Protein AF-A0AA97NQP3-F1 (afdb_monomer)

Mean predicted aligned error: 16.87 Å

Nearest PDB structures (foldseek):
  6sq8-assembly2_B  TM=7.605E-01  e=2.072E-21  Marinactinospora thermotolerans
  6h1b-assembly2_B  TM=7.374E-01  e=1.057E-20  Marinactinospora thermotolerans
  6sq8-assembly5_E  TM=6.359E-01  e=2.695E-21  Marinactinospora thermotolerans
  3a9u-assembly1_A  TM=6.077E-01  e=1.261E-18  Populus tomentosa
  8aep-assembly1_B  TM=9.398E-01  e=2.841E-10  Neurospora crassa

Radius of gyration: 34.76 Å; Cα contacts (8 Å, |Δi|>4): 1333; chains: 1; bounding box: 70×68×106 Å

Sequence (799 aa):
MSTPHSGEVYGRRLVPHVIDSIANRDPRRECFSIPRSSNPKDGWRAVSYGQYASAIDRLAHHVVKTSGAPHPKAFPTLAYVGENNAVYLIFVIAAVKAGYKALFVSPQNSEETQLHLFQLTDCHVIYHDAMFQRSVQAWLGKRHGMTANLLAPLDFWLADEGAVAHFPYVRTAEEAEREPFVVLHTSGSTGPPQPIVVQHGLIMLGDKLHRLPVWNGSEPAVRGLARSRRNLTPMPFFHAGGLYTFFGFHVYWEKPVAFAITDGPLTADFILQQLAHAPADVDSISLPPLVLEELSTTDRGCEALGRMKFVFFGGGNLNEAAGKRLLDRGVVLQNSFGSTEYGMLPFYWQTNPQEYQWLPIHSEVLGAEWRPVAGEDDVFELVIVRKDDPSSIQGVFYTFPTLDEWSSGDLFKKHPTLPDHWKYHGRCDDLIVLSNGERLNPTAVENALSGHPKVRSAIVVGTMRSQPAVLIEPASHPSGTEEKEALLDEIWPIVLKANSELASHARISRQLILITKSDKPFHRLANDAVHRVPSIKLYEPEVDELYREAEAGWKDAQCSLDLGSEERLLQSVCRLFQTLTYSTIIEPDTDFFSAGIDSDQVVNACRLLRSELRDKSKRINLQSITPKIIHAKPSARRLTAELWGQHIGSVNPVTTDAEASRAMSGLVAKYTQDLPEAPLIKKPAARTSQQTVVLTGSTGRLGAYLLDMLVADPAVAKILCLNRSRDGRARQQRLDASRGLRTDLTGVDFLHADLARPDLGLGVEGYAQILADADRVVHAQWPADSNLALAAFEPHVRA

Solvent-accessible surface area (backbone atoms only — not comparable to full-atom values): 44222 Å² total; per-residue (Å²): 131,84,70,74,59,94,85,69,64,80,51,54,63,46,70,70,56,54,47,49,51,42,21,71,76,43,33,76,44,68,46,36,26,42,56,70,49,94,48,43,86,71,22,65,43,81,38,24,26,34,43,51,47,47,21,19,25,54,46,18,54,46,47,35,72,78,74,45,77,61,61,88,92,59,46,55,35,36,34,41,43,66,78,82,51,67,54,54,67,34,47,33,53,11,26,41,52,47,42,26,20,25,30,34,52,67,90,82,54,52,70,67,59,48,54,50,47,33,59,79,55,66,43,44,39,35,38,28,33,78,88,46,46,68,63,51,53,56,50,41,75,74,40,82,85,45,46,78,44,82,48,78,60,62,66,67,50,53,49,92,74,73,91,68,72,84,64,75,72,88,71,50,44,86,71,38,32,81,36,62,36,36,30,38,60,48,90,31,76,90,48,81,58,46,77,43,66,38,23,36,45,43,47,28,38,38,34,37,57,76,72,58,64,74,52,96,93,27,48,40,26,68,62,60,59,64,69,46,66,16,37,36,36,68,57,48,52,64,38,57,75,24,35,45,44,42,58,20,38,30,58,65,69,70,39,34,34,34,46,46,79,70,94,60,77,80,42,45,67,52,52,51,48,36,66,75,36,47,64,91,59,54,29,26,38,48,42,50,30,70,43,52,43,55,19,39,77,36,70,70,36,34,54,58,49,34,70,24,75,30,40,37,33,34,92,57,78,66,51,67,70,35,52,48,50,29,46,78,53,62,30,38,60,42,69,50,57,63,48,81,61,42,38,68,60,80,40,34,42,65,84,51,70,91,46,37,69,38,46,35,38,59,38,80,70,55,28,50,45,73,45,73,42,91,95,45,87,64,29,21,34,46,26,39,44,67,69,101,46,96,84,57,66,56,23,42,49,57,58,44,65,88,54,64,59,46,76,67,51,39,28,26,32,59,46,96,78,51,82,59,24,36,26,80,59,48,48,60,87,62,45,32,41,27,58,85,70,52,76,38,75,43,51,66,52,23,48,61,48,33,66,36,91,60,29,61,38,42,48,63,48,33,65,67,26,82,46,36,30,36,42,34,36,47,61,65,70,60,94,48,69,69,53,44,50,54,51,48,64,67,49,42,64,56,51,53,57,46,34,71,80,39,57,82,68,58,34,65,50,79,72,35,57,43,77,59,52,84,94,58,66,74,43,60,39,99,84,70,46,74,30,57,59,65,30,49,60,72,42,42,69,58,52,54,45,41,52,50,45,49,67,46,51,62,70,66,57,86,59,72,71,36,84,92,40,69,69,47,30,29,54,29,45,23,50,46,57,24,68,70,53,79,80,48,87,51,50,54,80,41,47,43,60,84,63,69,51,49,72,70,53,40,51,48,49,31,52,50,53,42,57,53,39,61,87,74,38,92,58,44,63,58,84,64,56,37,56,68,47,47,70,75,24,45,21,31,46,54,42,32,53,53,53,44,31,29,58,76,64,73,54,78,87,71,51,70,64,61,53,51,51,50,54,52,52,49,52,47,52,68,71,49,71,85,54,75,95,57,82,94,58,91,69,74,82,61,63,86,50,70,22,26,37,35,31,31,26,40,84,38,85,67,17,43,56,52,49,47,53,48,74,67,34,86,38,46,58,34,35,42,33,44,28,81,48,90,55,43,59,66,53,38,40,57,52,22,56,77,67,77,45,75,60,80,59,82,55,54,46,68,43,51,32,38,55,78,39,98,47,30,61,45,47,73,68,53,36,52,47,50,73,72,58,54,51,42,78,47,82,47,68,71,86,93,56,92,84,62,56,74,76,77,45,43,70,62,72,69,70

InterPro domains:
  IPR000873 AMP-dependent synthetase/ligase domain [PF00501] (23-346)
  IPR013120 Fatty acyl-CoA reductase-like, NAD-binding domain [PF07993] (695-780)
  IPR036291 NAD(P)-binding domain superfamily [SSF51735] (691-786)
  IPR042099 ANL, N-terminal domain [G3DSA:3.40.50.12780] (6-389)

Secondary structure (DSSP, 8-state):
--PPPTT--TT---HHHHHHHHHHH-TTSEEEEEESSSSGGG-EEEEEHHHHHHHHHHHHHHHHHHH-PPPTT---EEEEE--SSTHHHHHHHHHHHTT-EEEE--TTS-HHHHHHHHHHTT--EEEE-STTHHHHHHHHHHSTT-EEEEPPPHHHHT---SPPPP------HHHHTTSEEEEEE---TTSS--EEEEEHHHHHHHHHGGGPPPBTTB-BHHHHHTT-SEEEE---TTSHHHHHHIIIIIITTT--EEEPP-SS---HHHHHHHHHHS-TTEEEEEE-HHHHHHHTTSHHHHHHHHTSSEEEEESSPPPHHHHHHHHHTT--EEEE-EETTTEE--BBP---GGGTTEEEB-HHHHTEEEEEPTT-TTEEEEEEEPPS-TT---THHHHSTT-SEEEEEEEEEEPSSSTTEEEEEEEGGG-EE-TTS-EE--HHHHHHHHTSTTEEEEEEE-TTSSS-EEEEEESS--SSHHHHHHHHHHHHHHHHHHHHHS-GGGPPPGGGEEEPPTTSPPPB-TTS-B-HHHHHHHHHHHHHHHHHHHHHHTTTS------S-HHHHHHHHHHHHHHHHSS----TT-BTTTTT--HHHHHHHHHHHHHHHHHH-SSS-TTT-SHHHHHHS-BHHHHHHHHHHHHHT------HHHHHHHHHHHHHHHHHTTS-SS-SS-PPPPPSSSEEEEEE-TTSHHHHHHHHHHHH-TTEEEEEEEESSTTHHHHHHHHHHHTT-----TTEEEEE--TTSTTTTSHHHHHHHHHHH-SEEEE------TTS-GGGGHHHHH-

Structure (mmCIF, N/CA/C/O backbone):
data_AF-A0AA97NQP3-F1
#
_entry.id   AF-A0AA97NQP3-F1
#
loop_
_atom_site.group_PDB
_atom_site.id
_atom_site.type_symbol
_atom_site.label_atom_id
_atom_site.label_alt_id
_atom_site.label_comp_id
_atom_site.label_asym_id
_atom_site.label_entity_id
_atom_site.label_seq_id
_atom_site.pdbx_PDB_ins_code
_atom_site.Cartn_x
_atom_site.Cartn_y
_atom_site.Cartn_z
_atom_site.occupancy
_atom_site.B_iso_or_equiv
_atom_site.auth_seq_id
_atom_site.auth_comp_id
_atom_site.auth_asym_id
_atom_site.auth_atom_id
_atom_site.pdbx_PDB_model_num
ATOM 1 N N . MET A 1 1 ? -3.651 -19.272 -23.159 1.00 40.44 1 MET A N 1
ATOM 2 C CA . MET A 1 1 ? -2.489 -19.600 -22.309 1.00 40.44 1 MET A CA 1
ATOM 3 C C . MET A 1 1 ? -1.313 -19.792 -23.235 1.00 40.44 1 MET A C 1
ATOM 5 O O . MET A 1 1 ? -1.433 -20.599 -24.147 1.00 40.44 1 MET A O 1
ATOM 9 N N . SER A 1 2 ? -0.230 -19.044 -23.058 1.00 30.53 2 SER A N 1
ATOM 10 C CA . SER A 1 2 ? 1.029 -19.380 -23.716 1.00 30.53 2 SER A CA 1
ATOM 11 C C . SER A 1 2 ? 1.614 -20.547 -22.929 1.00 30.53 2 SER A C 1
ATOM 13 O O . SER A 1 2 ? 1.975 -20.381 -21.768 1.00 30.53 2 SER A O 1
ATOM 15 N N . THR A 1 3 ? 1.621 -21.746 -23.502 1.00 30.80 3 THR A N 1
ATOM 16 C CA . THR A 1 3 ? 2.478 -22.825 -23.000 1.00 30.80 3 THR A CA 1
ATOM 17 C C . THR A 1 3 ? 3.915 -22.300 -22.942 1.00 30.80 3 THR A C 1
ATOM 19 O O . THR A 1 3 ? 4.321 -21.629 -23.903 1.00 30.80 3 THR A O 1
ATOM 22 N N . PRO A 1 4 ? 4.681 -22.565 -21.863 1.00 37.16 4 PRO A N 1
ATOM 23 C CA . PRO A 1 4 ? 6.095 -22.216 -21.835 1.00 37.16 4 PRO A CA 1
ATOM 24 C C . PRO A 1 4 ? 6.739 -22.736 -23.116 1.00 37.16 4 PRO A C 1
ATOM 26 O O . PRO A 1 4 ? 6.528 -23.886 -23.510 1.00 37.16 4 PRO A O 1
ATOM 29 N N . HIS A 1 5 ? 7.445 -21.853 -23.817 1.00 49.78 5 HIS A N 1
ATOM 30 C CA . HIS A 1 5 ? 8.214 -22.267 -24.978 1.00 49.78 5 HIS A CA 1
ATOM 31 C C . HIS A 1 5 ? 9.251 -23.284 -24.494 1.00 49.78 5 HIS A C 1
ATOM 33 O O . HIS A 1 5 ? 9.802 -23.138 -23.401 1.00 49.78 5 HIS A O 1
ATOM 39 N N . SER A 1 6 ? 9.449 -24.356 -25.260 1.00 36.06 6 SER A N 1
ATOM 40 C CA . SER A 1 6 ? 10.323 -25.473 -24.894 1.00 36.06 6 SER A CA 1
ATOM 41 C C . SER A 1 6 ? 11.686 -24.964 -24.397 1.00 36.06 6 SER A C 1
ATOM 43 O O . SER A 1 6 ? 12.477 -24.477 -25.201 1.00 36.06 6 SER A O 1
ATOM 45 N N . GLY A 1 7 ? 11.940 -25.056 -23.085 1.00 52.22 7 GLY A N 1
ATOM 46 C CA . GLY A 1 7 ? 13.214 -24.687 -22.453 1.00 52.22 7 GLY A CA 1
ATOM 47 C C . GLY A 1 7 ? 13.189 -23.521 -21.450 1.00 52.22 7 GLY A C 1
ATOM 48 O O . GLY A 1 7 ? 14.158 -23.378 -20.710 1.00 52.22 7 GLY A O 1
ATOM 49 N N . GLU A 1 8 ? 12.124 -22.712 -21.358 1.00 62.59 8 GLU A N 1
ATOM 50 C CA . GLU A 1 8 ? 12.069 -21.618 -20.366 1.00 62.59 8 GLU A CA 1
ATOM 51 C C . GLU A 1 8 ? 11.730 -22.129 -18.953 1.00 62.59 8 GLU A C 1
ATOM 53 O O . GLU A 1 8 ? 10.662 -22.696 -18.713 1.00 62.59 8 GLU A O 1
ATOM 58 N N . VAL A 1 9 ? 12.635 -21.901 -17.994 1.00 80.06 9 VAL A N 1
ATOM 59 C CA . VAL A 1 9 ? 12.445 -22.252 -16.577 1.00 80.06 9 VAL A CA 1
ATOM 60 C C . VAL A 1 9 ? 11.942 -21.027 -15.809 1.00 80.06 9 VAL A C 1
ATOM 62 O O . VAL A 1 9 ? 12.709 -20.105 -15.530 1.00 80.06 9 VAL A O 1
ATOM 65 N N . TYR A 1 10 ? 10.655 -21.020 -15.449 1.00 89.31 10 TYR A N 1
ATOM 66 C CA . TYR A 1 10 ? 10.062 -19.962 -14.622 1.00 89.31 10 TYR A CA 1
ATOM 67 C C . TYR A 1 10 ? 10.723 -19.857 -13.236 1.00 89.31 10 TYR A C 1
ATOM 69 O O . TYR A 1 10 ? 11.129 -20.851 -12.627 1.00 89.31 10 TYR A O 1
ATOM 77 N N . GLY A 1 11 ? 10.770 -18.636 -12.711 1.00 86.81 11 GLY A N 1
ATOM 78 C CA . GLY A 1 11 ? 11.385 -18.265 -11.437 1.00 86.81 11 GLY A CA 1
ATOM 79 C C . GLY A 1 11 ? 12.874 -17.927 -11.528 1.00 86.81 11 GLY A C 1
ATOM 80 O O . GLY A 1 11 ? 13.497 -17.707 -10.492 1.00 86.81 11 GLY A O 1
ATOM 81 N N . ARG A 1 12 ? 13.444 -17.913 -12.739 1.00 90.25 12 ARG A N 1
ATOM 82 C CA . ARG A 1 12 ? 14.866 -17.633 -13.011 1.00 90.25 12 ARG A CA 1
ATOM 83 C C . ARG A 1 12 ? 15.063 -16.686 -14.200 1.00 90.25 12 ARG A C 1
ATOM 85 O O . ARG A 1 12 ? 16.171 -16.577 -14.712 1.00 90.25 12 ARG A O 1
ATOM 92 N N . ARG A 1 13 ? 14.013 -16.019 -14.688 1.00 93.88 13 ARG A N 1
ATOM 93 C CA . ARG A 1 13 ? 14.132 -15.073 -15.805 1.00 93.88 13 ARG A CA 1
ATOM 94 C C . ARG A 1 13 ? 14.400 -13.670 -15.266 1.00 93.88 13 ARG A C 1
ATOM 96 O O . ARG A 1 13 ? 13.713 -13.227 -14.354 1.00 93.88 13 ARG A O 1
ATOM 103 N N . LEU A 1 14 ? 15.375 -12.964 -15.837 1.00 96.56 14 LEU A N 1
ATOM 104 C CA . LEU A 1 14 ? 15.622 -11.552 -15.538 1.00 96.56 14 LEU A CA 1
ATOM 105 C C . LEU A 1 14 ? 14.819 -10.664 -16.488 1.00 96.56 14 LEU A C 1
ATOM 107 O O . LEU A 1 14 ? 14.752 -10.935 -17.685 1.00 96.56 14 LEU A O 1
ATOM 111 N N . VAL A 1 15 ? 14.264 -9.567 -15.973 1.00 97.69 15 VAL A N 1
ATOM 112 C CA . VAL A 1 15 ? 13.466 -8.613 -16.763 1.00 97.69 15 VAL A CA 1
ATOM 113 C C . VAL A 1 15 ? 14.160 -8.166 -18.065 1.00 97.69 15 VAL A C 1
ATOM 115 O O . VAL A 1 15 ? 13.513 -8.269 -19.109 1.00 97.69 15 VAL A O 1
ATOM 118 N N . PRO A 1 16 ? 15.445 -7.732 -18.073 1.00 97.81 16 PRO A N 1
ATOM 119 C CA . PRO A 1 16 ? 16.114 -7.347 -19.319 1.00 97.81 16 PRO A CA 1
ATOM 120 C C . PRO A 1 16 ? 16.144 -8.479 -20.355 1.00 97.81 16 PRO A C 1
ATOM 122 O O . PRO A 1 16 ? 15.893 -8.238 -21.531 1.00 97.81 16 PRO A O 1
ATOM 125 N N . HIS A 1 17 ? 16.365 -9.727 -19.920 1.00 97.00 17 HIS A N 1
ATOM 126 C CA . HIS A 1 17 ? 16.375 -10.892 -20.812 1.00 97.00 17 HIS A CA 1
ATOM 127 C C . HIS A 1 17 ? 15.001 -11.209 -21.385 1.00 97.00 17 HIS A C 1
ATOM 129 O O . HIS A 1 17 ? 14.910 -11.577 -22.551 1.00 97.00 17 HIS A O 1
ATOM 135 N N . VAL A 1 18 ? 13.934 -11.074 -20.592 1.00 97.06 18 VAL A N 1
ATOM 136 C CA . VAL A 1 18 ? 12.563 -11.285 -21.080 1.00 97.06 18 VAL A CA 1
ATOM 137 C C . VAL A 1 18 ? 12.230 -10.258 -22.162 1.00 97.06 18 VAL A C 1
ATOM 139 O O . VAL A 1 18 ? 11.733 -10.633 -23.222 1.00 97.06 18 VAL A O 1
ATOM 142 N N . ILE A 1 19 ? 12.558 -8.982 -21.931 1.00 97.94 19 ILE A N 1
ATOM 143 C CA . ILE A 1 19 ? 12.336 -7.903 -22.904 1.00 97.94 19 ILE A CA 1
ATOM 144 C C . ILE A 1 19 ? 13.124 -8.169 -24.192 1.00 97.94 19 ILE A C 1
ATOM 146 O O . ILE A 1 19 ? 12.523 -8.202 -25.266 1.00 97.94 19 ILE A O 1
ATOM 150 N N . ASP A 1 20 ? 14.434 -8.413 -24.088 1.00 96.81 20 ASP A N 1
ATOM 151 C CA . ASP A 1 20 ? 15.304 -8.638 -25.248 1.00 96.81 20 ASP A CA 1
ATOM 152 C C . ASP A 1 20 ? 14.908 -9.917 -26.013 1.00 96.81 20 ASP A C 1
ATOM 154 O O . ASP A 1 20 ? 14.879 -9.929 -27.243 1.00 96.81 20 ASP A O 1
ATOM 158 N N . SER A 1 21 ? 14.544 -10.996 -25.311 1.00 95.50 21 SER A N 1
ATOM 159 C CA . SER A 1 21 ? 14.116 -12.257 -25.933 1.00 95.50 21 SER A CA 1
ATOM 160 C C . SER A 1 21 ? 12.817 -12.094 -26.724 1.00 95.50 21 SER A C 1
ATOM 162 O O . SER A 1 21 ? 12.736 -12.534 -27.874 1.00 95.50 21 SER A O 1
ATOM 164 N N . ILE A 1 22 ? 11.814 -11.407 -26.162 1.00 96.19 22 ILE A N 1
ATOM 165 C CA . ILE A 1 22 ? 10.557 -11.133 -26.873 1.00 96.19 22 ILE A CA 1
ATOM 166 C C . ILE A 1 22 ? 10.809 -10.189 -28.050 1.00 96.19 22 ILE A C 1
ATOM 168 O O . ILE A 1 22 ? 10.313 -10.462 -29.139 1.00 96.19 22 ILE A O 1
ATOM 172 N N . ALA A 1 23 ? 11.608 -9.133 -27.874 1.00 95.81 23 ALA A N 1
ATOM 173 C CA . ALA A 1 23 ? 11.951 -8.206 -28.951 1.00 95.81 23 ALA A CA 1
ATOM 174 C C . ALA A 1 23 ? 12.684 -8.899 -30.113 1.00 95.81 23 ALA A C 1
ATOM 176 O O . ALA A 1 23 ? 12.417 -8.592 -31.270 1.00 95.81 23 ALA A O 1
ATOM 177 N N . ASN A 1 24 ? 13.554 -9.870 -29.828 1.00 94.75 24 ASN A N 1
ATOM 178 C CA . ASN A 1 24 ? 14.255 -10.642 -30.856 1.00 94.75 24 ASN A CA 1
ATOM 179 C C . ASN A 1 24 ? 13.348 -11.664 -31.557 1.00 94.75 24 ASN A C 1
ATOM 181 O O . ASN A 1 24 ? 13.470 -11.880 -32.762 1.00 94.75 24 ASN A O 1
ATOM 185 N N . ARG A 1 25 ? 12.445 -12.311 -30.812 1.00 95.69 25 ARG A N 1
ATOM 186 C CA . ARG A 1 25 ? 11.552 -13.362 -31.327 1.00 95.69 25 ARG A CA 1
ATOM 187 C C . ARG A 1 25 ? 10.351 -12.800 -32.086 1.00 95.69 25 ARG A C 1
ATOM 189 O O . ARG A 1 25 ? 9.973 -13.342 -33.119 1.00 95.69 25 ARG A O 1
ATOM 196 N N . ASP A 1 26 ? 9.732 -11.758 -31.545 1.00 96.44 26 ASP A N 1
ATOM 197 C CA . ASP A 1 26 ? 8.524 -11.118 -32.064 1.00 96.44 26 ASP A CA 1
ATOM 198 C C . ASP A 1 26 ? 8.581 -9.593 -31.824 1.00 96.44 26 ASP A C 1
ATOM 200 O O . ASP A 1 26 ? 7.885 -9.057 -30.954 1.00 96.44 26 ASP A O 1
ATOM 204 N N . PRO A 1 27 ? 9.418 -8.861 -32.589 1.00 94.88 27 PRO A N 1
ATOM 205 C CA . PRO A 1 27 ? 9.656 -7.430 -32.381 1.00 94.88 27 PRO A CA 1
ATOM 206 C C . PRO A 1 27 ? 8.403 -6.571 -32.527 1.00 94.88 27 PRO A C 1
ATOM 208 O O . PRO A 1 27 ? 8.368 -5.466 -31.996 1.00 94.88 27 PRO A O 1
ATOM 211 N N . ARG A 1 28 ? 7.384 -7.046 -33.254 1.00 96.25 28 ARG A N 1
ATOM 212 C CA . ARG A 1 28 ? 6.134 -6.309 -33.496 1.00 96.25 28 ARG A CA 1
ATOM 213 C C . ARG A 1 28 ? 5.076 -6.568 -32.433 1.00 96.25 28 ARG A C 1
ATOM 215 O O . ARG A 1 28 ? 4.067 -5.862 -32.425 1.00 96.25 28 ARG A O 1
ATOM 222 N N . ARG A 1 29 ? 5.287 -7.542 -31.544 1.00 96.50 29 ARG A N 1
ATOM 223 C CA . ARG A 1 29 ? 4.375 -7.805 -30.436 1.00 96.50 29 ARG A CA 1
ATOM 224 C C . ARG A 1 29 ? 4.205 -6.558 -29.593 1.00 96.50 29 ARG A C 1
ATOM 226 O O . ARG A 1 29 ? 5.185 -5.927 -29.204 1.00 96.50 29 ARG A O 1
ATOM 233 N N . GLU A 1 30 ? 2.962 -6.228 -29.282 1.00 96.62 30 GLU A N 1
ATOM 234 C CA . GLU A 1 30 ? 2.671 -5.108 -28.403 1.00 96.62 30 GLU A CA 1
ATOM 235 C C . GLU A 1 30 ? 3.134 -5.393 -26.966 1.00 96.62 30 GLU A C 1
ATOM 237 O O . GLU A 1 30 ? 2.853 -6.459 -26.416 1.00 96.62 30 GLU A O 1
ATOM 242 N N . CYS A 1 31 ? 3.831 -4.424 -26.369 1.00 96.81 31 CYS A N 1
ATOM 243 C CA . CYS A 1 31 ? 4.239 -4.442 -24.967 1.00 96.81 31 CYS A CA 1
ATOM 244 C C . CYS A 1 31 ? 3.268 -3.616 -24.112 1.00 96.81 31 CYS A C 1
ATOM 246 O O . CYS A 1 31 ? 2.729 -4.102 -23.120 1.00 96.81 31 CYS A O 1
ATOM 248 N N . PHE A 1 32 ? 2.992 -2.381 -24.528 1.00 97.88 32 PHE A N 1
ATOM 249 C CA . PHE A 1 32 ? 2.053 -1.478 -23.866 1.00 97.88 32 PHE A CA 1
ATOM 250 C C . PHE A 1 32 ? 1.501 -0.446 -24.852 1.00 97.88 32 PHE A C 1
ATOM 252 O O . PHE A 1 32 ? 2.034 -0.261 -25.942 1.00 97.88 32 PHE A O 1
ATOM 259 N N . SER A 1 33 ? 0.439 0.248 -24.458 1.00 97.69 33 SER A N 1
ATOM 260 C CA . SER A 1 33 ? -0.165 1.354 -25.197 1.00 97.69 33 SER A CA 1
ATOM 261 C C . SER A 1 33 ? -0.063 2.646 -24.395 1.00 97.69 33 SER A C 1
ATOM 263 O O . SER A 1 33 ? -0.438 2.680 -23.223 1.00 97.69 33 SER A O 1
ATOM 265 N N . ILE A 1 34 ? 0.388 3.717 -25.042 1.00 96.38 34 ILE A N 1
ATOM 266 C CA . ILE A 1 34 ? 0.497 5.061 -24.459 1.00 96.38 34 ILE A CA 1
ATOM 267 C C . ILE A 1 34 ? -0.575 5.986 -25.049 1.00 96.38 34 ILE A C 1
ATOM 269 O O . ILE A 1 34 ? -0.950 5.796 -26.211 1.00 96.38 34 ILE A O 1
ATOM 273 N N . PRO A 1 35 ? -1.089 6.969 -24.295 1.00 95.19 35 PRO A N 1
ATOM 274 C CA . PRO A 1 35 ? -2.005 7.956 -24.853 1.00 95.19 35 PRO A CA 1
ATOM 275 C C . PRO A 1 35 ? -1.304 8.795 -25.931 1.00 95.19 35 PRO A C 1
ATOM 277 O O . PRO A 1 35 ? -0.096 9.025 -25.868 1.00 95.19 35 PRO A O 1
ATOM 280 N N . ARG A 1 36 ? -2.050 9.235 -26.950 1.00 94.50 36 ARG A N 1
ATOM 281 C CA . ARG A 1 36 ? -1.510 10.100 -28.018 1.00 94.50 36 ARG A CA 1
ATOM 282 C C . ARG A 1 36 ? -1.369 11.559 -27.595 1.00 94.50 36 ARG A C 1
ATOM 284 O O . ARG A 1 36 ? -0.589 12.284 -28.202 1.00 94.50 36 ARG A O 1
ATOM 291 N N . SER A 1 37 ? -2.141 11.977 -26.599 1.00 93.00 37 SER A N 1
ATOM 292 C CA . SER A 1 37 ? -2.128 13.312 -26.010 1.00 93.00 37 SER A CA 1
ATOM 293 C C . SER A 1 37 ? -2.799 13.274 -24.630 1.00 93.00 37 SER A C 1
ATOM 295 O O . SER A 1 37 ? -3.317 12.239 -24.207 1.00 93.00 37 SER A O 1
ATOM 297 N N . SER A 1 38 ? -2.862 14.427 -23.969 1.00 90.62 38 SER A N 1
ATOM 298 C CA . SER A 1 38 ? -3.650 14.680 -22.755 1.00 90.62 38 SER A CA 1
ATOM 299 C C . SER A 1 38 ? -5.168 14.538 -22.940 1.00 90.62 38 SER A C 1
ATOM 301 O O . SER A 1 38 ? -5.927 14.571 -21.974 1.00 90.62 38 SER A O 1
ATOM 303 N N . ASN A 1 39 ? -5.653 14.432 -24.182 1.00 93.19 39 ASN A N 1
ATOM 304 C CA . ASN A 1 39 ? -7.070 14.318 -24.499 1.00 93.19 39 ASN A CA 1
ATOM 305 C C . ASN A 1 39 ? -7.432 12.851 -24.789 1.00 93.19 39 ASN A C 1
ATOM 307 O O . ASN A 1 39 ? -7.031 12.324 -25.831 1.00 93.19 39 ASN A O 1
ATOM 311 N N . PRO A 1 40 ? -8.269 12.202 -23.952 1.00 93.44 40 PRO A N 1
ATOM 312 C CA . PRO A 1 40 ? -8.680 10.815 -24.162 1.00 93.44 40 PRO A CA 1
ATOM 313 C C . PRO A 1 40 ? -9.239 10.526 -25.561 1.00 93.44 40 PRO A C 1
ATOM 315 O O . PRO A 1 40 ? -9.050 9.430 -26.079 1.00 93.44 40 PRO A O 1
ATOM 318 N N . LYS A 1 41 ? -9.893 11.507 -26.200 1.00 95.56 41 LYS A N 1
ATOM 319 C CA . LYS A 1 41 ? -10.501 11.360 -27.535 1.00 95.56 41 LYS A CA 1
ATOM 320 C C . LYS A 1 41 ? -9.495 11.078 -28.643 1.00 95.56 41 LYS A C 1
ATOM 322 O O . LYS A 1 41 ? -9.874 10.494 -29.656 1.00 95.56 41 LYS A O 1
ATOM 327 N N . ASP A 1 42 ? -8.242 11.479 -28.454 1.00 96.25 42 ASP A N 1
ATOM 328 C CA . ASP A 1 42 ? -7.188 11.244 -29.438 1.00 96.25 42 ASP A CA 1
ATOM 329 C C . ASP A 1 42 ? -6.746 9.771 -29.423 1.00 96.25 42 ASP A C 1
ATOM 331 O O . ASP A 1 42 ? -6.159 9.282 -30.386 1.00 96.25 42 ASP A O 1
ATOM 335 N N . GLY A 1 43 ? -7.099 9.028 -28.371 1.00 95.81 43 GLY A N 1
ATOM 336 C CA . GLY A 1 43 ? -6.894 7.594 -28.260 1.00 95.81 43 GLY A CA 1
ATOM 337 C C . GLY A 1 43 ? -5.467 7.203 -27.870 1.00 95.81 43 GLY A C 1
ATOM 338 O O . GLY A 1 43 ? -4.646 8.020 -27.450 1.00 95.81 43 GLY A O 1
ATOM 339 N N . TRP A 1 44 ? -5.168 5.912 -28.025 1.00 97.19 44 TRP A N 1
ATOM 340 C CA . TRP A 1 44 ? -3.896 5.306 -27.632 1.00 97.19 44 TRP A CA 1
ATOM 341 C C . TRP A 1 44 ? -3.092 4.836 -28.847 1.00 97.19 44 TRP A C 1
ATOM 343 O O . TRP A 1 44 ? -3.622 4.567 -29.932 1.00 97.19 44 TRP A O 1
ATOM 353 N N . ARG A 1 45 ? -1.778 4.740 -28.662 1.00 95.94 45 ARG A N 1
ATOM 354 C CA . ARG A 1 45 ? -0.822 4.187 -29.617 1.00 95.94 45 ARG A CA 1
ATOM 355 C C . ARG A 1 45 ? -0.097 3.006 -28.982 1.00 95.94 45 ARG A C 1
ATOM 357 O O . ARG A 1 45 ? 0.516 3.152 -27.928 1.00 95.94 45 ARG A O 1
ATOM 364 N N . ALA A 1 46 ? -0.133 1.868 -29.668 1.00 97.06 46 ALA A N 1
ATOM 365 C CA . ALA A 1 46 ? 0.633 0.687 -29.297 1.00 97.06 46 ALA A CA 1
ATOM 366 C C . ALA A 1 46 ? 2.142 0.934 -29.441 1.00 97.06 46 ALA A C 1
ATOM 368 O O . ALA A 1 46 ? 2.599 1.537 -30.417 1.00 97.06 46 ALA A O 1
ATOM 369 N N . VAL A 1 47 ? 2.900 0.422 -28.477 1.00 97.69 47 VAL A N 1
ATOM 370 C CA . VAL A 1 47 ? 4.360 0.363 -28.460 1.00 97.69 47 VAL A CA 1
ATOM 371 C C . VAL A 1 47 ? 4.761 -1.105 -28.435 1.00 97.69 47 VAL A C 1
ATOM 373 O O . VAL A 1 47 ? 4.360 -1.874 -27.558 1.00 97.69 47 VAL A O 1
ATOM 376 N N . SER A 1 48 ? 5.540 -1.505 -29.432 1.00 97.00 48 SER A N 1
ATOM 377 C CA . SER A 1 48 ? 6.010 -2.880 -29.572 1.00 97.00 48 SER A CA 1
ATOM 378 C C . SER A 1 48 ? 7.224 -3.185 -28.689 1.00 97.00 48 SER A C 1
ATOM 380 O O . SER A 1 48 ? 7.952 -2.276 -28.285 1.00 97.00 48 SER A O 1
ATOM 382 N N . TYR A 1 49 ? 7.485 -4.466 -28.419 1.00 97.44 49 TYR A N 1
ATOM 383 C CA . TYR A 1 49 ? 8.703 -4.898 -27.724 1.00 97.44 49 TYR A CA 1
ATOM 384 C C . TYR A 1 49 ? 9.977 -4.474 -28.470 1.00 97.44 49 TYR A C 1
ATOM 386 O O . TYR A 1 49 ? 10.945 -4.089 -27.822 1.00 97.44 49 TYR A O 1
ATOM 394 N N . GLY A 1 50 ? 9.975 -4.463 -29.808 1.00 96.06 50 GLY A N 1
ATOM 395 C CA . GLY A 1 50 ? 11.103 -3.977 -30.609 1.00 96.06 50 GLY A CA 1
ATOM 396 C C . GLY A 1 50 ? 11.379 -2.484 -30.405 1.00 96.06 50 GLY A C 1
ATOM 397 O O . GLY A 1 50 ? 12.530 -2.090 -30.204 1.00 96.06 50 GLY A O 1
ATOM 398 N N . GLN A 1 51 ? 10.329 -1.655 -30.376 1.00 96.69 51 GLN A N 1
ATOM 399 C CA . GLN A 1 51 ? 10.457 -0.226 -30.057 1.00 96.69 51 GLN A CA 1
ATOM 400 C C . GLN A 1 51 ? 10.928 -0.010 -28.619 1.00 96.69 51 GLN A C 1
ATOM 402 O O . GLN A 1 51 ? 11.811 0.812 -28.381 1.00 96.69 51 GLN A O 1
ATOM 407 N N . TYR A 1 52 ? 10.373 -0.761 -27.665 1.00 97.56 52 TYR A N 1
ATOM 408 C CA . TYR A 1 52 ? 10.744 -0.649 -26.258 1.00 97.56 52 TYR A CA 1
ATOM 409 C C . TYR A 1 52 ? 12.209 -1.047 -26.014 1.00 97.56 52 TYR A C 1
ATOM 411 O O . TYR A 1 52 ? 12.948 -0.282 -25.394 1.00 97.56 52 TYR A O 1
ATOM 419 N N . ALA A 1 53 ? 12.663 -2.178 -26.562 1.00 97.25 53 ALA A N 1
ATOM 420 C CA . ALA A 1 53 ? 14.054 -2.624 -26.458 1.00 97.25 53 ALA A CA 1
ATOM 421 C C . ALA A 1 53 ? 15.028 -1.643 -27.134 1.00 97.25 53 ALA A C 1
ATOM 423 O O . ALA A 1 53 ? 16.050 -1.286 -26.552 1.00 97.25 53 ALA A O 1
ATOM 424 N N . SER A 1 54 ? 14.676 -1.122 -28.314 1.00 97.00 54 SER A N 1
ATOM 425 C CA . SER A 1 54 ? 15.491 -0.110 -29.001 1.00 97.00 54 SER A CA 1
ATOM 426 C C . SER A 1 54 ? 15.601 1.184 -28.190 1.00 97.00 54 SER A C 1
ATOM 428 O O . SER A 1 54 ? 16.678 1.773 -28.106 1.00 97.00 54 SER A O 1
ATOM 430 N N . ALA A 1 55 ? 14.510 1.619 -27.552 1.00 97.88 55 ALA A N 1
ATOM 431 C CA . ALA A 1 55 ? 14.504 2.789 -26.678 1.00 97.88 55 ALA A CA 1
ATOM 432 C C . ALA A 1 55 ? 15.394 2.589 -25.440 1.00 97.88 55 ALA A C 1
ATOM 434 O O . ALA A 1 55 ? 16.145 3.495 -25.074 1.00 97.88 55 ALA A O 1
ATOM 435 N N . ILE A 1 56 ? 15.348 1.397 -24.833 1.00 98.44 56 ILE A N 1
ATOM 436 C CA . ILE A 1 56 ? 16.225 1.004 -23.721 1.00 98.44 56 ILE A CA 1
ATOM 437 C C . ILE A 1 56 ? 17.688 1.079 -24.153 1.00 98.44 56 ILE A C 1
ATOM 439 O O . ILE A 1 56 ? 18.489 1.702 -23.461 1.00 98.44 56 ILE A O 1
ATOM 443 N N . ASP A 1 57 ? 18.034 0.493 -25.298 1.00 98.00 57 ASP A N 1
ATOM 444 C CA . ASP A 1 57 ? 19.416 0.455 -25.775 1.00 98.00 57 ASP A CA 1
ATOM 445 C C . ASP A 1 57 ? 19.929 1.867 -26.112 1.00 98.00 57 ASP A C 1
ATOM 447 O O . ASP A 1 57 ? 21.037 2.230 -25.712 1.00 98.00 57 ASP A O 1
ATOM 451 N N . ARG A 1 58 ? 19.108 2.725 -26.744 1.00 97.44 58 ARG A N 1
ATOM 452 C CA . ARG A 1 58 ? 19.446 4.147 -26.968 1.00 97.44 58 ARG A CA 1
ATOM 453 C C . ARG A 1 58 ? 19.737 4.871 -25.663 1.00 97.44 58 ARG A C 1
ATOM 455 O O . ARG A 1 58 ? 20.729 5.596 -25.574 1.00 97.44 58 ARG A O 1
ATOM 462 N N . LEU A 1 59 ? 18.871 4.697 -24.667 1.00 97.94 59 LEU A N 1
ATOM 463 C CA . LEU A 1 59 ? 19.026 5.371 -23.386 1.00 97.94 59 LEU A CA 1
ATOM 464 C C . LEU A 1 59 ? 20.211 4.809 -22.593 1.00 97.94 59 LEU A C 1
ATOM 466 O O . LEU A 1 59 ? 20.913 5.583 -21.954 1.00 97.94 59 LEU A O 1
ATOM 470 N N . ALA A 1 60 ? 20.505 3.510 -22.685 1.00 98.38 60 ALA A N 1
ATOM 471 C CA . ALA A 1 60 ? 21.677 2.905 -22.051 1.00 98.38 60 ALA A CA 1
ATOM 472 C C . ALA A 1 60 ? 22.982 3.483 -22.624 1.00 98.38 60 ALA A C 1
ATOM 474 O O . ALA A 1 60 ? 23.855 3.915 -21.870 1.00 98.38 60 ALA A O 1
ATOM 475 N N . HIS A 1 61 ? 23.086 3.592 -23.956 1.00 97.75 61 HIS A N 1
ATOM 476 C CA . HIS A 1 61 ? 24.213 4.273 -24.610 1.00 97.75 61 HIS A CA 1
ATOM 477 C C . HIS A 1 61 ? 24.306 5.746 -24.210 1.00 97.75 61 HIS A C 1
ATOM 479 O O . HIS A 1 61 ? 25.404 6.253 -23.979 1.00 97.75 61 HIS A O 1
ATOM 485 N N . HIS A 1 62 ? 23.168 6.438 -24.108 1.00 97.56 62 HIS A N 1
ATOM 486 C CA . HIS A 1 62 ? 23.131 7.825 -23.653 1.00 97.56 62 HIS A CA 1
ATOM 487 C C . HIS A 1 62 ? 23.654 7.961 -22.220 1.00 97.56 62 HIS A C 1
ATOM 489 O O . HIS A 1 62 ? 24.555 8.762 -22.002 1.00 97.56 62 HIS A O 1
ATOM 495 N N . VAL A 1 63 ? 23.171 7.135 -21.286 1.00 98.25 63 VAL A N 1
ATOM 496 C CA . VAL A 1 63 ? 23.609 7.116 -19.882 1.00 98.25 63 VAL A CA 1
ATOM 497 C C . VAL A 1 63 ? 25.115 6.887 -19.775 1.00 98.25 63 VAL A C 1
ATOM 499 O O . VAL A 1 63 ? 25.790 7.633 -19.070 1.00 98.25 63 VAL A O 1
ATOM 502 N N . VAL A 1 64 ? 25.675 5.922 -20.511 1.00 97.81 64 VAL A N 1
ATOM 503 C CA . VAL A 1 64 ? 27.131 5.689 -20.508 1.00 97.81 64 VAL A CA 1
ATOM 504 C C . VAL A 1 64 ? 27.892 6.889 -21.079 1.00 97.81 64 VAL A C 1
ATOM 506 O O . VAL A 1 64 ? 28.952 7.255 -20.571 1.00 97.81 64 VAL A O 1
ATOM 509 N N . LYS A 1 65 ? 27.355 7.545 -22.112 1.00 97.31 65 LYS A N 1
ATOM 510 C CA . LYS A 1 65 ? 27.969 8.733 -22.718 1.00 97.31 65 LYS A CA 1
ATOM 511 C C . LYS A 1 65 ? 27.987 9.939 -21.771 1.00 97.31 65 LYS A C 1
ATOM 513 O O . LYS A 1 65 ? 28.960 10.689 -21.787 1.00 97.31 65 LYS A O 1
ATOM 518 N N . THR A 1 66 ? 26.930 10.159 -20.994 1.00 97.06 66 THR A N 1
ATOM 519 C CA . THR A 1 66 ? 26.772 11.343 -20.127 1.00 97.06 66 THR A CA 1
ATOM 520 C C . THR A 1 66 ? 27.252 11.122 -18.696 1.00 97.06 66 THR A C 1
ATOM 522 O O . THR A 1 66 ? 27.661 12.078 -18.044 1.00 97.06 66 THR A O 1
ATOM 525 N N . SER A 1 67 ? 27.214 9.889 -18.187 1.00 96.56 67 SER A N 1
ATOM 526 C CA . SER A 1 67 ? 27.584 9.547 -16.804 1.00 96.56 67 SER A CA 1
ATOM 527 C C . SER A 1 67 ? 28.821 8.653 -16.687 1.00 96.56 67 SER A C 1
ATOM 529 O O . SER A 1 67 ? 29.316 8.461 -15.576 1.00 96.56 67 SER A O 1
ATOM 531 N N . GLY A 1 68 ? 29.357 8.160 -17.806 1.00 96.12 68 GLY A N 1
ATOM 532 C CA . GLY A 1 68 ? 30.498 7.246 -17.847 1.00 96.12 68 GLY A CA 1
ATOM 533 C C . GLY A 1 68 ? 30.096 5.775 -17.719 1.00 96.12 68 GLY A C 1
ATOM 534 O O . GLY A 1 68 ? 28.929 5.430 -17.570 1.00 96.12 68 GLY A O 1
ATOM 535 N N . ALA A 1 69 ? 31.084 4.884 -17.799 1.00 95.44 69 ALA A N 1
ATOM 536 C CA . ALA A 1 69 ? 30.898 3.476 -17.461 1.00 95.44 69 ALA A CA 1
ATOM 537 C C . ALA A 1 69 ? 31.315 3.261 -15.994 1.00 95.44 69 ALA A C 1
ATOM 539 O O . ALA A 1 69 ? 32.449 3.600 -15.638 1.00 95.44 69 ALA A O 1
ATOM 540 N N . PRO A 1 70 ? 30.443 2.714 -15.134 1.00 95.81 70 PRO A N 1
ATOM 541 C CA . PRO A 1 70 ? 30.763 2.503 -13.733 1.00 95.81 70 PRO A CA 1
ATOM 542 C C . PRO A 1 70 ? 31.714 1.314 -13.565 1.00 95.81 70 PRO A C 1
ATOM 544 O O . PRO A 1 70 ? 31.796 0.421 -14.413 1.00 95.81 70 PRO A O 1
ATOM 547 N N . HIS A 1 71 ? 32.419 1.269 -12.433 1.00 93.94 71 HIS A N 1
ATOM 548 C CA . HIS A 1 71 ? 33.192 0.083 -12.076 1.00 93.94 71 HIS A CA 1
ATOM 549 C C . HIS A 1 71 ? 32.268 -1.140 -11.914 1.00 93.94 71 HIS A C 1
ATOM 551 O O . HIS A 1 71 ? 31.148 -1.003 -11.408 1.00 93.94 71 HIS A O 1
ATOM 557 N N . PRO A 1 72 ? 32.718 -2.351 -12.301 1.00 90.56 72 PRO A N 1
ATOM 558 C CA . PRO A 1 72 ? 31.929 -3.564 -12.125 1.00 90.56 72 PRO A CA 1
ATOM 559 C C . PRO A 1 72 ? 31.438 -3.723 -10.682 1.00 90.56 72 PRO A C 1
ATOM 561 O O . PRO A 1 72 ? 32.220 -3.600 -9.742 1.00 90.56 72 PRO A O 1
ATOM 564 N N . LYS A 1 73 ? 30.144 -4.022 -10.524 1.00 90.81 73 LYS A N 1
ATOM 565 C CA . LYS A 1 73 ? 29.449 -4.199 -9.235 1.00 90.81 73 LYS A CA 1
ATOM 566 C C . LYS A 1 73 ? 29.353 -2.952 -8.335 1.00 90.81 73 LYS A C 1
ATOM 568 O O . LYS A 1 73 ? 28.949 -3.084 -7.184 1.00 90.81 73 LYS A O 1
ATOM 573 N N . ALA A 1 74 ? 29.681 -1.755 -8.829 1.00 95.31 74 ALA A N 1
ATOM 574 C CA . ALA A 1 74 ? 29.574 -0.526 -8.036 1.00 95.31 74 ALA A CA 1
ATOM 575 C C . ALA A 1 74 ? 28.136 0.023 -7.934 1.00 95.31 74 ALA A C 1
ATOM 577 O O . ALA A 1 74 ? 27.781 0.606 -6.915 1.00 95.31 74 ALA A O 1
ATOM 578 N N . PHE A 1 75 ? 27.316 -0.149 -8.977 1.00 97.25 75 PHE A N 1
ATOM 579 C CA . PHE A 1 75 ? 25.922 0.325 -9.056 1.00 97.25 75 PHE A CA 1
ATOM 580 C C . PHE A 1 75 ? 25.686 1.756 -8.524 1.00 97.25 75 PHE A C 1
ATOM 582 O O . PHE A 1 75 ? 24.846 1.945 -7.633 1.00 97.25 75 PHE A O 1
ATOM 589 N N . PRO A 1 76 ? 26.410 2.776 -9.030 1.00 97.81 76 PRO A N 1
ATOM 590 C CA . PRO A 1 76 ? 26.169 4.159 -8.630 1.00 97.81 76 PRO A CA 1
ATOM 591 C C . PRO A 1 76 ? 24.732 4.597 -8.942 1.00 97.81 76 PRO A C 1
ATOM 593 O O . PRO A 1 76 ? 24.077 4.072 -9.848 1.00 97.81 76 PRO A O 1
ATOM 596 N N . THR A 1 77 ? 24.233 5.551 -8.158 1.00 98.25 77 THR A N 1
ATOM 597 C CA . THR A 1 77 ? 22.835 5.994 -8.210 1.00 98.25 77 THR A CA 1
ATOM 598 C C . THR A 1 77 ? 22.628 7.073 -9.272 1.00 98.25 77 THR A C 1
ATOM 600 O O . THR A 1 77 ? 23.306 8.101 -9.251 1.00 98.25 77 THR A O 1
ATOM 603 N N . LEU A 1 78 ? 21.641 6.874 -10.150 1.00 98.56 78 LEU A N 1
ATOM 604 C CA . LEU A 1 78 ? 21.122 7.899 -11.060 1.00 98.56 78 LEU A CA 1
ATOM 605 C C . LEU A 1 78 ? 19.683 8.231 -10.682 1.00 98.56 78 LEU A C 1
ATOM 607 O O . LEU A 1 78 ? 18.806 7.377 -10.799 1.00 98.56 78 LEU A O 1
ATOM 611 N N . ALA A 1 79 ? 19.416 9.461 -10.252 1.00 98.12 79 ALA A N 1
ATOM 612 C CA . ALA A 1 79 ? 18.045 9.890 -10.009 1.00 98.12 79 ALA A CA 1
ATOM 613 C C . ALA A 1 79 ? 17.314 10.168 -11.328 1.00 98.12 79 ALA A C 1
ATOM 615 O O . ALA A 1 79 ? 17.918 10.676 -12.271 1.00 98.12 79 ALA A O 1
ATOM 616 N N . TYR A 1 80 ? 16.011 9.896 -11.373 1.00 97.94 80 TYR A N 1
ATOM 617 C CA . TYR A 1 80 ? 15.130 10.353 -12.445 1.00 97.94 80 TYR A CA 1
ATOM 618 C C . TYR A 1 80 ? 13.829 10.945 -11.888 1.00 97.94 80 TYR A C 1
ATOM 620 O O . TYR A 1 80 ? 13.190 10.352 -11.013 1.00 97.94 80 TYR A O 1
ATOM 628 N N . VAL A 1 81 ? 13.447 12.115 -12.409 1.00 94.50 81 VAL A N 1
ATOM 629 C CA . VAL A 1 81 ? 12.155 12.772 -12.161 1.00 94.50 81 VAL A CA 1
ATOM 630 C C . VAL A 1 81 ? 11.542 13.227 -13.483 1.00 94.50 81 VAL A C 1
ATOM 632 O O . VAL A 1 81 ? 12.179 13.928 -14.268 1.00 94.50 81 VAL A O 1
ATOM 635 N N . GLY A 1 82 ? 10.309 12.822 -13.749 1.00 92.00 82 GLY A N 1
ATOM 636 C CA . GLY A 1 82 ? 9.640 13.148 -14.996 1.00 92.00 82 GLY A CA 1
ATOM 637 C C . GLY A 1 82 ? 8.136 12.961 -14.925 1.00 92.00 82 GLY A C 1
ATOM 638 O O . GLY A 1 82 ? 7.587 12.501 -13.923 1.00 92.00 82 GLY A O 1
ATOM 639 N N . GLU A 1 83 ? 7.467 13.339 -16.005 1.00 88.44 83 GLU A N 1
ATOM 640 C CA . GLU A 1 83 ? 6.077 13.010 -16.261 1.00 88.44 83 GLU A CA 1
ATOM 641 C C . GLU A 1 83 ? 5.870 11.498 -16.121 1.00 88.44 83 GLU A C 1
ATOM 643 O O . GLU A 1 83 ? 6.716 10.685 -16.510 1.00 88.44 83 GLU A O 1
ATOM 648 N N . ASN A 1 84 ? 4.727 11.106 -15.561 1.00 86.44 84 ASN A N 1
ATOM 649 C CA . ASN A 1 84 ? 4.391 9.708 -15.359 1.00 86.44 84 ASN A CA 1
ATOM 650 C C . ASN A 1 84 ? 4.084 8.988 -16.688 1.00 86.44 84 ASN A C 1
ATOM 652 O O . ASN A 1 84 ? 2.931 8.797 -17.064 1.00 86.44 84 ASN A O 1
ATOM 656 N N . ASN A 1 85 ? 5.129 8.578 -17.403 1.00 92.00 85 ASN A N 1
ATOM 657 C CA .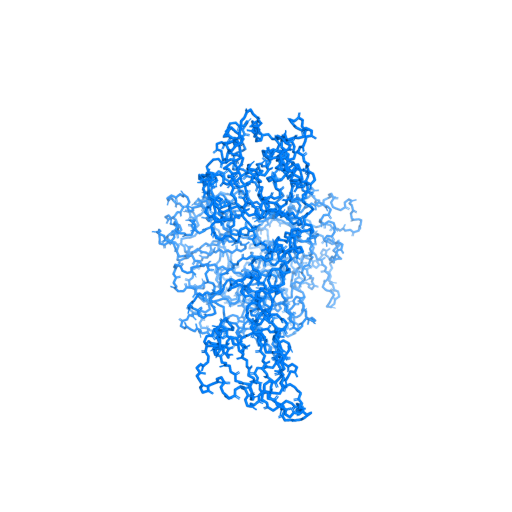 ASN A 1 85 ? 5.037 7.889 -18.685 1.00 92.00 85 ASN A CA 1
ATOM 658 C C . ASN A 1 85 ? 6.096 6.769 -18.803 1.00 92.00 85 ASN A C 1
ATOM 660 O O . ASN A 1 85 ? 6.815 6.445 -17.853 1.00 92.00 85 ASN A O 1
ATOM 664 N N . ALA A 1 86 ? 6.196 6.155 -19.987 1.00 96.00 86 ALA A N 1
ATOM 665 C CA . ALA A 1 86 ? 7.071 5.007 -20.220 1.00 96.00 86 ALA A CA 1
ATOM 666 C C . ALA A 1 86 ? 8.577 5.304 -20.063 1.00 96.00 86 ALA A C 1
ATOM 668 O O . ALA A 1 86 ? 9.359 4.356 -19.992 1.00 96.00 86 ALA A O 1
ATOM 669 N N . VAL A 1 87 ? 9.013 6.571 -19.981 1.00 96.94 87 VAL A N 1
ATOM 670 C CA . VAL A 1 87 ? 10.432 6.906 -19.766 1.00 96.94 87 VAL A CA 1
ATOM 671 C C . VAL A 1 87 ? 10.938 6.310 -18.456 1.00 96.94 87 VAL A C 1
ATOM 673 O O . VAL A 1 87 ? 12.041 5.780 -18.454 1.00 96.94 87 VAL A O 1
ATOM 676 N N . TYR A 1 88 ? 10.129 6.258 -17.391 1.00 97.44 88 TYR A N 1
ATOM 677 C CA . TYR A 1 88 ? 10.489 5.541 -16.157 1.00 97.44 88 TYR A CA 1
ATOM 678 C C . TYR A 1 88 ? 10.855 4.071 -16.428 1.00 97.44 88 TYR A C 1
ATOM 680 O O . TYR A 1 88 ? 11.876 3.566 -15.960 1.00 97.44 88 TYR A O 1
ATOM 688 N N . LEU A 1 89 ? 10.049 3.389 -17.241 1.00 98.12 89 LEU A N 1
ATOM 689 C CA . LEU A 1 89 ? 10.217 1.972 -17.565 1.00 98.12 89 LEU A CA 1
ATOM 690 C C . LEU A 1 89 ? 11.406 1.725 -18.502 1.00 98.12 89 LEU A C 1
ATOM 692 O O . LEU A 1 89 ? 12.041 0.674 -18.432 1.00 98.12 89 LEU A O 1
ATOM 696 N N . ILE A 1 90 ? 11.722 2.678 -19.380 1.00 98.56 90 ILE A N 1
ATOM 697 C CA . ILE A 1 90 ? 12.920 2.640 -20.230 1.00 98.56 90 ILE A CA 1
ATOM 698 C C . ILE A 1 90 ? 14.165 2.910 -19.371 1.00 98.56 90 ILE A C 1
ATOM 700 O O . ILE A 1 90 ? 15.151 2.182 -19.464 1.00 98.56 90 ILE A O 1
ATOM 704 N N . PHE A 1 91 ? 14.105 3.918 -18.496 1.00 98.69 91 PHE A N 1
ATOM 705 C CA . PHE A 1 91 ? 15.222 4.401 -17.685 1.00 98.69 91 PHE A CA 1
ATOM 706 C C . PHE A 1 91 ? 15.743 3.351 -16.712 1.00 98.69 91 PHE A C 1
ATOM 708 O O . PHE A 1 91 ? 16.953 3.154 -16.639 1.00 98.69 91 PHE A O 1
ATOM 715 N N . VAL A 1 92 ? 14.864 2.642 -15.995 1.00 98.38 92 VAL A N 1
ATOM 716 C CA . VAL A 1 92 ? 15.313 1.611 -15.043 1.00 98.38 92 VAL A CA 1
ATOM 717 C C . VAL A 1 92 ? 16.080 0.490 -15.743 1.00 98.38 92 VAL A C 1
ATOM 719 O O . VAL A 1 92 ? 17.156 0.115 -15.285 1.00 98.38 92 VAL A O 1
ATOM 722 N N . ILE A 1 93 ? 15.597 0.004 -16.892 1.00 98.69 93 ILE A N 1
ATOM 723 C CA . ILE A 1 93 ? 16.284 -1.066 -17.624 1.00 98.69 93 ILE A CA 1
ATOM 724 C C . ILE A 1 93 ? 17.567 -0.542 -18.266 1.00 98.69 93 ILE A C 1
ATOM 726 O O . ILE A 1 93 ? 18.590 -1.215 -18.193 1.00 98.69 93 ILE A O 1
ATOM 730 N N . ALA A 1 94 ? 17.557 0.669 -18.826 1.00 98.75 94 ALA A N 1
ATOM 731 C CA . ALA A 1 94 ? 18.757 1.299 -19.369 1.00 98.75 94 ALA A CA 1
ATOM 732 C C . ALA A 1 94 ? 19.852 1.480 -18.302 1.00 98.75 94 ALA A C 1
ATOM 734 O O . ALA A 1 94 ? 21.011 1.150 -18.553 1.00 98.75 94 ALA A O 1
ATOM 735 N N . ALA A 1 95 ? 19.486 1.936 -17.099 1.00 98.56 95 ALA A N 1
ATOM 736 C CA . ALA A 1 95 ? 20.398 2.068 -15.966 1.00 98.56 95 ALA A CA 1
ATOM 737 C C . ALA A 1 95 ? 20.961 0.706 -15.534 1.00 98.56 95 ALA A C 1
ATOM 739 O O . ALA A 1 95 ? 22.178 0.568 -15.421 1.00 98.56 95 ALA A O 1
ATOM 740 N N . VAL A 1 96 ? 20.101 -0.311 -15.386 1.00 98.25 96 VAL A N 1
ATOM 741 C CA . VAL A 1 96 ? 20.503 -1.692 -15.064 1.00 98.25 96 VAL A CA 1
ATOM 742 C C . VAL A 1 96 ? 21.486 -2.235 -16.102 1.00 98.25 96 VAL A C 1
ATOM 744 O O . VAL A 1 96 ? 22.549 -2.742 -15.738 1.00 98.25 96 VAL A O 1
ATOM 747 N N . LYS A 1 97 ? 21.181 -2.088 -17.400 1.00 98.19 97 LYS A N 1
ATOM 748 C CA . LYS A 1 97 ? 22.072 -2.507 -18.490 1.00 98.19 97 LYS A CA 1
ATOM 749 C C . LYS A 1 97 ? 23.422 -1.784 -18.418 1.00 98.19 97 LYS A C 1
ATOM 751 O O . LYS A 1 97 ? 24.459 -2.427 -18.545 1.00 98.19 97 LYS A O 1
ATOM 756 N N . ALA A 1 98 ? 23.416 -0.481 -18.140 1.00 98.00 98 ALA A N 1
ATOM 757 C CA . ALA A 1 98 ? 24.614 0.348 -18.016 1.00 98.00 98 ALA A CA 1
ATOM 758 C C . ALA A 1 98 ? 25.404 0.151 -16.700 1.00 98.00 98 ALA A C 1
ATOM 760 O O . ALA A 1 98 ? 26.458 0.763 -16.535 1.00 98.00 98 ALA A O 1
ATOM 761 N N . GLY A 1 99 ? 24.937 -0.689 -15.767 1.00 97.44 99 GLY A N 1
ATOM 762 C CA . GLY A 1 99 ? 25.615 -0.957 -14.492 1.00 97.44 99 GLY A CA 1
ATOM 763 C C . GLY A 1 99 ? 25.354 0.079 -13.391 1.00 97.44 99 GLY A C 1
ATOM 764 O O . GLY A 1 99 ? 26.135 0.170 -12.443 1.00 97.44 99 GLY A O 1
ATOM 765 N N . TYR A 1 100 ? 24.274 0.850 -13.508 1.00 98.44 100 TYR A N 1
ATOM 766 C CA . TYR A 1 100 ? 23.778 1.812 -12.521 1.00 98.44 100 TYR A CA 1
ATOM 767 C C . TYR A 1 100 ? 22.529 1.278 -11.811 1.00 98.44 100 TYR A C 1
ATOM 769 O O . TYR A 1 100 ? 21.883 0.342 -12.280 1.00 98.44 100 TYR A O 1
ATOM 777 N N . LYS A 1 101 ? 22.136 1.931 -10.713 1.00 97.31 101 LYS A N 1
ATOM 778 C CA . LYS A 1 101 ? 20.793 1.789 -10.131 1.00 97.31 101 LYS A CA 1
ATOM 779 C C . LYS A 1 101 ? 20.015 3.092 -10.288 1.00 97.31 101 LYS A C 1
ATOM 781 O O . LYS A 1 101 ? 20.529 4.169 -9.982 1.00 97.31 101 LYS A O 1
ATOM 786 N N . ALA A 1 102 ? 18.780 3.002 -10.770 1.00 98.25 102 ALA A N 1
ATOM 787 C CA . ALA A 1 102 ? 17.905 4.163 -10.891 1.00 98.25 102 ALA A CA 1
ATOM 788 C C . ALA A 1 102 ? 17.272 4.497 -9.533 1.00 98.25 102 ALA A C 1
ATOM 790 O O . ALA A 1 102 ? 16.782 3.596 -8.863 1.00 98.25 102 ALA A O 1
ATOM 791 N N . LEU A 1 103 ? 17.246 5.768 -9.140 1.00 97.75 103 LEU A N 1
ATOM 792 C CA . LEU A 1 103 ? 16.460 6.280 -8.017 1.00 97.75 103 LEU A CA 1
ATOM 793 C C . LEU A 1 103 ? 15.260 7.049 -8.567 1.00 97.75 103 LEU A C 1
ATOM 795 O O . LEU A 1 103 ? 15.430 8.084 -9.213 1.00 97.75 103 LEU A O 1
ATOM 799 N N . PHE A 1 104 ? 14.048 6.582 -8.285 1.00 94.62 104 PHE A N 1
ATOM 800 C CA . PHE A 1 104 ? 12.839 7.317 -8.648 1.00 94.62 104 PHE A CA 1
ATOM 801 C C . PHE A 1 104 ? 12.357 8.158 -7.488 1.00 94.62 104 PHE A C 1
ATOM 803 O O . PHE A 1 104 ? 12.070 7.665 -6.399 1.00 94.62 104 PHE A O 1
ATOM 810 N N . VAL A 1 105 ? 12.294 9.460 -7.737 1.00 86.50 105 VAL A N 1
ATOM 811 C CA . VAL A 1 105 ? 11.947 10.452 -6.729 1.00 86.50 105 VAL A CA 1
ATOM 812 C C . VAL A 1 105 ? 10.539 10.955 -6.990 1.00 86.50 105 VAL A C 1
ATOM 814 O O . VAL A 1 105 ? 10.130 11.104 -8.141 1.00 86.50 105 VAL A O 1
ATOM 817 N N . SER A 1 106 ? 9.777 11.176 -5.919 1.00 81.75 106 SER A N 1
ATOM 818 C CA . SER A 1 106 ? 8.425 11.700 -6.072 1.00 81.75 106 SER A CA 1
ATOM 819 C C . SER A 1 106 ? 8.521 13.191 -6.389 1.00 81.75 106 SER A C 1
ATOM 821 O O . SER A 1 106 ? 9.147 13.921 -5.617 1.00 81.75 106 SER A O 1
ATOM 823 N N . PRO A 1 107 ? 7.874 13.677 -7.461 1.00 73.44 107 PRO A N 1
ATOM 824 C CA . PRO A 1 107 ? 7.838 15.107 -7.762 1.00 73.44 107 PRO A CA 1
ATOM 825 C C . PRO A 1 107 ? 7.095 15.922 -6.692 1.00 73.44 107 PRO A C 1
ATOM 827 O O . PRO A 1 107 ? 7.193 17.145 -6.676 1.00 73.44 107 PRO A O 1
ATOM 830 N N . GLN A 1 108 ? 6.358 15.252 -5.802 1.00 70.75 108 GLN A N 1
ATOM 831 C CA . GLN A 1 108 ? 5.589 15.867 -4.721 1.00 70.75 108 GLN A CA 1
ATOM 832 C C . GLN A 1 108 ? 6.396 16.035 -3.425 1.00 70.75 108 GLN A C 1
ATOM 834 O O . GLN A 1 108 ? 5.898 16.606 -2.458 1.00 70.75 108 GLN A O 1
ATOM 839 N N . ASN A 1 109 ? 7.630 15.522 -3.375 1.00 73.62 109 ASN A N 1
ATOM 840 C CA . ASN A 1 109 ? 8.481 15.668 -2.201 1.00 73.62 109 ASN A CA 1
ATOM 841 C C . ASN A 1 109 ? 8.824 17.141 -1.947 1.00 73.62 109 ASN A C 1
ATOM 843 O O . ASN A 1 109 ? 9.074 17.911 -2.878 1.00 73.62 109 ASN A O 1
ATOM 847 N N . SER A 1 110 ? 8.924 17.512 -0.667 1.00 75.94 110 SER A N 1
ATOM 848 C CA . SER A 1 110 ? 9.537 18.787 -0.298 1.00 75.94 110 SE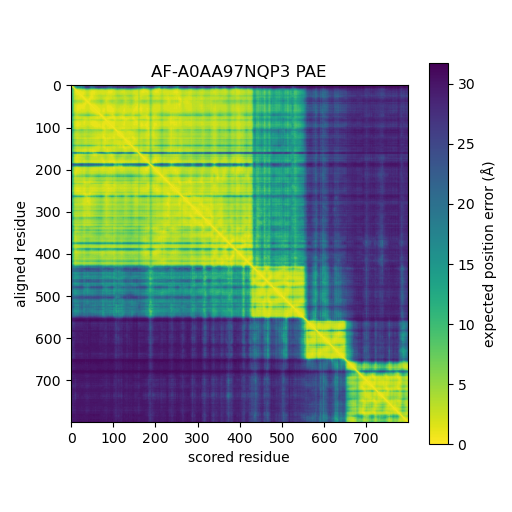R A CA 1
ATOM 849 C C . SER A 1 110 ? 11.003 18.821 -0.744 1.00 75.94 110 SER A C 1
ATOM 851 O O . SER A 1 110 ? 11.660 17.784 -0.860 1.00 75.94 110 SER A O 1
ATOM 853 N N . GLU A 1 111 ? 11.548 20.016 -0.958 1.00 82.44 111 GLU A N 1
ATOM 854 C CA . GLU A 1 111 ? 12.958 20.171 -1.319 1.00 82.44 111 GLU A CA 1
ATOM 855 C C . GLU A 1 111 ? 13.905 19.563 -0.271 1.00 82.44 111 GLU A C 1
ATOM 857 O O . GLU A 1 111 ? 14.873 18.898 -0.632 1.00 82.44 111 GLU A O 1
ATOM 862 N N . GLU A 1 112 ? 13.613 19.737 1.019 1.00 80.06 112 GLU A N 1
ATOM 863 C CA . GLU A 1 112 ? 14.412 19.165 2.108 1.00 80.06 112 GLU A CA 1
ATOM 864 C C . GLU A 1 112 ? 14.406 17.634 2.060 1.00 80.06 112 GLU A C 1
ATOM 866 O O . GLU A 1 112 ? 15.464 17.001 2.064 1.00 80.06 112 GLU A O 1
ATOM 871 N N . THR A 1 113 ? 13.217 17.041 1.926 1.00 79.06 113 THR A N 1
ATOM 872 C CA . THR A 1 113 ? 13.044 15.595 1.748 1.00 79.06 113 THR A CA 1
ATOM 873 C C . THR A 1 113 ? 13.840 15.091 0.548 1.00 79.06 113 THR A C 1
ATOM 875 O O . THR A 1 113 ? 14.497 14.053 0.618 1.00 79.06 113 THR A O 1
ATOM 878 N N . GLN A 1 114 ? 13.811 15.837 -0.553 1.00 86.56 114 GLN A N 1
ATOM 879 C CA . GLN A 1 114 ? 14.470 15.453 -1.787 1.00 86.56 114 GLN A CA 1
ATOM 880 C C . GLN A 1 114 ? 15.999 15.466 -1.658 1.00 86.56 114 GLN A C 1
ATOM 882 O O . GLN A 1 114 ? 16.671 14.514 -2.060 1.00 86.56 114 GLN A O 1
ATOM 887 N N . LEU A 1 115 ? 16.550 16.515 -1.046 1.00 90.44 115 LEU A N 1
ATOM 888 C CA . LEU A 1 115 ? 17.981 16.633 -0.764 1.00 90.44 115 LEU A CA 1
ATOM 889 C C . LEU A 1 115 ? 18.462 15.548 0.204 1.00 90.44 115 LEU A C 1
ATOM 891 O O . LEU A 1 115 ? 19.538 14.977 -0.003 1.00 90.44 115 LEU A O 1
ATOM 895 N N . HIS A 1 116 ? 17.653 15.227 1.216 1.00 86.62 116 HIS A N 1
ATOM 896 C CA . HIS A 1 116 ? 17.931 14.142 2.150 1.00 86.62 116 HIS A CA 1
ATOM 897 C C . HIS A 1 116 ? 17.971 12.778 1.444 1.00 86.62 116 HIS A C 1
ATOM 899 O O . HIS A 1 116 ? 18.921 12.019 1.633 1.00 86.62 116 HIS A O 1
ATOM 905 N N . LEU A 1 117 ? 17.017 12.493 0.550 1.00 88.69 117 LEU A N 1
ATOM 906 C CA . LEU A 1 117 ? 17.015 11.267 -0.257 1.00 88.69 117 LEU A CA 1
ATOM 907 C C . LEU A 1 117 ? 18.260 11.157 -1.146 1.00 88.69 117 LEU A C 1
ATOM 909 O O . LEU A 1 117 ? 18.872 10.089 -1.210 1.00 88.69 117 LEU A O 1
ATOM 913 N N . PHE A 1 118 ? 18.687 12.248 -1.793 1.00 95.06 118 PHE A N 1
ATOM 914 C CA . PHE A 1 118 ? 19.934 12.243 -2.567 1.00 95.06 118 PHE A CA 1
ATOM 915 C C . PHE A 1 118 ? 21.157 11.953 -1.695 1.00 95.06 118 PHE A C 1
ATOM 917 O O . PHE A 1 118 ? 22.088 11.292 -2.148 1.00 95.06 118 PHE A O 1
ATOM 924 N N . GLN A 1 119 ? 21.166 12.425 -0.447 1.00 93.38 119 GLN A N 1
ATOM 925 C CA . GLN A 1 119 ? 22.239 12.140 0.500 1.00 93.38 119 GLN A CA 1
ATOM 926 C C . GLN A 1 119 ? 22.258 10.670 0.921 1.00 93.38 119 GLN A C 1
ATOM 928 O O . GLN A 1 119 ? 23.304 10.040 0.814 1.00 93.38 119 GLN A O 1
ATOM 933 N N . LEU A 1 120 ? 21.120 10.116 1.347 1.00 92.88 120 LEU A N 1
ATOM 934 C CA . LEU A 1 120 ? 21.023 8.722 1.800 1.00 92.88 120 LEU A CA 1
ATOM 935 C C . LEU A 1 120 ? 21.379 7.703 0.709 1.00 92.88 120 LEU A C 1
ATOM 937 O O . LEU A 1 120 ? 21.784 6.585 1.011 1.00 92.88 120 LEU A O 1
ATOM 941 N N . THR A 1 121 ? 21.218 8.080 -0.557 1.00 94.31 121 THR A N 1
ATOM 942 C CA . THR A 1 121 ? 21.458 7.205 -1.714 1.00 94.31 121 THR A CA 1
ATOM 943 C C . THR A 1 121 ? 22.774 7.480 -2.436 1.00 94.31 121 THR A C 1
ATOM 945 O O . THR A 1 121 ? 23.013 6.877 -3.484 1.00 94.31 121 THR A O 1
ATOM 948 N N . ASP A 1 122 ? 23.609 8.376 -1.902 1.00 95.19 122 ASP A N 1
ATOM 949 C CA . ASP A 1 122 ? 24.864 8.816 -2.524 1.00 95.19 122 ASP A CA 1
ATOM 950 C C . ASP A 1 122 ? 24.679 9.241 -3.997 1.00 95.19 122 ASP A C 1
ATOM 952 O O . ASP A 1 122 ? 25.411 8.861 -4.911 1.00 95.19 122 ASP A O 1
ATOM 956 N N . CYS A 1 123 ? 23.598 9.981 -4.259 1.00 96.62 123 CYS A N 1
ATOM 957 C CA . CYS A 1 123 ? 23.212 10.381 -5.604 1.00 96.62 123 CYS A CA 1
ATOM 958 C C . CYS A 1 123 ? 23.892 11.699 -6.004 1.00 96.62 123 CYS A C 1
ATOM 960 O O . CYS A 1 123 ? 23.749 12.728 -5.327 1.00 96.62 123 CYS A O 1
ATOM 962 N N . HIS A 1 124 ? 24.590 11.668 -7.144 1.00 95.81 124 HIS A N 1
ATOM 963 C CA . HIS A 1 124 ? 25.341 12.800 -7.708 1.00 95.81 124 HIS A CA 1
ATOM 964 C C . HIS A 1 124 ? 24.913 13.191 -9.128 1.00 95.81 124 HIS A C 1
ATOM 966 O O . HIS A 1 124 ? 25.370 14.206 -9.652 1.00 95.81 124 HIS A O 1
ATOM 972 N N . VAL A 1 125 ? 24.022 12.424 -9.756 1.00 98.06 125 VAL A N 1
ATOM 973 C CA . VAL A 1 125 ? 23.523 12.706 -11.106 1.00 98.06 125 VAL A CA 1
ATOM 974 C C . VAL A 1 125 ? 22.009 12.554 -11.116 1.00 98.06 125 VAL A C 1
ATOM 976 O O . VAL A 1 125 ? 21.486 11.535 -10.665 1.00 98.06 125 VAL A O 1
ATOM 979 N N . ILE A 1 126 ? 21.305 13.554 -11.644 1.00 98.12 126 ILE A N 1
ATOM 980 C CA . ILE A 1 126 ? 19.863 13.493 -11.891 1.00 98.12 126 ILE A CA 1
ATOM 981 C C . ILE A 1 126 ? 19.555 13.657 -13.370 1.00 98.12 126 ILE A C 1
ATOM 983 O O . ILE A 1 126 ? 20.074 14.539 -14.046 1.00 98.12 126 ILE A O 1
ATOM 987 N N . TYR A 1 127 ? 18.672 12.811 -13.864 1.00 98.44 127 TYR A N 1
ATOM 988 C CA . TYR A 1 127 ? 18.009 12.977 -15.138 1.00 98.44 127 TYR A CA 1
ATOM 989 C C . TYR A 1 127 ? 16.624 13.552 -14.891 1.00 98.44 127 TYR A C 1
ATOM 991 O O . TYR A 1 127 ? 15.958 13.201 -13.915 1.00 98.44 127 TYR A O 1
ATOM 999 N N . HIS A 1 128 ? 16.177 14.441 -15.762 1.00 97.50 128 HIS A N 1
ATOM 1000 C CA . HIS A 1 128 ? 14.840 14.997 -15.639 1.00 97.50 128 HIS A CA 1
ATOM 1001 C C . HIS A 1 128 ? 14.260 15.366 -16.996 1.00 97.50 128 HIS A C 1
ATOM 1003 O O . HIS A 1 128 ? 14.990 15.537 -17.971 1.00 97.50 128 HIS A O 1
ATOM 1009 N N . ASP A 1 129 ? 12.943 15.497 -17.062 1.00 93.62 129 ASP A N 1
ATOM 1010 C CA . ASP A 1 129 ? 12.285 16.107 -18.214 1.00 93.62 129 ASP A CA 1
ATOM 1011 C C . ASP A 1 129 ? 12.318 17.648 -18.149 1.00 93.62 129 ASP A C 1
ATOM 1013 O O . ASP A 1 129 ? 12.786 18.257 -17.183 1.00 93.62 129 ASP A O 1
ATOM 1017 N N . ALA A 1 130 ? 11.786 18.311 -19.173 1.00 94.12 130 ALA A N 1
ATOM 1018 C CA . ALA A 1 130 ? 11.769 19.770 -19.215 1.00 94.12 130 ALA A CA 1
ATOM 1019 C C . ALA A 1 130 ? 10.870 20.417 -18.140 1.00 94.12 130 ALA A C 1
ATOM 1021 O O . ALA A 1 130 ? 11.179 21.523 -17.690 1.00 94.12 130 ALA A O 1
ATOM 1022 N N . MET A 1 131 ? 9.784 19.762 -17.705 1.00 90.19 131 MET A N 1
ATOM 1023 C CA . MET A 1 131 ? 8.843 20.351 -16.740 1.00 90.19 131 MET A CA 1
ATOM 1024 C C . MET A 1 131 ? 9.436 20.441 -15.328 1.00 90.19 131 MET A C 1
ATOM 1026 O O . MET A 1 131 ? 9.131 21.388 -14.603 1.00 90.19 131 MET A O 1
ATOM 1030 N N . PHE A 1 132 ? 10.355 19.544 -14.957 1.00 91.38 132 PHE A N 1
ATOM 1031 C CA . PHE A 1 132 ? 11.027 19.579 -13.652 1.00 91.38 132 PHE A CA 1
ATOM 1032 C C . PHE A 1 132 ? 12.314 20.416 -13.613 1.00 91.38 132 PHE A C 1
ATOM 1034 O O . PHE A 1 132 ? 12.928 20.526 -12.549 1.00 91.38 132 PHE A O 1
ATOM 1041 N N . GLN A 1 133 ? 12.701 21.078 -14.713 1.00 94.19 133 GLN A N 1
ATOM 1042 C CA . GLN A 1 133 ? 13.927 21.890 -14.795 1.00 94.19 133 GLN A CA 1
ATOM 1043 C C . GLN A 1 133 ? 14.063 22.874 -13.622 1.00 94.19 133 GLN A C 1
ATOM 1045 O O . GLN A 1 133 ? 15.129 22.972 -13.018 1.00 94.19 133 GLN A O 1
ATOM 1050 N N . ARG A 1 134 ? 12.994 23.609 -13.281 1.00 92.31 134 ARG A N 1
ATOM 1051 C CA . ARG A 1 134 ? 13.034 24.615 -12.205 1.00 92.31 134 ARG A CA 1
ATOM 1052 C C . ARG A 1 134 ? 13.318 23.977 -10.843 1.00 92.31 134 ARG A C 1
ATOM 1054 O O . ARG A 1 134 ? 14.179 24.477 -10.123 1.00 92.31 134 ARG A O 1
ATOM 1061 N N . SER A 1 135 ? 12.622 22.891 -10.510 1.00 89.56 135 SER A N 1
ATOM 1062 C CA . SER A 1 135 ? 12.811 22.169 -9.246 1.00 89.56 135 SER A CA 1
ATOM 1063 C C . SER A 1 135 ? 14.223 21.596 -9.146 1.00 89.56 135 SER A C 1
ATOM 1065 O O . SER A 1 135 ? 14.890 21.773 -8.131 1.00 89.56 135 SER A O 1
ATOM 1067 N N . VAL A 1 136 ? 14.727 21.004 -10.232 1.00 95.25 136 VAL A N 1
ATOM 1068 C CA . VAL A 1 136 ? 16.085 20.451 -10.278 1.00 95.25 136 VAL A CA 1
ATOM 1069 C C . VAL A 1 136 ? 17.142 21.532 -10.069 1.00 95.25 136 VAL A C 1
ATOM 1071 O O . VAL A 1 136 ? 18.049 21.336 -9.266 1.00 95.25 136 VAL A O 1
ATOM 1074 N N . GLN A 1 137 ? 17.024 22.693 -10.722 1.00 94.69 137 GLN A N 1
ATOM 1075 C CA . GLN A 1 137 ? 17.981 23.791 -10.524 1.00 94.69 137 GLN A CA 1
ATOM 1076 C C . GLN A 1 137 ? 18.011 24.293 -9.074 1.00 94.69 137 GLN A C 1
ATOM 1078 O O . GLN A 1 137 ? 19.088 24.603 -8.563 1.00 94.69 137 GLN A O 1
ATOM 1083 N N . ALA A 1 138 ? 16.863 24.322 -8.389 1.00 92.06 138 ALA A N 1
ATOM 1084 C CA . ALA A 1 138 ? 16.811 24.660 -6.968 1.00 92.06 138 ALA A CA 1
ATOM 1085 C C . ALA A 1 138 ? 17.608 23.651 -6.116 1.00 92.06 138 ALA A C 1
ATOM 1087 O O . ALA A 1 138 ? 18.447 24.049 -5.305 1.00 92.06 138 ALA A O 1
ATOM 1088 N N . TRP A 1 139 ? 17.449 22.349 -6.383 1.00 94.38 139 TRP A N 1
ATOM 1089 C CA . TRP A 1 139 ? 18.184 21.291 -5.683 1.00 94.38 139 TRP A CA 1
ATOM 1090 C C . TRP A 1 139 ? 19.693 21.355 -5.937 1.00 94.38 139 TRP A C 1
ATOM 1092 O O . TRP A 1 139 ? 20.479 21.253 -4.994 1.00 94.38 139 TRP A O 1
ATOM 1102 N N . LEU A 1 140 ? 20.109 21.578 -7.188 1.00 94.62 140 LEU A N 1
ATOM 1103 C CA . LEU A 1 140 ? 21.524 21.736 -7.550 1.00 94.62 140 LEU A CA 1
ATOM 1104 C C . LEU A 1 140 ? 22.171 22.934 -6.845 1.00 94.62 140 LEU A C 1
ATOM 1106 O O . LEU A 1 140 ? 23.326 22.853 -6.430 1.00 94.62 140 LEU A O 1
ATOM 1110 N N . GLY A 1 141 ? 21.423 24.028 -6.665 1.00 94.06 141 GLY A N 1
ATOM 1111 C CA . GLY A 1 141 ? 21.888 25.206 -5.932 1.00 94.06 141 GLY A CA 1
ATOM 1112 C C . GLY A 1 141 ? 22.217 24.923 -4.462 1.00 94.06 141 GLY A C 1
ATOM 1113 O O . GLY A 1 141 ? 23.060 25.611 -3.889 1.00 94.06 141 GLY A O 1
ATOM 1114 N N . LYS A 1 142 ? 21.592 23.899 -3.863 1.00 93.69 142 LYS A N 1
ATOM 1115 C CA . LYS A 1 142 ? 21.791 23.496 -2.459 1.00 93.69 142 LYS A CA 1
ATOM 1116 C C . LYS A 1 142 ? 22.709 22.285 -2.281 1.00 93.69 142 LYS A C 1
ATOM 1118 O O . LYS A 1 142 ? 23.282 22.115 -1.207 1.00 93.69 142 LYS A O 1
ATOM 1123 N N . ARG A 1 143 ? 22.869 21.443 -3.307 1.00 92.12 143 ARG A N 1
ATOM 1124 C CA . ARG A 1 143 ? 23.727 20.247 -3.287 1.00 92.12 143 ARG A CA 1
ATOM 1125 C C . ARG A 1 143 ? 24.882 20.391 -4.272 1.00 92.12 143 ARG A C 1
ATOM 1127 O O . ARG A 1 143 ? 24.824 19.920 -5.407 1.00 92.12 143 ARG A O 1
ATOM 1134 N N . HIS A 1 144 ? 25.954 21.028 -3.808 1.00 88.38 144 HIS A N 1
ATOM 1135 C CA . HIS A 1 144 ? 27.166 21.217 -4.601 1.00 88.38 144 HIS A CA 1
ATOM 1136 C C . HIS A 1 144 ? 27.748 19.878 -5.088 1.00 88.38 144 HIS A C 1
ATOM 1138 O O . HIS A 1 144 ? 27.809 18.904 -4.340 1.00 88.38 144 HIS A O 1
ATOM 1144 N N . GLY A 1 145 ? 28.179 19.838 -6.352 1.00 88.69 145 GLY A N 1
ATOM 1145 C CA . GLY A 1 145 ? 28.771 18.651 -6.982 1.00 88.69 145 GLY A CA 1
ATOM 1146 C C . GLY A 1 145 ? 27.768 17.677 -7.609 1.00 88.69 145 GLY A C 1
ATOM 1147 O O . GLY A 1 145 ? 28.187 16.746 -8.290 1.00 88.69 145 GLY A O 1
ATOM 1148 N N . MET A 1 146 ? 26.460 17.887 -7.431 1.00 95.38 146 MET A N 1
ATOM 1149 C CA . MET A 1 146 ? 25.445 17.161 -8.193 1.00 95.38 146 MET A CA 1
ATOM 1150 C C . MET A 1 146 ? 25.315 17.751 -9.605 1.00 95.38 146 MET A C 1
ATOM 1152 O O . MET A 1 146 ? 25.432 18.961 -9.794 1.00 95.38 146 MET A O 1
ATOM 1156 N N . THR A 1 147 ? 25.074 16.905 -10.604 1.00 96.81 147 THR A N 1
ATOM 1157 C CA . THR A 1 147 ? 24.886 17.310 -12.007 1.00 96.81 147 THR A CA 1
ATOM 1158 C C . THR A 1 147 ? 23.512 16.892 -12.512 1.00 96.81 147 THR A C 1
ATOM 1160 O O . THR A 1 147 ? 22.929 15.931 -12.008 1.00 96.81 147 THR A O 1
ATOM 1163 N N . ALA A 1 148 ? 22.985 17.615 -13.502 1.00 97.31 148 ALA A N 1
ATOM 1164 C CA . ALA A 1 148 ? 21.699 17.309 -14.117 1.00 97.31 148 ALA A CA 1
ATOM 1165 C C . ALA A 1 148 ? 21.819 17.101 -15.628 1.00 97.31 148 ALA A C 1
ATOM 1167 O O . ALA A 1 148 ? 22.572 17.806 -16.299 1.00 97.31 148 ALA A O 1
ATOM 1168 N N . ASN A 1 149 ? 21.035 16.161 -16.150 1.00 97.88 149 ASN A N 1
ATOM 1169 C CA . ASN A 1 149 ? 20.900 15.866 -17.569 1.00 97.88 149 ASN A CA 1
ATOM 1170 C C . ASN A 1 149 ? 19.426 15.972 -17.975 1.00 97.88 149 ASN A C 1
ATOM 1172 O O . ASN A 1 149 ? 18.572 15.256 -17.449 1.00 97.88 149 ASN A O 1
ATOM 1176 N N . LEU A 1 150 ? 19.134 16.841 -18.941 1.00 97.19 150 LEU A N 1
ATOM 1177 C CA . LEU A 1 150 ? 17.805 16.934 -19.533 1.00 97.19 150 LEU A CA 1
ATOM 1178 C C . LEU A 1 150 ? 17.589 15.749 -20.485 1.00 97.19 150 LEU A C 1
ATOM 1180 O O . LEU A 1 150 ? 18.328 15.596 -21.459 1.00 97.19 150 LEU A O 1
ATOM 1184 N N . LEU A 1 151 ? 16.571 14.930 -20.223 1.00 96.56 151 LEU A N 1
ATOM 1185 C CA . LEU A 1 151 ? 16.151 13.865 -21.128 1.00 96.56 151 LEU A CA 1
ATOM 1186 C C . LEU A 1 151 ? 15.188 14.388 -22.187 1.00 96.56 151 LEU A C 1
ATOM 1188 O O . LEU A 1 151 ? 14.317 15.218 -21.925 1.00 96.56 151 LEU A O 1
ATOM 1192 N N . ALA A 1 152 ? 15.330 13.840 -23.391 1.00 95.31 152 ALA A N 1
ATOM 1193 C CA . ALA A 1 152 ? 14.369 14.056 -24.457 1.00 95.31 152 ALA A CA 1
ATOM 1194 C C . ALA A 1 152 ? 12.997 13.435 -24.100 1.00 95.31 152 ALA A C 1
ATOM 1196 O O . ALA A 1 152 ? 12.955 12.461 -23.339 1.00 95.31 152 ALA A O 1
ATOM 1197 N N . PRO A 1 153 ? 11.887 13.958 -24.657 1.00 93.75 153 PRO A N 1
ATOM 1198 C CA . PRO A 1 153 ? 10.546 13.406 -24.455 1.00 93.75 153 PRO A CA 1
ATOM 1199 C C . PRO A 1 153 ? 10.421 11.942 -24.892 1.00 93.75 153 PRO A C 1
ATOM 1201 O O . PRO A 1 153 ? 11.215 11.450 -25.694 1.00 93.75 153 PRO A O 1
ATOM 1204 N N . LEU A 1 154 ? 9.378 11.255 -24.419 1.00 94.56 154 LEU A N 1
ATOM 1205 C CA . LEU A 1 154 ? 9.150 9.835 -24.705 1.00 94.56 154 LEU A CA 1
ATOM 1206 C C . LEU A 1 154 ? 9.180 9.499 -26.208 1.00 94.56 154 LEU A C 1
ATOM 1208 O O . LEU A 1 154 ? 9.796 8.510 -26.606 1.00 94.56 154 LEU A O 1
ATOM 1212 N N . ASP A 1 155 ? 8.562 10.335 -27.046 1.00 93.88 155 ASP A N 1
ATOM 1213 C CA . ASP A 1 155 ? 8.495 10.105 -28.493 1.00 93.88 155 ASP A CA 1
ATOM 1214 C C . ASP A 1 155 ? 9.871 10.068 -29.168 1.00 93.88 155 ASP A C 1
ATOM 1216 O O . ASP A 1 155 ? 10.049 9.313 -30.120 1.00 93.88 155 ASP A O 1
ATOM 1220 N N . PHE A 1 156 ? 10.861 10.803 -28.649 1.00 94.56 156 PHE A N 1
ATOM 1221 C CA . PHE A 1 156 ? 12.236 10.738 -29.150 1.00 94.56 156 PHE A CA 1
ATOM 1222 C C . PHE A 1 156 ? 12.836 9.345 -28.933 1.00 94.56 156 PHE A C 1
ATOM 1224 O O . PHE A 1 156 ? 13.423 8.759 -29.840 1.00 94.56 156 PHE A O 1
ATOM 1231 N N . TRP A 1 157 ? 12.659 8.780 -27.737 1.00 94.88 157 TRP A N 1
ATOM 1232 C CA . TRP A 1 157 ? 13.213 7.467 -27.407 1.00 94.88 157 TRP A CA 1
ATOM 1233 C C . TRP A 1 157 ? 12.513 6.339 -28.167 1.00 94.88 157 TRP A C 1
ATOM 1235 O O . TRP A 1 157 ? 13.174 5.378 -28.562 1.00 94.88 157 TRP A O 1
ATOM 1245 N N . LEU A 1 158 ? 11.208 6.482 -28.423 1.00 94.88 158 LEU A N 1
ATOM 1246 C CA . LEU A 1 158 ? 10.386 5.523 -29.170 1.00 94.88 158 LEU A CA 1
ATOM 1247 C C . LEU A 1 158 ? 10.427 5.700 -30.699 1.00 94.88 158 LEU A C 1
ATOM 1249 O O . LEU A 1 158 ? 9.784 4.917 -31.404 1.00 94.88 158 LEU A O 1
ATOM 1253 N N . ALA A 1 159 ? 11.124 6.714 -31.222 1.00 89.25 159 ALA A N 1
ATOM 1254 C CA . ALA A 1 159 ? 11.169 7.003 -32.654 1.00 89.25 159 ALA A CA 1
ATOM 1255 C C . ALA A 1 159 ? 11.743 5.821 -33.453 1.00 89.25 159 ALA A C 1
ATOM 1257 O O . ALA A 1 159 ? 12.715 5.195 -33.041 1.00 89.25 159 ALA A O 1
ATOM 1258 N N . ASP A 1 160 ? 11.192 5.510 -34.622 1.00 73.94 160 ASP A N 1
ATOM 1259 C CA . ASP A 1 160 ? 11.702 4.421 -35.472 1.00 73.94 160 ASP A CA 1
ATOM 1260 C C . ASP A 1 160 ? 12.819 4.923 -36.409 1.00 73.94 160 ASP A C 1
ATOM 1262 O O . ASP A 1 160 ? 12.769 4.785 -37.629 1.00 73.94 160 ASP A O 1
ATOM 1266 N N . GLU A 1 161 ? 13.807 5.618 -35.837 1.00 68.00 161 GLU A N 1
ATOM 1267 C CA . GLU A 1 161 ? 14.931 6.193 -36.577 1.00 68.00 161 GLU A CA 1
ATOM 1268 C C . GLU A 1 161 ? 16.171 5.299 -36.445 1.00 68.00 161 GLU A C 1
ATOM 1270 O O . GLU A 1 161 ? 16.923 5.376 -35.470 1.00 68.00 161 GLU A O 1
ATOM 1275 N N . GLY A 1 162 ? 16.362 4.431 -37.444 1.00 64.75 162 GLY A N 1
ATOM 1276 C CA . GLY A 1 162 ? 17.577 3.640 -37.655 1.00 64.75 162 GLY A CA 1
ATOM 1277 C C . GLY A 1 162 ? 17.806 2.485 -36.672 1.00 64.75 162 GLY A C 1
ATOM 1278 O O . GLY A 1 162 ? 17.288 2.449 -35.557 1.00 64.75 162 GLY A O 1
ATOM 1279 N N . ALA A 1 163 ? 18.628 1.520 -37.096 1.00 74.56 163 ALA A N 1
ATOM 1280 C CA . ALA A 1 163 ? 19.063 0.428 -36.234 1.00 74.56 163 ALA A CA 1
ATOM 1281 C C . ALA A 1 163 ? 19.942 0.968 -35.092 1.00 74.56 163 ALA A C 1
ATOM 1283 O O . ALA A 1 163 ? 20.943 1.645 -35.330 1.00 74.56 163 ALA A O 1
ATOM 1284 N N . VAL A 1 164 ? 19.573 0.650 -33.852 1.00 88.44 164 VAL A N 1
ATOM 1285 C CA . VAL A 1 164 ? 20.347 0.980 -32.649 1.00 88.44 164 VAL A CA 1
ATOM 1286 C C . VAL A 1 164 ? 21.273 -0.188 -32.341 1.00 88.44 164 VAL A C 1
ATOM 1288 O O . VAL A 1 164 ? 20.860 -1.345 -32.409 1.00 88.44 164 VAL A O 1
ATOM 1291 N N . ALA A 1 165 ? 22.530 0.098 -32.002 1.00 93.31 165 ALA A N 1
ATOM 1292 C CA . ALA A 1 165 ? 23.447 -0.940 -31.553 1.00 93.31 165 ALA A CA 1
ATOM 1293 C C . ALA A 1 165 ? 22.942 -1.545 -30.236 1.00 93.31 165 ALA A C 1
ATOM 1295 O O . ALA A 1 165 ? 22.752 -0.816 -29.262 1.00 93.31 165 ALA A O 1
ATOM 1296 N N . HIS A 1 166 ? 22.756 -2.864 -30.206 1.00 95.38 166 HIS A N 1
ATOM 1297 C CA . HIS A 1 166 ? 22.268 -3.552 -29.016 1.00 95.38 166 HIS A CA 1
ATOM 1298 C C . HIS A 1 166 ? 23.175 -3.295 -27.804 1.00 95.38 166 HIS A C 1
ATOM 1300 O O . HIS A 1 166 ? 24.402 -3.386 -27.918 1.00 95.38 166 HIS A O 1
ATOM 1306 N N . PHE A 1 167 ? 22.581 -2.991 -26.647 1.00 96.94 167 PHE A N 1
ATOM 1307 C CA . PHE A 1 167 ? 23.303 -2.883 -25.381 1.00 96.94 167 PHE A CA 1
ATOM 1308 C C . PHE A 1 167 ? 23.133 -4.199 -24.600 1.00 96.94 167 PHE A C 1
ATOM 1310 O O . PHE A 1 167 ? 22.039 -4.479 -24.100 1.00 96.94 167 PHE A O 1
ATOM 1317 N N . PRO A 1 168 ? 24.176 -5.040 -24.491 1.00 93.69 168 PRO A N 1
ATOM 1318 C CA . PRO A 1 168 ? 24.029 -6.377 -23.931 1.00 93.69 168 PRO A CA 1
ATOM 1319 C C . PRO A 1 168 ? 23.907 -6.360 -22.402 1.00 93.69 168 PRO A C 1
ATOM 1321 O O . PRO A 1 168 ? 24.646 -5.656 -21.715 1.00 93.69 168 PRO A O 1
ATOM 1324 N N . TYR A 1 169 ? 23.037 -7.217 -21.861 1.00 95.75 169 TYR A N 1
ATOM 1325 C CA . TYR A 1 169 ? 22.981 -7.535 -20.432 1.00 95.75 169 TYR A CA 1
ATOM 1326 C C . TYR A 1 169 ? 23.264 -9.021 -20.208 1.00 95.75 169 TYR A C 1
ATOM 1328 O O . TYR A 1 169 ? 22.418 -9.882 -20.436 1.00 95.75 169 TYR A O 1
ATOM 1336 N N . VAL A 1 170 ? 24.487 -9.329 -19.781 1.00 93.38 170 VAL A N 1
ATOM 1337 C CA . VAL A 1 170 ? 25.035 -10.699 -19.790 1.00 93.38 170 VAL A CA 1
ATOM 1338 C C . VAL A 1 170 ? 24.982 -11.411 -18.435 1.00 93.38 170 VAL A C 1
ATOM 1340 O O . VAL A 1 170 ? 25.544 -12.492 -18.299 1.00 93.38 170 VAL A O 1
ATOM 1343 N N . ARG A 1 171 ? 24.342 -10.815 -17.422 1.00 94.31 171 ARG A N 1
ATOM 1344 C CA . ARG A 1 171 ? 24.225 -11.414 -16.084 1.00 94.31 171 ARG A CA 1
ATOM 1345 C C . ARG A 1 171 ? 23.271 -12.597 -16.091 1.00 94.31 171 ARG A C 1
ATOM 1347 O O . ARG A 1 171 ? 22.198 -12.506 -16.672 1.00 94.31 171 ARG A O 1
ATOM 1354 N N . THR A 1 172 ? 23.627 -13.669 -15.400 1.00 94.50 172 THR A N 1
ATOM 1355 C CA . THR A 1 172 ? 22.708 -14.763 -15.059 1.00 94.50 172 THR A CA 1
ATOM 1356 C C . THR A 1 172 ? 21.793 -14.370 -13.900 1.00 94.50 172 THR A C 1
ATOM 1358 O O . THR A 1 172 ? 22.074 -13.419 -13.167 1.00 94.50 172 THR A O 1
ATOM 1361 N N . ALA A 1 173 ? 20.696 -15.108 -13.717 1.00 92.25 173 ALA A N 1
ATOM 1362 C CA . ALA A 1 173 ? 19.776 -14.878 -12.608 1.00 92.25 173 ALA A CA 1
ATOM 1363 C C . ALA A 1 173 ? 20.485 -14.963 -11.255 1.00 92.25 173 ALA A C 1
ATOM 1365 O O . ALA A 1 173 ? 20.299 -14.088 -10.422 1.00 92.25 173 ALA A O 1
ATOM 1366 N N . GLU A 1 174 ? 21.354 -15.955 -11.072 1.00 92.00 174 GLU A N 1
ATOM 1367 C CA . GLU A 1 174 ? 22.094 -16.173 -9.826 1.00 92.00 174 GLU A CA 1
ATOM 1368 C C . GLU A 1 174 ? 23.081 -15.039 -9.527 1.00 92.00 174 GLU A C 1
ATOM 1370 O O . GLU A 1 174 ? 23.286 -14.686 -8.368 1.00 92.00 174 GLU A O 1
ATOM 1375 N N . GLU A 1 175 ? 23.682 -14.448 -10.561 1.00 94.12 175 GLU A N 1
ATOM 1376 C CA . GLU A 1 175 ? 24.575 -13.298 -10.401 1.00 94.12 175 GLU A CA 1
ATOM 1377 C C . GLU A 1 175 ? 23.805 -12.021 -10.058 1.00 94.12 175 GLU A C 1
ATOM 1379 O O . GLU A 1 175 ? 24.245 -11.264 -9.195 1.00 94.12 175 GLU A O 1
ATOM 1384 N N . ALA A 1 176 ? 22.674 -11.783 -10.730 1.00 95.38 176 ALA A N 1
ATOM 1385 C CA . ALA A 1 176 ? 21.929 -10.532 -10.634 1.00 95.38 176 ALA A CA 1
ATOM 1386 C C . ALA A 1 176 ? 20.908 -10.496 -9.496 1.00 95.38 176 ALA A C 1
ATOM 1388 O O . ALA A 1 176 ? 20.518 -9.409 -9.090 1.00 95.38 176 ALA A O 1
ATOM 1389 N N . GLU A 1 177 ? 20.453 -11.637 -8.970 1.00 93.56 177 GLU A N 1
ATOM 1390 C CA . GLU A 1 177 ? 19.329 -11.715 -8.023 1.00 93.56 177 GLU A CA 1
ATOM 1391 C C . GLU A 1 177 ? 19.482 -10.760 -6.824 1.00 93.56 177 GLU A C 1
ATOM 1393 O O . GLU A 1 177 ? 18.506 -10.151 -6.382 1.00 93.56 177 GLU A O 1
ATOM 1398 N N . ARG A 1 178 ? 20.713 -10.595 -6.323 1.00 94.38 178 ARG A N 1
ATOM 1399 C CA . ARG A 1 178 ? 21.060 -9.700 -5.205 1.00 94.38 178 ARG A CA 1
ATOM 1400 C C . ARG A 1 178 ? 21.607 -8.338 -5.645 1.00 94.38 178 ARG A C 1
ATOM 1402 O O . ARG A 1 178 ? 21.903 -7.498 -4.796 1.00 94.38 178 ARG A O 1
ATOM 1409 N N . GLU A 1 179 ? 21.757 -8.106 -6.945 1.00 96.56 179 GLU A N 1
ATOM 1410 C CA . GLU A 1 179 ? 22.140 -6.806 -7.495 1.00 96.56 179 GLU A CA 1
ATOM 1411 C C . GLU A 1 179 ? 20.941 -5.828 -7.430 1.00 96.56 179 GLU A C 1
ATOM 1413 O O . GLU A 1 179 ? 19.778 -6.254 -7.462 1.00 96.56 179 GLU A O 1
ATOM 1418 N N . PRO A 1 180 ? 21.184 -4.509 -7.308 1.00 97.00 180 PRO A N 1
ATOM 1419 C CA . PRO A 1 180 ? 20.124 -3.503 -7.322 1.00 97.00 180 PRO A CA 1
ATOM 1420 C C . PRO A 1 180 ? 19.401 -3.436 -8.673 1.00 97.00 180 PRO A C 1
ATOM 1422 O O . PRO A 1 180 ? 20.039 -3.347 -9.716 1.00 97.00 180 PRO A O 1
ATOM 1425 N N . PHE A 1 181 ? 18.072 -3.385 -8.640 1.00 97.06 181 PHE A N 1
ATOM 1426 C CA . PHE A 1 181 ? 17.223 -3.112 -9.799 1.00 97.06 181 PHE A CA 1
ATOM 1427 C C . PHE A 1 181 ? 16.809 -1.634 -9.841 1.00 97.06 181 PHE A C 1
ATOM 1429 O O . PHE A 1 181 ? 17.007 -0.940 -10.835 1.00 97.06 181 PHE A O 1
ATOM 1436 N N . VAL A 1 182 ? 16.263 -1.127 -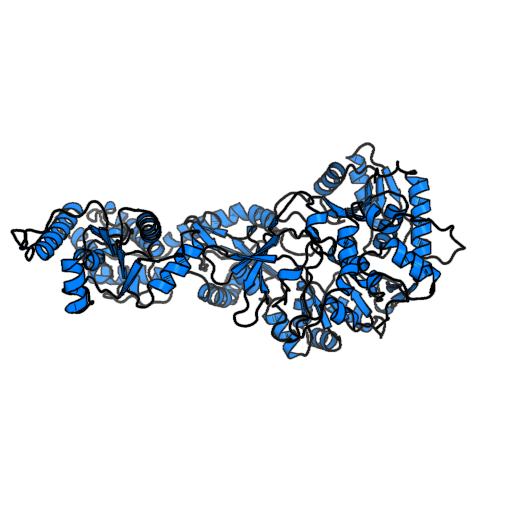8.734 1.00 97.75 182 VAL A N 1
ATOM 1437 C CA . VAL A 1 182 ? 15.798 0.259 -8.592 1.00 97.75 182 VAL A CA 1
ATOM 1438 C C . VAL A 1 182 ? 15.878 0.679 -7.127 1.00 97.75 182 VAL A C 1
ATOM 1440 O O . VAL A 1 182 ? 15.875 -0.157 -6.228 1.00 97.75 182 VAL A O 1
ATOM 1443 N N . VAL A 1 183 ? 15.929 1.975 -6.869 1.00 97.19 183 VAL A N 1
ATOM 1444 C CA . VAL A 1 183 ? 15.742 2.562 -5.548 1.00 97.19 183 VAL A CA 1
ATOM 1445 C C . VAL A 1 183 ? 14.417 3.312 -5.559 1.00 97.19 183 VAL A C 1
ATOM 1447 O O . VAL A 1 183 ? 14.220 4.241 -6.345 1.00 97.19 183 VAL A O 1
ATOM 1450 N N . LEU A 1 184 ? 13.508 2.882 -4.693 1.00 91.69 184 LEU A N 1
ATOM 1451 C CA . LEU A 1 184 ? 12.255 3.572 -4.393 1.00 91.69 184 LEU A CA 1
ATOM 1452 C C . LEU A 1 184 ? 12.363 4.195 -3.003 1.00 91.69 184 LEU A C 1
ATOM 1454 O O . LEU A 1 184 ? 13.339 3.963 -2.297 1.00 91.69 184 LEU A O 1
ATOM 1458 N N . HIS A 1 185 ? 11.386 4.989 -2.587 1.00 84.62 185 HIS A N 1
ATOM 1459 C CA . HIS A 1 185 ? 11.329 5.502 -1.218 1.00 84.62 185 HIS A CA 1
ATOM 1460 C C . HIS A 1 185 ? 9.924 5.347 -0.655 1.00 84.62 185 HIS A C 1
ATOM 1462 O O . HIS A 1 185 ? 8.937 5.369 -1.394 1.00 84.62 185 HIS A O 1
ATOM 1468 N N . THR A 1 186 ? 9.844 5.134 0.655 1.00 71.19 186 THR A N 1
ATOM 1469 C CA . THR A 1 186 ? 8.567 5.110 1.365 1.00 71.19 186 THR A CA 1
ATOM 1470 C C . THR A 1 186 ? 8.136 6.531 1.676 1.00 71.19 186 THR A C 1
ATOM 1472 O O . THR A 1 186 ? 8.948 7.401 1.980 1.00 71.19 186 THR A O 1
ATOM 1475 N N . SER A 1 187 ? 6.830 6.775 1.631 1.00 59.56 187 SER A N 1
ATOM 1476 C CA . SER A 1 187 ? 6.244 8.099 1.840 1.00 59.56 187 SER A CA 1
ATOM 1477 C C . SER A 1 187 ? 6.332 8.600 3.293 1.00 59.56 187 SER A C 1
ATOM 1479 O O . SER A 1 187 ? 5.827 9.676 3.597 1.00 59.56 187 SER A O 1
ATOM 1481 N N . GLY A 1 188 ? 6.986 7.845 4.187 1.00 49.38 188 GLY A N 1
ATOM 1482 C CA . GLY A 1 188 ? 7.341 8.297 5.528 1.00 49.38 188 GLY A CA 1
ATOM 1483 C C . GLY A 1 188 ? 6.177 8.375 6.519 1.00 49.38 188 GLY A C 1
ATOM 1484 O O . GLY A 1 188 ? 6.099 9.328 7.288 1.00 49.38 188 GLY A O 1
ATOM 1485 N N . SER A 1 189 ? 5.251 7.408 6.535 1.00 45.84 189 SER A N 1
ATOM 1486 C CA . SER A 1 189 ? 4.124 7.394 7.494 1.00 45.84 189 SER A CA 1
ATOM 1487 C C . SER A 1 189 ? 4.570 7.476 8.965 1.00 45.84 189 SER A C 1
ATOM 1489 O O . SER A 1 189 ? 3.881 8.103 9.767 1.00 45.84 189 SER A O 1
ATOM 1491 N N . THR A 1 190 ? 5.748 6.932 9.291 1.00 45.53 190 THR A N 1
ATOM 1492 C CA . THR A 1 190 ? 6.333 6.856 10.644 1.00 45.53 190 THR A CA 1
ATOM 1493 C C . THR A 1 190 ? 7.623 7.678 10.826 1.00 45.53 190 THR A C 1
ATOM 1495 O O . THR A 1 190 ? 8.246 7.618 11.885 1.00 45.53 190 THR A O 1
ATOM 1498 N N . GLY A 1 191 ? 8.046 8.465 9.826 1.00 51.16 191 GLY A N 1
ATOM 1499 C CA . GLY A 1 191 ? 9.314 9.208 9.864 1.00 51.16 191 GLY A CA 1
ATOM 1500 C C . GLY A 1 191 ? 9.731 9.809 8.512 1.00 51.16 191 GLY A C 1
ATOM 1501 O O . GLY A 1 191 ? 8.958 9.767 7.559 1.00 51.16 191 GLY A O 1
ATOM 1502 N N . PRO A 1 192 ? 10.939 10.389 8.386 1.00 54.94 192 PRO A N 1
ATOM 1503 C CA . PRO A 1 192 ? 11.426 10.912 7.109 1.00 54.94 192 PRO A CA 1
ATOM 1504 C C . PRO A 1 192 ? 11.526 9.792 6.051 1.00 54.94 192 PRO A C 1
ATOM 1506 O O . PRO A 1 192 ? 11.952 8.688 6.404 1.00 54.94 192 PRO A O 1
ATOM 1509 N N . PRO A 1 193 ? 11.173 10.053 4.773 1.00 66.25 193 PRO A N 1
ATOM 1510 C CA . PRO A 1 193 ? 11.221 9.067 3.691 1.00 66.25 193 PRO A CA 1
ATOM 1511 C C . PRO A 1 193 ? 12.525 8.278 3.636 1.00 66.25 193 PRO A C 1
ATOM 1513 O O . PRO A 1 193 ? 13.609 8.861 3.575 1.00 66.25 193 PRO A O 1
ATOM 1516 N N . GLN A 1 194 ? 12.410 6.950 3.647 1.00 79.69 194 GLN A N 1
ATOM 1517 C CA . GLN A 1 194 ? 13.555 6.044 3.616 1.00 79.69 194 GLN A CA 1
ATOM 1518 C C . GLN A 1 194 ? 13.702 5.425 2.222 1.00 79.69 194 GLN A C 1
ATOM 1520 O O . GLN A 1 194 ? 12.710 4.931 1.674 1.00 79.69 194 GLN A O 1
ATOM 1525 N N . PRO A 1 195 ? 14.910 5.429 1.629 1.00 89.81 195 PRO A N 1
ATOM 1526 C CA . PRO A 1 195 ? 15.151 4.742 0.374 1.00 89.81 195 PRO A CA 1
ATOM 1527 C C . PRO A 1 195 ? 15.190 3.222 0.585 1.00 89.81 195 PRO A C 1
ATOM 1529 O O . PRO A 1 195 ? 15.864 2.717 1.479 1.00 89.81 195 PRO A O 1
ATOM 1532 N N . ILE A 1 196 ? 14.514 2.491 -0.295 1.00 91.00 196 ILE A N 1
ATOM 1533 C CA . ILE A 1 196 ? 14.530 1.033 -0.381 1.00 91.00 196 ILE A CA 1
ATOM 1534 C C . ILE A 1 196 ? 15.252 0.652 -1.667 1.00 91.00 196 ILE A C 1
ATOM 1536 O O . ILE A 1 196 ? 14.777 0.932 -2.770 1.00 91.00 196 ILE A O 1
ATOM 1540 N N . VAL A 1 197 ? 16.409 0.003 -1.522 1.00 95.19 197 VAL A N 1
ATOM 1541 C CA . VAL A 1 197 ? 17.130 -0.595 -2.648 1.00 95.19 197 VAL A CA 1
ATOM 1542 C C . VAL A 1 197 ? 16.455 -1.916 -2.995 1.00 95.19 197 VAL A C 1
ATOM 1544 O O . VAL A 1 197 ? 16.655 -2.933 -2.336 1.00 95.19 197 VAL A O 1
ATOM 1547 N N . VAL A 1 198 ? 15.651 -1.892 -4.048 1.00 95.88 198 VAL A N 1
ATOM 1548 C CA . VAL A 1 198 ? 14.954 -3.059 -4.575 1.00 95.88 198 VAL A CA 1
ATOM 1549 C C . VAL A 1 198 ? 15.936 -3.890 -5.387 1.00 95.88 198 VAL A C 1
ATOM 1551 O O . VAL A 1 198 ? 16.527 -3.391 -6.345 1.00 95.88 198 VAL A O 1
ATOM 1554 N N . GLN A 1 199 ? 16.105 -5.158 -5.022 1.00 95.94 199 GLN A N 1
ATOM 1555 C CA . GLN A 1 199 ? 16.961 -6.102 -5.745 1.00 95.94 199 GLN A CA 1
ATOM 1556 C C . GLN A 1 199 ? 16.192 -6.805 -6.874 1.00 95.94 199 GLN A C 1
ATOM 1558 O O . GLN A 1 199 ? 14.963 -6.909 -6.828 1.00 95.94 199 GLN A O 1
ATOM 1563 N N . HIS A 1 200 ? 16.905 -7.343 -7.867 1.00 96.19 200 HIS A N 1
ATOM 1564 C CA . HIS A 1 200 ? 16.288 -8.111 -8.958 1.00 96.19 200 HIS A CA 1
ATOM 1565 C C . HIS A 1 200 ? 15.421 -9.272 -8.449 1.00 96.19 200 HIS A C 1
ATOM 1567 O O . HIS A 1 200 ? 14.334 -9.494 -8.983 1.00 96.19 200 HIS A O 1
ATOM 1573 N N . GLY A 1 201 ? 15.859 -9.972 -7.398 1.00 94.31 201 GLY A N 1
ATOM 1574 C CA . GLY A 1 201 ? 15.145 -11.105 -6.810 1.00 94.31 201 GLY A CA 1
ATOM 1575 C C . GLY A 1 201 ? 13.730 -10.768 -6.336 1.00 94.31 201 GLY A C 1
ATOM 1576 O O . GLY A 1 201 ? 12.821 -11.579 -6.514 1.00 94.31 201 GLY A O 1
ATOM 1577 N N . LEU A 1 202 ? 13.507 -9.543 -5.839 1.00 94.38 202 LEU A N 1
ATOM 1578 C CA . LEU A 1 202 ? 12.170 -9.080 -5.457 1.00 94.38 202 LEU A CA 1
ATOM 1579 C C . LEU A 1 202 ? 11.244 -8.971 -6.678 1.00 94.38 202 LEU A C 1
ATOM 1581 O O . LEU A 1 202 ? 10.091 -9.390 -6.630 1.00 94.38 202 LEU A O 1
ATOM 1585 N N . ILE A 1 203 ? 11.751 -8.457 -7.799 1.00 95.50 203 ILE A N 1
ATOM 1586 C CA . ILE A 1 203 ? 10.975 -8.347 -9.042 1.00 95.50 203 ILE A CA 1
ATOM 1587 C C . ILE A 1 203 ? 10.750 -9.729 -9.669 1.00 95.50 203 ILE A C 1
ATOM 1589 O O . ILE A 1 203 ? 9.656 -10.020 -10.153 1.00 95.50 203 ILE A O 1
ATOM 1593 N N . MET A 1 204 ? 11.751 -10.614 -9.613 1.00 94.00 204 MET A N 1
ATOM 1594 C CA . MET A 1 204 ? 11.671 -12.003 -10.088 1.00 94.00 204 MET A CA 1
ATOM 1595 C C . MET A 1 204 ? 10.593 -12.833 -9.385 1.00 94.00 204 MET A C 1
ATOM 1597 O O . MET A 1 204 ? 10.195 -13.871 -9.913 1.00 94.00 204 MET A O 1
ATOM 1601 N N . LEU A 1 205 ? 10.060 -12.389 -8.244 1.00 92.44 205 LEU A N 1
ATOM 1602 C CA . LEU A 1 205 ? 8.891 -13.029 -7.645 1.00 92.44 205 LEU A CA 1
ATOM 1603 C C . LEU A 1 205 ? 7.727 -13.128 -8.623 1.00 92.44 205 LEU A C 1
ATOM 1605 O O . LEU A 1 205 ? 7.100 -14.179 -8.690 1.00 92.44 205 LEU A O 1
ATOM 1609 N N . GLY A 1 206 ? 7.494 -12.091 -9.432 1.00 92.94 206 GLY A N 1
ATOM 1610 C CA . GLY A 1 206 ? 6.465 -12.093 -10.471 1.00 92.94 206 GLY A CA 1
ATOM 1611 C C . GLY A 1 206 ? 6.607 -13.244 -11.474 1.00 92.94 206 GLY A C 1
ATOM 1612 O O . GLY A 1 206 ? 5.614 -13.828 -11.917 1.00 92.94 206 GLY A O 1
ATOM 1613 N N . ASP A 1 207 ? 7.852 -13.639 -11.754 1.00 93.62 207 ASP A N 1
ATOM 1614 C CA . ASP A 1 207 ? 8.179 -14.827 -12.538 1.00 93.62 207 ASP A CA 1
ATOM 1615 C C . ASP A 1 207 ? 7.899 -16.114 -11.751 1.00 93.62 207 ASP A C 1
ATOM 1617 O O . ASP A 1 207 ? 7.235 -17.020 -12.263 1.00 93.62 207 ASP A O 1
ATOM 1621 N N . LYS A 1 208 ? 8.335 -16.179 -10.480 1.00 91.56 208 LYS A N 1
ATOM 1622 C CA . LYS A 1 208 ? 8.089 -17.320 -9.577 1.00 91.56 208 LYS A CA 1
ATOM 1623 C C . LYS A 1 208 ? 6.590 -17.604 -9.403 1.00 91.56 208 LYS A C 1
ATOM 1625 O O . LYS A 1 208 ? 6.219 -18.772 -9.285 1.00 91.56 208 LYS A O 1
ATOM 1630 N N . LEU A 1 209 ? 5.717 -16.592 -9.480 1.00 91.56 209 LEU A N 1
ATOM 1631 C CA . LEU A 1 209 ? 4.264 -16.778 -9.365 1.00 91.56 209 LEU A CA 1
ATOM 1632 C C . LEU A 1 209 ? 3.672 -17.709 -10.446 1.00 91.56 209 LEU A C 1
ATOM 1634 O O . LEU A 1 209 ? 2.627 -18.316 -10.208 1.00 91.56 209 LEU A O 1
ATOM 1638 N N . HIS A 1 210 ? 4.335 -17.907 -11.597 1.00 91.56 210 HIS A N 1
ATOM 1639 C CA . HIS A 1 210 ? 3.914 -18.909 -12.593 1.00 91.56 210 HIS A CA 1
ATOM 1640 C C . HIS A 1 210 ? 3.855 -20.325 -12.005 1.00 91.56 210 HIS A C 1
ATOM 1642 O O . HIS A 1 210 ? 3.027 -21.143 -12.422 1.00 91.56 210 HIS A O 1
ATOM 1648 N N . ARG A 1 211 ? 4.718 -20.605 -11.021 1.00 89.38 211 ARG A N 1
ATOM 1649 C CA . ARG A 1 211 ? 4.903 -21.920 -10.400 1.00 89.38 211 ARG A CA 1
ATOM 1650 C C . ARG A 1 211 ? 3.961 -22.189 -9.234 1.00 89.38 211 ARG A C 1
ATOM 1652 O O . ARG A 1 211 ? 3.941 -23.318 -8.753 1.00 89.38 211 ARG A O 1
ATOM 1659 N N . LEU A 1 212 ? 3.189 -21.197 -8.784 1.00 89.38 212 LEU A N 1
ATOM 1660 C CA . LEU A 1 212 ? 2.283 -21.402 -7.657 1.00 89.38 212 LEU A CA 1
ATOM 1661 C C . LEU A 1 212 ? 1.209 -22.447 -8.006 1.00 89.38 212 LEU A C 1
ATOM 1663 O O . LEU A 1 212 ? 0.613 -22.378 -9.086 1.00 89.38 212 LEU A O 1
ATOM 1667 N N . PRO A 1 213 ? 0.953 -23.440 -7.143 1.00 88.31 213 PRO A N 1
ATOM 1668 C CA . PRO A 1 213 ? -0.059 -24.451 -7.414 1.00 88.31 213 PRO A CA 1
ATOM 1669 C C . PRO A 1 213 ? -1.469 -23.852 -7.337 1.00 88.31 213 PRO A C 1
ATOM 1671 O O . PRO A 1 213 ? -1.663 -22.729 -6.889 1.00 88.31 213 PRO A O 1
ATOM 1674 N N . VAL A 1 214 ? -2.470 -24.602 -7.799 1.00 91.19 214 VAL A N 1
ATOM 1675 C CA . VAL A 1 214 ? -3.856 -24.372 -7.358 1.00 91.19 214 VAL A CA 1
ATOM 1676 C C . VAL A 1 214 ? -3.941 -24.814 -5.901 1.00 91.19 214 VAL A C 1
ATOM 1678 O O . VAL A 1 214 ? -3.378 -25.849 -5.545 1.00 91.19 214 VAL A O 1
ATOM 1681 N N . TRP A 1 215 ? -4.643 -24.056 -5.069 1.00 89.75 215 TRP A N 1
ATOM 1682 C CA . TRP A 1 215 ? -4.777 -24.343 -3.646 1.00 89.75 215 TRP A CA 1
ATOM 1683 C C . TRP A 1 215 ? -6.221 -24.105 -3.202 1.00 89.75 215 TRP A C 1
ATOM 1685 O O . TRP A 1 215 ? -6.839 -23.115 -3.588 1.00 89.75 215 TRP A O 1
ATOM 1695 N N . ASN A 1 216 ? -6.787 -25.056 -2.451 1.00 85.88 216 ASN A N 1
ATOM 1696 C CA . ASN A 1 216 ? -8.189 -25.045 -2.011 1.00 85.88 216 ASN A CA 1
ATOM 1697 C C . ASN A 1 216 ? -9.197 -24.728 -3.135 1.00 85.88 216 ASN A C 1
ATOM 1699 O O . ASN A 1 216 ? -10.128 -23.946 -2.964 1.00 85.88 216 ASN A O 1
ATOM 1703 N N . GLY A 1 217 ? -8.988 -25.314 -4.319 1.00 84.69 217 GLY A N 1
ATOM 1704 C CA . GLY A 1 217 ? -9.854 -25.112 -5.488 1.00 84.69 217 GLY A CA 1
ATOM 1705 C C . GLY A 1 217 ? -9.731 -23.739 -6.161 1.00 84.69 217 GLY A C 1
ATOM 1706 O O . GLY A 1 217 ? -10.397 -23.506 -7.166 1.00 84.69 217 GLY A O 1
ATOM 1707 N N . SER A 1 218 ? -8.861 -22.859 -5.660 1.00 88.44 218 SER A N 1
ATOM 1708 C CA . SER A 1 218 ? -8.622 -21.521 -6.200 1.00 88.44 218 SER A CA 1
ATOM 1709 C C . SER A 1 218 ? -7.250 -21.434 -6.862 1.00 88.44 218 SER A C 1
ATOM 1711 O O . SER A 1 218 ? -6.260 -22.001 -6.397 1.00 88.44 218 SER A O 1
ATOM 1713 N N . GLU A 1 219 ? -7.174 -20.729 -7.985 1.00 93.12 219 GLU A N 1
ATOM 1714 C CA . GLU A 1 219 ? -5.897 -20.438 -8.634 1.00 93.12 219 GLU A CA 1
ATOM 1715 C C . GLU A 1 219 ? -5.218 -19.214 -7.997 1.00 93.12 219 GLU A C 1
ATOM 1717 O O . GLU A 1 219 ? -5.905 -18.360 -7.432 1.00 93.12 219 GLU A O 1
ATOM 1722 N N . PRO A 1 220 ? -3.884 -19.084 -8.106 1.00 93.31 220 PRO A N 1
ATOM 1723 C CA . PRO A 1 220 ? -3.185 -17.856 -7.741 1.00 93.31 220 PRO A CA 1
ATOM 1724 C C . PRO A 1 220 ? -3.808 -16.659 -8.459 1.00 93.31 220 PRO A C 1
ATOM 1726 O O . PRO A 1 220 ? -4.055 -16.732 -9.667 1.00 93.31 220 PRO A O 1
ATOM 1729 N N . ALA A 1 221 ? -4.030 -15.550 -7.753 1.00 92.62 221 ALA A N 1
ATOM 1730 C CA . ALA A 1 221 ? -4.784 -14.425 -8.300 1.00 92.62 221 ALA A CA 1
ATOM 1731 C C . ALA A 1 221 ? -4.168 -13.875 -9.590 1.00 92.62 221 ALA A C 1
ATOM 1733 O O . ALA A 1 221 ? -4.890 -13.528 -10.519 1.00 92.62 221 ALA A O 1
ATOM 1734 N N . VAL A 1 222 ? -2.838 -13.907 -9.702 1.00 91.88 222 VAL A N 1
ATOM 1735 C CA . VAL A 1 222 ? -2.109 -13.514 -10.915 1.00 91.88 222 VAL A CA 1
ATOM 1736 C C . VAL A 1 222 ? -2.560 -14.271 -12.175 1.00 91.88 222 VAL A C 1
ATOM 1738 O O . VAL A 1 222 ? -2.598 -13.685 -13.256 1.00 91.88 222 VAL A O 1
ATOM 1741 N N . ARG A 1 223 ? -2.974 -15.546 -12.063 1.00 92.62 223 ARG A N 1
ATOM 1742 C CA . ARG A 1 223 ? -3.525 -16.313 -13.195 1.00 92.62 223 ARG A CA 1
ATOM 1743 C C . ARG A 1 223 ? -4.896 -15.787 -13.600 1.00 92.62 223 ARG A C 1
ATOM 1745 O O . ARG A 1 223 ? -5.168 -15.685 -14.796 1.00 92.62 223 ARG A O 1
ATOM 1752 N N . GLY A 1 224 ? -5.708 -15.393 -12.623 1.00 90.75 224 GLY A N 1
ATOM 1753 C CA . GLY A 1 224 ? -6.997 -14.753 -12.852 1.00 90.75 224 GLY A CA 1
ATOM 1754 C C . GLY A 1 224 ? -6.833 -13.380 -13.501 1.00 90.75 224 GLY A C 1
ATOM 1755 O O . GLY A 1 224 ? -7.469 -13.106 -14.519 1.00 90.75 224 GLY A O 1
ATOM 1756 N N . LEU A 1 225 ? -5.889 -12.567 -13.012 1.00 91.94 225 LEU A N 1
ATOM 1757 C CA . LEU A 1 225 ? -5.522 -11.284 -13.623 1.00 91.94 225 LEU A CA 1
ATOM 1758 C C . LEU A 1 225 ? -5.046 -11.475 -15.069 1.00 91.94 225 LEU A C 1
ATOM 1760 O O . LEU A 1 225 ? -5.452 -10.735 -15.964 1.00 91.94 225 LEU A O 1
ATOM 1764 N N . ALA A 1 226 ? -4.267 -12.525 -15.342 1.00 93.44 226 ALA A N 1
ATOM 1765 C CA . ALA A 1 226 ? -3.810 -12.878 -16.684 1.00 93.44 226 ALA A CA 1
ATOM 1766 C C . ALA A 1 226 ? -4.942 -13.309 -17.646 1.00 93.44 226 ALA A C 1
ATOM 1768 O O . ALA A 1 226 ? -4.685 -13.498 -18.838 1.00 93.44 226 ALA A O 1
ATOM 1769 N N . ARG A 1 227 ? -6.197 -13.451 -17.198 1.00 89.69 227 ARG A N 1
ATOM 1770 C CA . ARG A 1 227 ? -7.368 -13.638 -18.084 1.00 89.69 227 ARG A CA 1
ATOM 1771 C C . ARG A 1 227 ? -7.840 -12.327 -18.719 1.00 89.69 227 ARG A C 1
ATOM 1773 O O . ARG A 1 227 ? -8.620 -12.360 -19.680 1.00 89.69 227 ARG A O 1
ATOM 1780 N N . SER A 1 228 ? -7.377 -11.194 -18.195 1.00 94.69 228 SER A N 1
ATOM 1781 C CA . SER A 1 228 ? -7.497 -9.892 -18.842 1.00 94.69 228 SER A CA 1
ATOM 1782 C C . SER A 1 228 ? -6.815 -9.922 -20.211 1.00 94.69 228 SER A C 1
ATOM 1784 O O . SER A 1 228 ? -5.751 -10.535 -20.390 1.00 94.69 228 SER A O 1
ATOM 1786 N N . ARG A 1 229 ? -7.463 -9.298 -21.195 1.00 95.94 229 ARG A N 1
ATOM 1787 C CA . ARG A 1 229 ? -6.851 -9.024 -22.498 1.00 95.94 229 ARG A CA 1
ATOM 1788 C C . ARG A 1 229 ? -5.923 -7.827 -22.375 1.00 95.94 229 ARG A C 1
ATOM 1790 O O . ARG A 1 229 ? -4.796 -7.904 -22.855 1.00 95.94 229 ARG A O 1
ATOM 1797 N N . ARG A 1 230 ? -6.387 -6.777 -21.694 1.00 97.06 230 ARG A N 1
ATOM 1798 C CA . ARG A 1 230 ? -5.631 -5.557 -21.436 1.00 97.06 230 ARG A CA 1
ATOM 1799 C C . ARG A 1 230 ? -6.158 -4.854 -20.190 1.00 97.06 230 ARG A C 1
ATOM 1801 O O . ARG A 1 230 ? -7.365 -4.678 -20.006 1.00 97.06 230 ARG A O 1
ATOM 1808 N N . ASN A 1 231 ? -5.226 -4.426 -19.350 1.00 96.75 231 ASN A N 1
ATOM 1809 C CA . ASN A 1 231 ? -5.504 -3.573 -18.200 1.00 96.75 231 ASN A CA 1
ATOM 1810 C C . ASN A 1 231 ? -5.297 -2.102 -18.574 1.00 96.75 231 ASN A C 1
ATOM 1812 O O . ASN A 1 231 ? -4.333 -1.791 -19.272 1.00 96.75 231 ASN A O 1
ATOM 1816 N N . LEU A 1 232 ? -6.174 -1.211 -18.112 1.00 96.31 232 LEU A N 1
ATOM 1817 C CA . LEU A 1 232 ? -5.906 0.228 -18.060 1.00 96.31 232 LEU A CA 1
ATOM 1818 C C . LEU A 1 232 ? -5.367 0.573 -16.663 1.00 96.31 232 LEU A C 1
ATOM 1820 O O . LEU A 1 232 ? -6.006 0.234 -15.666 1.00 96.31 232 LEU A O 1
ATOM 1824 N N . THR A 1 233 ? -4.213 1.240 -16.581 1.00 90.06 233 THR A N 1
ATOM 1825 C CA . THR A 1 233 ? -3.581 1.581 -15.295 1.00 90.06 233 THR A CA 1
ATOM 1826 C C . THR A 1 233 ? -3.228 3.071 -15.189 1.00 90.06 233 THR A C 1
ATOM 1828 O O . THR A 1 233 ? -2.487 3.582 -16.030 1.00 90.06 233 THR A O 1
ATOM 1831 N N . PRO A 1 234 ? -3.720 3.781 -14.157 1.00 83.38 234 PRO A N 1
ATOM 1832 C CA . PRO A 1 234 ? -3.284 5.124 -13.783 1.00 83.38 234 PRO A CA 1
ATOM 1833 C C . PRO A 1 234 ? -2.165 5.123 -12.732 1.00 83.38 234 PRO A C 1
ATOM 1835 O O . PRO A 1 234 ? -1.819 6.176 -12.203 1.00 83.38 234 PRO A O 1
ATOM 1838 N N . MET A 1 235 ? -1.616 3.955 -12.382 1.00 81.88 235 MET A N 1
ATOM 1839 C CA . MET A 1 235 ? -0.643 3.839 -11.295 1.00 81.88 235 MET A CA 1
ATOM 1840 C C . MET A 1 235 ? 0.699 4.487 -11.672 1.00 81.88 235 MET A C 1
ATOM 1842 O O . MET A 1 235 ? 1.246 4.155 -12.727 1.00 81.88 235 MET A O 1
ATOM 1846 N N . PRO A 1 236 ? 1.279 5.350 -10.816 1.00 84.38 236 PRO A N 1
ATOM 1847 C CA . PRO A 1 236 ? 2.545 5.994 -11.133 1.00 84.38 236 PRO A CA 1
ATOM 1848 C C . PRO A 1 236 ? 3.736 5.028 -11.198 1.00 84.38 236 PRO A C 1
ATOM 1850 O O . PRO A 1 236 ? 3.902 4.175 -10.322 1.00 84.38 236 PRO A O 1
ATOM 1853 N N . PHE A 1 237 ? 4.615 5.195 -12.188 1.00 91.44 237 PHE A N 1
ATOM 1854 C CA . PHE A 1 237 ? 5.807 4.359 -12.394 1.00 91.44 237 PHE A CA 1
ATOM 1855 C C . PHE A 1 237 ? 6.999 4.747 -11.514 1.00 91.44 237 PHE A C 1
ATOM 1857 O O . PHE A 1 237 ? 7.924 3.953 -11.362 1.00 91.44 237 PHE A O 1
ATOM 1864 N N . PHE A 1 238 ? 6.966 5.919 -10.875 1.00 87.00 238 PHE A N 1
ATOM 1865 C CA . PHE A 1 238 ? 7.899 6.254 -9.793 1.00 87.00 238 PHE A CA 1
ATOM 1866 C C . PHE A 1 238 ? 7.533 5.582 -8.457 1.00 87.00 238 PHE A C 1
ATOM 1868 O O . PHE A 1 238 ? 8.276 5.708 -7.487 1.00 87.00 238 PHE A O 1
ATOM 1875 N N . HIS A 1 239 ? 6.389 4.891 -8.387 1.00 84.19 239 HIS A N 1
ATOM 1876 C CA . HIS A 1 239 ? 5.896 4.199 -7.200 1.00 84.19 239 HIS A CA 1
ATOM 1877 C C . HIS A 1 239 ? 5.914 2.675 -7.400 1.00 84.19 239 HIS A C 1
ATOM 1879 O O . HIS A 1 239 ? 5.721 2.177 -8.512 1.00 84.19 239 HIS A O 1
ATOM 1885 N N . ALA A 1 240 ? 6.083 1.925 -6.304 1.00 86.94 240 ALA A N 1
ATOM 1886 C CA . ALA A 1 240 ? 6.122 0.461 -6.310 1.00 86.94 240 ALA A CA 1
ATOM 1887 C C . ALA A 1 240 ? 4.901 -0.154 -7.013 1.00 86.94 240 ALA A C 1
ATOM 1889 O O . ALA A 1 240 ? 5.050 -1.054 -7.828 1.00 86.94 240 ALA A O 1
ATOM 1890 N N . GLY A 1 241 ? 3.701 0.381 -6.769 1.00 83.06 241 GLY A N 1
ATOM 1891 C CA . GLY A 1 241 ? 2.460 -0.107 -7.381 1.00 83.06 241 GLY A CA 1
ATOM 1892 C C . GLY A 1 241 ? 2.497 -0.155 -8.914 1.00 83.06 241 GLY A C 1
ATOM 1893 O O . GLY A 1 241 ? 2.213 -1.202 -9.493 1.00 83.06 241 GLY A O 1
ATOM 1894 N N . GLY A 1 242 ? 2.885 0.934 -9.588 1.00 88.56 242 GLY A N 1
ATOM 1895 C CA . GLY A 1 242 ? 2.984 0.951 -11.052 1.00 88.56 242 GLY A CA 1
ATOM 1896 C C . GLY A 1 242 ? 4.184 0.151 -11.558 1.00 88.56 242 GLY A C 1
ATOM 1897 O O . GLY A 1 242 ? 4.056 -0.654 -12.483 1.00 88.56 242 GLY A O 1
ATOM 1898 N N . LEU A 1 243 ? 5.341 0.321 -10.913 1.00 93.44 243 LEU A N 1
ATOM 1899 C CA . LEU A 1 243 ? 6.597 -0.290 -11.342 1.00 93.44 243 LEU A CA 1
ATOM 1900 C C . LEU A 1 243 ? 6.601 -1.819 -11.183 1.00 93.44 243 LEU A C 1
ATOM 1902 O O . LEU A 1 243 ? 6.937 -2.543 -12.122 1.00 93.44 243 LEU A O 1
ATOM 1906 N N . TYR A 1 244 ? 6.204 -2.323 -10.012 1.00 92.69 244 TYR A N 1
ATOM 1907 C CA . TYR A 1 244 ? 6.151 -3.756 -9.723 1.00 92.69 244 TYR A CA 1
ATOM 1908 C C . TYR A 1 244 ? 5.052 -4.439 -10.530 1.00 92.69 244 TYR A C 1
ATOM 1910 O O . TYR A 1 244 ? 5.257 -5.558 -10.985 1.00 92.69 244 TYR A O 1
ATOM 1918 N N . THR A 1 245 ? 3.918 -3.779 -10.779 1.00 91.88 245 THR A N 1
ATOM 1919 C CA . THR A 1 245 ? 2.879 -4.343 -11.656 1.00 91.88 245 THR A CA 1
ATOM 1920 C C . THR A 1 245 ? 3.374 -4.432 -13.100 1.00 91.88 245 THR A C 1
ATOM 1922 O O . THR A 1 245 ? 3.175 -5.451 -13.760 1.00 91.88 245 THR A O 1
ATOM 1925 N N . PHE A 1 246 ? 4.087 -3.422 -13.607 1.00 96.38 246 PHE A N 1
ATOM 1926 C CA . PHE A 1 246 ? 4.642 -3.492 -14.959 1.00 96.38 246 PHE A CA 1
ATOM 1927 C C . PHE A 1 246 ? 5.673 -4.621 -15.102 1.00 96.38 246 PHE A C 1
ATOM 1929 O O . PHE A 1 246 ? 5.500 -5.522 -15.923 1.00 96.38 246 PHE A O 1
ATOM 1936 N N . PHE A 1 247 ? 6.718 -4.627 -14.276 1.00 97.00 247 PHE A N 1
ATOM 1937 C CA . PHE A 1 247 ? 7.797 -5.608 -14.420 1.00 97.00 247 PHE A CA 1
ATOM 1938 C C . PHE A 1 247 ? 7.457 -6.984 -13.844 1.00 97.00 247 PHE A C 1
ATOM 1940 O O . PHE A 1 247 ? 7.761 -7.998 -14.466 1.00 97.00 247 PHE A O 1
ATOM 1947 N N . GLY A 1 248 ? 6.801 -7.031 -12.687 1.00 93.88 248 GLY A N 1
ATOM 1948 C CA . GLY A 1 248 ? 6.411 -8.261 -11.998 1.00 93.88 248 GLY A CA 1
ATOM 1949 C C . GLY A 1 248 ? 5.206 -8.969 -12.624 1.00 93.88 248 GLY A C 1
ATOM 1950 O O . GLY A 1 248 ? 5.091 -10.186 -12.501 1.00 93.88 248 GLY A O 1
ATOM 1951 N N . PHE A 1 249 ? 4.329 -8.256 -13.336 1.00 94.06 249 PHE A N 1
ATOM 1952 C CA . PHE A 1 249 ? 3.178 -8.867 -14.006 1.00 94.06 249 PHE A CA 1
ATOM 1953 C C . PHE A 1 249 ? 3.224 -8.702 -15.526 1.00 94.06 249 PHE A C 1
ATOM 1955 O O . PHE A 1 249 ? 3.394 -9.700 -16.227 1.00 94.06 249 PHE A O 1
ATOM 1962 N N . HIS A 1 250 ? 3.121 -7.480 -16.056 1.00 95.88 250 HIS A N 1
ATOM 1963 C CA . HIS A 1 250 ? 2.947 -7.264 -17.500 1.00 95.88 250 HIS A CA 1
ATOM 1964 C C . HIS A 1 250 ? 4.089 -7.830 -18.352 1.00 95.88 250 HIS A C 1
ATOM 1966 O O . HIS A 1 250 ? 3.824 -8.467 -19.373 1.00 95.88 250 HIS A O 1
ATOM 1972 N N . VAL A 1 251 ? 5.343 -7.687 -17.911 1.00 96.62 251 VAL A N 1
ATOM 1973 C CA . VAL A 1 251 ? 6.502 -8.252 -18.619 1.00 96.62 251 VAL A CA 1
ATOM 1974 C C . VAL A 1 251 ? 6.555 -9.778 -18.495 1.00 96.62 251 VAL A C 1
ATOM 1976 O O . VAL A 1 251 ? 6.579 -10.458 -19.518 1.00 96.62 251 VAL A O 1
ATOM 1979 N N . TYR A 1 252 ? 6.534 -10.341 -17.280 1.00 95.62 252 TYR A N 1
ATOM 1980 C CA . TYR A 1 252 ? 6.693 -11.794 -17.094 1.00 95.62 252 TYR A CA 1
ATOM 1981 C C . TYR A 1 252 ? 5.539 -12.632 -17.646 1.00 95.62 252 TYR A C 1
ATOM 1983 O O . TYR A 1 252 ? 5.773 -13.760 -18.087 1.00 95.62 252 TYR A O 1
ATOM 1991 N N . TRP A 1 253 ? 4.316 -12.098 -17.610 1.00 93.69 253 TRP A N 1
ATOM 1992 C CA . TRP A 1 253 ? 3.104 -12.758 -18.108 1.00 93.69 253 TRP A CA 1
ATOM 1993 C C . TRP A 1 253 ? 2.755 -12.344 -19.542 1.00 93.69 253 TRP A C 1
ATOM 1995 O O . TRP A 1 253 ? 1.750 -12.803 -20.092 1.00 93.69 253 TRP A O 1
ATOM 2005 N N . GLU A 1 254 ? 3.589 -11.486 -20.141 1.00 93.88 254 GLU A N 1
ATOM 2006 C CA . GLU A 1 2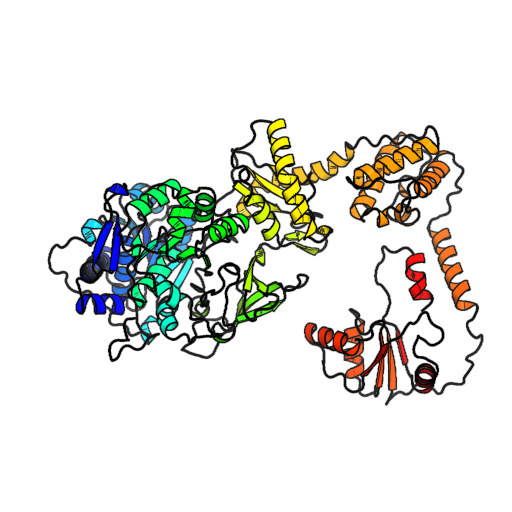54 ? 3.471 -10.970 -21.504 1.00 93.88 254 GLU A CA 1
ATOM 2007 C C . GLU A 1 254 ? 2.072 -10.390 -21.799 1.00 93.88 254 GLU A C 1
ATOM 2009 O O . GLU A 1 254 ? 1.446 -10.697 -22.826 1.00 93.88 254 GLU A O 1
ATOM 2014 N N . LYS A 1 255 ? 1.556 -9.591 -20.853 1.00 94.81 255 LYS A N 1
ATOM 2015 C CA . LYS A 1 255 ? 0.220 -8.985 -20.893 1.00 94.81 255 LYS A CA 1
ATOM 2016 C C . LYS A 1 255 ? 0.294 -7.509 -21.253 1.00 94.81 255 LYS A C 1
ATOM 2018 O O . LYS A 1 255 ? 0.862 -6.753 -20.465 1.00 94.81 255 LYS A O 1
ATOM 2023 N N . PRO A 1 256 ? -0.333 -7.073 -22.361 1.00 94.81 256 PRO A N 1
ATOM 2024 C CA . PRO A 1 256 ? -0.331 -5.668 -22.714 1.00 94.81 256 PRO A CA 1
ATOM 2025 C C . PRO A 1 256 ? -1.122 -4.850 -21.692 1.00 94.81 256 PRO A C 1
ATOM 2027 O O . PRO A 1 256 ? -2.092 -5.310 -21.081 1.00 94.81 256 PRO A O 1
ATOM 2030 N N . VAL A 1 257 ? -0.698 -3.606 -21.533 1.00 97.19 257 VAL A N 1
ATOM 2031 C CA . VAL A 1 257 ? -1.294 -2.627 -20.625 1.00 97.19 257 VAL A CA 1
ATOM 2032 C C . VAL A 1 257 ? -1.471 -1.305 -21.358 1.00 97.19 257 VAL A C 1
ATOM 2034 O O . VAL A 1 257 ? -0.618 -0.912 -22.150 1.00 97.19 257 VAL A O 1
ATOM 2037 N N . ALA A 1 258 ? -2.596 -0.633 -21.139 1.00 97.62 258 ALA A N 1
ATOM 2038 C CA . ALA A 1 258 ? -2.800 0.750 -21.542 1.00 97.62 258 ALA A CA 1
ATOM 2039 C C . ALA A 1 258 ? -2.470 1.662 -20.357 1.00 97.62 258 ALA A C 1
ATOM 2041 O O . ALA A 1 258 ? -2.973 1.459 -19.251 1.00 97.62 258 ALA A O 1
ATOM 2042 N N . PHE A 1 259 ? -1.628 2.664 -20.579 1.00 95.94 259 PHE A N 1
ATOM 2043 C CA . PHE A 1 259 ? -1.343 3.678 -19.568 1.00 95.94 259 PHE A CA 1
ATOM 2044 C C . PHE A 1 259 ? -2.447 4.724 -19.587 1.00 95.94 259 PHE A C 1
ATOM 2046 O O . PHE A 1 259 ? -2.822 5.206 -20.656 1.00 95.94 259 PHE A O 1
ATOM 2053 N N . ALA A 1 260 ? -2.986 5.056 -18.420 1.00 91.38 260 ALA A N 1
ATOM 2054 C CA . ALA A 1 260 ? -3.933 6.149 -18.310 1.00 91.38 260 ALA A CA 1
ATOM 2055 C C . ALA A 1 260 ? -3.225 7.490 -18.549 1.00 91.38 260 ALA A C 1
ATOM 2057 O O . ALA A 1 260 ? -2.020 7.632 -18.346 1.00 91.38 260 ALA A O 1
ATOM 2058 N N . ILE A 1 261 ? -4.003 8.480 -18.956 1.00 90.69 261 ILE A N 1
ATOM 2059 C CA . ILE A 1 261 ? -3.618 9.883 -18.958 1.00 90.69 261 ILE A CA 1
ATOM 2060 C C . ILE A 1 261 ? -3.646 10.363 -17.502 1.00 90.69 261 ILE A C 1
ATOM 2062 O O . ILE A 1 261 ? -4.659 10.192 -16.817 1.00 90.69 261 ILE A O 1
ATOM 2066 N N . THR A 1 262 ? -2.530 10.917 -17.024 1.00 80.50 262 THR A N 1
ATOM 2067 C CA . THR A 1 262 ? -2.332 11.299 -15.610 1.00 80.50 262 THR A CA 1
ATOM 2068 C C . THR A 1 262 ? -1.835 12.735 -15.423 1.00 80.50 262 THR A C 1
ATOM 2070 O O . THR A 1 262 ? -1.359 13.083 -14.348 1.00 80.50 262 THR A O 1
ATOM 2073 N N . ASP A 1 263 ? -1.897 13.565 -16.461 1.00 75.56 263 ASP A N 1
ATOM 2074 C CA . ASP A 1 263 ? -1.567 14.996 -16.393 1.00 75.56 263 ASP A CA 1
ATOM 2075 C C . ASP A 1 263 ? -2.741 15.865 -15.894 1.00 75.56 263 ASP A C 1
ATOM 2077 O O . ASP A 1 263 ? -2.551 17.031 -15.547 1.00 75.56 263 ASP A O 1
ATOM 2081 N N . GLY A 1 264 ? -3.941 15.282 -15.799 1.00 66.06 264 GLY A N 1
ATOM 2082 C CA . GLY A 1 264 ? -5.124 15.845 -15.148 1.00 66.06 264 GLY A CA 1
ATOM 2083 C C . GLY A 1 264 ? -5.498 15.139 -13.833 1.00 66.06 264 GLY A C 1
ATOM 2084 O O . GLY A 1 264 ? -4.945 14.087 -13.503 1.00 66.06 264 GLY A O 1
ATOM 2085 N N . PRO A 1 265 ? -6.458 15.692 -13.067 1.00 64.62 265 PRO A N 1
ATOM 2086 C CA . PRO A 1 265 ? -6.950 15.061 -11.846 1.00 64.62 265 PRO A CA 1
ATOM 2087 C C . PRO A 1 265 ? -7.648 13.729 -12.161 1.00 64.62 265 PRO A C 1
ATOM 2089 O O . PRO A 1 265 ? -8.465 13.642 -13.079 1.00 64.62 265 PRO A O 1
ATOM 2092 N N . LEU A 1 266 ? -7.349 12.692 -11.375 1.00 73.56 266 LEU A N 1
ATOM 2093 C CA . LEU A 1 266 ? -7.936 11.352 -11.502 1.00 73.56 266 LEU A CA 1
ATOM 2094 C C . LEU A 1 266 ? -9.367 11.303 -10.935 1.00 73.56 266 LEU A C 1
ATOM 2096 O O . LEU A 1 266 ? -9.634 10.572 -9.989 1.00 73.56 266 LEU A O 1
ATOM 2100 N N . THR A 1 267 ? -10.285 12.092 -11.490 1.00 78.50 267 THR A N 1
ATOM 2101 C CA . THR A 1 267 ? -11.704 12.085 -11.095 1.00 78.50 267 THR A CA 1
ATOM 2102 C C . THR A 1 267 ? -12.473 10.949 -11.765 1.00 78.50 267 THR A C 1
ATOM 2104 O O . THR A 1 267 ? -12.062 10.434 -12.815 1.00 78.50 267 THR A O 1
ATOM 2107 N N . ALA A 1 268 ? -13.638 10.598 -11.218 1.00 82.94 268 ALA A N 1
ATOM 2108 C CA . ALA A 1 268 ? -14.536 9.610 -11.817 1.00 82.94 268 ALA A CA 1
ATOM 2109 C C . ALA A 1 268 ? -14.876 9.941 -13.282 1.00 82.94 268 ALA A C 1
ATOM 2111 O O . ALA A 1 268 ? -14.769 9.081 -14.160 1.00 82.94 268 ALA A O 1
ATOM 2112 N N . ASP A 1 269 ? -15.223 11.198 -13.572 1.00 87.38 269 ASP A N 1
ATOM 2113 C CA . ASP A 1 269 ? -15.553 11.644 -14.930 1.00 87.38 269 ASP A CA 1
ATOM 2114 C C . ASP A 1 269 ? -14.376 11.504 -15.898 1.00 87.38 269 ASP A C 1
ATOM 2116 O O . ASP A 1 269 ? -14.566 11.108 -17.053 1.00 87.38 269 ASP A O 1
ATOM 2120 N N . PHE A 1 270 ? -13.154 11.801 -15.447 1.00 88.50 270 PHE A N 1
ATOM 2121 C CA . PHE A 1 270 ? -11.978 11.678 -16.298 1.00 88.50 270 PHE A CA 1
ATOM 2122 C C . PHE A 1 270 ? -11.658 10.211 -16.601 1.00 88.50 270 PHE A C 1
ATOM 2124 O O . PHE A 1 270 ? -11.397 9.866 -17.754 1.00 88.50 270 PHE A O 1
ATOM 2131 N N . ILE A 1 271 ? -11.783 9.319 -15.614 1.00 91.81 271 ILE A N 1
ATOM 2132 C CA . ILE A 1 271 ? -11.657 7.870 -15.830 1.00 91.81 271 ILE A CA 1
ATOM 2133 C C . ILE A 1 271 ? -12.720 7.355 -16.805 1.00 91.81 271 ILE A C 1
ATOM 2135 O O . ILE A 1 271 ? -12.400 6.575 -17.702 1.00 91.81 271 ILE A O 1
ATOM 2139 N N . LEU A 1 272 ? -13.970 7.813 -16.692 1.00 93.38 272 LEU A N 1
ATOM 2140 C CA . LEU A 1 272 ? -15.039 7.437 -17.620 1.00 93.38 272 LEU A CA 1
ATOM 2141 C C . LEU A 1 272 ? -14.756 7.891 -19.056 1.00 93.38 272 LEU A C 1
ATOM 2143 O O . LEU A 1 272 ? -15.003 7.132 -19.994 1.00 93.38 272 LEU A O 1
ATOM 2147 N N . GLN A 1 273 ? -14.218 9.099 -19.243 1.00 93.56 273 GLN A N 1
ATOM 2148 C CA . GLN A 1 273 ? -13.785 9.573 -20.562 1.00 93.56 273 GLN A CA 1
ATOM 2149 C C . GLN A 1 273 ? -12.651 8.712 -21.119 1.00 93.56 273 GLN A C 1
ATOM 2151 O O . GLN A 1 273 ? -12.675 8.356 -22.296 1.00 93.56 273 GLN A O 1
ATOM 2156 N N . GLN A 1 274 ? -11.687 8.332 -20.282 1.00 94.38 274 GLN A N 1
ATOM 2157 C CA . GLN A 1 274 ? -10.605 7.444 -20.695 1.00 94.38 274 GLN A CA 1
ATOM 2158 C C . GLN A 1 274 ? -11.116 6.062 -21.095 1.00 94.38 274 GLN A C 1
ATOM 2160 O O . GLN A 1 274 ? -10.801 5.602 -22.186 1.00 94.38 274 GLN A O 1
ATOM 2165 N N . LEU A 1 275 ? -11.972 5.433 -20.288 1.00 95.12 275 LEU A N 1
ATOM 2166 C CA . LEU A 1 275 ? -12.579 4.138 -20.613 1.00 95.12 275 LEU A CA 1
ATOM 2167 C C . LEU A 1 275 ? -13.401 4.173 -21.909 1.00 95.12 275 LEU A C 1
ATOM 2169 O O . LEU A 1 275 ? -13.412 3.192 -22.647 1.00 95.12 275 LEU A O 1
ATOM 2173 N N . ALA A 1 276 ? -14.063 5.293 -22.212 1.00 94.75 276 ALA A N 1
ATOM 2174 C CA . ALA A 1 276 ? -14.850 5.448 -23.435 1.00 94.75 276 ALA A CA 1
ATOM 2175 C C . ALA A 1 276 ? -14.001 5.492 -24.719 1.00 94.75 276 ALA A C 1
ATOM 2177 O O . ALA A 1 276 ? -14.512 5.173 -25.793 1.00 94.75 276 ALA A O 1
ATOM 2178 N N . HIS A 1 277 ? -12.729 5.888 -24.618 1.00 95.81 277 HIS A N 1
ATOM 2179 C CA . HIS A 1 277 ? -11.821 6.048 -25.759 1.00 95.81 277 HIS A CA 1
ATOM 2180 C C . HIS A 1 277 ? -10.607 5.105 -25.731 1.00 95.81 277 HIS A C 1
ATOM 2182 O O . HIS A 1 277 ? -9.813 5.094 -26.676 1.00 95.81 277 HIS A O 1
ATOM 2188 N N . ALA A 1 278 ? -10.462 4.312 -24.668 1.00 95.19 278 ALA A N 1
ATOM 2189 C CA . ALA A 1 278 ? -9.418 3.311 -24.520 1.00 95.19 278 ALA A CA 1
ATOM 2190 C C . ALA A 1 278 ? -9.495 2.236 -25.626 1.00 95.19 278 ALA A C 1
ATOM 2192 O O . ALA A 1 278 ? -10.543 2.060 -26.259 1.00 95.19 278 ALA A O 1
ATOM 2193 N N . PRO A 1 279 ? -8.405 1.481 -25.871 1.00 95.62 279 PRO A N 1
ATOM 2194 C CA . PRO A 1 279 ? -8.438 0.341 -26.782 1.00 95.62 279 PRO A CA 1
ATOM 2195 C C . PRO A 1 279 ? -9.602 -0.617 -26.478 1.00 95.62 279 PRO A C 1
ATOM 2197 O O . PRO A 1 279 ? -9.867 -0.940 -25.323 1.00 95.62 279 PRO A O 1
ATOM 2200 N N . ALA A 1 280 ? -10.288 -1.105 -27.516 1.00 93.94 280 ALA A N 1
ATOM 2201 C CA . ALA A 1 280 ? -11.507 -1.916 -27.375 1.00 93.94 280 ALA A CA 1
ATOM 2202 C C . ALA A 1 280 ? -11.297 -3.281 -26.681 1.00 93.94 280 ALA A C 1
ATOM 2204 O O . ALA A 1 280 ? -12.256 -3.965 -26.316 1.00 93.94 280 ALA A O 1
ATOM 2205 N N . ASP A 1 281 ? -10.046 -3.715 -26.536 1.00 95.88 281 ASP A N 1
ATOM 2206 C CA . ASP A 1 281 ? -9.647 -4.913 -25.806 1.00 95.88 281 ASP A CA 1
ATOM 2207 C C . ASP A 1 281 ? -9.344 -4.651 -24.318 1.00 95.88 281 ASP A C 1
ATOM 2209 O O . ASP A 1 281 ? -9.098 -5.620 -23.600 1.00 95.88 281 ASP A O 1
ATOM 2213 N N . VAL A 1 282 ? -9.420 -3.401 -23.830 1.00 97.69 282 VAL A N 1
ATOM 2214 C CA . VAL A 1 282 ? -9.426 -3.092 -22.389 1.00 97.69 282 VAL A CA 1
ATOM 2215 C C . VAL A 1 282 ? -10.653 -3.730 -21.751 1.00 97.69 282 VAL A C 1
ATOM 2217 O O . VAL A 1 282 ? -11.792 -3.387 -22.055 1.00 97.69 282 VAL A O 1
ATOM 2220 N N . ASP A 1 283 ? -10.409 -4.689 -20.863 1.00 97.44 283 ASP A N 1
ATOM 2221 C CA . ASP A 1 283 ? -11.449 -5.422 -20.141 1.00 97.44 283 ASP A CA 1
ATOM 2222 C C . ASP A 1 283 ? -11.161 -5.539 -18.640 1.00 97.44 283 ASP A C 1
ATOM 2224 O O . ASP A 1 283 ? -11.809 -6.310 -17.936 1.00 97.44 283 ASP A O 1
ATOM 2228 N N . SER A 1 284 ? -10.208 -4.757 -18.138 1.00 97.12 284 SER A N 1
ATOM 2229 C CA . SER A 1 284 ? -9.939 -4.586 -16.712 1.00 97.12 284 SER A CA 1
ATOM 2230 C C . SER A 1 284 ? -9.313 -3.217 -16.458 1.00 97.12 284 SER A C 1
ATOM 2232 O O . SER A 1 284 ? -8.648 -2.663 -17.337 1.00 97.12 284 SER A O 1
ATOM 2234 N N . ILE A 1 285 ? -9.473 -2.698 -15.246 1.00 95.62 285 ILE A N 1
ATOM 2235 C CA . ILE A 1 285 ? -8.855 -1.441 -14.815 1.00 95.62 285 ILE A CA 1
ATOM 2236 C C . ILE A 1 285 ? -8.309 -1.595 -13.398 1.00 95.62 285 ILE A C 1
ATOM 2238 O O . ILE A 1 285 ? -8.906 -2.290 -12.573 1.00 95.62 285 ILE A O 1
ATOM 2242 N N . SER A 1 286 ? -7.168 -0.965 -13.138 1.00 90.56 286 SER A N 1
ATOM 2243 C CA . SER A 1 286 ? -6.579 -0.862 -11.803 1.00 90.56 286 SER A CA 1
ATOM 2244 C C . SER A 1 286 ? -6.858 0.528 -11.241 1.00 90.56 286 SER A C 1
ATOM 2246 O O . SER A 1 286 ? -6.498 1.510 -11.879 1.00 90.56 286 SER A O 1
ATOM 2248 N N . LEU A 1 287 ? -7.491 0.645 -10.074 1.00 84.56 287 LEU A N 1
ATOM 2249 C CA . LEU A 1 287 ? -7.853 1.937 -9.481 1.00 84.56 287 LEU A CA 1
ATOM 2250 C C . LEU A 1 287 ? -7.475 2.006 -7.997 1.00 84.56 287 LEU A C 1
ATOM 2252 O O . LEU A 1 287 ? -7.602 1.005 -7.290 1.00 84.56 287 LEU A O 1
ATOM 2256 N N . PRO A 1 288 ? -7.037 3.174 -7.496 1.00 76.19 288 PRO A N 1
ATOM 2257 C CA . PRO A 1 288 ? -6.964 3.399 -6.058 1.00 76.19 288 PRO A CA 1
ATOM 2258 C C . PRO A 1 288 ? -8.385 3.446 -5.454 1.00 76.19 288 PRO A C 1
ATOM 2260 O O . PRO A 1 288 ? -9.325 3.848 -6.151 1.00 76.19 288 PRO A O 1
ATOM 2263 N N . PRO A 1 289 ? -8.557 3.089 -4.166 1.00 78.00 289 PRO A N 1
ATOM 2264 C CA . PRO A 1 289 ? -9.871 3.044 -3.526 1.00 78.00 289 PRO A CA 1
ATOM 2265 C C . PRO A 1 289 ? -10.665 4.344 -3.640 1.00 78.00 289 PRO A C 1
ATOM 2267 O O . PRO A 1 289 ? -11.826 4.289 -4.012 1.00 78.00 289 PRO A O 1
ATOM 2270 N N . LEU A 1 290 ? -10.038 5.506 -3.437 1.00 70.81 290 LEU A N 1
ATOM 2271 C CA . LEU A 1 290 ? -10.720 6.806 -3.479 1.00 70.81 290 LEU A CA 1
ATOM 2272 C C . LEU A 1 290 ? -11.465 7.053 -4.806 1.00 70.81 290 LEU A C 1
ATOM 2274 O O . LEU A 1 290 ? -12.630 7.440 -4.819 1.00 70.81 290 LEU A O 1
ATOM 2278 N N . VAL A 1 291 ? -10.806 6.774 -5.933 1.00 77.94 291 VAL A N 1
ATOM 2279 C CA . VAL A 1 291 ? -11.396 6.953 -7.272 1.00 77.94 291 VAL A CA 1
ATOM 2280 C C . VAL A 1 291 ? -12.491 5.916 -7.522 1.00 77.94 291 VAL A C 1
ATOM 2282 O O . VAL A 1 291 ? -13.519 6.206 -8.133 1.00 77.94 291 VAL A O 1
ATOM 2285 N N . LEU A 1 292 ? -12.291 4.695 -7.024 1.00 83.69 292 LEU A N 1
ATOM 2286 C CA . LEU A 1 292 ? -13.287 3.632 -7.096 1.00 83.69 292 LEU A CA 1
ATOM 2287 C C . LEU A 1 292 ? -14.536 3.956 -6.253 1.00 83.69 292 LEU A C 1
ATOM 2289 O O . LEU A 1 292 ? -15.657 3.676 -6.681 1.00 83.69 292 LEU A O 1
ATOM 2293 N N . GLU A 1 293 ? -14.359 4.584 -5.091 1.00 83.06 293 GLU A N 1
ATOM 2294 C CA . GLU A 1 293 ? -15.437 5.073 -4.231 1.00 83.06 293 GLU A CA 1
ATOM 2295 C C . GLU A 1 293 ? -16.232 6.174 -4.921 1.00 83.06 293 GLU A C 1
ATOM 2297 O O . GLU A 1 293 ? -17.457 6.071 -4.976 1.00 83.06 293 GLU A O 1
ATOM 2302 N N . GLU A 1 294 ? -15.564 7.157 -5.525 1.00 79.00 294 GLU A N 1
ATOM 2303 C CA . GLU A 1 294 ? -16.217 8.208 -6.311 1.00 79.00 294 GLU A CA 1
ATOM 2304 C C . GLU A 1 294 ? -17.049 7.601 -7.456 1.00 79.00 294 GLU A C 1
ATOM 2306 O O . GLU A 1 294 ? -18.249 7.868 -7.569 1.00 79.00 294 GLU A O 1
ATOM 2311 N N . LEU A 1 295 ? -16.467 6.688 -8.243 1.00 87.69 295 LEU A N 1
ATOM 2312 C CA . LEU A 1 295 ? -17.167 5.987 -9.329 1.00 87.69 295 LEU A CA 1
ATOM 2313 C C . LEU A 1 295 ? -18.392 5.207 -8.830 1.00 87.69 295 LEU A C 1
ATOM 2315 O O . LEU A 1 295 ? -19.420 5.202 -9.509 1.00 87.69 295 LEU A O 1
ATOM 2319 N N . SER A 1 296 ? -18.318 4.605 -7.637 1.00 88.00 296 SER A N 1
ATOM 2320 C CA . SER A 1 296 ? -19.422 3.845 -7.028 1.00 88.00 296 SER A CA 1
ATOM 2321 C C . SER A 1 296 ? -20.660 4.686 -6.699 1.00 88.00 296 SER A C 1
ATOM 2323 O O . SER A 1 296 ? -21.720 4.127 -6.411 1.00 88.00 296 SER A O 1
ATOM 2325 N N . THR A 1 297 ? -20.533 6.016 -6.674 1.00 84.12 297 THR A N 1
ATOM 2326 C CA . THR A 1 297 ? -21.645 6.933 -6.376 1.00 84.12 297 THR A CA 1
ATOM 2327 C C . THR A 1 297 ? -22.458 7.312 -7.612 1.00 84.12 297 THR A C 1
ATOM 2329 O O . THR A 1 297 ? -23.526 7.905 -7.477 1.00 84.12 297 THR A O 1
ATOM 2332 N N . THR A 1 298 ? -21.994 6.951 -8.813 1.00 87.31 298 THR A N 1
ATOM 2333 C CA . THR A 1 298 ? -22.628 7.337 -10.079 1.00 87.31 298 THR A CA 1
ATOM 2334 C C . THR A 1 298 ? -23.093 6.116 -10.870 1.00 87.31 298 THR A C 1
ATOM 2336 O O . THR A 1 298 ? -22.390 5.109 -10.962 1.00 87.31 298 THR A O 1
ATOM 2339 N N . ASP A 1 299 ? -24.260 6.212 -11.515 1.00 90.88 299 ASP A N 1
ATOM 2340 C CA . ASP A 1 299 ? -24.767 5.128 -12.368 1.00 90.88 299 ASP A CA 1
ATOM 2341 C C . ASP A 1 299 ? -23.834 4.833 -13.543 1.00 90.88 299 ASP A C 1
ATOM 2343 O O . ASP A 1 299 ? -23.537 3.674 -13.827 1.00 90.88 299 ASP A O 1
ATOM 2347 N N . ARG A 1 300 ? -23.306 5.888 -14.176 1.00 94.06 300 ARG A N 1
ATOM 2348 C CA . ARG A 1 300 ? -22.349 5.773 -15.285 1.00 94.06 300 ARG A CA 1
ATOM 2349 C C . ARG A 1 300 ? -21.053 5.084 -14.848 1.00 94.06 300 ARG A C 1
ATOM 2351 O O . ARG A 1 300 ? -20.527 4.274 -15.607 1.00 94.06 300 ARG A O 1
ATOM 2358 N N . GLY A 1 301 ? -20.566 5.384 -13.641 1.00 94.44 301 GLY A N 1
ATOM 2359 C CA . GLY A 1 301 ? -19.417 4.727 -13.016 1.00 94.44 301 GLY A CA 1
ATOM 2360 C C . GLY A 1 301 ? -19.643 3.229 -12.860 1.00 94.44 301 GLY A C 1
ATOM 2361 O O . GLY A 1 301 ? -18.914 2.425 -13.440 1.00 94.44 301 GLY A O 1
ATOM 2362 N N . CYS A 1 302 ? -20.704 2.853 -12.148 1.00 94.88 302 CYS A N 1
ATOM 2363 C CA . CYS A 1 302 ? -21.076 1.455 -11.934 1.00 94.88 302 CYS A CA 1
ATOM 2364 C C . CYS A 1 302 ? -21.296 0.688 -13.249 1.00 94.88 302 CYS A C 1
ATOM 2366 O O . CYS A 1 302 ? -20.822 -0.436 -13.387 1.00 94.88 302 CYS A O 1
ATOM 2368 N N . GLU A 1 303 ? -21.968 1.285 -14.236 1.00 95.50 303 GLU A N 1
ATOM 2369 C CA . GLU A 1 303 ? -22.186 0.664 -15.549 1.00 95.50 303 GLU A CA 1
ATOM 2370 C C . GLU A 1 303 ? -20.891 0.446 -16.332 1.00 95.50 303 GLU A C 1
ATOM 2372 O O . GLU A 1 303 ? -20.722 -0.603 -16.954 1.00 95.50 303 GLU A O 1
ATOM 2377 N N . ALA A 1 304 ? -19.978 1.420 -16.326 1.00 95.88 304 ALA A N 1
ATOM 2378 C CA . ALA A 1 304 ? -18.697 1.290 -17.010 1.00 95.88 304 ALA A CA 1
ATOM 2379 C C . ALA A 1 304 ? -17.837 0.192 -16.371 1.00 95.88 304 ALA A C 1
ATOM 2381 O O . ALA A 1 304 ? -17.283 -0.647 -17.081 1.00 95.88 304 ALA A O 1
ATOM 2382 N N . LEU A 1 305 ? -17.778 0.157 -15.036 1.00 96.69 305 LEU A N 1
ATOM 2383 C CA . LEU A 1 305 ? -17.039 -0.862 -14.291 1.00 96.69 305 LEU A CA 1
ATOM 2384 C C . LEU A 1 305 ? -17.681 -2.252 -14.411 1.00 96.69 305 LEU A C 1
ATOM 2386 O O . LEU A 1 305 ? -16.960 -3.240 -14.508 1.00 96.69 305 LEU A O 1
ATOM 2390 N N . GLY A 1 306 ? -19.012 -2.342 -14.490 1.00 95.81 306 GLY A N 1
ATOM 2391 C CA . GLY A 1 306 ? -19.738 -3.607 -14.664 1.00 95.81 306 GLY A CA 1
ATOM 2392 C C . GLY A 1 306 ? -19.517 -4.273 -16.027 1.00 95.81 306 GLY A C 1
ATOM 2393 O O . GLY A 1 306 ? -19.778 -5.461 -16.184 1.00 95.81 306 GLY A O 1
ATOM 2394 N N . ARG A 1 307 ? -19.005 -3.532 -17.022 1.00 94.12 307 ARG A N 1
ATOM 2395 C CA . ARG A 1 307 ? -18.589 -4.083 -18.328 1.00 94.12 307 ARG A CA 1
ATOM 2396 C C . ARG A 1 307 ? -17.182 -4.682 -18.306 1.00 94.12 307 ARG A C 1
ATOM 2398 O O . ARG A 1 307 ? -16.809 -5.375 -19.252 1.00 94.12 307 ARG A O 1
ATOM 2405 N N . MET A 1 308 ? -16.394 -4.397 -17.271 1.00 96.19 308 MET A N 1
ATOM 2406 C CA . MET A 1 308 ? -15.056 -4.958 -17.106 1.00 96.19 308 MET A CA 1
ATOM 2407 C C . MET A 1 308 ? -15.155 -6.393 -16.579 1.00 96.19 308 MET A C 1
ATOM 2409 O O . MET A 1 308 ? -16.055 -6.727 -15.814 1.00 96.19 308 MET A O 1
ATOM 2413 N N . LYS A 1 309 ? -14.195 -7.253 -16.936 1.00 95.88 309 LYS A N 1
ATOM 2414 C CA . LYS A 1 309 ? -14.072 -8.598 -16.349 1.00 95.88 309 LYS A CA 1
ATOM 2415 C C . LYS A 1 309 ? -13.791 -8.540 -14.855 1.00 95.88 309 LYS A C 1
ATOM 2417 O O . LYS A 1 309 ? -14.226 -9.423 -14.125 1.00 95.88 309 LYS A O 1
ATOM 2422 N N . PHE A 1 310 ? -13.004 -7.552 -14.437 1.00 95.88 310 PHE A N 1
ATOM 2423 C CA . PHE A 1 310 ? -12.745 -7.236 -13.042 1.00 95.88 310 PHE A CA 1
ATOM 2424 C C . PHE A 1 310 ? -12.174 -5.823 -12.900 1.00 95.88 310 PHE A C 1
ATOM 2426 O O . PHE A 1 310 ? -11.567 -5.275 -13.827 1.00 95.88 310 PHE A O 1
ATOM 2433 N N . VAL A 1 311 ? -12.337 -5.267 -11.705 1.00 95.62 311 VAL A N 1
ATOM 2434 C CA . VAL A 1 311 ? -11.688 -4.046 -11.236 1.00 95.62 311 VAL A CA 1
ATOM 2435 C C . VAL A 1 311 ? -10.699 -4.437 -10.150 1.00 95.62 311 VAL A C 1
ATOM 2437 O O . VAL A 1 311 ? -11.066 -5.046 -9.143 1.00 95.62 311 VAL A O 1
ATOM 2440 N N . PHE A 1 312 ? -9.436 -4.109 -10.382 1.00 91.06 312 PHE A N 1
ATOM 2441 C CA . PHE A 1 312 ? -8.350 -4.356 -9.449 1.00 91.06 312 PHE A CA 1
ATOM 2442 C C . PHE A 1 312 ? -8.129 -3.114 -8.588 1.00 91.06 312 PHE A C 1
ATOM 2444 O O . PHE A 1 312 ? -8.067 -2.003 -9.115 1.00 91.06 312 PHE A O 1
ATOM 2451 N N . PHE A 1 313 ? -7.995 -3.280 -7.277 1.00 87.31 313 PHE A N 1
ATOM 2452 C CA . PHE A 1 313 ? -7.668 -2.176 -6.377 1.00 87.31 313 PHE A CA 1
ATOM 2453 C C . PHE A 1 313 ? -6.661 -2.615 -5.313 1.00 87.31 313 PHE A C 1
ATOM 2455 O O . PHE A 1 313 ? -6.488 -3.804 -5.046 1.00 87.31 313 PHE A O 1
ATOM 2462 N N . GLY A 1 314 ? -5.956 -1.650 -4.732 1.00 78.94 314 GLY A N 1
ATOM 2463 C CA . GLY A 1 314 ? -4.946 -1.885 -3.704 1.00 78.94 314 GLY A CA 1
ATOM 2464 C C . GLY A 1 314 ? -4.291 -0.586 -3.250 1.00 78.94 314 GLY A C 1
ATOM 2465 O O . GLY A 1 314 ? -4.627 0.495 -3.736 1.00 78.94 314 GLY A O 1
ATOM 2466 N N . GLY A 1 315 ? -3.356 -0.690 -2.306 1.00 67.38 315 GLY A N 1
ATOM 2467 C CA . GLY A 1 315 ? -2.680 0.466 -1.700 1.00 67.38 315 GLY A CA 1
ATOM 2468 C C . GLY A 1 315 ? -3.515 1.219 -0.654 1.00 67.38 315 GLY A C 1
ATOM 2469 O O . GLY A 1 315 ? -3.044 2.209 -0.103 1.00 67.38 315 GLY A O 1
ATOM 2470 N N . GLY A 1 316 ? -4.732 0.748 -0.375 1.00 70.69 316 GLY A N 1
ATOM 2471 C CA . GLY A 1 316 ? -5.634 1.243 0.660 1.00 70.69 316 GLY A CA 1
ATOM 2472 C C . GLY A 1 316 ? -6.898 0.382 0.734 1.00 70.69 316 GLY A C 1
ATOM 2473 O O . GLY A 1 316 ? -7.133 -0.461 -0.136 1.00 70.69 316 GLY A O 1
ATOM 2474 N N . ASN A 1 317 ? -7.722 0.607 1.755 1.00 72.88 317 ASN A N 1
ATOM 2475 C CA . ASN A 1 317 ? -9.002 -0.085 1.902 1.00 72.88 317 ASN A CA 1
ATOM 2476 C C . ASN A 1 317 ? -10.095 0.566 1.057 1.00 72.88 317 ASN A C 1
ATOM 2478 O O . ASN A 1 317 ? -10.151 1.785 0.956 1.00 72.88 317 ASN A O 1
ATOM 2482 N N . LEU A 1 318 ? -10.990 -0.260 0.513 1.00 77.06 318 LEU A N 1
ATOM 2483 C CA . LEU A 1 318 ? -12.232 0.190 -0.111 1.00 77.06 318 LEU A CA 1
ATOM 2484 C C . LEU A 1 318 ? -13.355 0.216 0.928 1.00 77.06 318 LEU A C 1
ATOM 2486 O O . LEU A 1 318 ? -13.613 -0.810 1.569 1.00 77.06 318 LEU A O 1
ATOM 2490 N N . ASN A 1 319 ? -14.054 1.345 1.048 1.00 75.94 319 ASN A N 1
ATOM 2491 C CA . ASN A 1 319 ? -15.228 1.486 1.902 1.00 75.94 319 ASN A CA 1
ATOM 2492 C C . ASN A 1 319 ? -16.288 0.403 1.606 1.00 75.94 319 ASN A C 1
ATOM 2494 O O . ASN A 1 319 ? -16.621 0.130 0.449 1.00 75.94 319 ASN A O 1
ATOM 2498 N N . GLU A 1 320 ? -16.852 -0.206 2.654 1.00 78.31 320 GLU A N 1
ATOM 2499 C CA . GLU A 1 320 ? -17.814 -1.313 2.517 1.00 78.31 320 GLU A CA 1
ATOM 2500 C C . GLU A 1 320 ? -19.093 -0.906 1.775 1.00 78.31 320 GLU A C 1
ATOM 2502 O O . GLU A 1 320 ? -19.608 -1.675 0.963 1.00 78.31 320 GLU A O 1
ATOM 2507 N N . ALA A 1 321 ? -19.593 0.316 1.987 1.00 75.81 321 ALA A N 1
ATOM 2508 C CA . ALA A 1 321 ? -20.777 0.802 1.286 1.00 75.81 321 ALA A CA 1
ATOM 2509 C C . ALA A 1 321 ? -20.498 1.006 -0.210 1.00 75.81 321 ALA A C 1
ATOM 2511 O O . ALA A 1 321 ? -21.349 0.687 -1.041 1.00 75.81 321 ALA A O 1
ATOM 2512 N N . ALA A 1 322 ? -19.306 1.495 -0.564 1.00 80.31 322 ALA A N 1
ATOM 2513 C CA . ALA A 1 322 ? -18.880 1.616 -1.957 1.00 80.31 322 ALA A CA 1
ATOM 2514 C C . ALA A 1 322 ? -18.729 0.248 -2.629 1.00 80.31 322 ALA A C 1
ATOM 2516 O O . ALA A 1 322 ? -19.290 0.026 -3.702 1.00 80.31 322 ALA A O 1
ATOM 2517 N N . GLY A 1 323 ? -18.046 -0.693 -1.972 1.00 87.75 323 GLY A N 1
ATOM 2518 C CA . GLY A 1 323 ? -17.910 -2.059 -2.472 1.00 87.75 323 GLY A CA 1
ATOM 2519 C C . GLY A 1 323 ? -19.262 -2.742 -2.660 1.00 87.75 323 GLY A C 1
ATOM 2520 O O . GLY A 1 323 ? -19.514 -3.305 -3.723 1.00 87.75 323 GLY A O 1
ATOM 2521 N N . LYS A 1 324 ? -20.185 -2.601 -1.700 1.00 87.62 324 LYS A N 1
ATOM 2522 C CA . LYS A 1 324 ? -21.546 -3.134 -1.825 1.00 87.62 324 LYS A CA 1
ATOM 2523 C C . LYS A 1 324 ? -22.292 -2.564 -3.033 1.00 87.62 324 LYS A C 1
ATOM 2525 O O . LYS A 1 324 ? -22.863 -3.338 -3.796 1.00 87.62 324 LYS A O 1
ATOM 2530 N N . ARG A 1 325 ? -22.263 -1.242 -3.245 1.00 90.00 325 ARG A N 1
ATOM 2531 C CA . ARG A 1 325 ? -22.903 -0.613 -4.418 1.00 90.00 325 ARG A CA 1
ATOM 2532 C C . ARG A 1 325 ? -22.366 -1.175 -5.735 1.00 90.00 325 ARG A C 1
ATOM 2534 O O . ARG A 1 325 ? -23.142 -1.413 -6.656 1.00 90.00 325 ARG A O 1
ATOM 2541 N N . LEU A 1 326 ? -21.057 -1.406 -5.817 1.00 95.12 326 LEU A N 1
ATOM 2542 C CA . LEU A 1 326 ? -20.407 -1.976 -6.999 1.00 95.12 326 LEU A CA 1
ATOM 2543 C C . LEU A 1 326 ? -20.806 -3.446 -7.209 1.00 95.12 326 LEU A C 1
ATOM 2545 O O . LEU A 1 326 ? -21.177 -3.826 -8.321 1.00 95.12 326 LEU A O 1
ATOM 2549 N N . LEU A 1 327 ? -20.803 -4.257 -6.148 1.00 95.50 327 LEU A N 1
ATOM 2550 C CA . LEU A 1 327 ? -21.224 -5.661 -6.199 1.00 95.50 327 LEU A CA 1
ATOM 2551 C C . LEU A 1 327 ? -22.690 -5.816 -6.614 1.00 95.50 327 LEU A C 1
ATOM 2553 O O . LEU A 1 327 ? -22.996 -6.648 -7.466 1.00 95.50 327 LEU A O 1
ATOM 2557 N N . ASP A 1 328 ? -23.585 -4.985 -6.074 1.00 93.50 328 ASP A N 1
ATOM 2558 C CA . ASP A 1 328 ? -25.014 -4.982 -6.422 1.00 93.50 328 ASP A CA 1
ATOM 2559 C C . ASP A 1 328 ? -25.243 -4.659 -7.915 1.00 93.50 328 ASP A C 1
ATOM 2561 O O . ASP A 1 328 ? -26.277 -5.006 -8.485 1.00 93.50 328 ASP A O 1
ATOM 2565 N N . ARG A 1 329 ? -24.261 -4.026 -8.572 1.00 94.56 329 ARG A N 1
ATOM 2566 C CA . ARG A 1 329 ? -24.253 -3.704 -10.009 1.00 94.56 329 ARG A CA 1
ATOM 2567 C C . ARG A 1 329 ? -23.452 -4.701 -10.852 1.00 94.56 329 ARG A C 1
ATOM 2569 O O . ARG A 1 329 ? -23.241 -4.459 -12.038 1.00 94.56 329 ARG A O 1
ATOM 2576 N N . GLY A 1 330 ? -23.036 -5.825 -10.267 1.00 93.88 330 GLY A N 1
ATOM 2577 C CA . GLY A 1 330 ? -22.342 -6.911 -10.962 1.00 93.88 330 GLY A CA 1
ATOM 2578 C C . GLY A 1 330 ? -20.856 -6.660 -11.221 1.00 93.88 330 GLY A C 1
ATOM 2579 O O . GLY A 1 330 ? -20.246 -7.400 -11.990 1.00 93.88 330 GLY A O 1
ATOM 2580 N N . VAL A 1 331 ? -20.255 -5.640 -10.599 1.00 96.62 331 VAL A N 1
ATOM 2581 C CA . VAL A 1 331 ? -18.815 -5.382 -10.714 1.00 96.62 331 VAL A CA 1
ATOM 2582 C C . VAL A 1 331 ? -18.043 -6.475 -9.977 1.00 96.62 331 VAL A C 1
ATOM 2584 O O . VAL A 1 331 ? -18.289 -6.742 -8.802 1.00 96.62 331 VAL A O 1
ATOM 2587 N N . VAL A 1 332 ? -17.064 -7.084 -10.646 1.00 95.31 332 VAL A N 1
ATOM 2588 C CA . VAL A 1 332 ? -16.155 -8.054 -10.022 1.00 95.31 332 VAL A CA 1
ATOM 2589 C C . VAL A 1 332 ? -14.963 -7.310 -9.429 1.00 95.31 332 VAL A C 1
ATOM 2591 O O . VAL A 1 332 ? -14.129 -6.781 -10.162 1.00 95.31 332 VAL A O 1
ATOM 2594 N N . LEU A 1 333 ? -14.871 -7.278 -8.103 1.00 95.12 333 LEU A N 1
ATOM 2595 C CA . LEU A 1 333 ? -13.777 -6.636 -7.375 1.00 95.12 333 LEU A CA 1
ATOM 2596 C C . LEU A 1 333 ? -12.659 -7.639 -7.073 1.00 95.12 333 LEU A C 1
ATOM 2598 O O . LEU A 1 333 ? -12.927 -8.768 -6.663 1.00 95.12 333 LEU A O 1
ATOM 2602 N N . GLN A 1 334 ? -11.406 -7.224 -7.255 1.00 92.44 334 GLN A N 1
ATOM 2603 C CA . GLN A 1 334 ? -10.222 -7.974 -6.833 1.00 92.44 334 GLN A CA 1
ATOM 2604 C C . GLN A 1 334 ? -9.312 -7.072 -6.004 1.00 92.44 334 GLN A C 1
ATOM 2606 O O . GLN A 1 334 ? -8.746 -6.103 -6.513 1.00 92.44 334 GLN A O 1
ATOM 2611 N N . ASN A 1 335 ? -9.201 -7.404 -4.720 1.00 89.06 335 ASN A N 1
ATOM 2612 C CA . ASN A 1 335 ? -8.343 -6.710 -3.772 1.00 89.06 335 ASN A CA 1
ATOM 2613 C C . ASN A 1 335 ? -6.899 -7.209 -3.895 1.00 89.06 335 ASN A C 1
ATOM 2615 O O . ASN A 1 335 ? -6.658 -8.397 -4.107 1.00 89.06 335 ASN A O 1
ATOM 2619 N N . SER A 1 336 ? -5.944 -6.306 -3.720 1.00 83.69 336 SER A N 1
ATOM 2620 C CA . SER A 1 336 ? -4.524 -6.612 -3.684 1.00 83.69 336 SER A CA 1
ATOM 2621 C C . SER A 1 336 ? -3.850 -5.962 -2.496 1.00 83.69 336 SER A C 1
ATOM 2623 O O . SER A 1 336 ? -4.165 -4.841 -2.096 1.00 83.69 336 SER A O 1
ATOM 2625 N N . PHE A 1 337 ? -2.880 -6.687 -1.957 1.00 86.31 337 PHE A N 1
ATOM 2626 C CA . PHE A 1 337 ? -2.115 -6.261 -0.803 1.00 86.31 337 PHE A CA 1
ATOM 2627 C C . PHE A 1 337 ? -0.629 -6.372 -1.106 1.00 86.31 337 PHE A C 1
ATOM 2629 O O . PHE A 1 337 ? -0.181 -7.339 -1.730 1.00 86.31 337 PHE A O 1
ATOM 2636 N N . GLY A 1 338 ? 0.129 -5.362 -0.706 1.00 86.19 338 GLY A N 1
ATOM 2637 C CA . GLY A 1 338 ? 1.542 -5.262 -1.017 1.00 86.19 338 GLY A CA 1
ATOM 2638 C C . GLY A 1 338 ? 2.193 -4.051 -0.372 1.00 86.19 338 GLY A C 1
ATOM 2639 O O . GLY A 1 338 ? 1.511 -3.093 -0.007 1.00 86.19 338 GLY A O 1
ATOM 2640 N N . SER A 1 339 ? 3.518 -4.073 -0.299 1.00 85.38 339 SER A N 1
ATOM 2641 C CA . SER A 1 339 ? 4.326 -2.921 0.096 1.00 85.38 339 SER A CA 1
ATOM 2642 C C . SER A 1 339 ? 5.571 -2.795 -0.780 1.00 85.38 339 SER A C 1
ATOM 2644 O O . SER A 1 339 ? 5.876 -3.661 -1.608 1.00 85.38 339 SER A O 1
ATOM 2646 N N . THR A 1 340 ? 6.312 -1.702 -0.612 1.00 85.06 340 THR A N 1
ATOM 2647 C CA . THR A 1 340 ? 7.589 -1.511 -1.309 1.00 85.06 340 THR A CA 1
ATOM 2648 C C . THR A 1 340 ? 8.629 -2.544 -0.856 1.00 85.06 340 THR A C 1
ATOM 2650 O O . THR A 1 340 ? 9.397 -3.028 -1.687 1.00 85.06 340 THR A O 1
ATOM 2653 N N . GLU A 1 341 ? 8.622 -2.914 0.427 1.00 86.19 341 GLU A N 1
ATOM 2654 C CA . GLU A 1 341 ? 9.571 -3.813 1.092 1.00 86.19 341 GLU A CA 1
ATOM 2655 C C . GLU A 1 341 ? 9.461 -5.270 0.637 1.00 86.19 341 GLU A C 1
ATOM 2657 O O . GLU A 1 341 ? 10.482 -5.944 0.515 1.00 86.19 341 GLU A O 1
ATOM 2662 N N . TYR A 1 342 ? 8.251 -5.782 0.407 1.00 87.62 342 TYR A N 1
ATOM 2663 C CA . TYR A 1 342 ? 8.050 -7.201 0.085 1.00 87.62 342 TYR A CA 1
ATOM 2664 C C . TYR A 1 342 ? 7.322 -7.444 -1.240 1.00 87.62 342 TYR A C 1
ATOM 2666 O O . TYR A 1 342 ? 7.159 -8.595 -1.646 1.00 87.62 342 TYR A O 1
ATOM 2674 N N . GLY A 1 343 ? 6.949 -6.380 -1.954 1.00 87.12 343 GLY A N 1
ATOM 2675 C CA . GLY A 1 343 ? 6.219 -6.474 -3.211 1.00 87.12 343 GLY A CA 1
ATOM 2676 C C . GLY A 1 343 ? 4.747 -6.818 -2.997 1.00 87.12 343 GLY A C 1
ATOM 2677 O O . GLY A 1 343 ? 4.161 -6.518 -1.962 1.00 87.12 343 GLY A O 1
ATOM 2678 N N . MET A 1 344 ? 4.125 -7.427 -4.004 1.00 83.81 344 MET A N 1
ATOM 2679 C CA . MET A 1 344 ? 2.743 -7.904 -3.909 1.00 83.81 344 MET A CA 1
ATOM 2680 C C . MET A 1 344 ? 2.698 -9.225 -3.131 1.00 83.81 344 MET A C 1
ATOM 2682 O O . MET A 1 344 ? 3.454 -10.144 -3.456 1.00 83.81 344 MET A O 1
ATOM 2686 N N . LEU A 1 345 ? 1.798 -9.351 -2.147 1.00 85.31 345 LEU A N 1
ATOM 2687 C CA . LEU A 1 345 ? 1.583 -10.629 -1.468 1.00 85.31 345 LEU A CA 1
ATOM 2688 C C . LEU A 1 345 ? 1.105 -11.696 -2.469 1.00 85.31 345 LEU A C 1
ATOM 2690 O O . LEU A 1 345 ? 0.312 -11.404 -3.367 1.00 85.31 345 LEU A O 1
ATOM 2694 N N . PRO A 1 346 ? 1.530 -12.957 -2.315 1.00 87.88 346 PRO A N 1
ATOM 2695 C CA . PRO A 1 346 ? 1.035 -14.064 -3.117 1.00 87.88 346 PRO A CA 1
ATOM 2696 C C . PRO A 1 346 ? -0.344 -14.516 -2.610 1.00 87.88 346 PRO A C 1
ATOM 2698 O O . PRO A 1 346 ? -0.458 -15.464 -1.833 1.00 87.88 346 PRO A O 1
ATOM 2701 N N . PHE A 1 347 ? -1.399 -13.828 -3.049 1.00 90.19 347 PHE A N 1
ATOM 2702 C CA . PHE A 1 347 ? -2.789 -14.192 -2.760 1.00 90.19 347 PHE A CA 1
ATOM 2703 C C . PHE A 1 347 ? -3.419 -15.029 -3.885 1.00 90.19 347 PHE A C 1
ATOM 2705 O O . PHE A 1 347 ? -2.949 -15.074 -5.030 1.00 90.19 347 PHE A O 1
ATOM 2712 N N . TYR A 1 348 ? -4.502 -15.717 -3.543 1.00 93.81 348 TYR A N 1
ATOM 2713 C CA . TYR A 1 348 ? -5.290 -16.539 -4.456 1.00 93.81 348 TYR A CA 1
ATOM 2714 C C . TYR A 1 348 ? -6.562 -15.811 -4.880 1.00 93.81 348 TYR A C 1
ATOM 2716 O O . TYR A 1 348 ? -7.028 -14.890 -4.213 1.00 93.81 348 TYR A O 1
ATOM 2724 N N . TRP A 1 349 ? -7.097 -16.194 -6.036 1.00 92.81 349 TRP A N 1
ATOM 2725 C CA . TRP A 1 349 ? -8.280 -15.561 -6.602 1.00 92.81 349 TRP A CA 1
ATOM 2726 C C . TRP A 1 349 ? -9.488 -15.749 -5.680 1.00 92.81 349 TRP A C 1
ATOM 2728 O O . TRP A 1 349 ? -9.866 -16.881 -5.382 1.00 92.81 349 TRP A O 1
ATOM 2738 N N . GLN A 1 350 ? -10.126 -14.649 -5.273 1.00 92.12 350 GLN A N 1
ATOM 2739 C CA . GLN A 1 350 ? -11.344 -14.709 -4.471 1.00 92.12 350 GLN A CA 1
ATOM 2740 C C . GLN A 1 350 ? -12.530 -15.096 -5.364 1.00 92.12 350 GLN A C 1
ATOM 2742 O O . GLN A 1 350 ? -13.003 -14.302 -6.181 1.00 92.12 350 GLN A O 1
ATOM 2747 N N . THR A 1 351 ? -12.986 -16.345 -5.240 1.00 88.12 351 THR A N 1
ATOM 2748 C CA . THR A 1 351 ? -14.071 -16.900 -6.064 1.00 88.12 351 THR A CA 1
ATOM 2749 C C . THR A 1 351 ? -15.464 -16.464 -5.628 1.00 88.12 351 THR A C 1
ATOM 2751 O O . THR A 1 351 ? -16.378 -16.519 -6.447 1.00 88.12 351 THR A O 1
ATOM 2754 N N . ASN A 1 352 ? -15.643 -16.035 -4.373 1.00 91.44 352 ASN A N 1
ATOM 2755 C CA . ASN A 1 352 ? -16.902 -15.477 -3.891 1.00 91.44 352 ASN A CA 1
ATOM 2756 C C . ASN A 1 352 ? -16.841 -13.940 -3.952 1.00 91.44 352 ASN A C 1
ATOM 2758 O O . ASN A 1 352 ? -16.163 -13.337 -3.121 1.00 91.44 352 ASN A O 1
ATOM 2762 N N . PRO A 1 353 ? -17.568 -13.277 -4.873 1.00 90.50 353 PRO A N 1
ATOM 2763 C CA . PRO A 1 353 ? -17.529 -11.819 -4.999 1.00 90.50 353 PRO A CA 1
ATOM 2764 C C . PRO A 1 353 ? -17.934 -11.073 -3.721 1.00 90.50 353 PRO A C 1
ATOM 2766 O O . PRO A 1 353 ? -17.463 -9.963 -3.494 1.00 90.50 353 PRO A O 1
ATOM 2769 N N . GLN A 1 354 ? -18.775 -11.674 -2.872 1.00 91.25 354 GLN A N 1
ATOM 2770 C CA . GLN A 1 354 ? -19.197 -11.058 -1.607 1.00 91.25 354 GLN A CA 1
ATOM 2771 C C . GLN A 1 354 ? -18.055 -10.981 -0.584 1.00 91.25 354 GLN A C 1
ATOM 2773 O O . GLN A 1 354 ? -18.064 -10.111 0.278 1.00 91.25 354 GLN A O 1
ATOM 2778 N N . GLU A 1 355 ? -17.035 -11.830 -0.725 1.00 92.50 355 GLU A N 1
ATOM 2779 C CA . GLU A 1 355 ? -15.880 -11.894 0.173 1.00 92.50 355 GLU A CA 1
ATOM 2780 C C . GLU A 1 355 ? -14.673 -11.122 -0.387 1.00 92.50 355 GLU A C 1
ATOM 2782 O O . GLU A 1 355 ? -13.536 -11.402 -0.020 1.00 92.50 355 GLU A O 1
ATOM 2787 N N . TYR A 1 356 ? -14.879 -10.148 -1.286 1.00 91.94 356 TYR A N 1
ATOM 2788 C CA . TYR A 1 356 ? -13.803 -9.423 -1.988 1.00 91.94 356 TYR A CA 1
ATOM 2789 C C . TYR A 1 356 ? -12.756 -8.761 -1.069 1.00 91.94 356 TYR A C 1
ATOM 2791 O O . TYR A 1 356 ? -11.642 -8.486 -1.512 1.00 91.94 356 TYR A O 1
ATOM 2799 N N . GLN A 1 357 ? -13.097 -8.481 0.195 1.00 89.62 357 GLN A N 1
ATOM 2800 C CA . GLN A 1 357 ? -12.166 -7.934 1.191 1.00 89.62 357 GLN A CA 1
ATOM 2801 C C . GLN A 1 357 ? -11.333 -9.003 1.913 1.00 89.62 357 GLN A C 1
ATOM 2803 O O . GLN A 1 357 ? -10.335 -8.655 2.543 1.00 89.62 357 GLN A O 1
ATOM 2808 N N . TRP A 1 358 ? -11.720 -10.277 1.832 1.00 92.94 358 TRP A N 1
ATOM 2809 C CA . TRP A 1 358 ? -10.998 -11.397 2.427 1.00 92.94 358 TRP A CA 1
ATOM 2810 C C . TRP A 1 358 ? -10.035 -11.987 1.407 1.00 92.94 358 TRP A C 1
ATOM 2812 O O . TRP A 1 358 ? -10.439 -12.613 0.423 1.00 92.94 358 TRP A O 1
ATOM 2822 N N . LEU A 1 359 ? -8.749 -11.789 1.664 1.00 93.19 359 LEU A N 1
ATOM 2823 C CA . LEU A 1 359 ? -7.656 -12.281 0.844 1.00 93.19 359 LEU A CA 1
ATOM 2824 C C . LEU A 1 359 ? -7.378 -13.744 1.209 1.00 93.19 359 LEU A C 1
ATOM 2826 O O . LEU A 1 359 ? -7.011 -14.017 2.356 1.00 93.19 359 LEU A O 1
ATOM 2830 N N . PRO A 1 360 ? -7.518 -14.691 0.268 1.00 94.38 360 PRO A N 1
ATOM 2831 C CA . PRO A 1 360 ? -7.071 -16.055 0.492 1.00 94.38 360 PRO A CA 1
ATOM 2832 C C . PRO A 1 360 ? -5.542 -16.096 0.363 1.00 94.38 360 PRO A C 1
ATOM 2834 O O . PRO A 1 360 ? -4.989 -15.849 -0.714 1.00 94.38 360 PRO A O 1
ATOM 2837 N N . ILE A 1 361 ? -4.851 -16.384 1.464 1.00 93.06 361 ILE A N 1
ATOM 2838 C CA . ILE A 1 361 ? -3.385 -16.364 1.551 1.00 93.06 361 ILE A CA 1
ATOM 2839 C C . ILE A 1 361 ? -2.908 -17.747 1.970 1.00 93.06 361 ILE A C 1
ATOM 2841 O O . ILE A 1 361 ? -3.201 -18.202 3.068 1.00 93.06 361 ILE A O 1
ATOM 2845 N N . HIS A 1 362 ? -2.121 -18.406 1.119 1.00 92.50 362 HIS A N 1
ATOM 2846 C CA . HIS A 1 362 ? -1.544 -19.697 1.481 1.00 92.50 362 HIS A CA 1
ATOM 2847 C C . HIS A 1 362 ? -0.367 -19.507 2.444 1.00 92.50 362 HIS A C 1
ATOM 2849 O O . HIS A 1 362 ? 0.775 -19.302 2.014 1.00 92.50 362 HIS A O 1
ATOM 2855 N N . SER A 1 363 ? -0.661 -19.573 3.744 1.00 92.19 363 SER A N 1
ATOM 2856 C CA . SER A 1 363 ? 0.275 -19.260 4.827 1.00 92.19 363 SER A CA 1
ATOM 2857 C C . SER A 1 363 ? 1.590 -20.037 4.722 1.00 92.19 363 SER A C 1
ATOM 2859 O O . SER A 1 363 ? 2.658 -19.448 4.847 1.00 92.19 363 SER A O 1
ATOM 2861 N N . GLU A 1 364 ? 1.554 -21.325 4.369 1.00 90.25 364 GLU A N 1
ATOM 2862 C CA . GLU A 1 364 ? 2.764 -22.148 4.221 1.00 90.25 364 GLU A CA 1
ATOM 2863 C C . GLU A 1 364 ? 3.679 -21.684 3.073 1.00 90.25 364 GLU A C 1
ATOM 2865 O O . GLU A 1 364 ? 4.907 -21.680 3.199 1.00 90.25 364 GLU A O 1
ATOM 2870 N N . VAL A 1 365 ? 3.104 -21.287 1.934 1.00 89.38 365 VAL A N 1
ATOM 2871 C CA . VAL A 1 365 ? 3.879 -20.824 0.770 1.00 89.38 365 VAL A CA 1
ATOM 2872 C C . VAL A 1 365 ? 4.470 -19.439 1.011 1.00 89.38 365 VAL A C 1
ATOM 2874 O O . VAL A 1 365 ? 5.603 -19.192 0.600 1.00 89.38 365 VAL A O 1
ATOM 2877 N N . LEU A 1 366 ? 3.741 -18.564 1.706 1.00 90.56 366 LEU A N 1
ATOM 2878 C CA . LEU A 1 366 ? 4.256 -17.264 2.133 1.00 90.56 366 LEU A CA 1
ATOM 2879 C C . LEU A 1 366 ? 5.263 -17.390 3.295 1.00 90.56 366 LEU A C 1
ATOM 2881 O O . LEU A 1 366 ? 6.109 -16.517 3.468 1.00 90.56 366 LEU A O 1
ATOM 2885 N N . GLY A 1 367 ? 5.197 -18.472 4.077 1.00 93.31 367 GLY A N 1
ATOM 2886 C CA . GLY A 1 367 ? 5.871 -18.572 5.374 1.00 93.31 367 GLY A CA 1
ATOM 2887 C C . GLY A 1 367 ? 5.281 -17.590 6.388 1.00 93.31 367 GLY A C 1
ATOM 2888 O O . GLY A 1 367 ? 6.024 -16.949 7.122 1.00 93.31 367 GLY A O 1
ATOM 2889 N N . ALA A 1 368 ? 3.958 -17.415 6.358 1.00 94.69 368 ALA A N 1
ATOM 2890 C CA . ALA A 1 368 ? 3.230 -16.527 7.251 1.00 94.69 368 ALA A CA 1
ATOM 2891 C C . ALA A 1 368 ? 2.935 -17.207 8.593 1.00 94.69 368 ALA A C 1
ATOM 2893 O O . ALA A 1 368 ? 2.293 -18.258 8.644 1.00 94.69 368 ALA A O 1
ATOM 2894 N N . GLU A 1 369 ? 3.346 -16.555 9.672 1.00 95.94 369 GLU A N 1
ATOM 2895 C CA . GLU A 1 369 ? 2.879 -16.774 11.031 1.00 95.94 369 GLU A CA 1
ATOM 2896 C C . GLU A 1 369 ? 1.920 -15.650 11.421 1.00 95.94 369 GLU A C 1
ATOM 2898 O O . GLU A 1 369 ? 2.283 -14.475 11.458 1.00 95.94 369 GLU A O 1
ATOM 2903 N N . TRP A 1 370 ? 0.687 -16.028 11.739 1.00 95.62 370 TRP A N 1
ATOM 2904 C CA . TRP A 1 370 ? -0.348 -15.105 12.186 1.00 95.62 370 TRP A CA 1
ATOM 2905 C C . TRP A 1 370 ? -0.306 -15.021 13.708 1.00 95.62 370 TRP A C 1
ATOM 2907 O O . TRP A 1 370 ? -0.810 -15.911 14.399 1.00 95.62 370 TRP A O 1
ATOM 2917 N N . ARG A 1 371 ? 0.347 -13.984 14.241 1.00 93.88 371 ARG A N 1
ATOM 2918 C CA . ARG A 1 371 ? 0.572 -13.832 15.687 1.00 93.88 371 ARG A CA 1
ATOM 2919 C C . ARG A 1 371 ? -0.580 -13.050 16.323 1.00 93.88 371 ARG A C 1
ATOM 2921 O O . ARG A 1 371 ? -0.884 -11.962 15.847 1.00 93.88 371 ARG A O 1
ATOM 2928 N N . PRO A 1 372 ? -1.251 -13.575 17.362 1.00 89.69 372 PRO A N 1
ATOM 2929 C CA . PRO A 1 372 ? -2.430 -12.928 17.929 1.00 89.69 372 PRO A CA 1
ATOM 2930 C C . PRO A 1 372 ? -2.079 -11.595 18.594 1.00 89.69 372 PRO A C 1
ATOM 2932 O O . PRO A 1 372 ? -1.065 -11.483 19.288 1.00 89.69 372 PRO A O 1
ATOM 2935 N N . VAL A 1 373 ? -2.952 -10.604 18.432 1.00 79.69 373 VAL A N 1
ATOM 2936 C CA . VAL A 1 373 ? -2.827 -9.310 19.108 1.00 79.69 373 VAL A CA 1
ATOM 2937 C C . VAL A 1 373 ? -3.481 -9.392 20.485 1.00 79.69 373 VAL A C 1
ATOM 2939 O O . VAL A 1 373 ? -4.646 -9.753 20.627 1.00 79.69 373 VAL A O 1
ATOM 2942 N N . ALA A 1 374 ? -2.727 -9.061 21.534 1.00 71.19 374 ALA A N 1
ATOM 2943 C CA . ALA A 1 374 ? -3.251 -9.086 22.896 1.00 71.19 374 ALA A CA 1
ATOM 2944 C C . ALA A 1 374 ? -4.400 -8.075 23.070 1.00 71.19 374 ALA A C 1
ATOM 2946 O O . ALA A 1 374 ? -4.201 -6.880 22.861 1.00 71.19 374 ALA A O 1
ATOM 2947 N N . GLY A 1 375 ? -5.565 -8.558 23.512 1.00 65.81 375 GLY A N 1
ATOM 2948 C CA . GLY A 1 375 ? -6.747 -7.731 23.780 1.00 65.81 375 GLY A CA 1
ATOM 2949 C C . GLY A 1 375 ? -7.727 -7.597 22.610 1.00 65.81 375 GLY A C 1
ATOM 2950 O O . GLY A 1 375 ? -8.792 -7.025 22.810 1.00 65.81 375 GLY A O 1
ATOM 2951 N N . GLU A 1 376 ? -7.419 -8.153 21.434 1.00 71.44 376 GLU A N 1
ATOM 2952 C CA . GLU A 1 376 ? -8.323 -8.158 20.279 1.00 71.44 376 GLU A CA 1
ATOM 2953 C C . GLU A 1 376 ? -8.629 -9.593 19.826 1.00 71.44 376 GLU A C 1
ATOM 2955 O O . GLU A 1 376 ? -7.737 -10.345 19.431 1.00 71.44 376 GLU A O 1
ATOM 2960 N N . ASP A 1 377 ? -9.906 -9.979 19.880 1.00 77.69 377 ASP A N 1
ATOM 2961 C CA . ASP A 1 377 ? -10.350 -11.300 19.431 1.00 77.69 377 ASP A CA 1
ATOM 2962 C C . ASP A 1 377 ? -10.258 -11.419 17.899 1.00 77.69 377 ASP A C 1
ATOM 2964 O O . ASP A 1 377 ? -10.649 -10.516 17.157 1.00 77.69 377 ASP A O 1
ATOM 2968 N N . ASP A 1 378 ? -9.752 -12.562 17.425 1.00 86.75 378 ASP A N 1
ATOM 2969 C CA . ASP A 1 378 ? -9.591 -12.912 16.005 1.00 86.75 378 ASP A CA 1
ATOM 2970 C C . ASP A 1 378 ? -8.727 -11.948 15.162 1.00 86.75 378 ASP A C 1
ATOM 2972 O O . ASP A 1 378 ? -8.751 -12.014 13.926 1.00 86.75 378 ASP A O 1
ATOM 2976 N N . VAL A 1 379 ? -7.928 -11.092 15.806 1.00 89.12 379 VAL A N 1
ATOM 2977 C CA . VAL A 1 379 ? -6.979 -10.176 15.158 1.00 89.12 379 VAL A CA 1
ATOM 2978 C C . VAL A 1 379 ? -5.550 -10.689 15.308 1.00 89.12 379 VAL A C 1
ATOM 2980 O O . VAL A 1 379 ? -5.089 -11.029 16.399 1.00 89.12 379 VAL A O 1
ATOM 2983 N N . PHE A 1 380 ? -4.834 -10.728 14.188 1.00 94.00 380 PHE A N 1
ATOM 2984 C CA . PHE A 1 380 ? -3.490 -11.274 14.088 1.00 94.00 380 PHE A CA 1
ATOM 2985 C C . PHE A 1 380 ? -2.582 -10.346 13.288 1.00 94.00 380 PHE A C 1
ATOM 2987 O O . PHE A 1 380 ? -2.983 -9.798 12.265 1.00 94.00 380 PHE A O 1
ATOM 2994 N N . GLU A 1 381 ? -1.341 -10.209 13.723 1.00 94.06 381 GLU A N 1
ATOM 2995 C CA . GLU A 1 381 ? -0.276 -9.600 12.942 1.00 94.06 381 GLU A CA 1
ATOM 2996 C C . GLU A 1 381 ? 0.282 -10.611 11.932 1.00 94.06 381 GLU A C 1
ATOM 2998 O O . GLU A 1 381 ? 0.526 -11.773 12.277 1.00 94.06 381 GLU A O 1
ATOM 3003 N N . LEU A 1 382 ? 0.523 -10.164 10.696 1.00 94.56 382 LEU A N 1
ATOM 3004 C CA . LEU A 1 382 ? 1.271 -10.944 9.712 1.00 94.56 382 LEU A CA 1
ATOM 3005 C C . LEU A 1 382 ? 2.776 -10.851 10.000 1.00 94.56 382 LEU A C 1
ATOM 3007 O O . LEU A 1 382 ? 3.392 -9.796 9.807 1.00 94.56 382 LEU A O 1
ATOM 3011 N N . VAL A 1 383 ? 3.382 -11.973 10.382 1.00 95.56 383 VAL A N 1
ATOM 3012 C CA . VAL A 1 383 ? 4.838 -12.137 10.461 1.00 95.56 383 VAL A CA 1
ATOM 3013 C C . VAL A 1 383 ? 5.293 -13.131 9.400 1.00 95.56 383 VAL A C 1
ATOM 3015 O O . VAL A 1 383 ? 4.727 -14.209 9.270 1.00 95.56 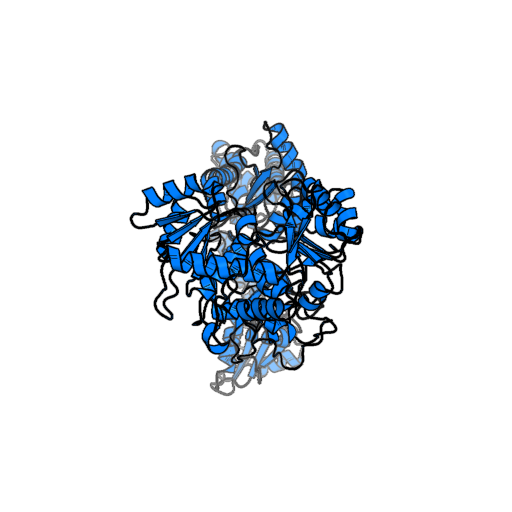383 VAL A O 1
ATOM 3018 N N . ILE A 1 384 ? 6.315 -12.783 8.620 1.00 95.50 384 ILE A N 1
ATOM 3019 C CA . ILE A 1 384 ? 6.902 -13.676 7.616 1.00 95.50 384 ILE A CA 1
ATOM 3020 C C . ILE A 1 384 ? 8.179 -14.283 8.198 1.00 95.50 384 ILE A C 1
ATOM 3022 O O . ILE A 1 384 ? 9.134 -13.560 8.476 1.00 95.50 384 ILE A O 1
ATOM 3026 N N . VAL A 1 385 ? 8.214 -15.606 8.353 1.00 95.81 385 VAL A N 1
ATOM 3027 C CA . VAL A 1 385 ? 9.368 -16.356 8.875 1.00 95.81 385 VAL A CA 1
ATOM 3028 C C . VAL A 1 385 ? 10.139 -16.995 7.731 1.00 95.81 385 VAL A C 1
ATOM 3030 O O . VAL A 1 385 ? 9.569 -17.691 6.889 1.00 95.81 385 VAL A O 1
ATOM 3033 N N . ARG A 1 386 ? 11.448 -16.752 7.683 1.00 94.81 386 ARG A N 1
ATOM 3034 C CA . ARG A 1 386 ? 12.337 -17.181 6.604 1.00 94.81 386 ARG A CA 1
ATOM 3035 C C . ARG A 1 386 ? 12.307 -18.689 6.421 1.00 94.81 386 ARG A C 1
ATOM 3037 O O . ARG A 1 386 ? 12.561 -19.457 7.343 1.00 94.81 386 ARG A O 1
ATOM 3044 N N . LYS A 1 387 ? 12.068 -19.100 5.179 1.00 92.38 387 LYS A N 1
ATOM 3045 C CA . LYS A 1 387 ? 12.195 -20.488 4.743 1.00 92.38 387 LYS A CA 1
ATOM 3046 C C . LYS A 1 387 ? 13.571 -20.711 4.129 1.00 92.38 387 LYS A C 1
ATOM 3048 O O . LYS A 1 387 ? 14.027 -19.902 3.319 1.00 92.38 387 LYS A O 1
ATOM 3053 N N . ASP A 1 388 ? 14.187 -21.841 4.459 1.00 86.38 388 ASP A N 1
ATOM 3054 C CA . ASP A 1 388 ? 15.408 -22.322 3.805 1.00 86.38 388 ASP A CA 1
ATOM 3055 C C . ASP A 1 388 ? 15.061 -23.032 2.482 1.00 86.38 388 ASP A C 1
ATOM 3057 O O . ASP A 1 388 ? 15.200 -24.242 2.320 1.00 86.38 388 ASP A O 1
ATOM 3061 N N . ASP A 1 389 ? 14.477 -22.271 1.554 1.00 80.94 389 ASP A N 1
ATOM 3062 C CA . ASP A 1 389 ? 14.054 -22.745 0.237 1.00 80.94 389 ASP A CA 1
ATOM 3063 C C . ASP A 1 389 ? 14.377 -21.681 -0.828 1.00 80.94 389 ASP A C 1
ATOM 3065 O O . ASP A 1 389 ? 13.745 -20.621 -0.851 1.00 80.94 389 ASP A O 1
ATOM 3069 N N . PRO A 1 390 ? 15.311 -21.940 -1.762 1.00 68.62 390 PRO A N 1
ATOM 3070 C CA . PRO A 1 390 ? 15.627 -21.021 -2.862 1.00 68.62 390 PRO A CA 1
ATOM 3071 C C . PRO A 1 390 ? 14.430 -20.706 -3.780 1.00 68.62 390 PRO A C 1
ATOM 3073 O O . PRO A 1 390 ? 14.387 -19.667 -4.451 1.00 68.62 390 PRO A O 1
ATOM 3076 N N . SER A 1 391 ? 13.431 -21.593 -3.822 1.00 73.12 391 SER A N 1
ATOM 3077 C CA . SER A 1 391 ? 12.189 -21.398 -4.572 1.00 73.12 391 SER A CA 1
ATOM 3078 C C . SER A 1 391 ? 11.137 -20.574 -3.822 1.00 73.12 391 SER A C 1
ATOM 3080 O O . SER A 1 391 ? 10.098 -20.248 -4.401 1.00 73.12 391 SER A O 1
ATOM 3082 N N . SER A 1 392 ? 11.444 -20.160 -2.588 1.00 83.69 392 SER A N 1
ATOM 3083 C CA . SER A 1 392 ? 10.613 -19.280 -1.774 1.00 83.69 392 SER A CA 1
ATOM 3084 C C . SER A 1 392 ? 10.267 -17.976 -2.502 1.00 83.69 392 SER A C 1
ATOM 3086 O O . SER A 1 392 ? 11.055 -17.413 -3.277 1.00 83.69 392 SER A O 1
ATOM 3088 N N . ILE A 1 393 ? 9.059 -17.491 -2.221 1.00 88.06 393 ILE A N 1
ATOM 3089 C CA . ILE A 1 393 ? 8.508 -16.236 -2.739 1.00 88.06 393 ILE A CA 1
ATOM 3090 C C . ILE A 1 393 ? 8.522 -15.113 -1.690 1.00 88.06 393 ILE A C 1
ATOM 3092 O O . ILE A 1 393 ? 7.760 -14.153 -1.775 1.00 88.06 393 ILE A O 1
ATOM 3096 N N . GLN A 1 394 ? 9.398 -15.233 -0.691 1.00 91.62 394 GLN A N 1
ATOM 3097 C CA . GLN A 1 394 ? 9.523 -14.295 0.423 1.00 91.62 394 GLN A CA 1
ATOM 3098 C C . GLN A 1 394 ? 10.364 -13.072 0.047 1.00 91.62 394 GLN A C 1
ATOM 3100 O O . GLN A 1 394 ? 11.539 -12.953 0.402 1.00 91.62 394 GLN A O 1
ATOM 3105 N N . GLY A 1 395 ? 9.729 -12.141 -0.668 1.00 90.06 395 GLY A N 1
ATOM 3106 C CA . GLY A 1 395 ? 10.352 -10.912 -1.165 1.00 90.06 395 GLY A CA 1
ATOM 3107 C C . GLY A 1 395 ? 11.054 -10.074 -0.117 1.00 90.06 395 GLY A C 1
ATOM 3108 O O . GLY A 1 395 ? 12.106 -9.492 -0.378 1.00 90.06 395 GLY A O 1
ATOM 3109 N N . VAL A 1 396 ? 10.502 -10.078 1.091 1.00 92.38 396 VAL A N 1
ATOM 3110 C CA . VAL A 1 396 ? 10.985 -9.260 2.195 1.00 92.38 396 VAL A CA 1
ATOM 3111 C C . VAL A 1 396 ? 12.445 -9.529 2.559 1.00 92.38 396 VAL A C 1
ATOM 3113 O O . VAL A 1 396 ? 13.152 -8.616 2.969 1.00 92.38 396 VAL A O 1
ATOM 3116 N N . PHE A 1 397 ? 12.949 -10.741 2.315 1.00 93.25 397 PHE A N 1
ATOM 3117 C CA . PHE A 1 397 ? 14.337 -11.121 2.593 1.00 93.25 397 PHE A CA 1
ATOM 3118 C C . PHE A 1 397 ? 15.330 -10.766 1.473 1.00 93.25 397 PHE A C 1
ATOM 3120 O O . PHE A 1 397 ? 16.529 -11.048 1.590 1.00 93.25 397 PHE A O 1
ATOM 3127 N N . TYR A 1 398 ? 14.871 -10.148 0.381 1.00 92.44 398 TYR A N 1
ATOM 3128 C CA . TYR A 1 398 ? 15.747 -9.374 -0.506 1.00 92.44 398 TYR A CA 1
ATOM 3129 C C . TYR A 1 398 ? 15.980 -7.971 0.049 1.00 92.44 398 TYR A C 1
ATOM 3131 O O . TYR A 1 398 ? 17.102 -7.475 0.002 1.00 92.44 398 TYR A O 1
ATOM 3139 N N . THR A 1 399 ? 14.947 -7.371 0.635 1.00 91.12 399 THR A N 1
ATOM 3140 C CA . THR A 1 399 ? 15.024 -6.043 1.253 1.00 91.12 399 THR A CA 1
ATOM 3141 C C . THR A 1 399 ? 15.742 -6.082 2.602 1.00 91.12 399 THR A C 1
ATOM 3143 O O . THR A 1 399 ? 16.606 -5.251 2.870 1.00 91.12 399 THR A O 1
ATOM 3146 N N . PHE A 1 400 ? 15.451 -7.091 3.427 1.00 91.75 400 PHE A N 1
ATOM 3147 C CA . PHE A 1 400 ? 16.027 -7.284 4.759 1.00 91.75 400 PHE A CA 1
ATOM 3148 C C . PHE A 1 400 ? 16.748 -8.641 4.851 1.00 91.75 400 PHE A C 1
ATOM 3150 O O . PHE A 1 400 ? 16.269 -9.579 5.495 1.00 91.75 400 PHE A O 1
ATOM 3157 N N . PRO A 1 401 ? 17.909 -8.792 4.189 1.00 91.00 401 PRO A N 1
ATOM 3158 C CA . PRO A 1 401 ? 18.563 -10.087 4.017 1.00 91.00 401 PRO A CA 1
ATOM 3159 C C . PRO A 1 401 ? 19.099 -10.701 5.310 1.00 91.00 401 PRO A C 1
ATOM 3161 O O . PRO A 1 401 ? 19.321 -11.907 5.330 1.00 91.00 401 PRO A O 1
ATOM 3164 N N . THR A 1 402 ? 19.277 -9.917 6.373 1.00 92.31 402 THR A N 1
ATOM 3165 C CA . THR A 1 402 ? 19.821 -10.372 7.662 1.00 92.31 402 THR A CA 1
ATOM 3166 C C . THR A 1 402 ? 18.759 -10.827 8.662 1.00 92.31 402 THR A C 1
ATOM 3168 O O . THR A 1 402 ? 19.123 -11.285 9.737 1.00 92.31 402 THR A O 1
ATOM 3171 N N . LEU A 1 403 ? 17.468 -10.654 8.362 1.00 93.12 403 LEU A N 1
ATOM 3172 C CA . LEU A 1 403 ? 16.386 -11.026 9.275 1.00 93.12 403 LEU A CA 1
ATOM 3173 C C . LEU A 1 403 ? 15.977 -12.487 9.086 1.00 93.12 403 LEU A C 1
ATOM 3175 O O . LEU A 1 403 ? 15.810 -12.919 7.949 1.00 93.12 403 LEU A O 1
ATOM 3179 N N . ASP A 1 404 ? 15.743 -13.221 10.168 1.00 94.06 404 ASP A N 1
ATOM 3180 C CA . ASP A 1 404 ? 15.154 -14.570 10.113 1.00 94.06 404 ASP A CA 1
ATOM 3181 C C . ASP A 1 404 ? 13.623 -14.539 10.171 1.00 94.06 404 ASP A C 1
ATOM 3183 O O . ASP A 1 404 ? 12.950 -15.413 9.634 1.00 94.06 404 ASP A O 1
ATOM 3187 N N . GLU A 1 405 ? 13.060 -13.485 10.749 1.00 95.38 405 GLU A N 1
ATOM 3188 C CA . GLU A 1 405 ? 11.636 -13.185 10.719 1.00 95.38 405 GLU A CA 1
ATOM 3189 C C . GLU A 1 405 ? 11.424 -11.693 10.484 1.00 95.38 405 GLU A C 1
ATOM 3191 O O . GLU A 1 405 ? 12.253 -10.861 10.859 1.00 95.38 405 GLU A O 1
ATOM 3196 N N . TRP A 1 406 ? 10.313 -11.347 9.847 1.00 94.25 406 TRP A N 1
ATOM 3197 C CA . TRP A 1 406 ? 9.941 -9.968 9.584 1.00 94.25 406 TRP A CA 1
ATOM 3198 C C . TRP A 1 406 ? 8.484 -9.729 9.965 1.00 94.25 406 TRP A C 1
ATOM 3200 O O . TRP A 1 406 ? 7.578 -10.364 9.423 1.00 94.25 406 TRP A O 1
ATOM 3210 N N . SER A 1 407 ? 8.270 -8.804 10.897 1.00 92.25 407 SER A N 1
ATOM 3211 C CA . SER A 1 407 ? 6.947 -8.290 11.242 1.00 92.25 407 SER A CA 1
ATOM 3212 C C . SER A 1 407 ? 6.532 -7.259 10.197 1.00 92.25 407 SER A C 1
ATOM 3214 O O . SER A 1 407 ? 7.274 -6.319 9.903 1.00 92.25 407 SER A O 1
ATOM 3216 N N . SER A 1 408 ? 5.343 -7.449 9.623 1.00 89.50 408 SER A N 1
ATOM 3217 C CA . SER A 1 408 ? 4.786 -6.476 8.685 1.00 89.50 408 SER A CA 1
ATOM 3218 C C . SER A 1 408 ? 4.302 -5.208 9.377 1.00 89.50 408 SER A C 1
ATOM 3220 O O . SER A 1 408 ? 4.263 -4.149 8.751 1.00 89.50 408 SER A O 1
ATOM 3222 N N . GLY A 1 409 ? 3.924 -5.302 10.657 1.00 87.25 409 GLY A N 1
ATOM 3223 C CA . GLY A 1 409 ? 3.141 -4.283 11.347 1.00 87.25 409 GLY A CA 1
ATOM 3224 C C . GLY A 1 409 ? 1.707 -4.161 10.820 1.00 87.25 409 GLY A C 1
ATOM 3225 O O . GLY A 1 409 ? 1.010 -3.230 11.216 1.00 87.25 409 GLY A O 1
ATOM 3226 N N . ASP A 1 410 ? 1.266 -5.056 9.930 1.00 88.81 410 ASP A N 1
ATOM 3227 C CA . ASP A 1 410 ? -0.086 -5.098 9.377 1.00 88.81 410 ASP A CA 1
ATOM 3228 C C . ASP A 1 410 ? -0.932 -6.131 10.137 1.00 88.81 410 ASP A C 1
ATOM 3230 O O . ASP A 1 410 ? -0.553 -7.296 10.303 1.00 88.81 410 ASP A O 1
ATOM 3234 N N . LEU A 1 411 ? -2.105 -5.692 10.586 1.00 90.69 411 LEU A N 1
ATOM 3235 C CA . LEU A 1 411 ? -3.077 -6.478 11.331 1.00 90.69 411 LEU A CA 1
ATOM 3236 C C . LEU A 1 411 ? -4.167 -6.999 10.406 1.00 90.69 411 LEU A C 1
ATOM 3238 O O . LEU A 1 411 ? -4.662 -6.283 9.534 1.00 90.69 411 LEU A O 1
ATOM 3242 N N . PHE A 1 412 ? -4.598 -8.231 10.642 1.00 93.00 412 PHE A N 1
ATOM 3243 C CA . PHE A 1 412 ? -5.622 -8.916 9.872 1.00 93.00 412 PHE A CA 1
ATOM 3244 C C . PHE A 1 412 ? -6.621 -9.605 10.791 1.00 93.00 412 PHE A C 1
ATOM 3246 O O . PHE A 1 412 ? -6.255 -10.225 11.787 1.00 93.00 412 PHE A O 1
ATOM 3253 N N . LYS A 1 413 ? -7.897 -9.548 10.414 1.00 92.56 413 LYS A N 1
ATOM 3254 C CA . LYS A 1 413 ? -8.937 -10.398 10.983 1.00 92.56 413 LYS A CA 1
ATOM 3255 C C . LYS A 1 413 ? -8.936 -11.747 10.290 1.00 92.56 413 LYS A C 1
ATOM 3257 O O . LYS A 1 413 ? -8.887 -11.819 9.057 1.00 92.56 413 LYS A O 1
ATOM 3262 N N . LYS A 1 414 ? -9.036 -12.805 11.087 1.00 94.50 414 LYS A N 1
ATOM 3263 C CA . LYS A 1 414 ? -9.251 -14.168 10.606 1.00 94.50 414 LYS A CA 1
ATOM 3264 C C . LYS A 1 414 ? -10.709 -14.352 10.191 1.00 94.50 414 LYS A C 1
ATOM 3266 O O . LYS A 1 414 ? -11.618 -13.924 10.900 1.00 94.50 414 LYS A O 1
ATOM 3271 N N . HIS A 1 415 ? -10.954 -14.995 9.052 1.00 94.75 415 HIS A N 1
ATOM 3272 C CA . HIS A 1 415 ? -12.322 -15.300 8.638 1.00 94.75 415 HIS A CA 1
ATOM 3273 C C . HIS A 1 415 ? -12.975 -16.306 9.610 1.00 94.75 415 HIS A C 1
ATOM 3275 O O . HIS A 1 415 ? -12.352 -17.317 9.944 1.00 94.75 415 HIS A O 1
ATOM 3281 N N . PRO A 1 416 ? -14.251 -16.120 10.009 1.00 92.62 416 PRO A N 1
ATOM 3282 C CA . PRO A 1 416 ? -14.914 -16.989 10.993 1.00 92.62 416 PRO A CA 1
ATOM 3283 C C . PRO A 1 416 ? -15.082 -18.470 10.609 1.00 92.62 416 PRO A C 1
ATOM 3285 O O . PRO A 1 416 ? -15.411 -19.293 11.457 1.00 92.62 416 PRO A O 1
ATOM 3288 N N . THR A 1 417 ? -14.926 -18.823 9.330 1.00 91.94 417 THR A N 1
ATOM 3289 C CA . THR A 1 417 ? -15.322 -20.138 8.783 1.00 91.94 417 THR A CA 1
ATOM 3290 C C . THR A 1 417 ? -14.393 -20.623 7.677 1.00 91.94 417 THR A C 1
ATOM 3292 O O . THR A 1 417 ? -14.148 -21.825 7.584 1.00 91.94 417 THR A O 1
ATOM 3295 N N . LEU A 1 418 ? -13.855 -19.720 6.850 1.00 90.44 418 LEU A N 1
ATOM 3296 C CA . LEU A 1 418 ? -12.917 -20.065 5.788 1.00 90.44 418 LEU A CA 1
ATOM 3297 C C . LEU A 1 418 ? -11.474 -20.062 6.324 1.00 90.44 418 LEU A C 1
ATOM 3299 O O . LEU A 1 418 ? -11.006 -19.032 6.811 1.00 90.44 418 LEU A O 1
ATOM 3303 N N . PRO A 1 419 ? -10.737 -21.184 6.253 1.00 88.69 419 PRO A N 1
ATOM 3304 C CA . PRO A 1 419 ? -9.340 -21.210 6.668 1.00 88.69 419 PRO A CA 1
ATOM 3305 C C . PRO A 1 419 ? -8.491 -20.322 5.753 1.00 88.69 419 PRO A C 1
ATOM 3307 O O . PRO A 1 419 ? -8.764 -20.219 4.554 1.00 88.69 419 PRO A O 1
ATOM 3310 N N . ASP A 1 420 ? -7.453 -19.702 6.322 1.00 90.12 420 ASP A N 1
ATOM 3311 C CA . ASP A 1 420 ? -6.456 -18.915 5.581 1.00 90.12 420 ASP A CA 1
ATOM 3312 C C . ASP A 1 420 ? -7.051 -17.777 4.714 1.00 90.12 420 ASP A C 1
ATOM 3314 O O . ASP A 1 420 ? -6.483 -17.356 3.704 1.00 90.12 420 ASP A O 1
ATOM 3318 N N . HIS A 1 421 ? -8.216 -17.268 5.124 1.00 93.94 421 HIS A N 1
ATOM 3319 C CA . HIS A 1 421 ? -8.839 -16.067 4.581 1.00 93.94 421 HIS A CA 1
ATOM 3320 C C . HIS A 1 421 ? -8.679 -14.924 5.577 1.00 93.94 421 HIS A C 1
ATOM 3322 O O . HIS A 1 421 ? -9.113 -15.020 6.728 1.00 93.94 421 HIS A O 1
ATOM 3328 N N . TRP A 1 422 ? -8.067 -13.840 5.115 1.00 94.31 422 TRP A N 1
ATOM 3329 C CA . TRP A 1 422 ? -7.621 -12.747 5.969 1.00 94.31 422 TRP A CA 1
ATOM 3330 C C . TRP A 1 422 ? -8.148 -11.417 5.444 1.00 94.31 422 TRP A C 1
ATOM 3332 O O . TRP A 1 422 ? -7.955 -11.082 4.275 1.00 94.31 422 TRP A O 1
ATOM 3342 N N . LYS A 1 423 ? -8.819 -10.648 6.301 1.00 91.88 423 LYS A N 1
ATOM 3343 C CA . LYS A 1 423 ? -9.270 -9.285 5.990 1.00 91.88 423 LYS A CA 1
ATOM 3344 C C . LYS A 1 423 ? -8.357 -8.307 6.700 1.00 91.88 423 LYS A C 1
ATOM 3346 O O . LYS A 1 423 ? -8.204 -8.390 7.915 1.00 91.88 423 LYS A O 1
ATOM 3351 N N . TYR A 1 424 ? -7.760 -7.386 5.957 1.00 88.56 424 TYR A N 1
ATOM 3352 C CA . TYR A 1 424 ? -6.915 -6.356 6.552 1.00 88.56 424 TYR A CA 1
ATOM 3353 C C . TYR A 1 424 ? -7.705 -5.530 7.582 1.00 88.56 424 TYR A C 1
ATOM 3355 O O . TYR A 1 424 ? -8.859 -5.157 7.351 1.00 88.56 424 TYR A O 1
ATOM 3363 N N . HIS A 1 425 ? -7.084 -5.281 8.732 1.00 83.69 425 HIS A N 1
ATOM 3364 C CA . HIS A 1 425 ? -7.706 -4.681 9.908 1.00 83.69 425 HIS A CA 1
ATOM 3365 C C . HIS A 1 425 ? -7.060 -3.357 10.339 1.00 83.69 425 HIS A C 1
ATOM 3367 O O . HIS A 1 425 ? -7.732 -2.545 10.972 1.00 83.69 425 HIS A O 1
ATOM 3373 N N . GLY A 1 426 ? -5.800 -3.106 9.983 1.00 78.88 426 GLY A N 1
ATOM 3374 C CA . GLY A 1 426 ? -5.101 -1.864 10.322 1.00 78.88 426 GLY A CA 1
ATOM 3375 C C . GLY A 1 426 ? -3.603 -2.073 10.518 1.00 78.88 426 GLY A C 1
ATOM 3376 O O . GLY A 1 426 ? -3.072 -3.123 10.166 1.00 78.88 426 GLY A O 1
ATOM 3377 N N . ARG A 1 427 ? -2.932 -1.080 11.104 1.00 81.38 427 ARG A N 1
ATOM 3378 C CA . ARG A 1 427 ? -1.507 -1.128 11.460 1.00 81.38 427 ARG A CA 1
ATOM 3379 C C . ARG A 1 427 ? -1.321 -1.276 12.967 1.00 81.38 427 ARG A C 1
ATOM 3381 O O . ARG A 1 427 ? -2.042 -0.644 13.735 1.00 81.38 427 ARG A O 1
ATOM 3388 N N . CYS A 1 428 ? -0.288 -2.006 13.382 1.00 75.56 428 CYS A N 1
ATOM 3389 C CA . CYS A 1 428 ? 0.186 -2.033 14.768 1.00 75.56 428 CYS A CA 1
ATOM 3390 C C . CYS A 1 428 ? 0.551 -0.626 15.266 1.00 75.56 428 CYS A C 1
ATOM 3392 O O . CYS A 1 428 ? 0.219 -0.267 16.392 1.00 75.56 428 CYS A O 1
ATOM 3394 N N . ASP A 1 429 ? 1.199 0.175 14.414 1.00 69.69 429 ASP A N 1
ATOM 3395 C CA . ASP A 1 429 ? 1.692 1.514 14.768 1.00 69.69 429 ASP A CA 1
ATOM 3396 C C . ASP A 1 429 ? 0.567 2.551 14.932 1.00 69.69 429 ASP A C 1
ATOM 3398 O O . ASP A 1 429 ? 0.766 3.585 15.570 1.00 69.69 429 ASP A O 1
ATOM 3402 N N . ASP A 1 430 ? -0.617 2.276 14.373 1.00 70.69 430 ASP A N 1
ATOM 3403 C CA . ASP A 1 430 ? -1.783 3.161 14.464 1.00 70.69 430 ASP A CA 1
ATOM 3404 C C . ASP A 1 430 ? -2.657 2.866 15.693 1.00 70.69 430 ASP A C 1
ATOM 3406 O O . ASP A 1 430 ? -3.599 3.618 15.964 1.00 70.69 430 ASP A O 1
ATOM 3410 N N . LEU A 1 431 ? -2.347 1.806 16.454 1.00 72.94 431 LEU A N 1
ATOM 3411 C CA . LEU A 1 431 ? -3.050 1.487 17.693 1.00 72.94 431 LEU A CA 1
ATOM 3412 C C . LEU A 1 431 ? -2.893 2.632 18.697 1.00 72.94 431 LEU A C 1
ATOM 3414 O O . LEU A 1 431 ? -1.797 2.976 19.143 1.00 72.94 431 LEU A O 1
ATOM 3418 N N . ILE A 1 432 ? -4.023 3.207 19.089 1.00 75.88 432 ILE A N 1
ATOM 3419 C CA . ILE A 1 432 ? -4.076 4.277 20.075 1.00 75.88 432 ILE A CA 1
ATOM 3420 C C . ILE A 1 432 ? -4.027 3.638 21.455 1.00 75.88 432 ILE A C 1
ATOM 3422 O O . ILE A 1 432 ? -4.935 2.902 21.835 1.00 75.88 432 ILE A O 1
ATOM 3426 N N . VAL A 1 433 ? -2.974 3.939 22.211 1.00 67.62 433 VAL A N 1
ATOM 3427 C CA . VAL A 1 433 ? -2.855 3.535 23.616 1.00 67.62 433 VAL A CA 1
ATOM 3428 C C . VAL A 1 433 ? -3.403 4.658 24.492 1.00 67.62 433 VAL A C 1
ATOM 3430 O O . VAL A 1 433 ? -2.793 5.726 24.595 1.00 67.62 433 VAL A O 1
ATOM 3433 N N . LEU A 1 434 ? -4.563 4.431 25.102 1.00 64.19 434 LEU A N 1
ATOM 3434 C CA . LEU A 1 434 ? -5.188 5.364 26.040 1.00 64.19 434 LEU A CA 1
ATOM 3435 C C . LEU A 1 434 ? -4.396 5.415 27.362 1.00 64.19 434 LEU A C 1
ATOM 3437 O O . LEU A 1 434 ? -3.567 4.551 27.651 1.00 64.19 434 LEU A O 1
ATOM 3441 N N . SER A 1 435 ? -4.638 6.427 28.200 1.00 53.62 435 SER A N 1
ATOM 3442 C CA . SER A 1 435 ? -3.903 6.619 29.467 1.00 53.62 435 SER A CA 1
ATOM 3443 C C . SER A 1 435 ? -4.103 5.490 30.487 1.00 53.62 435 SER A C 1
ATOM 3445 O O . SER A 1 435 ? -3.280 5.321 31.385 1.00 53.62 435 SER A O 1
ATOM 3447 N N . ASN A 1 436 ? -5.170 4.703 30.339 1.00 48.00 436 ASN A N 1
ATOM 3448 C CA . ASN A 1 436 ? -5.457 3.508 31.135 1.00 48.00 436 ASN A CA 1
ATOM 3449 C C . ASN A 1 436 ? -4.737 2.242 30.618 1.00 48.00 436 ASN A C 1
ATOM 3451 O O . ASN A 1 436 ? -4.858 1.186 31.233 1.00 48.00 436 ASN A O 1
ATOM 3455 N N . GLY A 1 437 ? -3.971 2.344 29.525 1.00 40.34 437 GLY A N 1
ATOM 3456 C CA . GLY A 1 437 ? -3.241 1.235 28.908 1.00 40.34 437 GLY A CA 1
ATOM 3457 C C . GLY A 1 437 ? -4.066 0.394 27.930 1.00 40.34 437 GLY A C 1
ATOM 3458 O O . GLY A 1 437 ? -3.507 -0.513 27.310 1.00 40.34 437 GLY A O 1
ATOM 3459 N N . GLU A 1 438 ? -5.355 0.700 27.762 1.00 54.19 438 GLU A N 1
ATOM 3460 C CA . GLU A 1 438 ? -6.216 0.059 26.770 1.00 54.19 438 GLU A CA 1
ATOM 3461 C C . GLU A 1 438 ? -5.836 0.499 25.352 1.00 54.19 438 GLU A C 1
ATOM 3463 O O . GLU A 1 438 ? -5.382 1.627 25.125 1.00 54.19 438 GLU A O 1
ATOM 3468 N N . ARG A 1 439 ? -6.014 -0.410 24.391 1.00 61.62 439 ARG A N 1
ATOM 3469 C CA . ARG A 1 439 ? -5.663 -0.191 22.985 1.00 61.62 439 ARG A CA 1
ATOM 3470 C C . ARG A 1 439 ? -6.920 -0.061 22.144 1.00 61.62 439 ARG A C 1
ATOM 3472 O O . ARG A 1 439 ? -7.843 -0.857 22.267 1.00 61.62 439 ARG A O 1
ATOM 3479 N N . LEU A 1 440 ? -6.920 0.928 21.263 1.00 74.94 440 LEU A N 1
ATOM 3480 C CA . LEU A 1 440 ? -7.983 1.173 20.303 1.00 74.94 440 LEU A CA 1
ATOM 3481 C C . LEU A 1 440 ? -7.405 1.147 18.892 1.00 74.94 440 LEU A C 1
ATOM 3483 O O . LEU A 1 440 ? -6.528 1.947 18.564 1.00 74.94 440 LEU A O 1
ATOM 3487 N N . ASN A 1 441 ? -7.955 0.286 18.040 1.00 75.69 441 ASN A N 1
ATOM 3488 C CA . ASN A 1 441 ? -7.739 0.381 16.605 1.00 75.69 441 ASN A CA 1
ATOM 3489 C C . ASN A 1 441 ? -8.683 1.447 16.010 1.00 75.69 441 ASN A C 1
ATOM 3491 O O . ASN A 1 441 ? -9.903 1.254 16.005 1.00 75.69 441 ASN A O 1
ATOM 3495 N N . PRO A 1 442 ? -8.156 2.564 15.482 1.00 82.25 442 PRO A N 1
ATOM 3496 C CA . PRO A 1 442 ? -8.987 3.661 14.993 1.00 82.25 442 PRO A CA 1
ATOM 3497 C C . PRO A 1 442 ? -9.669 3.365 13.646 1.00 82.25 442 PRO A C 1
ATOM 3499 O O . PRO A 1 442 ? -10.661 4.007 13.293 1.00 82.25 442 PRO A O 1
ATOM 3502 N N . THR A 1 443 ? -9.174 2.371 12.903 1.00 78.44 443 THR A N 1
ATOM 3503 C CA . THR A 1 443 ? -9.466 2.150 11.478 1.00 78.44 443 THR A CA 1
ATOM 3504 C C . THR A 1 443 ? -10.959 2.000 11.178 1.00 78.44 443 THR A C 1
ATOM 3506 O O . THR A 1 443 ? -11.458 2.541 10.192 1.00 78.44 443 THR A O 1
ATOM 3509 N N . ALA A 1 444 ? -11.698 1.264 12.014 1.00 75.38 444 ALA A N 1
ATOM 3510 C CA . ALA A 1 444 ? -13.122 1.014 11.782 1.00 75.38 444 ALA A CA 1
ATOM 3511 C C . ALA A 1 444 ? -13.950 2.307 11.859 1.00 75.38 444 ALA A C 1
ATOM 3513 O O . ALA A 1 444 ? -14.777 2.574 10.986 1.00 75.38 444 ALA A O 1
ATOM 3514 N N . VAL A 1 445 ? -13.678 3.135 12.870 1.00 85.12 445 VAL A N 1
ATOM 3515 C CA . VAL A 1 445 ? -14.345 4.424 13.075 1.00 85.12 445 VAL A CA 1
ATOM 3516 C C . VAL A 1 445 ? -14.002 5.393 11.944 1.00 85.12 445 VAL A C 1
ATOM 3518 O O . VAL A 1 445 ? -14.896 6.009 11.364 1.00 85.12 445 VAL A O 1
ATOM 3521 N N . GLU A 1 446 ? -12.715 5.513 11.611 1.00 89.12 446 GLU A N 1
ATOM 3522 C CA . GLU A 1 446 ? -12.229 6.430 10.575 1.00 89.12 446 GLU A CA 1
ATOM 3523 C C . GLU A 1 446 ? -12.833 6.108 9.205 1.00 89.12 446 GLU A C 1
ATOM 3525 O O . GLU A 1 446 ? -13.316 7.009 8.515 1.00 89.12 446 GLU A O 1
ATOM 3530 N N . ASN A 1 447 ? -12.882 4.823 8.835 1.00 81.00 447 ASN A N 1
ATOM 3531 C CA . ASN A 1 447 ? -13.469 4.376 7.570 1.00 81.00 447 ASN A CA 1
ATOM 3532 C C . ASN A 1 447 ? -14.987 4.579 7.527 1.00 81.00 447 ASN A C 1
ATOM 3534 O O . ASN A 1 447 ? -15.525 4.958 6.484 1.00 81.00 447 ASN A O 1
ATOM 3538 N N . ALA A 1 448 ? -15.686 4.334 8.640 1.00 84.00 448 ALA A N 1
ATOM 3539 C CA . ALA A 1 448 ? -17.128 4.547 8.724 1.00 84.00 448 ALA A CA 1
ATOM 3540 C C . ALA A 1 448 ? -17.486 6.026 8.519 1.00 84.00 448 ALA A C 1
ATOM 3542 O O . ALA A 1 448 ? -18.404 6.338 7.761 1.00 84.00 448 ALA A O 1
ATOM 3543 N N . LEU A 1 449 ? -16.732 6.931 9.146 1.00 90.12 449 LEU A N 1
ATOM 3544 C CA . LEU A 1 449 ? -16.924 8.375 9.017 1.00 90.12 449 LEU A CA 1
ATOM 3545 C C . LEU A 1 449 ? -16.524 8.892 7.637 1.00 90.12 449 LEU A C 1
ATOM 3547 O O . LEU A 1 449 ? -17.286 9.642 7.033 1.00 90.12 449 LEU A O 1
ATOM 3551 N N . SER A 1 450 ? -15.376 8.459 7.113 1.00 86.62 450 SER A N 1
ATOM 3552 C CA . SER A 1 450 ? -14.890 8.873 5.787 1.00 86.62 450 SER A CA 1
ATOM 3553 C C . SER A 1 450 ? -15.773 8.361 4.644 1.00 86.62 450 SER A C 1
ATOM 3555 O O . SER A 1 450 ? -15.750 8.915 3.554 1.00 86.62 450 SER A O 1
ATOM 3557 N N . GLY A 1 451 ? -16.603 7.341 4.889 1.00 82.00 451 GLY A N 1
ATOM 3558 C CA . GLY A 1 451 ? -17.624 6.891 3.941 1.00 82.00 451 GLY A CA 1
ATOM 3559 C C . GLY A 1 451 ? -18.826 7.832 3.792 1.00 82.00 451 GLY A C 1
ATOM 3560 O O . GLY A 1 451 ? -19.670 7.600 2.923 1.00 82.00 451 GLY A O 1
ATOM 3561 N N . HIS A 1 452 ? -18.953 8.859 4.638 1.00 86.56 452 HIS A N 1
ATOM 3562 C CA . HIS A 1 452 ? -20.051 9.818 4.574 1.00 86.56 452 HIS A CA 1
ATOM 3563 C C . HIS A 1 452 ? -19.783 10.904 3.510 1.00 86.56 452 HIS A C 1
ATOM 3565 O O . HIS A 1 452 ? -18.727 11.527 3.558 1.00 86.56 452 HIS A O 1
ATOM 3571 N N . PRO A 1 453 ? -20.733 11.249 2.612 1.00 85.75 453 PRO A N 1
ATOM 3572 C CA . PRO A 1 453 ? -20.486 12.182 1.498 1.00 85.75 453 PRO A CA 1
ATOM 3573 C C . PRO A 1 453 ? -19.997 13.584 1.891 1.00 85.75 453 PRO A C 1
ATOM 3575 O O . PRO A 1 453 ? -19.372 14.273 1.090 1.00 85.75 453 PRO A O 1
ATOM 3578 N N . LYS A 1 454 ? -20.300 14.032 3.117 1.00 91.00 454 LYS A N 1
ATOM 3579 C CA . LYS A 1 454 ? -19.851 15.333 3.647 1.00 91.00 454 LYS A CA 1
ATOM 3580 C C . LYS A 1 454 ? -18.519 15.280 4.398 1.00 91.00 454 LYS A C 1
ATOM 3582 O O . LYS A 1 454 ? -18.047 16.322 4.846 1.00 91.00 454 LYS A O 1
ATOM 3587 N N . VAL A 1 455 ? -17.914 14.106 4.546 1.00 91.81 455 VAL A N 1
ATOM 3588 C CA . VAL A 1 455 ? -16.633 13.910 5.229 1.00 91.81 455 VAL A CA 1
ATOM 3589 C C . VAL A 1 455 ? -15.602 13.498 4.189 1.00 91.81 455 VAL A C 1
ATOM 3591 O O . VAL A 1 455 ? -15.750 12.479 3.529 1.00 91.81 455 VAL A O 1
ATOM 3594 N N . ARG A 1 456 ? -14.546 14.295 4.037 1.00 88.19 456 ARG A N 1
ATOM 3595 C CA . ARG A 1 456 ? -13.417 13.969 3.164 1.00 88.19 456 ARG A CA 1
ATOM 3596 C C . ARG A 1 456 ? -12.490 12.957 3.828 1.00 88.19 456 ARG A C 1
ATOM 3598 O O . ARG A 1 456 ? -11.986 12.051 3.170 1.00 88.19 456 ARG A O 1
ATOM 3605 N N . SER A 1 457 ? -12.206 13.134 5.116 1.00 89.50 457 SER A N 1
ATOM 3606 C CA . SER A 1 457 ? -11.337 12.245 5.894 1.00 89.50 457 SER A CA 1
ATOM 3607 C C . SER A 1 457 ? -11.610 12.379 7.391 1.00 89.50 457 SER A C 1
ATOM 3609 O O . SER A 1 457 ? -11.973 13.455 7.863 1.00 89.50 457 SER A O 1
ATOM 3611 N N . ALA A 1 458 ? -11.399 11.305 8.147 1.00 92.81 458 ALA A N 1
ATOM 3612 C CA . ALA A 1 458 ? -11.486 11.300 9.604 1.00 92.81 458 ALA A CA 1
ATOM 3613 C C . ALA A 1 458 ? -10.224 10.682 10.228 1.00 92.81 458 ALA A C 1
ATOM 3615 O O . ALA A 1 458 ? -9.699 9.706 9.700 1.00 92.81 458 ALA A O 1
ATOM 3616 N N . ILE A 1 459 ? -9.752 11.241 11.346 1.00 91.75 459 ILE A N 1
ATOM 3617 C CA . ILE A 1 459 ? -8.611 10.733 12.126 1.00 91.75 459 ILE A CA 1
ATOM 3618 C C . ILE A 1 459 ? -9.034 10.629 13.592 1.00 91.75 459 ILE A C 1
ATOM 3620 O O . ILE A 1 459 ? -9.325 11.642 14.225 1.00 91.75 459 ILE A O 1
ATOM 3624 N N . VAL A 1 460 ? -9.034 9.432 14.166 1.00 92.50 460 VAL A N 1
ATOM 3625 C CA . VAL A 1 460 ? -9.200 9.224 15.606 1.00 92.50 460 VAL A CA 1
ATOM 3626 C C . VAL A 1 460 ? -7.862 9.479 16.297 1.00 92.50 460 VAL A C 1
ATOM 3628 O O . VAL A 1 460 ? -6.811 9.022 15.851 1.00 92.50 460 VAL A O 1
ATOM 3631 N N . VAL A 1 461 ? -7.896 10.204 17.407 1.00 91.06 461 VAL A N 1
ATOM 3632 C CA . VAL A 1 461 ? -6.749 10.554 18.253 1.00 91.06 461 VAL A CA 1
ATOM 3633 C C . VAL A 1 461 ? -7.071 10.220 19.708 1.00 91.06 461 VAL A C 1
ATOM 3635 O O . VAL A 1 461 ? -8.225 9.989 20.055 1.00 91.06 461 VAL A O 1
ATOM 3638 N N . GLY A 1 462 ? -6.072 10.204 20.588 1.00 78.12 462 GLY A N 1
ATOM 3639 C CA . GLY A 1 462 ? -6.312 9.908 22.009 1.00 78.12 462 GLY A CA 1
ATOM 3640 C C . GLY A 1 462 ? -5.161 9.236 22.744 1.00 78.12 462 GLY A C 1
ATOM 3641 O O . GLY A 1 462 ? -5.345 8.799 23.875 1.00 78.12 462 GLY A O 1
ATOM 3642 N N . THR A 1 463 ? -3.976 9.136 22.139 1.00 74.56 463 THR A N 1
ATOM 3643 C CA . THR A 1 463 ? -2.816 8.537 22.805 1.00 74.56 463 THR A CA 1
ATOM 3644 C C . THR A 1 463 ? -2.532 9.267 24.116 1.00 74.56 463 THR A C 1
ATOM 3646 O O . THR A 1 463 ? -2.4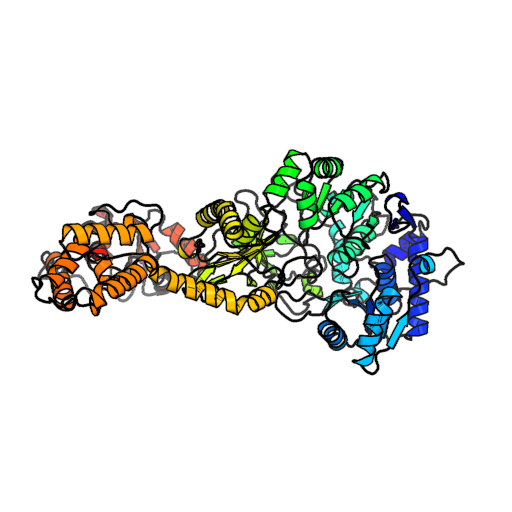48 10.494 24.134 1.00 74.56 463 THR A O 1
ATOM 3649 N N . MET A 1 464 ? -2.411 8.519 25.217 1.00 63.66 464 MET A N 1
ATOM 3650 C CA . MET A 1 464 ? -2.259 9.048 26.581 1.00 63.66 464 MET A CA 1
ATOM 3651 C C . MET A 1 464 ? -3.419 9.942 27.069 1.00 63.66 464 MET A C 1
ATOM 3653 O O . MET A 1 464 ? -3.264 10.679 28.045 1.00 63.66 464 MET A O 1
ATOM 3657 N N . ARG A 1 465 ? -4.601 9.858 26.447 1.00 73.31 465 ARG A N 1
ATOM 3658 C CA . ARG A 1 465 ? -5.857 10.478 26.908 1.00 73.31 465 ARG A CA 1
ATOM 3659 C C . ARG A 1 465 ? -6.785 9.410 27.498 1.00 73.31 465 ARG A C 1
ATOM 3661 O O . ARG A 1 465 ? -6.626 8.228 27.208 1.00 73.31 465 ARG A O 1
ATOM 3668 N N . SER A 1 466 ? -7.723 9.805 28.362 1.00 59.41 466 SER A N 1
ATOM 3669 C CA . SER A 1 466 ? -8.657 8.871 29.023 1.00 59.41 466 SER A CA 1
ATOM 3670 C C . SER A 1 466 ? -9.729 8.313 28.087 1.00 59.41 466 SER A C 1
ATOM 3672 O O . SER A 1 466 ? -10.241 7.227 28.328 1.00 59.41 466 SER A O 1
ATOM 3674 N N . GLN A 1 467 ? -10.054 9.049 27.025 1.00 69.75 467 GLN A N 1
ATOM 3675 C CA . GLN A 1 467 ? -11.011 8.673 25.988 1.00 69.75 467 GLN A CA 1
ATOM 3676 C C . GLN A 1 467 ? -10.467 9.099 24.623 1.00 69.75 467 GLN A C 1
ATOM 3678 O O . GLN A 1 467 ? -9.663 10.033 24.573 1.00 69.75 467 GLN A O 1
ATOM 3683 N N . PRO A 1 468 ? -10.892 8.453 23.527 1.00 85.81 468 PRO A N 1
ATOM 3684 C CA . PRO A 1 468 ? -10.549 8.885 22.181 1.00 85.81 468 PRO A CA 1
ATOM 3685 C C . PRO A 1 468 ? -11.388 10.088 21.719 1.00 85.81 468 PRO A C 1
ATOM 3687 O O . PRO A 1 468 ? -12.537 10.278 22.120 1.00 85.81 468 PRO A O 1
ATOM 3690 N N . ALA A 1 469 ? -10.815 10.857 20.798 1.00 91.31 469 ALA A N 1
ATOM 3691 C CA . ALA A 1 469 ? -11.450 11.949 20.068 1.00 91.31 469 ALA A CA 1
ATOM 3692 C C . ALA A 1 469 ? -11.331 11.706 18.562 1.00 91.31 469 ALA A C 1
ATOM 3694 O O . ALA A 1 469 ? -10.520 10.890 18.125 1.00 91.31 469 ALA A O 1
ATOM 3695 N N . VAL A 1 470 ? -12.105 12.423 17.751 1.00 95.62 470 VAL A N 1
ATOM 3696 C CA . VAL A 1 470 ? -12.012 12.334 16.289 1.00 95.62 470 VAL A CA 1
ATOM 3697 C C . VAL A 1 470 ? -11.889 13.713 15.654 1.00 95.62 470 VAL A C 1
ATOM 3699 O O . VAL A 1 470 ? -12.596 14.652 16.012 1.00 95.62 470 VAL A O 1
ATOM 3702 N N . LEU A 1 471 ? -10.981 13.819 14.692 1.00 96.56 471 LEU A N 1
ATOM 3703 C CA . LEU A 1 471 ? -10.817 14.956 13.803 1.00 96.56 471 LEU A CA 1
ATOM 3704 C C . LEU A 1 471 ? -11.552 14.654 12.497 1.00 96.56 471 LEU A C 1
ATOM 3706 O O . LEU A 1 471 ? -11.290 13.627 11.874 1.00 96.56 471 LEU A O 1
ATOM 3710 N N . ILE A 1 472 ? -12.447 15.538 12.072 1.00 96.25 472 ILE A N 1
ATOM 3711 C CA . ILE A 1 472 ? -13.234 15.410 10.844 1.00 96.25 472 ILE A CA 1
ATOM 3712 C C . ILE A 1 472 ? -12.813 16.508 9.880 1.00 96.25 472 ILE A C 1
ATOM 3714 O O . ILE A 1 472 ? -13.018 17.687 10.165 1.00 96.25 472 ILE A O 1
ATOM 3718 N N . GLU A 1 473 ? -12.277 16.115 8.729 1.00 95.06 473 GLU A N 1
ATOM 3719 C CA . GLU A 1 473 ? -12.085 16.985 7.574 1.00 95.06 473 GLU A CA 1
ATOM 3720 C C . GLU A 1 473 ? -13.332 16.931 6.686 1.00 95.06 473 GLU A C 1
ATOM 3722 O O . GLU A 1 473 ? -13.594 15.895 6.068 1.00 95.06 473 GLU A O 1
ATOM 3727 N N . PRO A 1 474 ? -14.138 18.006 6.619 1.00 93.62 474 PRO A N 1
ATOM 3728 C CA . PRO A 1 474 ? -15.327 18.040 5.778 1.00 93.62 474 PRO A CA 1
ATOM 3729 C C . PRO A 1 474 ? -14.978 18.076 4.288 1.00 93.62 474 PRO A C 1
ATOM 3731 O O . PRO A 1 474 ? -13.970 18.648 3.882 1.00 93.62 474 PRO A O 1
ATOM 3734 N N . ALA A 1 475 ? -15.867 17.544 3.450 1.00 90.31 475 ALA A N 1
ATOM 3735 C CA . ALA A 1 475 ? -15.789 17.725 1.998 1.00 90.31 475 ALA A CA 1
ATOM 3736 C C . ALA A 1 475 ? -15.998 19.197 1.594 1.00 90.31 475 ALA A C 1
ATOM 3738 O O . ALA A 1 475 ? -15.366 19.688 0.662 1.00 90.31 475 ALA A O 1
ATOM 3739 N N . SER A 1 476 ? -16.851 19.910 2.334 1.00 90.56 476 SER A N 1
ATOM 3740 C CA . SER A 1 476 ? -17.014 21.362 2.272 1.00 90.56 476 SER A CA 1
ATOM 3741 C C . SER A 1 476 ? -17.017 21.901 3.694 1.00 90.56 476 SER A C 1
ATOM 3743 O O . SER A 1 476 ? -17.850 21.488 4.502 1.00 90.56 476 SER A O 1
ATOM 3745 N N . HIS A 1 477 ? -16.082 22.798 4.014 1.00 90.19 477 HIS A N 1
ATOM 3746 C CA . HIS A 1 477 ? -15.996 23.345 5.365 1.00 90.19 477 HIS A CA 1
ATOM 3747 C C . HIS A 1 477 ? -17.216 24.226 5.672 1.00 90.19 477 HIS A C 1
ATOM 3749 O O . HIS A 1 477 ? -17.580 25.057 4.836 1.00 90.19 477 HIS A O 1
ATOM 3755 N N . PRO A 1 478 ? -17.832 24.066 6.856 1.00 88.12 478 PRO A N 1
ATOM 3756 C CA . PRO A 1 478 ? -18.944 24.904 7.280 1.00 88.12 478 PRO A CA 1
ATOM 3757 C C . PRO A 1 478 ? -18.480 26.355 7.466 1.00 88.12 478 PRO A C 1
ATOM 3759 O O . PRO A 1 478 ? -17.408 26.612 8.014 1.00 88.12 478 PRO A O 1
ATOM 3762 N N . SER A 1 479 ? -19.299 27.304 7.022 1.00 82.75 479 SER A N 1
ATOM 3763 C CA . SER A 1 479 ? -19.042 28.749 7.085 1.00 82.75 479 SER A CA 1
ATOM 3764 C C . SER A 1 479 ? -19.363 29.375 8.450 1.00 82.75 479 SER A C 1
ATOM 3766 O O . SER A 1 479 ? -18.995 30.522 8.706 1.00 82.75 479 SER A O 1
ATOM 3768 N N . GLY A 1 480 ? -20.008 28.621 9.349 1.00 85.25 480 GLY A N 1
ATOM 3769 C CA . GLY A 1 480 ? -20.398 29.075 10.683 1.00 85.25 480 GLY A CA 1
ATOM 3770 C C . GLY A 1 480 ? -20.845 27.946 11.616 1.00 85.25 480 GLY A C 1
ATOM 3771 O O . GLY A 1 480 ? -20.856 26.770 11.250 1.00 85.25 480 GLY A O 1
ATOM 3772 N N . THR A 1 481 ? -21.216 28.313 12.845 1.00 83.44 481 THR A N 1
ATOM 3773 C CA . THR A 1 481 ? -21.554 27.364 13.921 1.00 83.44 481 THR A CA 1
ATOM 3774 C C . THR A 1 481 ? -22.786 26.511 13.613 1.00 83.44 481 THR A C 1
ATOM 3776 O O . THR A 1 481 ? -22.774 25.323 13.912 1.00 83.44 481 THR A O 1
ATOM 3779 N N . GLU A 1 482 ? -23.823 27.068 12.977 1.00 84.00 482 GLU A N 1
ATOM 3780 C CA . GLU A 1 482 ? -25.034 26.307 12.620 1.00 84.00 482 GLU A CA 1
ATOM 3781 C C . GLU A 1 482 ? -24.739 25.167 11.636 1.00 84.00 482 GLU A C 1
ATOM 3783 O O . GLU A 1 482 ? -25.154 24.034 11.862 1.00 84.00 482 GLU A O 1
ATOM 3788 N N . GLU A 1 483 ? -23.969 25.429 10.575 1.00 86.56 483 GLU A N 1
ATOM 3789 C CA . GLU A 1 483 ? -23.583 24.393 9.605 1.00 86.56 483 GLU A CA 1
ATOM 3790 C C . GLU A 1 483 ? -22.655 23.342 10.227 1.00 86.56 483 GLU A C 1
ATOM 3792 O O . GLU A 1 483 ? -22.730 22.161 9.881 1.00 86.56 483 GLU A O 1
ATOM 3797 N N . LYS A 1 484 ? -21.796 23.758 11.169 1.00 86.56 484 LYS A N 1
ATOM 3798 C CA . LYS A 1 484 ? -20.949 22.845 11.942 1.00 86.56 484 LYS A CA 1
ATOM 3799 C C . LYS A 1 484 ? -21.803 21.886 12.775 1.00 86.56 484 LYS A C 1
ATOM 3801 O O . LYS A 1 484 ? -21.572 20.681 12.712 1.00 86.56 484 LYS A O 1
ATOM 3806 N N . GLU A 1 485 ? -22.785 22.395 13.517 1.00 86.44 485 GLU A N 1
ATOM 3807 C CA . GLU A 1 485 ? -23.691 21.557 14.314 1.00 86.44 485 GLU A CA 1
ATOM 3808 C C . GLU A 1 485 ? -24.558 20.651 13.438 1.00 86.44 485 GLU A C 1
ATOM 3810 O O . GLU A 1 485 ? -24.698 19.471 13.746 1.00 86.44 485 GLU A O 1
ATOM 3815 N N . ALA A 1 486 ? -25.044 21.144 12.295 1.00 87.88 486 ALA A N 1
ATOM 3816 C CA . ALA A 1 486 ? -25.790 20.324 11.344 1.00 87.88 486 ALA A CA 1
ATOM 3817 C C . ALA A 1 486 ? -24.952 19.149 10.807 1.00 87.88 486 ALA A C 1
ATOM 3819 O O . ALA A 1 486 ? -25.448 18.026 10.714 1.00 87.88 486 ALA A O 1
ATOM 3820 N N . LEU A 1 487 ? -23.669 19.377 10.493 1.00 90.69 487 LEU A N 1
ATOM 3821 C CA . LEU A 1 487 ? -22.753 18.303 10.100 1.00 90.69 487 LEU A CA 1
ATOM 3822 C C . LEU A 1 487 ? -22.536 17.303 11.244 1.00 90.69 487 LEU A C 1
ATOM 3824 O O . LEU A 1 487 ? -22.547 16.097 11.003 1.00 90.69 487 LEU A O 1
ATOM 3828 N N . LEU A 1 488 ? -22.356 17.784 12.479 1.00 88.19 488 LEU A N 1
ATOM 3829 C CA . LEU A 1 488 ? -22.205 16.927 13.657 1.00 88.19 488 LEU A CA 1
ATOM 3830 C C . LEU A 1 488 ? -23.461 16.080 13.912 1.00 88.19 488 LEU A C 1
ATOM 3832 O O . LEU A 1 488 ? -23.340 14.893 14.206 1.00 88.19 488 LEU A O 1
ATOM 3836 N N . ASP A 1 489 ? -24.660 16.648 13.788 1.00 86.50 489 ASP A N 1
ATOM 3837 C CA . ASP A 1 489 ? -25.939 15.929 13.887 1.00 86.50 489 ASP A CA 1
ATOM 3838 C C . ASP A 1 489 ? -26.069 14.828 12.837 1.00 86.50 489 ASP A C 1
ATOM 3840 O O . ASP A 1 489 ? -26.527 13.730 13.149 1.00 86.50 489 ASP A O 1
ATOM 3844 N N . GLU A 1 490 ? -25.612 15.089 11.615 1.00 91.25 490 GLU A N 1
ATOM 3845 C CA . GLU A 1 490 ? -25.678 14.137 10.509 1.00 91.25 490 GLU A CA 1
ATOM 3846 C C . GLU A 1 490 ? -24.703 12.962 10.683 1.00 91.25 490 GLU A C 1
ATOM 3848 O O . GLU A 1 490 ? -25.066 11.814 10.420 1.00 91.25 490 GLU A O 1
ATOM 3853 N N . ILE A 1 491 ? -23.485 13.211 11.180 1.00 92.50 491 ILE A N 1
ATOM 3854 C CA . ILE A 1 491 ? -22.480 12.151 11.382 1.00 92.50 491 ILE A CA 1
ATOM 3855 C C . ILE A 1 491 ? -22.621 11.421 12.724 1.00 92.50 491 ILE A C 1
ATOM 3857 O O . ILE A 1 491 ? -22.121 10.306 12.874 1.00 92.50 491 ILE A O 1
ATOM 3861 N N . TRP A 1 492 ? -23.298 12.004 13.716 1.00 90.38 492 TRP A N 1
ATOM 3862 C CA . TRP A 1 492 ? -23.413 11.421 15.056 1.00 90.38 492 TRP A CA 1
ATOM 3863 C C . TRP A 1 492 ? -24.048 10.020 15.092 1.00 90.38 492 TRP A C 1
ATOM 3865 O O . TRP A 1 492 ? -23.505 9.156 15.783 1.00 90.38 492 TRP A O 1
ATOM 3875 N N . PRO A 1 493 ? -25.104 9.709 14.314 1.00 85.81 493 PRO A N 1
ATOM 3876 C CA . PRO A 1 493 ? -25.607 8.341 14.191 1.00 85.81 493 PRO A CA 1
ATOM 3877 C C . PRO A 1 493 ? -24.552 7.331 13.711 1.00 85.81 493 PRO A C 1
ATOM 3879 O O . PRO A 1 493 ? -24.571 6.176 14.140 1.00 85.81 493 PRO A O 1
ATOM 3882 N N . ILE A 1 494 ? -23.609 7.751 12.858 1.00 88.44 494 ILE A N 1
ATOM 3883 C CA . ILE A 1 494 ? -22.505 6.898 12.387 1.00 88.44 494 ILE A CA 1
ATOM 3884 C C . ILE A 1 494 ? -21.534 6.620 13.538 1.00 88.44 494 ILE A C 1
ATOM 3886 O O . ILE A 1 494 ? -21.146 5.470 13.744 1.00 88.44 494 ILE A O 1
ATOM 3890 N N . VAL A 1 495 ? -21.203 7.644 14.333 1.00 83.88 495 VAL A N 1
ATOM 3891 C CA . VAL A 1 495 ? -20.371 7.494 15.539 1.00 83.88 495 VAL A CA 1
ATOM 3892 C C . VAL A 1 495 ? -21.040 6.569 16.555 1.00 83.88 495 VAL A C 1
ATOM 3894 O O . VAL A 1 495 ? -20.385 5.680 17.086 1.00 83.88 495 VAL A O 1
ATOM 3897 N N . LEU A 1 496 ? -22.350 6.712 16.790 1.00 80.06 496 LEU A N 1
ATOM 3898 C CA . LEU A 1 496 ? -23.104 5.829 17.688 1.00 80.06 496 LEU A CA 1
ATOM 3899 C C . LEU A 1 496 ? -23.068 4.369 17.227 1.00 80.06 496 LEU A C 1
ATOM 3901 O O . LEU A 1 496 ? -22.879 3.472 18.049 1.00 80.06 496 LEU A O 1
ATOM 3905 N N . LYS A 1 497 ? -23.210 4.129 15.918 1.00 77.50 497 LYS A N 1
ATOM 3906 C CA . LYS A 1 497 ? -23.089 2.786 15.347 1.00 77.50 497 LYS A CA 1
ATOM 3907 C C . LYS A 1 497 ? -21.686 2.220 15.571 1.00 77.50 497 LYS A C 1
ATOM 3909 O O . LYS A 1 497 ? -21.573 1.113 16.088 1.00 77.50 497 LYS A O 1
ATOM 3914 N N . ALA A 1 498 ? -20.637 2.982 15.263 1.00 78.00 498 ALA A N 1
ATOM 3915 C CA . ALA A 1 498 ? -19.260 2.545 15.489 1.00 78.00 498 ALA A CA 1
ATOM 3916 C C . ALA A 1 498 ? -18.983 2.272 16.982 1.00 78.00 498 ALA A C 1
ATOM 3918 O O . ALA A 1 498 ? -18.454 1.224 17.333 1.00 78.00 498 ALA A O 1
ATOM 3919 N N . ASN A 1 499 ? -19.448 3.145 17.880 1.00 75.75 499 ASN A N 1
ATOM 3920 C CA . ASN A 1 499 ? -19.338 2.981 19.333 1.00 75.75 499 ASN A CA 1
ATOM 3921 C C . ASN A 1 499 ? -20.012 1.707 19.870 1.00 75.75 499 ASN A C 1
ATOM 3923 O O . ASN A 1 499 ? -19.628 1.227 20.939 1.00 75.75 499 ASN A O 1
ATOM 3927 N N . SER A 1 500 ? -21.020 1.166 19.177 1.00 72.44 500 SER A N 1
ATOM 3928 C CA . SER A 1 500 ? -21.688 -0.076 19.591 1.00 72.44 500 SER A CA 1
ATOM 3929 C C . SER A 1 500 ? -20.795 -1.313 19.447 1.00 72.44 500 SER A C 1
ATOM 3931 O O . SER A 1 500 ? -20.989 -2.286 20.173 1.00 72.44 500 SER A O 1
ATOM 3933 N N . GLU A 1 501 ? -19.791 -1.242 18.571 1.00 67.06 501 GLU A N 1
ATOM 3934 C CA . GLU A 1 501 ? -18.807 -2.299 18.312 1.00 67.06 501 GLU A CA 1
ATOM 3935 C C . GLU A 1 501 ? -17.516 -2.108 19.131 1.00 67.06 501 GLU A C 1
ATOM 3937 O O . GLU A 1 501 ? -16.683 -3.010 19.194 1.00 67.06 501 GLU A O 1
ATOM 3942 N N . LEU A 1 502 ? -17.356 -0.948 19.781 1.00 64.94 502 LEU A N 1
ATOM 3943 C CA . LEU A 1 502 ? -16.208 -0.614 20.624 1.00 64.94 502 LEU A CA 1
ATOM 3944 C C . LEU A 1 502 ? -16.464 -0.951 22.099 1.00 64.94 502 LEU A C 1
ATOM 3946 O O . LEU A 1 502 ? -17.583 -0.828 22.616 1.00 64.94 502 LEU A O 1
ATOM 3950 N N . ALA A 1 503 ? -15.388 -1.300 22.808 1.00 57.56 503 ALA A N 1
ATOM 3951 C CA . ALA A 1 503 ? -15.389 -1.377 24.265 1.00 57.56 503 ALA A CA 1
ATOM 3952 C C . ALA A 1 503 ? -15.762 -0.017 24.881 1.00 57.56 503 ALA A C 1
ATOM 3954 O O . ALA A 1 503 ? -15.500 1.032 24.294 1.00 57.56 503 ALA A O 1
ATOM 3955 N N . SER A 1 504 ? -16.361 -0.019 26.077 1.00 58.41 504 SER A N 1
ATOM 3956 C CA . SER A 1 504 ? -16.877 1.200 26.722 1.00 58.41 504 SER A CA 1
ATOM 3957 C C . SER A 1 504 ? -15.838 2.322 26.824 1.00 58.41 504 SER A C 1
ATOM 3959 O O . SER A 1 504 ? -16.161 3.463 26.510 1.00 58.41 504 SER A O 1
ATOM 3961 N N . HIS A 1 505 ? -14.591 1.990 27.172 1.00 55.03 505 HIS A N 1
ATOM 3962 C CA . HIS A 1 505 ? -13.477 2.939 27.294 1.00 55.03 505 HIS A CA 1
ATOM 3963 C C . HIS A 1 505 ? -13.027 3.556 25.954 1.00 55.03 505 HIS A C 1
ATOM 3965 O O . HIS A 1 505 ? -12.352 4.581 25.942 1.00 55.03 505 HIS A O 1
ATOM 3971 N N . ALA A 1 506 ? -13.374 2.932 24.825 1.00 64.06 506 ALA A N 1
ATOM 3972 C CA . ALA A 1 506 ? -12.967 3.338 23.483 1.00 64.06 506 ALA A CA 1
ATOM 3973 C C . ALA A 1 506 ? -14.078 4.085 22.723 1.00 64.06 506 ALA A C 1
ATOM 3975 O O . ALA A 1 506 ? -13.900 4.451 21.562 1.00 64.06 506 ALA A O 1
ATOM 3976 N N . ARG A 1 507 ? -15.236 4.318 23.351 1.00 76.50 507 ARG A N 1
ATOM 3977 C CA . ARG A 1 507 ? -16.351 5.033 22.722 1.00 76.50 507 ARG A CA 1
ATOM 3978 C C . ARG A 1 507 ? -16.049 6.523 22.603 1.00 76.50 507 ARG A C 1
ATOM 3980 O O . ARG A 1 507 ? -15.603 7.158 23.554 1.00 76.50 507 ARG A O 1
ATOM 3987 N N . ILE A 1 508 ? -16.350 7.092 21.441 1.00 83.56 508 ILE A N 1
ATOM 3988 C CA . ILE A 1 508 ? -16.140 8.512 21.154 1.00 83.56 508 ILE A CA 1
ATOM 3989 C C . ILE A 1 508 ? -17.364 9.307 21.598 1.00 83.56 508 ILE A C 1
ATOM 3991 O O . ILE A 1 508 ? -18.488 9.058 21.156 1.00 83.56 508 ILE A O 1
ATOM 3995 N N . SER A 1 509 ? -17.135 10.293 22.460 1.00 79.44 509 SER A N 1
ATOM 3996 C CA . SER A 1 509 ? -18.161 11.236 22.904 1.00 79.44 509 SER A CA 1
ATOM 3997 C C . SER A 1 509 ? -18.391 12.336 21.864 1.00 79.44 509 SER A C 1
ATOM 3999 O O . SER A 1 509 ? -17.447 12.786 21.221 1.00 79.44 509 SER A O 1
ATOM 4001 N N . ARG A 1 510 ? -19.624 12.852 21.748 1.00 81.38 510 ARG A N 1
ATOM 4002 C CA . ARG A 1 510 ? -19.965 13.917 20.779 1.00 81.38 510 ARG A CA 1
ATOM 4003 C C . ARG A 1 510 ? -19.116 15.179 20.956 1.00 81.38 510 ARG A C 1
ATOM 4005 O O . ARG A 1 510 ? -18.696 15.786 19.981 1.00 81.38 510 ARG A O 1
ATOM 4012 N N . GLN A 1 511 ? -18.832 15.536 22.206 1.00 79.06 511 GLN A N 1
ATOM 4013 C CA . GLN A 1 511 ? -17.982 16.675 22.576 1.00 79.06 511 GLN A CA 1
ATOM 4014 C C . GLN A 1 511 ? -16.493 16.480 22.241 1.00 79.06 511 GLN A C 1
ATOM 4016 O O . GLN A 1 511 ? -15.728 17.431 22.311 1.00 79.06 511 GLN A O 1
ATOM 4021 N N . LEU A 1 512 ? -16.075 15.259 21.892 1.00 87.88 512 LEU A N 1
ATOM 4022 C CA . LEU A 1 512 ? -14.715 14.924 21.463 1.00 87.88 512 LEU A CA 1
ATOM 4023 C C . LEU A 1 512 ? -14.640 14.766 19.934 1.00 87.88 512 LEU A C 1
ATOM 4025 O O . LEU A 1 512 ? -13.814 14.019 19.414 1.00 87.88 512 LEU A O 1
ATOM 4029 N N . ILE A 1 513 ? -15.510 15.473 19.209 1.00 93.00 513 ILE A N 1
ATOM 4030 C CA . ILE A 1 513 ? -15.487 15.565 17.749 1.00 93.00 513 ILE A CA 1
ATOM 4031 C C . ILE A 1 513 ? -15.049 16.976 17.358 1.00 93.00 513 ILE A C 1
ATOM 4033 O O . ILE A 1 513 ? -15.730 17.960 17.649 1.00 93.00 513 ILE A O 1
ATOM 4037 N N . LEU A 1 514 ? -13.922 17.074 16.657 1.00 94.25 514 LEU A N 1
ATOM 4038 C CA . LEU A 1 514 ? -13.382 18.330 16.156 1.00 94.25 514 LEU A CA 1
ATOM 4039 C C . LEU A 1 514 ? -13.518 18.403 14.639 1.00 94.25 514 LEU A C 1
ATOM 4041 O O . LEU A 1 514 ? -12.994 17.559 13.919 1.00 94.25 514 LEU A O 1
ATOM 4045 N N . ILE A 1 515 ? -14.181 19.449 14.148 1.00 95.00 515 ILE A N 1
ATOM 4046 C CA . ILE A 1 515 ? -14.195 19.781 12.720 1.00 95.00 515 ILE A CA 1
ATOM 4047 C C . ILE A 1 515 ? -12.939 20.597 12.394 1.00 95.00 515 ILE A C 1
ATOM 4049 O O . ILE A 1 515 ? -12.677 21.612 13.045 1.00 95.00 515 ILE A O 1
ATOM 4053 N N . THR A 1 516 ? -12.162 20.157 11.407 1.00 94.44 516 THR A N 1
ATOM 4054 C CA . THR A 1 516 ? -10.915 20.815 10.996 1.00 94.44 516 THR A CA 1
ATOM 4055 C C . THR A 1 516 ? -11.172 22.141 10.268 1.00 94.44 516 THR A C 1
ATOM 4057 O O . THR A 1 516 ? -12.286 22.437 9.821 1.00 94.44 516 THR A O 1
ATOM 4060 N N . LYS A 1 517 ? -10.131 22.974 10.154 1.00 90.19 517 LYS A N 1
ATOM 4061 C CA . LYS A 1 517 ? -10.203 24.305 9.532 1.00 90.19 517 LYS A CA 1
ATOM 4062 C C . LYS A 1 517 ? -9.778 24.242 8.063 1.00 90.19 517 LYS A C 1
ATOM 4064 O O . LYS A 1 517 ? -8.859 23.502 7.717 1.00 90.19 517 LYS A O 1
ATOM 4069 N N . SER A 1 518 ? -10.421 25.043 7.212 1.00 89.25 518 SER A N 1
ATOM 4070 C CA . SER A 1 518 ? -10.176 25.048 5.759 1.00 89.25 518 SER A CA 1
ATOM 4071 C C . SER A 1 518 ? -8.787 25.551 5.365 1.00 89.25 518 SER A C 1
ATOM 4073 O O . SER A 1 518 ? -8.244 25.129 4.348 1.00 89.25 518 SER A O 1
ATOM 4075 N N . ASP A 1 519 ? -8.193 26.428 6.172 1.00 90.00 519 ASP A N 1
ATOM 4076 C CA . ASP A 1 519 ? -6.840 26.967 6.007 1.00 90.00 519 ASP A CA 1
ATOM 4077 C C . ASP A 1 519 ? -5.746 26.043 6.568 1.00 90.00 519 ASP A C 1
ATOM 4079 O O . ASP A 1 519 ? -4.556 26.329 6.430 1.00 90.00 519 ASP A O 1
ATOM 4083 N N . LYS A 1 520 ? -6.139 24.922 7.181 1.00 90.94 520 LYS A N 1
ATOM 4084 C CA . LYS A 1 520 ? -5.251 23.967 7.845 1.00 90.94 520 LYS A CA 1
ATOM 4085 C C . LYS A 1 520 ? -5.623 22.521 7.454 1.00 90.94 520 LYS A C 1
ATOM 4087 O O . LYS A 1 520 ? -5.931 21.717 8.331 1.00 90.94 520 LYS A O 1
ATOM 4092 N N . PRO A 1 521 ? -5.651 22.165 6.157 1.00 88.00 521 PRO A N 1
ATOM 4093 C CA . PRO A 1 521 ? -6.039 20.822 5.723 1.00 88.00 521 PRO A CA 1
ATOM 4094 C C . PRO A 1 521 ? -5.070 19.760 6.256 1.00 88.00 521 PRO A C 1
ATOM 4096 O O . PRO A 1 521 ? -3.929 20.066 6.618 1.00 88.00 521 PRO A O 1
ATOM 4099 N N . PHE A 1 522 ? -5.499 18.500 6.280 1.00 90.00 522 PHE A N 1
ATOM 4100 C CA . PHE A 1 522 ? -4.593 17.411 6.630 1.00 90.00 522 PHE A CA 1
ATOM 4101 C C . PHE A 1 522 ? -3.420 17.319 5.651 1.00 90.00 522 PHE A C 1
ATOM 4103 O O . PHE A 1 522 ? -3.555 17.545 4.445 1.00 90.00 522 PHE A O 1
ATOM 4110 N N . HIS A 1 523 ? -2.257 16.931 6.172 1.00 79.88 523 HIS A N 1
ATOM 4111 C CA . HIS A 1 523 ? -1.133 16.560 5.325 1.00 79.88 523 HIS A CA 1
ATOM 4112 C C . HIS A 1 523 ? -1.496 15.281 4.568 1.00 79.88 523 HIS A C 1
ATOM 4114 O O . HIS A 1 523 ? -2.070 14.362 5.149 1.00 79.88 523 HIS A O 1
ATOM 4120 N N . ARG A 1 524 ? -1.163 15.207 3.277 1.00 77.88 524 ARG A N 1
ATOM 4121 C CA . ARG A 1 524 ? -1.437 14.042 2.427 1.00 77.88 524 ARG A CA 1
ATOM 4122 C C . ARG A 1 524 ? -0.160 13.513 1.786 1.00 77.88 524 ARG A C 1
ATOM 4124 O O . ARG A 1 524 ? 0.788 14.257 1.548 1.00 77.88 524 ARG A O 1
ATOM 4131 N N . LEU A 1 525 ? -0.149 12.209 1.554 1.00 62.62 525 LEU A N 1
ATOM 4132 C CA . LEU A 1 525 ? 0.891 11.461 0.863 1.00 62.62 525 LEU A CA 1
ATOM 4133 C C . LEU A 1 525 ? 0.682 11.530 -0.657 1.00 62.62 525 LEU A C 1
ATOM 4135 O O . LEU A 1 525 ? -0.346 11.999 -1.141 1.00 62.62 525 LEU A O 1
ATOM 4139 N N . ALA A 1 526 ? 1.637 11.000 -1.427 1.00 47.25 526 ALA A N 1
ATOM 4140 C CA . ALA A 1 526 ? 1.603 11.093 -2.888 1.00 47.25 526 ALA A CA 1
ATOM 4141 C C . ALA A 1 526 ? 0.438 10.351 -3.573 1.00 47.25 526 ALA A C 1
ATOM 4143 O O . ALA A 1 526 ? 0.124 10.623 -4.731 1.00 47.25 526 ALA A O 1
ATOM 4144 N N . ASN A 1 527 ? -0.198 9.421 -2.859 1.00 52.03 527 ASN A N 1
ATOM 4145 C CA . ASN A 1 527 ? -1.401 8.689 -3.262 1.00 52.03 527 ASN A CA 1
ATOM 4146 C C . ASN A 1 527 ? -2.703 9.336 -2.738 1.00 52.03 527 ASN A C 1
ATOM 4148 O O . ASN A 1 527 ? -3.731 8.667 -2.699 1.00 52.03 527 ASN A O 1
ATOM 4152 N N . ASP A 1 528 ? -2.644 10.596 -2.298 1.00 64.38 528 ASP A N 1
ATOM 4153 C CA . ASP A 1 528 ? -3.723 11.361 -1.655 1.00 64.38 528 ASP A CA 1
ATOM 4154 C C . ASP A 1 528 ? -4.201 10.811 -0.293 1.00 64.38 528 ASP A C 1
ATOM 4156 O O . ASP A 1 528 ? -5.116 11.368 0.310 1.00 64.38 528 ASP A O 1
ATOM 4160 N N . ALA A 1 529 ? -3.569 9.769 0.262 1.00 65.44 529 ALA A N 1
ATOM 4161 C CA . ALA A 1 529 ? -3.892 9.278 1.604 1.00 65.44 529 ALA A CA 1
ATOM 4162 C C . ALA A 1 529 ? -3.433 10.264 2.692 1.00 65.44 529 ALA A C 1
ATOM 4164 O O . ALA A 1 529 ? -2.414 10.937 2.546 1.00 65.44 529 ALA A O 1
ATOM 4165 N N . VAL A 1 530 ? -4.155 10.336 3.812 1.00 76.62 530 VAL A N 1
ATOM 4166 C CA . VAL A 1 530 ? -3.810 11.232 4.927 1.00 76.62 530 VAL A CA 1
ATOM 4167 C C . VAL A 1 530 ? -2.512 10.792 5.609 1.00 76.62 530 VAL A C 1
ATOM 4169 O O . VAL A 1 530 ? -2.350 9.646 6.022 1.00 76.62 530 VAL A O 1
ATOM 4172 N N . HIS A 1 531 ? -1.584 11.731 5.776 1.00 74.75 531 HIS A N 1
ATOM 4173 C CA . HIS A 1 531 ? -0.345 11.544 6.518 1.00 74.75 531 HIS A CA 1
ATOM 4174 C C . HIS A 1 531 ? -0.597 11.796 8.007 1.00 74.75 531 HIS A C 1
ATOM 4176 O O . HIS A 1 531 ? -0.580 12.936 8.480 1.00 74.75 531 HIS A O 1
ATOM 4182 N N . ARG A 1 532 ? -0.882 10.715 8.739 1.00 83.00 532 ARG A N 1
ATOM 4183 C CA . ARG A 1 532 ? -1.419 10.731 10.108 1.00 83.00 532 ARG A CA 1
ATOM 4184 C C . ARG A 1 532 ? -0.556 11.506 11.109 1.00 83.00 532 ARG A C 1
ATOM 4186 O O . ARG A 1 532 ? -1.057 12.449 11.712 1.00 83.00 532 ARG A O 1
ATOM 4193 N N . VAL A 1 533 ? 0.731 11.172 11.262 1.00 76.44 533 VAL A N 1
ATOM 4194 C CA . VAL A 1 533 ? 1.594 11.782 12.297 1.00 76.44 533 VAL A CA 1
ATOM 4195 C C . VAL A 1 533 ? 1.730 13.304 12.127 1.00 76.44 533 VAL A C 1
ATOM 4197 O O . VAL A 1 533 ? 1.455 14.022 13.093 1.00 76.44 533 VAL A O 1
ATOM 4200 N N . PRO A 1 534 ? 2.068 13.849 10.939 1.00 75.81 534 PRO A N 1
ATOM 4201 C CA . PRO A 1 534 ? 2.112 15.300 10.768 1.00 75.81 534 PRO A CA 1
ATOM 4202 C C . PRO A 1 534 ? 0.742 15.962 10.887 1.00 75.81 534 PRO A C 1
ATOM 4204 O O . PRO A 1 534 ? 0.663 17.063 11.417 1.00 75.81 534 PRO A O 1
ATOM 4207 N N . SER A 1 535 ? -0.337 15.303 10.451 1.00 88.00 535 SER A N 1
ATOM 4208 C CA . SER A 1 535 ? -1.701 15.839 10.579 1.00 88.00 535 SER A CA 1
ATOM 4209 C C . SER A 1 535 ? -2.159 15.934 12.035 1.00 88.00 535 SER A C 1
ATOM 4211 O O . SER A 1 535 ? -2.737 16.943 12.429 1.00 88.00 535 SER A O 1
ATOM 4213 N N . ILE A 1 536 ? -1.855 14.928 12.859 1.00 87.44 536 ILE A N 1
ATOM 4214 C CA . ILE A 1 536 ? -2.130 14.961 14.302 1.00 87.44 536 ILE A CA 1
ATOM 4215 C C . ILE A 1 536 ? -1.299 16.060 14.961 1.00 87.44 536 ILE A C 1
ATOM 4217 O O . ILE A 1 536 ? -1.852 16.879 15.684 1.00 87.44 536 ILE A O 1
ATOM 4221 N N . LYS A 1 537 ? 0.004 16.133 14.660 1.00 85.12 537 LYS A N 1
ATOM 4222 C CA . LYS A 1 537 ? 0.890 17.178 15.193 1.00 85.12 537 LYS A CA 1
ATOM 4223 C C . LYS A 1 537 ? 0.433 18.583 14.796 1.00 85.12 537 LYS A C 1
ATOM 4225 O O . LYS A 1 537 ? 0.513 19.512 15.591 1.00 85.12 537 LYS A O 1
ATOM 4230 N N . LEU A 1 538 ? -0.074 18.740 13.574 1.00 90.56 538 LEU A N 1
ATOM 4231 C CA . LEU A 1 538 ? -0.638 19.991 13.085 1.00 90.56 538 LEU A CA 1
ATOM 4232 C C . LEU A 1 538 ? -1.817 20.437 13.965 1.00 90.56 538 LEU A C 1
ATOM 4234 O O . LEU A 1 538 ? -1.905 21.618 14.288 1.00 90.56 538 LEU A O 1
ATOM 4238 N N . TYR A 1 539 ? -2.684 19.512 14.380 1.00 94.31 539 TYR A N 1
ATOM 4239 C CA . TYR A 1 539 ? -3.886 19.769 15.188 1.00 94.31 539 TYR A CA 1
ATOM 4240 C C . TYR A 1 539 ? -3.710 19.577 16.701 1.00 94.31 539 TYR A C 1
ATOM 4242 O O . TYR A 1 539 ? -4.675 19.748 17.441 1.00 94.31 539 TYR A O 1
ATOM 4250 N N . GLU A 1 540 ? -2.505 19.257 17.173 1.00 89.19 540 GLU A N 1
ATOM 4251 C CA . GLU A 1 540 ? -2.206 18.996 18.587 1.00 89.19 540 GLU A CA 1
ATOM 4252 C C . GLU A 1 540 ? -2.712 20.112 19.527 1.00 89.19 540 GLU A C 1
ATOM 4254 O O . GLU A 1 540 ? -3.407 19.782 20.488 1.00 89.19 540 GLU A O 1
ATOM 4259 N N . PRO A 1 541 ? -2.524 21.420 19.232 1.00 92.19 541 PRO A N 1
ATOM 4260 C CA . PRO A 1 541 ? -3.043 22.483 20.095 1.00 92.19 541 PRO A CA 1
ATOM 4261 C C . PRO A 1 541 ? -4.573 22.497 20.200 1.00 92.19 541 PRO A C 1
ATOM 4263 O O . PRO A 1 541 ? -5.118 22.725 21.276 1.00 92.19 541 PRO A O 1
ATOM 4266 N N . GLU A 1 542 ? -5.284 22.270 19.092 1.00 94.81 542 GLU A N 1
ATOM 4267 C CA . GLU A 1 542 ? -6.747 22.244 19.092 1.00 94.81 542 GLU A CA 1
ATOM 4268 C C . GLU A 1 542 ? -7.318 20.960 19.698 1.00 94.81 542 GLU A C 1
ATOM 4270 O O . GLU A 1 542 ? -8.393 20.998 20.287 1.00 94.81 542 GLU A O 1
ATOM 4275 N N . VAL A 1 543 ? -6.611 19.835 19.585 1.00 89.94 543 VAL A N 1
ATOM 4276 C CA . VAL A 1 543 ? -6.966 18.592 20.284 1.00 89.94 543 VAL A CA 1
ATOM 4277 C C . VAL A 1 543 ? -6.822 18.783 21.790 1.00 89.94 543 VAL A C 1
ATOM 4279 O O . VAL A 1 543 ? -7.726 18.423 22.541 1.00 89.94 543 VAL A O 1
ATOM 4282 N N . ASP A 1 544 ? -5.722 19.380 22.241 1.00 84.38 544 ASP A N 1
ATOM 4283 C CA . ASP A 1 544 ? -5.502 19.685 23.654 1.00 84.38 544 ASP A CA 1
ATOM 4284 C C . ASP A 1 544 ? -6.574 20.633 24.197 1.00 84.38 544 ASP A C 1
ATOM 4286 O O . ASP A 1 544 ? -7.098 20.419 25.293 1.00 84.38 544 ASP A O 1
ATOM 4290 N N . GLU A 1 545 ? -6.948 21.637 23.403 1.00 87.69 545 GLU A N 1
ATOM 4291 C CA . GLU A 1 545 ? -8.058 22.529 23.716 1.00 87.69 545 GLU A CA 1
ATOM 4292 C C . GLU A 1 545 ? -9.392 21.786 23.770 1.00 87.69 545 GLU A C 1
ATOM 4294 O O . GLU A 1 545 ? -10.124 21.964 24.734 1.00 87.69 545 GLU A O 1
ATOM 4299 N N . LEU A 1 546 ? -9.684 20.902 22.814 1.00 86.88 546 LEU A N 1
ATOM 4300 C CA . LEU A 1 546 ? -10.903 20.092 22.798 1.00 86.88 546 LEU A CA 1
ATOM 4301 C C . LEU A 1 546 ? -11.030 19.240 24.062 1.00 86.88 546 LEU A C 1
ATOM 4303 O O . LEU A 1 546 ? -12.105 19.174 24.646 1.00 86.88 546 LEU A O 1
ATOM 4307 N N . TYR A 1 547 ? -9.946 18.606 24.518 1.00 77.19 547 TYR A N 1
ATOM 4308 C CA . TYR A 1 547 ? -9.966 17.865 25.782 1.00 77.19 547 TYR A CA 1
ATOM 4309 C C . TYR A 1 547 ? -10.148 18.800 26.980 1.00 77.19 547 TYR A C 1
ATOM 4311 O O . TYR A 1 547 ? -10.902 18.471 27.892 1.00 77.19 547 TYR A O 1
ATOM 4319 N N . ARG A 1 548 ? -9.524 19.983 26.976 1.00 76.31 548 ARG A N 1
ATOM 4320 C CA . ARG A 1 548 ? -9.695 20.988 28.034 1.00 76.31 548 ARG A CA 1
ATOM 4321 C C . ARG A 1 548 ? -11.122 21.536 28.081 1.00 76.31 548 ARG A C 1
ATOM 4323 O O . ARG A 1 548 ? -11.665 21.701 29.170 1.00 76.31 548 ARG A O 1
ATOM 4330 N N . GLU A 1 549 ? -11.730 21.801 26.931 1.00 72.75 549 GLU A N 1
ATOM 4331 C CA . GLU A 1 549 ? -13.120 22.224 26.768 1.00 72.75 549 GLU A CA 1
ATOM 4332 C C . GLU A 1 549 ? -14.082 21.094 27.090 1.00 72.75 549 GLU A C 1
ATOM 4334 O O . GLU A 1 549 ? -15.076 21.341 27.747 1.00 72.75 549 GLU A O 1
ATOM 4339 N N . ALA A 1 550 ? -13.797 19.848 26.727 1.00 63.75 550 ALA A N 1
ATOM 4340 C CA . ALA A 1 550 ? -14.592 18.715 27.175 1.00 63.75 550 ALA A CA 1
ATOM 4341 C C . ALA A 1 550 ? -14.499 18.579 28.699 1.00 63.75 550 ALA A C 1
ATOM 4343 O O . ALA A 1 550 ? -15.509 18.402 29.360 1.00 63.75 550 ALA A O 1
ATOM 4344 N N . GLU A 1 551 ? -13.331 18.764 29.313 1.00 57.06 551 GLU A N 1
ATOM 4345 C CA . GLU A 1 551 ? -13.213 18.792 30.772 1.00 57.06 551 GLU A CA 1
ATOM 4346 C C . GLU A 1 551 ? -13.911 20.008 31.409 1.00 57.06 551 GLU A C 1
ATOM 4348 O O . GLU A 1 551 ? -14.388 19.899 32.546 1.00 57.06 551 GLU A O 1
ATOM 4353 N N . ALA A 1 552 ? -13.964 21.150 30.713 1.00 48.78 552 ALA A N 1
ATOM 4354 C CA . ALA A 1 552 ? -14.496 22.425 31.198 1.00 48.78 552 ALA A CA 1
ATOM 4355 C C . ALA A 1 552 ? -15.981 22.660 30.883 1.00 48.78 552 ALA A C 1
ATOM 4357 O O . ALA A 1 552 ? -16.648 23.271 31.701 1.00 48.78 552 ALA A O 1
ATOM 4358 N N . GLY A 1 553 ? -16.523 22.154 29.781 1.00 43.56 553 GLY A N 1
ATOM 4359 C CA . GLY A 1 553 ? -17.928 22.218 29.363 1.00 43.56 553 GLY A CA 1
ATOM 4360 C C . GLY A 1 553 ? -18.826 21.368 30.256 1.00 43.56 553 GLY A C 1
ATOM 4361 O O . GLY A 1 553 ? -20.018 21.625 30.393 1.00 43.56 553 GLY A O 1
ATOM 4362 N N . TRP A 1 554 ? -18.229 20.451 31.018 1.00 43.75 554 TRP A N 1
ATOM 4363 C CA . TRP A 1 554 ? -18.888 19.836 32.167 1.00 43.75 554 TRP A CA 1
ATOM 4364 C C . TRP A 1 554 ? -19.159 20.850 33.287 1.00 43.75 554 TRP A C 1
ATOM 4366 O O . TRP A 1 554 ? -20.012 20.582 34.121 1.00 43.75 554 TRP A O 1
ATOM 4376 N N . LYS A 1 555 ? -18.485 22.009 33.325 1.00 38.53 555 LYS A N 1
ATOM 4377 C CA . LYS A 1 555 ? -18.828 23.123 34.226 1.00 38.53 555 LYS A CA 1
ATOM 4378 C C . LYS A 1 555 ? -20.072 23.896 33.763 1.00 38.53 555 LYS A C 1
ATOM 4380 O O . LYS A 1 555 ? -20.705 24.506 34.616 1.00 38.53 555 LYS A O 1
ATOM 4385 N N . ASP A 1 556 ? -20.427 23.842 32.474 1.00 36.84 556 ASP A N 1
ATOM 4386 C CA . ASP A 1 556 ? -21.576 24.561 31.890 1.00 36.84 556 ASP A CA 1
ATOM 4387 C C . ASP A 1 556 ? -22.852 23.714 31.784 1.00 36.84 556 ASP A C 1
ATOM 4389 O O . ASP A 1 556 ? -23.928 24.247 31.500 1.00 36.84 556 ASP A O 1
ATOM 4393 N N . ALA A 1 557 ? -22.783 22.409 32.077 1.00 44.91 557 ALA A N 1
ATOM 4394 C CA . ALA A 1 557 ? -23.978 21.645 32.405 1.00 44.91 557 ALA A CA 1
ATOM 4395 C C . ALA A 1 557 ? -24.626 22.311 33.628 1.00 44.91 557 ALA A C 1
ATOM 4397 O O . ALA A 1 557 ? -24.161 22.115 34.749 1.00 44.91 557 ALA A O 1
ATOM 4398 N N . GLN A 1 558 ? -25.661 23.133 33.406 1.00 47.25 558 GLN A N 1
ATOM 4399 C CA . GLN A 1 558 ? -26.434 23.838 34.432 1.00 47.25 558 GLN A CA 1
ATOM 4400 C C . GLN A 1 558 ? -27.037 22.843 35.433 1.00 47.25 558 GLN A C 1
ATOM 4402 O O . GLN A 1 558 ? -28.221 22.511 35.397 1.00 47.25 558 GLN A O 1
ATOM 4407 N N . CYS A 1 559 ? -26.232 22.361 36.368 1.00 56.41 559 CYS A N 1
ATOM 4408 C CA . CYS A 1 559 ? -26.684 21.551 37.472 1.00 56.41 559 CYS A CA 1
ATOM 4409 C C . CYS A 1 559 ? -26.826 22.450 38.693 1.00 56.41 559 CYS A C 1
ATOM 4411 O O . CYS A 1 559 ? -26.045 22.365 39.631 1.00 56.41 559 CYS A O 1
ATOM 4413 N N . SER A 1 560 ? -27.845 23.309 38.718 1.00 68.19 560 SER A N 1
ATOM 4414 C CA . SER A 1 560 ? -28.144 24.033 39.952 1.00 68.19 560 SER A CA 1
ATOM 4415 C C . SER A 1 560 ? -28.698 23.054 40.992 1.00 68.19 560 SER A C 1
ATOM 4417 O O . SER A 1 560 ? -29.858 22.630 40.939 1.00 68.19 560 SER A O 1
ATOM 4419 N N . LEU A 1 561 ? -27.857 22.667 41.954 1.00 82.19 561 LEU A N 1
ATOM 4420 C CA . LEU A 1 561 ? -28.322 21.934 43.131 1.00 82.19 561 LEU A CA 1
ATOM 4421 C C . LEU A 1 561 ? -29.186 22.853 43.994 1.00 82.19 561 LEU A C 1
ATOM 4423 O O . LEU A 1 561 ? -28.788 23.982 44.292 1.00 82.19 561 LEU A O 1
ATOM 4427 N N . ASP A 1 562 ? -30.356 22.365 44.388 1.00 83.44 562 ASP A N 1
ATOM 4428 C CA . ASP A 1 562 ? -31.341 23.124 45.146 1.00 83.44 562 ASP A CA 1
ATOM 4429 C C . ASP A 1 562 ? -31.453 22.573 46.566 1.00 83.44 562 ASP A C 1
ATOM 4431 O O . ASP A 1 562 ? -31.959 21.477 46.785 1.00 83.44 562 ASP A O 1
ATOM 4435 N N . LEU A 1 563 ? -30.963 23.344 47.536 1.00 85.94 563 LEU A N 1
ATOM 4436 C CA . LEU A 1 563 ? -30.966 22.975 48.952 1.00 85.94 563 LEU A CA 1
ATOM 4437 C C . LEU A 1 563 ? -32.203 23.507 49.702 1.00 85.94 563 LEU A C 1
ATOM 4439 O O . LEU A 1 563 ? -32.221 23.510 50.928 1.00 85.94 563 LEU A O 1
ATOM 4443 N N . GLY A 1 564 ? -33.246 23.973 49.003 1.00 84.19 564 GLY A N 1
ATOM 4444 C CA . GLY A 1 564 ? -34.456 24.508 49.638 1.00 84.19 564 GLY A CA 1
ATOM 4445 C C . GLY A 1 564 ? -35.317 23.455 50.350 1.00 84.19 564 GLY A C 1
ATOM 4446 O O . GLY A 1 564 ? -36.091 23.799 51.239 1.00 84.19 564 GLY A O 1
ATOM 4447 N N . SER A 1 565 ? -35.199 22.180 49.968 1.00 89.75 565 SER A N 1
ATOM 4448 C CA . SER A 1 565 ? -35.834 21.023 50.625 1.00 89.75 565 SER A CA 1
ATOM 4449 C C . SER A 1 565 ? -35.161 19.725 50.165 1.00 89.75 565 SER A C 1
ATOM 4451 O O . SER A 1 565 ? -34.605 19.705 49.066 1.00 89.75 565 SER A O 1
ATOM 4453 N N . GLU A 1 566 ? -35.280 18.642 50.937 1.00 89.75 566 GLU A N 1
ATOM 4454 C CA . GLU A 1 566 ? -34.745 17.320 50.567 1.00 89.75 566 GLU A CA 1
ATOM 4455 C C . GLU A 1 566 ? -35.267 16.849 49.203 1.00 89.75 566 GLU A C 1
ATOM 4457 O O . GLU A 1 566 ? -34.497 16.397 48.360 1.00 89.75 566 GLU A O 1
ATOM 4462 N N . GLU A 1 567 ? -36.559 17.058 48.940 1.00 89.38 567 GLU A N 1
ATOM 4463 C CA . GLU A 1 567 ? -37.204 16.667 47.684 1.00 89.38 567 GLU A CA 1
ATOM 4464 C C . GLU A 1 567 ? -36.665 17.457 46.477 1.00 89.38 567 GLU A C 1
ATOM 4466 O O . GLU A 1 567 ? -36.479 16.916 45.387 1.00 89.38 567 GLU A O 1
ATOM 4471 N N . ARG A 1 568 ? -36.356 18.747 46.665 1.00 88.50 568 ARG A N 1
ATOM 4472 C CA . ARG A 1 568 ? -35.756 19.590 45.614 1.00 88.50 568 ARG A CA 1
ATOM 4473 C C . ARG A 1 568 ? -34.297 19.216 45.355 1.00 88.50 568 ARG A C 1
ATOM 4475 O O . ARG A 1 568 ? -33.886 19.193 44.193 1.00 88.50 568 ARG A O 1
ATOM 4482 N N . LEU A 1 569 ? -33.549 18.853 46.400 1.00 91.50 569 LEU A N 1
ATOM 4483 C CA . LEU A 1 569 ? -32.191 18.331 46.259 1.00 91.50 569 LEU A CA 1
ATOM 4484 C C . LEU A 1 569 ? -32.204 16.997 45.508 1.00 91.50 569 LEU A C 1
ATOM 4486 O O . LEU A 1 569 ? -31.428 16.832 44.569 1.00 91.50 569 LEU A O 1
ATOM 4490 N N . LEU A 1 570 ? -33.132 16.100 45.851 1.00 92.12 570 LEU A N 1
ATOM 4491 C CA . LEU A 1 570 ? -33.321 14.811 45.185 1.00 92.12 570 LEU A CA 1
ATOM 4492 C C . LEU A 1 570 ? -33.545 14.986 43.686 1.00 92.12 570 LEU A C 1
ATOM 4494 O O . LEU A 1 570 ? -32.849 14.377 42.876 1.00 92.12 570 LEU A O 1
ATOM 4498 N N . GLN A 1 571 ? -34.460 15.879 43.310 1.00 88.06 571 GLN A N 1
ATOM 4499 C CA . GLN A 1 571 ? -34.724 16.180 41.906 1.00 88.06 571 GLN A CA 1
ATOM 4500 C C . GLN A 1 571 ? -33.497 16.763 41.189 1.00 88.06 571 GLN A C 1
ATOM 4502 O O . GLN A 1 571 ? -33.252 16.421 40.032 1.00 88.06 571 GLN A O 1
ATOM 4507 N N . SER A 1 572 ? -32.706 17.619 41.846 1.00 87.00 572 SER A N 1
ATOM 4508 C CA . SER A 1 572 ? -31.458 18.132 41.264 1.00 87.00 572 SER A CA 1
ATOM 4509 C C . SER A 1 572 ? -30.379 17.054 41.123 1.00 87.00 572 SER A C 1
ATOM 4511 O O . SER A 1 572 ? -29.660 17.066 40.128 1.00 87.00 572 SER A O 1
ATOM 4513 N N . VAL A 1 573 ? -30.287 16.098 42.053 1.00 89.81 573 VAL A N 1
ATOM 4514 C CA . VAL A 1 573 ? -29.362 14.956 41.953 1.00 89.81 573 VAL A CA 1
ATOM 4515 C C . VAL A 1 573 ? -29.787 14.002 40.831 1.00 89.81 573 VAL A C 1
ATOM 4517 O O . VAL A 1 573 ? -28.933 13.599 40.045 1.00 89.81 573 VAL A O 1
ATOM 4520 N N . CYS A 1 574 ? -31.081 13.697 40.675 1.00 87.88 574 CYS A N 1
ATOM 4521 C CA . CYS A 1 574 ? -31.566 12.914 39.529 1.00 87.88 574 CYS A CA 1
ATOM 4522 C C . CYS A 1 574 ? -31.202 13.587 38.200 1.00 87.88 574 CYS A C 1
ATOM 4524 O O . CYS A 1 574 ? -30.634 12.940 37.323 1.00 87.88 574 CYS A O 1
ATOM 4526 N N . ARG A 1 575 ? -31.449 14.901 38.076 1.00 82.81 575 ARG A N 1
ATOM 4527 C CA . ARG A 1 575 ? -31.071 15.673 36.882 1.00 82.81 575 ARG A CA 1
ATOM 4528 C C . ARG A 1 575 ? -29.567 15.630 36.617 1.00 82.81 575 ARG A C 1
ATOM 4530 O O . ARG A 1 575 ? -29.187 15.414 35.475 1.00 82.81 575 ARG A O 1
ATOM 4537 N N . LEU A 1 576 ? -28.725 15.775 37.646 1.00 85.25 576 LEU A N 1
ATOM 4538 C CA . LEU A 1 576 ? -27.265 15.686 37.512 1.00 85.25 576 LEU A CA 1
ATOM 4539 C C . LEU A 1 576 ? -26.849 14.376 36.835 1.00 85.25 576 LEU A C 1
ATOM 4541 O O . LEU A 1 576 ? -26.122 14.396 35.848 1.00 85.25 576 LEU A O 1
ATOM 4545 N N . PHE A 1 577 ? -27.330 13.242 37.344 1.00 82.75 577 PHE A N 1
ATOM 4546 C CA . PHE A 1 577 ? -26.960 11.927 36.817 1.00 82.75 577 PHE A CA 1
ATOM 4547 C C . PHE A 1 577 ? -27.632 11.599 35.479 1.00 82.75 577 PHE A C 1
ATOM 4549 O O . PHE A 1 577 ? -27.076 10.853 34.673 1.00 82.75 577 PHE A O 1
ATOM 4556 N N . GLN A 1 578 ? -28.783 12.201 35.192 1.00 76.31 578 GLN A N 1
ATOM 4557 C CA . GLN A 1 578 ? -29.423 12.105 33.884 1.00 76.31 578 GLN A CA 1
ATOM 4558 C C . GLN A 1 578 ? -28.629 12.856 32.803 1.00 76.31 578 GLN A C 1
ATOM 4560 O O . GLN A 1 578 ? -28.444 12.336 31.704 1.00 76.31 578 GLN A O 1
ATOM 4565 N N . THR A 1 579 ? -28.062 14.023 33.128 1.00 68.62 579 THR A N 1
ATOM 4566 C CA . THR A 1 579 ? -27.152 14.749 32.224 1.00 68.62 579 THR A CA 1
ATOM 4567 C C . THR A 1 579 ? -25.877 13.953 31.933 1.00 68.62 579 THR A C 1
ATOM 4569 O O . THR A 1 579 ? -25.322 14.064 30.848 1.00 68.62 579 THR A O 1
ATOM 4572 N N . LEU A 1 580 ? -25.426 13.113 32.871 1.00 65.88 580 LEU A N 1
ATOM 4573 C CA . LEU A 1 580 ? -24.239 12.274 32.689 1.00 65.88 580 LEU A CA 1
ATOM 4574 C C . LEU A 1 580 ? -24.472 11.067 31.768 1.00 65.88 580 LEU A C 1
ATOM 4576 O O . LEU A 1 580 ? -23.515 10.582 31.170 1.00 65.88 580 LEU A O 1
ATOM 4580 N N . THR A 1 581 ? -25.713 10.584 31.645 1.00 61.59 581 THR A N 1
ATOM 4581 C CA . THR A 1 581 ? -26.055 9.339 30.925 1.00 61.59 581 THR A CA 1
ATOM 4582 C C . THR A 1 581 ? -26.681 9.562 29.545 1.00 61.59 581 THR A C 1
ATOM 4584 O O . THR A 1 581 ? -26.788 8.608 28.774 1.00 61.59 581 THR A O 1
ATOM 4587 N N . TYR A 1 582 ? -27.080 10.799 29.212 1.00 54.12 582 TYR A N 1
ATOM 4588 C CA . TYR A 1 582 ? -27.613 11.279 27.917 1.00 54.12 582 TYR A CA 1
ATOM 4589 C C . TYR A 1 582 ? -28.806 10.502 27.298 1.00 54.12 582 TYR A C 1
ATOM 4591 O O . TYR A 1 582 ? -29.359 10.950 26.297 1.00 54.12 582 TYR A O 1
ATOM 4599 N N . SER A 1 583 ? -29.229 9.365 27.864 1.00 50.59 583 SER A N 1
ATOM 4600 C CA . SER A 1 583 ? -30.223 8.448 27.274 1.00 50.59 583 SER A CA 1
ATOM 4601 C C . SER A 1 583 ? -31.073 7.667 28.289 1.00 50.59 583 SER A C 1
ATOM 4603 O O . SER A 1 583 ? -32.125 7.149 27.916 1.00 50.59 583 SER A O 1
ATOM 4605 N N . THR A 1 584 ? -30.684 7.628 29.570 1.00 60.59 584 THR A N 1
ATOM 4606 C CA . THR A 1 584 ? -31.392 6.873 30.618 1.00 60.59 584 THR A CA 1
ATOM 4607 C C . THR A 1 584 ? -32.118 7.820 31.572 1.00 60.59 584 THR A C 1
ATOM 4609 O O . THR A 1 584 ? -31.532 8.770 32.089 1.00 60.59 584 THR A O 1
ATOM 4612 N N . ILE A 1 585 ? -33.404 7.573 31.834 1.00 73.06 585 ILE A N 1
ATOM 4613 C CA . ILE A 1 585 ? -34.143 8.292 32.881 1.00 73.06 585 ILE A CA 1
ATOM 4614 C C . ILE A 1 585 ? -33.648 7.794 34.244 1.00 73.06 585 ILE A C 1
ATOM 4616 O O . ILE A 1 585 ? -33.717 6.600 34.522 1.00 73.06 585 ILE A O 1
ATOM 4620 N N . ILE A 1 586 ? -33.152 8.705 35.089 1.00 79.88 586 ILE A N 1
ATOM 4621 C CA . ILE A 1 586 ? -32.715 8.384 36.454 1.00 79.88 586 ILE A CA 1
ATOM 4622 C C . ILE A 1 586 ? -33.854 8.690 37.428 1.00 79.88 586 ILE A C 1
ATOM 4624 O O . ILE A 1 586 ? -34.095 9.844 37.793 1.00 79.88 586 ILE A O 1
ATOM 4628 N N . GLU A 1 587 ? -34.558 7.649 37.863 1.00 86.38 587 GLU A N 1
ATOM 4629 C CA . GLU A 1 587 ? -35.546 7.755 38.938 1.00 86.38 587 GLU A CA 1
ATOM 4630 C C . GLU A 1 587 ? -34.856 7.762 40.318 1.00 86.38 587 GLU A C 1
ATOM 4632 O O . GLU A 1 587 ? -33.737 7.257 40.446 1.00 86.38 587 GLU A O 1
ATOM 4637 N N . PRO A 1 588 ? -35.499 8.284 41.384 1.00 88.44 588 PRO A N 1
ATOM 4638 C CA . PRO A 1 588 ? -34.896 8.413 42.717 1.00 88.44 588 PRO A CA 1
ATOM 4639 C C . PRO A 1 588 ? -34.202 7.160 43.268 1.00 88.44 588 PRO A C 1
ATOM 4641 O O . PRO A 1 588 ? -33.183 7.259 43.955 1.00 88.44 588 PRO A O 1
ATOM 4644 N N . ASP A 1 589 ? -34.753 5.986 42.969 1.00 87.19 589 ASP A N 1
ATOM 4645 C CA . ASP A 1 589 ? -34.293 4.696 43.483 1.00 87.19 589 ASP A CA 1
ATOM 4646 C C . ASP A 1 589 ? -33.520 3.873 42.437 1.00 87.19 589 ASP A C 1
ATOM 4648 O O . ASP A 1 589 ? -33.122 2.745 42.720 1.00 87.19 589 ASP A O 1
ATOM 4652 N N . THR A 1 590 ? -33.263 4.446 41.254 1.00 79.12 590 THR A N 1
ATOM 4653 C CA . THR A 1 590 ? -32.456 3.810 40.204 1.00 79.12 590 THR A CA 1
ATOM 4654 C C . THR A 1 590 ? -31.017 3.638 40.680 1.00 79.12 590 THR A C 1
ATOM 4656 O O . THR A 1 590 ? -30.393 4.595 41.147 1.00 79.12 590 THR A O 1
ATOM 4659 N N . ASP A 1 591 ? -30.492 2.420 40.543 1.00 80.38 591 ASP A N 1
ATOM 4660 C CA . ASP A 1 591 ? -29.080 2.139 40.782 1.00 80.38 591 ASP A CA 1
ATOM 4661 C C . ASP A 1 591 ? -28.232 2.741 39.653 1.00 80.38 591 ASP A C 1
ATOM 4663 O O . ASP A 1 591 ? -28.436 2.432 38.477 1.00 80.38 591 ASP A O 1
ATOM 4667 N N . PHE A 1 592 ? -27.293 3.621 40.006 1.00 78.75 592 PHE A N 1
ATOM 4668 C CA . PHE A 1 592 ? -26.507 4.383 39.038 1.00 78.75 592 PHE A CA 1
ATOM 4669 C C . PHE A 1 592 ? -25.734 3.479 38.071 1.00 78.75 592 PHE A C 1
ATOM 4671 O O . PHE A 1 592 ? -25.744 3.706 36.862 1.00 78.75 592 PHE A O 1
ATOM 4678 N N . PHE A 1 593 ? -25.114 2.419 38.585 1.00 74.38 593 PHE A N 1
ATOM 4679 C CA . PHE A 1 593 ? -24.281 1.513 37.793 1.00 74.38 593 PHE A CA 1
ATOM 4680 C C . PHE A 1 593 ? -25.128 0.655 36.855 1.00 74.38 593 PHE A C 1
ATOM 4682 O O . PHE A 1 593 ? -24.776 0.452 35.694 1.00 74.38 593 PHE A O 1
ATOM 4689 N N . SER A 1 594 ? -26.298 0.227 37.326 1.00 64.88 594 SER A N 1
ATOM 4690 C CA . SER A 1 594 ? -27.293 -0.477 36.513 1.00 64.88 594 SER A CA 1
ATOM 4691 C C . SER A 1 594 ? -27.875 0.409 35.404 1.00 64.88 594 SER A C 1
ATOM 4693 O O . SER A 1 594 ? -28.263 -0.100 34.355 1.00 64.88 594 SER A O 1
ATOM 4695 N N . ALA A 1 595 ? -27.895 1.731 35.603 1.00 61.03 595 ALA A N 1
ATOM 4696 C CA . ALA A 1 595 ? -28.301 2.725 34.606 1.00 61.03 595 ALA A CA 1
ATOM 4697 C C . ALA A 1 595 ? -27.195 3.096 33.596 1.00 61.03 595 ALA A C 1
ATOM 4699 O O . ALA A 1 595 ? -27.400 3.982 32.763 1.00 61.03 595 ALA A O 1
ATOM 4700 N N . GLY A 1 596 ? -26.043 2.417 33.653 1.00 55.09 596 GLY A N 1
ATOM 4701 C CA . GLY A 1 596 ? -24.921 2.627 32.742 1.00 55.09 596 GLY A CA 1
ATOM 4702 C C . GLY A 1 596 ? -23.960 3.737 33.166 1.00 55.09 596 GLY A C 1
ATOM 4703 O O . GLY A 1 596 ? -23.209 4.205 32.318 1.00 55.09 596 GLY A O 1
ATOM 4704 N N . ILE A 1 597 ? -23.983 4.160 34.440 1.00 70.44 597 ILE A N 1
ATOM 4705 C CA . ILE A 1 597 ? -23.014 5.123 34.983 1.00 70.44 597 ILE A CA 1
ATOM 4706 C C . ILE A 1 597 ? -21.696 4.405 35.288 1.00 70.44 597 ILE A C 1
ATOM 4708 O O . ILE A 1 597 ? -21.639 3.546 36.170 1.00 70.44 597 ILE A O 1
ATOM 4712 N N . ASP A 1 598 ? -20.637 4.773 34.575 1.00 65.00 598 ASP A N 1
ATOM 4713 C CA . ASP A 1 598 ? -19.285 4.244 34.736 1.00 65.00 598 ASP A CA 1
ATOM 4714 C C . ASP A 1 598 ? -18.418 5.069 35.707 1.00 65.00 598 ASP A C 1
ATOM 4716 O O . ASP A 1 598 ? -18.825 6.093 36.265 1.00 65.00 598 ASP A O 1
ATOM 4720 N N . SER A 1 599 ? -17.197 4.593 35.958 1.00 60.91 599 SER A N 1
ATOM 4721 C CA . SER A 1 599 ? -16.268 5.215 36.906 1.00 60.91 599 SER A CA 1
ATOM 4722 C C . SER A 1 599 ? -15.869 6.644 36.522 1.00 60.91 599 SER A C 1
ATOM 4724 O O . SER A 1 599 ? -15.700 7.478 37.417 1.00 60.91 599 SER A O 1
ATOM 4726 N N . ASP A 1 600 ? -15.779 6.961 35.230 1.00 55.47 600 ASP A N 1
ATOM 4727 C CA . ASP A 1 600 ? -15.450 8.308 34.759 1.00 55.47 600 ASP A CA 1
ATOM 4728 C C . ASP A 1 600 ? -16.623 9.261 35.007 1.00 55.47 600 ASP A C 1
ATOM 4730 O O . ASP A 1 600 ? -16.446 10.382 35.501 1.00 55.47 600 ASP A O 1
ATOM 4734 N N . GLN A 1 601 ? -17.849 8.804 34.752 1.00 68.25 601 GLN A N 1
ATOM 4735 C CA . GLN A 1 601 ? -19.066 9.546 35.070 1.00 68.25 601 GLN A CA 1
ATOM 4736 C C . GLN A 1 601 ? -19.217 9.754 36.587 1.00 68.25 601 GLN A C 1
ATOM 4738 O O . GLN A 1 601 ? -19.604 10.845 37.010 1.00 68.25 601 GLN A O 1
ATOM 4743 N N . VAL A 1 602 ? -18.827 8.787 37.429 1.00 73.81 602 VAL A N 1
ATOM 4744 C CA . VAL A 1 602 ? -18.801 8.940 38.900 1.00 73.81 602 VAL A CA 1
ATOM 4745 C C . VAL A 1 602 ? -17.787 9.993 39.354 1.00 73.81 602 VAL A C 1
ATOM 4747 O O . VAL A 1 602 ? -18.118 10.858 40.173 1.00 73.81 602 VAL A O 1
ATOM 4750 N N . VAL A 1 603 ? -16.554 9.954 38.840 1.00 68.00 603 VAL A N 1
ATOM 4751 C CA . VAL A 1 603 ? -15.510 10.940 39.181 1.00 68.00 603 VAL A CA 1
ATOM 4752 C C . VAL A 1 603 ? -15.984 12.350 38.847 1.00 68.00 603 VAL A C 1
ATOM 4754 O O . VAL A 1 603 ? -15.832 13.287 39.641 1.00 68.00 603 VAL A O 1
ATOM 4757 N N . ASN A 1 604 ? -16.623 12.496 37.697 1.00 65.75 604 ASN A N 1
ATOM 4758 C CA . ASN A 1 604 ? -17.164 13.764 37.273 1.00 65.75 604 ASN A CA 1
ATOM 4759 C C . ASN A 1 604 ? -18.402 14.208 38.062 1.00 65.75 604 ASN A C 1
ATOM 4761 O O . ASN A 1 604 ? -18.500 15.390 38.397 1.00 65.75 604 ASN A O 1
ATOM 4765 N N . ALA A 1 605 ? -19.297 13.289 38.436 1.00 80.75 605 ALA A N 1
ATOM 4766 C CA . ALA A 1 605 ? -20.402 13.581 39.345 1.00 80.75 605 ALA A CA 1
ATOM 4767 C C . ALA A 1 605 ? -19.881 14.154 40.672 1.00 80.75 605 ALA A C 1
ATOM 4769 O O . ALA A 1 605 ? -20.372 15.180 41.141 1.00 80.75 605 ALA A O 1
ATOM 4770 N N . CYS A 1 606 ? -18.823 13.565 41.248 1.00 79.88 606 CYS A N 1
ATOM 4771 C CA . CYS A 1 606 ? -18.173 14.113 42.443 1.00 79.88 606 CYS A CA 1
ATOM 4772 C C . CYS A 1 606 ? -17.632 15.528 42.217 1.00 79.88 606 CYS A C 1
ATOM 4774 O O . CYS A 1 606 ? -17.771 16.386 43.089 1.00 79.88 606 CYS A O 1
ATOM 4776 N N . ARG A 1 607 ? -17.001 15.787 41.067 1.00 72.44 607 ARG A N 1
ATOM 4777 C CA . ARG A 1 607 ? -16.467 17.111 40.719 1.00 72.44 607 ARG A CA 1
ATOM 4778 C C . ARG A 1 607 ? -17.581 18.160 40.650 1.00 72.44 607 ARG A C 1
ATOM 4780 O O . ARG A 1 607 ? -17.427 19.224 41.248 1.00 72.44 607 ARG A O 1
ATOM 4787 N N . LEU A 1 608 ? -18.702 17.832 40.006 1.00 76.88 608 LEU A N 1
ATOM 4788 C CA . LEU A 1 608 ? -19.868 18.709 39.869 1.00 76.88 608 LEU A CA 1
ATOM 4789 C C . LEU A 1 608 ? -20.547 18.985 41.210 1.00 76.88 608 LEU A C 1
ATOM 4791 O O . LEU A 1 608 ? -20.729 20.144 41.578 1.00 76.88 608 LEU A O 1
ATOM 4795 N N . LEU A 1 609 ? -20.821 17.934 41.989 1.00 84.81 609 LEU A N 1
ATOM 4796 C CA . LEU A 1 609 ? -21.391 18.055 43.332 1.00 84.81 609 LEU A CA 1
ATOM 4797 C C . LEU A 1 609 ? -20.522 18.951 44.225 1.00 84.81 609 LEU A C 1
ATOM 4799 O O . LEU A 1 609 ? -21.035 19.850 44.885 1.00 84.81 609 LEU A O 1
ATOM 4803 N N . ARG A 1 610 ? -19.195 18.761 44.222 1.00 82.62 610 ARG A N 1
ATOM 4804 C CA . ARG A 1 610 ? -18.275 19.606 45.002 1.00 82.62 610 ARG A CA 1
ATOM 4805 C C . ARG A 1 610 ? -18.251 21.055 44.530 1.00 82.62 610 ARG A C 1
ATOM 4807 O O . ARG A 1 610 ? -18.060 21.935 45.361 1.00 82.62 610 ARG A O 1
ATOM 4814 N N . SER A 1 611 ? -18.356 21.294 43.224 1.00 75.81 611 SER A N 1
ATOM 4815 C CA . SER A 1 611 ? -18.360 22.644 42.654 1.00 75.81 611 SER A CA 1
ATOM 4816 C C . SER A 1 611 ? -19.602 23.410 43.104 1.00 75.81 611 SER A C 1
ATOM 4818 O O . SER A 1 611 ? -19.483 24.475 43.696 1.00 75.81 611 SER A O 1
ATOM 4820 N N . GLU A 1 612 ? -20.778 22.811 42.930 1.00 82.62 612 GLU A N 1
ATOM 4821 C CA . GLU A 1 612 ? -22.069 23.430 43.244 1.00 82.62 612 GLU A CA 1
ATOM 4822 C C . GLU A 1 612 ? -22.311 23.615 44.742 1.00 82.62 612 GLU A C 1
ATOM 4824 O O . GLU A 1 612 ? -22.866 24.622 45.182 1.00 82.62 612 GLU A O 1
ATOM 4829 N N . LEU A 1 613 ? -21.897 22.643 45.556 1.00 83.19 613 LEU A N 1
ATOM 4830 C CA . LEU A 1 613 ? -22.117 22.693 47.001 1.00 83.19 613 LEU A CA 1
ATOM 4831 C C . LEU A 1 613 ? -21.147 23.640 47.714 1.00 83.19 613 LEU A C 1
ATOM 4833 O O . LEU A 1 613 ? -21.448 24.058 48.833 1.00 83.19 613 LEU A O 1
ATOM 4837 N N . ARG A 1 614 ? -20.027 24.011 47.073 1.00 80.31 614 ARG A N 1
ATOM 4838 C CA . ARG A 1 614 ? -18.985 24.876 47.649 1.00 80.31 614 ARG A CA 1
ATOM 4839 C C . ARG A 1 614 ? -19.533 26.206 48.142 1.00 80.31 614 ARG A C 1
ATOM 4841 O O . ARG A 1 614 ? -19.226 26.604 49.264 1.00 80.31 614 ARG A O 1
ATOM 4848 N N . ASP A 1 615 ? -20.376 26.836 47.332 1.00 75.62 615 ASP A N 1
ATOM 4849 C CA . ASP A 1 615 ? -20.924 28.161 47.626 1.00 75.62 615 ASP A CA 1
ATOM 4850 C C . ASP A 1 615 ? -22.333 28.093 48.243 1.00 75.62 615 ASP A C 1
ATOM 4852 O O . ASP A 1 615 ? -22.820 29.078 48.798 1.00 75.62 615 ASP A O 1
ATOM 4856 N N . LYS A 1 616 ? -22.980 26.916 48.211 1.00 80.69 616 LYS A N 1
ATOM 4857 C CA . LYS A 1 616 ? -24.365 26.708 48.672 1.00 80.69 616 LYS A CA 1
ATOM 4858 C C . LYS A 1 616 ? -24.482 26.129 50.087 1.00 80.69 616 LYS A C 1
ATOM 4860 O O . LYS A 1 616 ? -25.523 26.288 50.725 1.00 80.69 616 LYS A O 1
ATOM 4865 N N . SER A 1 617 ? -23.446 25.480 50.628 1.00 78.25 617 SER A N 1
ATOM 4866 C CA . SER A 1 617 ? -23.456 25.021 52.023 1.00 78.25 617 SER A CA 1
ATOM 4867 C C . SER A 1 617 ? -22.066 24.901 52.640 1.00 78.25 617 SER A C 1
ATOM 4869 O O . SER A 1 617 ? -21.229 24.136 52.180 1.00 78.25 617 SER A O 1
ATOM 4871 N N . LYS A 1 618 ? -21.862 25.565 53.785 1.00 75.94 618 LYS A N 1
ATOM 4872 C CA . LYS A 1 618 ? -20.641 25.425 54.601 1.00 75.94 618 LYS A CA 1
ATOM 4873 C C . LYS A 1 618 ? -20.634 24.191 55.514 1.00 75.94 618 LYS A C 1
ATOM 4875 O O . LYS A 1 618 ? -19.641 23.951 56.191 1.00 75.94 618 LYS A O 1
ATOM 4880 N N . ARG A 1 619 ? -21.753 23.461 55.595 1.00 80.56 619 ARG A N 1
ATOM 4881 C CA . ARG A 1 619 ? -21.925 22.307 56.498 1.00 80.56 619 ARG A CA 1
ATOM 4882 C C . ARG A 1 619 ? -21.658 20.968 55.820 1.00 80.56 619 ARG A C 1
ATOM 4884 O O . ARG A 1 619 ? -21.339 20.004 56.504 1.00 80.56 619 ARG A O 1
ATOM 4891 N N . ILE A 1 620 ? -21.755 20.916 54.492 1.00 82.88 620 ILE A N 1
ATOM 4892 C CA . ILE A 1 620 ? -21.409 19.720 53.726 1.00 82.88 620 ILE A CA 1
ATOM 4893 C C . ILE A 1 620 ? -19.886 19.609 53.640 1.00 82.88 620 ILE A C 1
ATOM 4895 O O . ILE A 1 620 ? -19.205 20.535 53.191 1.00 82.88 620 ILE A O 1
ATOM 4899 N N . ASN A 1 621 ? -19.340 18.458 54.034 1.00 80.81 621 ASN A N 1
ATOM 4900 C CA . ASN A 1 621 ? -17.914 18.203 53.894 1.00 80.81 621 ASN A CA 1
ATOM 4901 C C . ASN A 1 621 ? -17.599 17.828 52.439 1.00 80.81 621 ASN A C 1
ATOM 4903 O O . ASN A 1 621 ? -17.719 16.669 52.044 1.00 80.81 621 ASN A O 1
ATOM 4907 N N . LEU A 1 622 ? -17.133 18.794 51.648 1.00 79.81 622 LEU A N 1
ATOM 4908 C CA . LEU A 1 622 ? -16.787 18.582 50.236 1.00 79.81 622 LEU A CA 1
ATOM 4909 C C . LEU A 1 622 ? -15.707 17.504 50.025 1.00 79.81 622 LEU A C 1
ATOM 4911 O O . LEU A 1 622 ? -15.680 16.868 48.971 1.00 79.81 622 LEU A O 1
ATOM 4915 N N . GLN A 1 623 ? -14.834 17.269 51.014 1.00 73.81 623 GLN A N 1
ATOM 4916 C CA . GLN A 1 623 ? -13.819 16.212 50.946 1.00 73.81 623 GLN A CA 1
ATOM 4917 C C . GLN A 1 623 ? -14.427 14.811 51.090 1.00 73.81 623 GLN A C 1
ATOM 4919 O O . GLN A 1 623 ? -13.837 13.848 50.612 1.00 73.81 623 GLN A O 1
ATOM 4924 N N . SER A 1 624 ? -15.613 14.689 51.698 1.00 75.56 624 SER A N 1
ATOM 4925 C CA . SER A 1 624 ? -16.325 13.410 51.831 1.00 75.56 624 SER A CA 1
ATOM 4926 C C . SER A 1 624 ? -16.986 12.954 50.526 1.00 75.56 624 SER A C 1
ATOM 4928 O O . SER A 1 624 ? -17.149 11.753 50.303 1.00 75.56 624 SER A O 1
ATOM 4930 N N . ILE A 1 625 ? -17.299 13.893 49.624 1.00 83.19 625 ILE A N 1
ATOM 4931 C CA . ILE A 1 625 ? -17.920 13.619 48.324 1.00 83.19 625 ILE A CA 1
ATOM 4932 C C . ILE A 1 625 ? -16.874 12.991 47.408 1.00 83.19 625 ILE A C 1
ATOM 4934 O O . ILE A 1 625 ? -16.204 13.695 46.668 1.00 83.19 625 ILE A O 1
ATOM 4938 N N . THR A 1 626 ? -16.662 11.685 47.488 1.00 79.75 626 THR A N 1
ATOM 4939 C CA . THR A 1 626 ? -15.655 10.925 46.723 1.00 79.75 626 THR A CA 1
ATOM 4940 C C . THR A 1 626 ? -16.335 9.821 45.921 1.00 79.75 626 THR A C 1
ATOM 4942 O O . THR A 1 626 ? -17.458 9.463 46.266 1.00 79.75 626 THR A O 1
ATOM 4945 N N . PRO A 1 627 ? -15.688 9.214 44.908 1.00 74.25 627 PRO A N 1
ATOM 4946 C CA . PRO A 1 627 ? -16.277 8.068 44.212 1.00 74.25 627 PRO A CA 1
ATOM 4947 C C . PRO A 1 627 ? -16.790 7.000 45.188 1.00 74.25 627 PRO A C 1
ATOM 4949 O O . PRO A 1 627 ? -17.902 6.498 45.043 1.00 74.25 627 PRO A O 1
ATOM 4952 N N . LYS A 1 628 ? -16.047 6.768 46.279 1.00 72.88 628 LYS A N 1
ATOM 4953 C CA . LYS A 1 628 ? -16.424 5.875 47.381 1.00 72.88 628 LYS A CA 1
ATOM 4954 C C . LYS A 1 628 ? -17.812 6.173 47.974 1.00 72.88 628 LYS A C 1
ATOM 4956 O O . LYS A 1 628 ? -18.523 5.227 48.296 1.00 72.88 628 LYS A O 1
ATOM 4961 N N . ILE A 1 629 ? -18.224 7.441 48.105 1.00 79.81 629 ILE A N 1
ATOM 4962 C CA . ILE A 1 629 ? -19.551 7.790 48.649 1.00 79.81 629 ILE A CA 1
ATOM 4963 C C . ILE A 1 629 ? -20.678 7.446 47.672 1.00 79.81 629 ILE A C 1
ATOM 4965 O O . ILE A 1 629 ? -21.722 6.964 48.099 1.00 79.81 629 ILE A O 1
ATOM 4969 N N . ILE A 1 630 ? -20.456 7.637 46.368 1.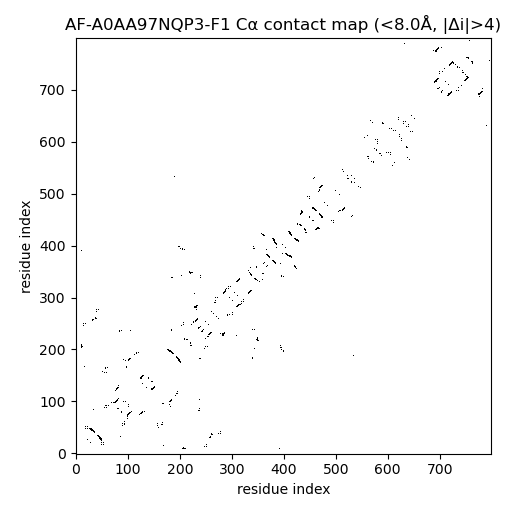00 83.19 630 ILE A N 1
ATOM 4970 C CA . ILE A 1 630 ? -21.438 7.317 45.323 1.00 83.19 630 ILE A CA 1
ATOM 4971 C C . ILE A 1 630 ? -21.563 5.795 45.182 1.00 83.19 630 ILE A C 1
ATOM 4973 O O . ILE A 1 630 ? -22.674 5.280 45.135 1.00 83.19 630 ILE A O 1
ATOM 4977 N N . HIS A 1 631 ? -20.449 5.057 45.245 1.00 73.88 631 HIS A N 1
ATOM 4978 C CA . HIS A 1 631 ? -20.472 3.591 45.313 1.00 73.88 631 HIS A CA 1
ATOM 4979 C C . HIS A 1 631 ? -21.193 3.068 46.566 1.00 73.88 631 HIS A C 1
ATOM 4981 O O . HIS A 1 631 ? -21.929 2.088 46.493 1.00 73.88 631 HIS A O 1
ATOM 4987 N N . ALA A 1 632 ? -21.018 3.723 47.719 1.00 71.62 632 ALA A N 1
ATOM 4988 C CA . ALA A 1 632 ? -21.703 3.347 48.957 1.00 71.62 632 ALA A CA 1
ATOM 4989 C C . ALA A 1 632 ? -23.197 3.724 48.966 1.00 71.62 632 ALA A C 1
ATOM 4991 O O . ALA A 1 632 ? -23.994 3.101 49.673 1.00 71.62 632 ALA A O 1
ATOM 4992 N N . LYS A 1 633 ? -23.589 4.747 48.199 1.00 85.75 633 LYS A N 1
ATOM 4993 C CA . LYS A 1 633 ? -24.955 5.279 48.099 1.00 85.75 633 LYS A CA 1
ATOM 4994 C C . LYS A 1 633 ? -25.386 5.310 46.622 1.00 85.75 633 LYS A C 1
ATOM 4996 O O . LYS A 1 633 ? -25.549 6.394 46.065 1.00 85.75 633 LYS A O 1
ATOM 5001 N N . PRO A 1 634 ? -25.598 4.143 45.988 1.00 85.50 634 PRO A N 1
ATOM 5002 C CA . PRO A 1 634 ? -25.654 4.023 44.531 1.00 85.50 634 PRO A CA 1
ATOM 5003 C C . PRO A 1 634 ? -26.995 4.457 43.914 1.00 85.50 634 PRO A C 1
ATOM 5005 O O . PRO A 1 634 ? -27.345 3.989 42.842 1.00 85.50 634 PRO A O 1
ATOM 5008 N N . SER A 1 635 ? -27.763 5.329 44.572 1.00 90.38 635 SER A N 1
ATOM 5009 C CA . SER A 1 635 ? -29.001 5.898 44.026 1.00 90.38 635 SER A CA 1
ATOM 5010 C C . SER A 1 635 ? -29.172 7.357 44.433 1.00 90.38 635 SER A C 1
ATOM 5012 O O . SER A 1 635 ? -28.645 7.800 45.463 1.00 90.38 635 SER A O 1
ATOM 5014 N N . ALA A 1 636 ? -29.952 8.109 43.653 1.00 90.81 636 ALA A N 1
ATOM 5015 C CA . ALA A 1 636 ? -30.175 9.533 43.889 1.00 90.81 636 ALA A CA 1
ATOM 5016 C C . ALA A 1 636 ? -30.790 9.797 45.269 1.00 90.81 636 ALA A C 1
ATOM 5018 O O . ALA A 1 636 ? -30.346 10.710 45.965 1.00 90.81 636 ALA A O 1
ATOM 5019 N N . ARG A 1 637 ? -31.729 8.956 45.722 1.00 91.31 637 ARG A N 1
ATOM 5020 C CA . ARG A 1 637 ? -32.338 9.046 47.057 1.00 91.31 637 ARG A CA 1
ATOM 5021 C C . ARG A 1 637 ? -31.316 8.854 48.171 1.00 91.31 637 ARG A C 1
ATOM 5023 O O . ARG A 1 637 ? -31.268 9.652 49.102 1.00 91.31 637 ARG A O 1
ATOM 5030 N N . ARG A 1 638 ? -30.476 7.820 48.075 1.00 86.81 638 ARG A N 1
ATOM 5031 C CA . ARG A 1 638 ? -29.480 7.498 49.112 1.00 86.81 638 ARG A CA 1
ATOM 5032 C C . ARG A 1 638 ? -28.384 8.554 49.198 1.00 86.81 638 ARG A C 1
ATOM 5034 O O . ARG A 1 638 ? -27.971 8.906 50.300 1.00 86.81 638 ARG A O 1
ATOM 5041 N N . LEU A 1 639 ? -27.930 9.054 48.051 1.00 90.62 639 LEU A N 1
ATOM 5042 C CA . LEU A 1 639 ? -26.936 10.119 47.993 1.00 90.62 639 LEU A CA 1
ATOM 5043 C C . LEU A 1 639 ? -27.516 11.450 48.491 1.00 90.62 639 LEU A C 1
ATOM 5045 O O . LEU A 1 639 ? -26.847 12.179 49.219 1.00 90.62 639 LEU A O 1
ATOM 5049 N N . THR A 1 640 ? -28.776 11.741 48.160 1.00 91.62 640 THR A N 1
ATOM 5050 C CA . THR A 1 640 ? -29.479 12.937 48.642 1.00 91.62 640 THR A CA 1
ATOM 5051 C C . THR A 1 640 ? -29.659 12.919 50.150 1.00 91.62 640 THR A C 1
ATOM 5053 O O . THR A 1 640 ? -29.343 13.917 50.783 1.00 91.62 640 THR A O 1
ATOM 5056 N N . ALA A 1 641 ? -30.095 11.802 50.736 1.00 86.50 641 ALA A N 1
ATOM 5057 C CA . ALA A 1 641 ? -30.271 11.686 52.183 1.00 86.50 641 ALA A CA 1
ATOM 5058 C C . ALA A 1 641 ? -28.965 11.971 52.954 1.00 86.50 641 ALA A C 1
ATOM 5060 O O . ALA A 1 641 ? -28.979 12.642 53.985 1.00 86.50 641 ALA A O 1
ATOM 5061 N N . GLU A 1 642 ? -27.824 11.520 52.423 1.00 86.56 642 GLU A N 1
ATOM 5062 C CA . GLU A 1 642 ? -26.495 11.789 52.985 1.00 86.56 642 GLU A CA 1
ATOM 5063 C C . GLU A 1 642 ? -26.134 13.283 52.907 1.00 86.56 642 GLU A C 1
ATOM 5065 O O . GLU A 1 642 ? -25.797 13.910 53.914 1.00 86.56 642 GLU A O 1
ATOM 5070 N N . LEU A 1 643 ? -26.256 13.884 51.719 1.00 88.25 643 LEU A N 1
ATOM 5071 C CA . LEU A 1 643 ? -25.955 15.303 51.506 1.00 88.25 643 LEU A CA 1
ATOM 5072 C C . LEU A 1 643 ? -26.904 16.216 52.298 1.00 88.25 643 LEU A C 1
ATOM 5074 O O . LEU A 1 643 ? -26.467 17.212 52.877 1.00 88.25 643 LEU A O 1
ATOM 5078 N N . TRP A 1 644 ? -28.189 15.865 52.357 1.00 88.25 644 TRP A N 1
ATOM 5079 C CA . TRP A 1 644 ? -29.215 16.578 53.111 1.00 88.25 644 TRP A CA 1
ATOM 5080 C C . TRP A 1 644 ? -28.961 16.490 54.614 1.00 88.25 644 TRP A C 1
ATOM 5082 O O . TRP A 1 644 ? -28.970 17.514 55.295 1.00 88.25 644 TRP A O 1
ATOM 5092 N N . GLY A 1 645 ? -28.633 15.299 55.122 1.00 81.69 645 GLY A N 1
ATOM 5093 C CA . GLY A 1 645 ? -28.272 15.084 56.521 1.00 81.69 645 GLY A CA 1
ATOM 5094 C C . GLY A 1 645 ? -27.078 15.936 56.966 1.00 81.69 645 GLY A C 1
ATOM 5095 O O . GLY A 1 645 ? -27.120 16.542 58.041 1.00 81.69 645 GLY A O 1
ATOM 5096 N N . GLN A 1 646 ? -26.038 16.042 56.130 1.00 82.94 646 GLN A N 1
ATOM 5097 C CA . GLN A 1 646 ? -24.906 16.944 56.377 1.00 82.94 646 GLN A CA 1
ATOM 5098 C C . GLN A 1 646 ? -25.328 18.423 56.313 1.00 82.94 646 GLN A C 1
ATOM 5100 O O . GLN A 1 646 ? -24.890 19.232 57.131 1.00 82.94 646 GLN A O 1
ATOM 5105 N N . HIS A 1 647 ? -26.215 18.788 55.384 1.00 83.94 647 HIS A N 1
ATOM 5106 C CA . HIS A 1 647 ? -26.708 20.157 55.215 1.00 83.94 647 HIS A CA 1
ATOM 5107 C C . HIS A 1 647 ? -27.503 20.674 56.429 1.00 83.94 647 HIS A C 1
ATOM 5109 O O . HIS A 1 647 ? -27.268 21.795 56.900 1.00 83.94 647 HIS A O 1
ATOM 5115 N N . ILE A 1 648 ? -28.411 19.856 56.970 1.00 83.06 648 ILE A N 1
ATOM 5116 C CA . ILE A 1 648 ? -29.238 20.207 58.138 1.00 83.06 648 ILE A CA 1
ATOM 5117 C C . ILE A 1 648 ? -28.511 19.996 59.477 1.00 83.06 648 ILE A C 1
ATOM 5119 O O . ILE A 1 648 ? -29.003 20.437 60.512 1.00 83.06 648 ILE A O 1
ATOM 5123 N N . GLY A 1 649 ? -27.322 19.382 59.460 1.00 70.12 649 GLY A N 1
ATOM 5124 C CA . GLY A 1 649 ? -26.499 19.145 60.648 1.00 70.12 649 GLY A CA 1
ATOM 5125 C C . GLY A 1 649 ? -26.946 17.955 61.505 1.00 70.12 649 GLY A C 1
ATOM 5126 O O . GLY A 1 649 ? -26.639 17.923 62.692 1.00 70.12 649 GLY A O 1
ATOM 5127 N N . SER A 1 650 ? -27.671 16.987 60.930 1.00 61.28 650 SER A N 1
ATOM 5128 C CA . SER A 1 650 ? -28.179 15.795 61.637 1.00 61.28 650 SER A CA 1
ATOM 5129 C C . SER A 1 650 ? -27.228 14.596 61.613 1.00 61.28 650 SER A C 1
ATOM 5131 O O . SER A 1 650 ? -27.506 13.583 62.252 1.00 61.28 650 SER A O 1
ATOM 5133 N N . VAL A 1 651 ? -26.106 14.686 60.898 1.00 56.09 651 VAL A N 1
ATOM 5134 C CA . VAL A 1 651 ? -25.132 13.595 60.786 1.00 56.09 651 VAL A CA 1
ATOM 5135 C C . VAL A 1 651 ? -23.964 13.893 61.725 1.00 56.09 651 VAL A C 1
ATOM 5137 O O . VAL A 1 651 ? -23.149 14.774 61.458 1.00 56.09 651 VAL A O 1
ATOM 5140 N N . ASN A 1 652 ? -23.871 13.153 62.835 1.00 47.19 652 ASN A N 1
ATOM 5141 C CA . ASN A 1 652 ? -22.601 13.033 63.553 1.00 47.19 652 ASN A CA 1
ATOM 5142 C C . ASN A 1 652 ? -21.584 12.447 62.565 1.00 47.19 652 ASN A C 1
ATOM 5144 O O . ASN A 1 652 ? -21.897 11.415 61.970 1.00 47.19 652 ASN A O 1
ATOM 5148 N N . PRO A 1 653 ? -20.402 13.056 62.364 1.00 42.19 653 PRO A N 1
ATOM 5149 C CA . PRO A 1 653 ? -19.423 12.561 61.411 1.00 42.19 653 PRO A CA 1
ATOM 5150 C C . PRO A 1 653 ? -18.897 11.220 61.916 1.00 42.19 653 PRO A C 1
ATOM 5152 O O . PRO A 1 653 ? -17.958 11.149 62.706 1.00 42.19 653 PRO A O 1
ATOM 5155 N N . VAL A 1 654 ? -19.533 10.135 61.490 1.00 48.81 654 VAL A N 1
ATOM 5156 C CA . VAL A 1 654 ? -18.964 8.810 61.645 1.00 48.81 654 VAL A CA 1
ATOM 5157 C C . VAL A 1 654 ? -17.828 8.754 60.642 1.00 48.81 654 VAL A C 1
ATOM 5159 O O . VAL A 1 654 ? -18.029 8.909 59.439 1.00 48.81 654 VAL A O 1
ATOM 5162 N N . THR A 1 655 ? -16.605 8.613 61.139 1.00 51.25 655 THR A N 1
ATOM 5163 C CA . THR A 1 655 ? -15.451 8.437 60.269 1.00 51.25 655 THR A CA 1
ATOM 5164 C C . THR A 1 655 ? -15.687 7.205 59.398 1.00 51.25 655 THR A C 1
ATOM 5166 O O . THR A 1 655 ? -16.135 6.159 59.872 1.00 51.25 655 THR A O 1
ATOM 5169 N N . THR A 1 656 ? -15.391 7.319 58.106 1.00 54.44 656 THR A N 1
ATOM 5170 C CA . THR A 1 656 ? -15.489 6.214 57.139 1.00 54.44 656 THR A CA 1
ATOM 5171 C C . THR A 1 656 ? -14.694 4.982 57.588 1.00 54.44 656 THR A C 1
ATOM 5173 O O . THR A 1 656 ? -15.071 3.857 57.263 1.00 54.44 656 THR A O 1
ATOM 5176 N N . ASP A 1 657 ? -13.659 5.179 58.409 1.00 53.19 657 ASP A N 1
ATOM 5177 C CA . ASP A 1 657 ? -12.898 4.114 59.064 1.00 53.19 657 ASP A CA 1
ATOM 5178 C C . ASP A 1 657 ? -13.689 3.380 60.157 1.00 53.19 657 ASP A C 1
ATOM 5180 O O . ASP A 1 657 ? -13.584 2.161 60.272 1.00 53.19 657 ASP A O 1
ATOM 5184 N N . ALA A 1 658 ? -14.534 4.066 60.935 1.00 57.91 658 ALA A N 1
ATOM 5185 C CA . ALA A 1 658 ? -15.361 3.432 61.964 1.00 57.91 658 ALA A CA 1
ATOM 5186 C C . ALA A 1 658 ? -16.517 2.610 61.366 1.00 57.91 658 ALA A C 1
ATOM 5188 O O . ALA A 1 658 ? -16.929 1.599 61.937 1.00 57.91 658 ALA A O 1
ATOM 5189 N N . GLU A 1 659 ? -17.050 3.012 60.210 1.00 64.62 659 GLU A N 1
ATOM 5190 C CA . GLU A 1 659 ? -18.015 2.203 59.451 1.00 64.62 659 GLU A CA 1
ATOM 5191 C C . GLU A 1 659 ? -17.361 1.006 58.776 1.00 64.62 659 GLU A C 1
ATOM 5193 O O . GLU A 1 659 ? -17.869 -0.107 58.910 1.00 64.62 659 GLU A O 1
ATOM 5198 N N . ALA A 1 660 ? -16.212 1.204 58.123 1.00 63.03 660 ALA A N 1
ATOM 5199 C CA . ALA A 1 660 ? -15.448 0.106 57.545 1.00 63.03 660 ALA A CA 1
ATOM 5200 C C . ALA A 1 660 ? -15.053 -0.915 58.621 1.00 63.03 660 ALA A C 1
ATOM 5202 O O . ALA A 1 660 ? -15.233 -2.114 58.425 1.00 63.03 660 ALA A O 1
ATOM 5203 N N . SER A 1 661 ? -14.596 -0.451 59.787 1.00 70.94 661 SER A N 1
ATOM 5204 C CA . SER A 1 661 ? -14.210 -1.311 60.907 1.00 70.94 661 SER A CA 1
ATOM 5205 C C . SER A 1 661 ? -15.394 -2.096 61.481 1.00 70.94 661 SER A C 1
ATOM 5207 O O . SER A 1 661 ? -15.280 -3.301 61.722 1.00 70.94 661 SER A O 1
ATOM 5209 N N . ARG A 1 662 ? -16.577 -1.473 61.602 1.00 77.56 662 ARG A N 1
ATOM 5210 C CA . ARG A 1 662 ? -17.811 -2.178 61.995 1.00 77.56 662 ARG A CA 1
ATOM 5211 C C . ARG A 1 662 ? -18.258 -3.204 60.955 1.00 77.56 662 ARG A C 1
ATOM 5213 O O . ARG A 1 662 ? -18.626 -4.310 61.336 1.00 77.56 662 ARG A O 1
ATOM 5220 N N . ALA A 1 663 ? -18.201 -2.870 59.667 1.00 76.31 663 ALA A N 1
ATOM 5221 C CA . ALA A 1 663 ? -18.565 -3.788 58.590 1.00 76.31 663 ALA A CA 1
ATOM 5222 C C . ALA A 1 663 ? -17.609 -4.994 58.513 1.00 76.31 663 ALA A C 1
ATOM 5224 O O . ALA A 1 663 ? -18.068 -6.129 58.397 1.00 76.31 663 ALA A O 1
ATOM 5225 N N . MET A 1 664 ? -16.298 -4.768 58.664 1.00 80.19 664 MET A N 1
ATOM 5226 C CA . MET A 1 664 ? -15.292 -5.835 58.751 1.00 80.19 664 MET A CA 1
ATOM 5227 C C . MET A 1 664 ? -15.534 -6.732 59.966 1.00 80.19 664 MET A C 1
ATOM 5229 O O . MET A 1 664 ? -15.612 -7.949 59.822 1.00 80.19 664 MET A O 1
ATOM 5233 N N . SER A 1 665 ? -15.735 -6.138 61.146 1.00 82.81 665 SER A N 1
ATOM 5234 C CA . SER A 1 665 ? -16.020 -6.884 62.380 1.00 82.81 665 SER A CA 1
ATOM 5235 C C . SER A 1 665 ? -17.311 -7.701 62.273 1.00 82.81 665 SER A C 1
ATOM 5237 O O . SER A 1 665 ? -17.371 -8.826 62.762 1.00 82.81 665 SER A O 1
ATOM 5239 N N . GLY A 1 666 ? -18.330 -7.162 61.595 1.00 86.62 666 GLY A N 1
ATOM 5240 C CA . GLY A 1 666 ? -19.592 -7.851 61.332 1.00 86.62 666 GLY A CA 1
ATOM 5241 C C . GLY A 1 666 ? -19.432 -9.076 60.432 1.00 86.62 666 GLY A C 1
ATOM 5242 O O . GLY A 1 666 ? -19.995 -10.124 60.739 1.00 86.62 666 GLY A O 1
ATOM 5243 N N . LEU A 1 667 ? -18.640 -8.977 59.357 1.00 85.25 667 LEU A N 1
ATOM 5244 C CA . LEU A 1 667 ? -18.347 -10.122 58.487 1.00 85.25 667 LEU A CA 1
ATOM 5245 C C . LEU A 1 667 ? -17.528 -11.194 59.209 1.00 85.25 667 LEU A C 1
ATOM 5247 O O . LEU A 1 667 ? -17.857 -12.371 59.088 1.00 85.25 667 LEU A O 1
ATOM 5251 N N . VAL A 1 668 ? -16.514 -10.797 59.989 1.00 85.06 668 VAL A N 1
ATOM 5252 C CA . VAL A 1 668 ? -15.738 -11.736 60.814 1.00 85.06 668 VAL A CA 1
ATOM 5253 C C . VAL A 1 668 ? -16.679 -12.479 61.753 1.00 85.06 668 VAL A C 1
ATOM 5255 O O . VAL A 1 668 ? -16.783 -13.691 61.645 1.00 85.06 668 VAL A O 1
ATOM 5258 N N . ALA A 1 669 ? -17.448 -11.768 62.583 1.00 87.06 669 ALA A N 1
ATOM 5259 C CA . ALA A 1 669 ? -18.373 -12.400 63.520 1.00 87.06 669 ALA A CA 1
ATOM 5260 C C . ALA A 1 669 ? -19.362 -13.349 62.820 1.00 87.06 669 ALA A C 1
ATOM 5262 O O . ALA A 1 669 ? -19.534 -14.481 63.265 1.00 87.06 669 ALA A O 1
ATOM 5263 N N . LYS A 1 670 ? -19.957 -12.925 61.696 1.00 86.38 670 LYS A N 1
ATOM 5264 C CA . LYS A 1 670 ? -20.916 -13.728 60.921 1.00 86.38 670 LYS A CA 1
ATOM 5265 C C . LYS A 1 670 ? -20.326 -15.045 60.417 1.00 86.38 670 LYS A C 1
ATOM 5267 O O . LYS A 1 670 ? -21.014 -16.056 60.469 1.00 86.38 670 LYS A O 1
ATOM 5272 N N . TYR A 1 671 ? -19.095 -15.036 59.907 1.00 84.62 671 TYR A N 1
ATOM 5273 C CA . TYR A 1 671 ? -18.489 -16.218 59.281 1.00 84.62 671 TYR A CA 1
ATOM 5274 C C . TYR A 1 671 ? -17.550 -16.998 60.209 1.00 84.62 671 TYR A C 1
ATOM 5276 O O . TYR A 1 671 ? -17.151 -18.108 59.867 1.00 84.62 671 TYR A O 1
ATOM 5284 N N . THR A 1 672 ? -17.237 -16.476 61.400 1.00 84.00 672 THR A N 1
ATOM 5285 C CA . THR A 1 672 ? -16.493 -17.214 62.431 1.00 84.00 672 THR A CA 1
ATOM 5286 C C . THR A 1 672 ? -17.377 -17.822 63.517 1.00 84.00 672 THR A C 1
ATOM 5288 O O . THR A 1 672 ? -16.880 -18.658 64.262 1.00 84.00 672 THR A O 1
ATOM 5291 N N . GLN A 1 673 ? -18.656 -17.431 63.634 1.00 84.44 673 GLN A N 1
ATOM 5292 C CA . GLN A 1 673 ? -19.552 -17.918 64.701 1.00 84.44 673 GLN A CA 1
ATOM 5293 C C . GLN A 1 673 ? -19.728 -19.449 64.700 1.00 84.44 673 GLN A C 1
ATOM 5295 O O . GLN A 1 673 ? -19.881 -20.043 65.761 1.00 84.44 673 GLN A O 1
ATOM 5300 N N . ASP A 1 674 ? -19.685 -20.069 63.517 1.00 79.56 674 ASP A N 1
ATOM 5301 C CA . ASP A 1 674 ? -19.922 -21.503 63.315 1.00 79.56 674 ASP A CA 1
ATOM 5302 C C . ASP A 1 674 ? -18.605 -22.286 63.120 1.00 79.56 674 ASP A C 1
ATOM 5304 O O . ASP A 1 674 ? -18.620 -23.467 62.764 1.00 79.56 674 ASP A O 1
ATOM 5308 N N . LEU A 1 675 ? -17.446 -21.640 63.325 1.00 78.19 675 LEU A N 1
ATOM 5309 C CA . LEU A 1 675 ? -16.156 -22.323 63.256 1.00 78.19 675 LEU A CA 1
ATOM 5310 C C . LEU A 1 675 ? -15.962 -23.214 64.494 1.00 78.19 675 LEU A C 1
ATOM 5312 O O . LEU A 1 675 ? -16.210 -22.778 65.617 1.00 78.19 675 LEU A O 1
ATOM 5316 N N . PRO A 1 676 ? -15.480 -24.456 64.327 1.00 75.06 676 PRO A N 1
ATOM 5317 C CA . PRO A 1 676 ? -15.263 -25.355 65.453 1.00 75.06 676 PRO A CA 1
ATOM 5318 C C . PRO A 1 676 ? -14.170 -24.822 66.399 1.00 75.06 676 PRO A C 1
ATOM 5320 O O . PRO A 1 676 ? -13.060 -24.523 65.963 1.00 75.06 676 PRO A O 1
ATOM 5323 N N . GLU A 1 677 ? -14.462 -24.764 67.707 1.00 66.75 677 GLU A N 1
ATOM 5324 C CA . GLU A 1 677 ? -13.554 -24.258 68.763 1.00 66.75 677 GLU A CA 1
ATOM 5325 C C . GLU A 1 677 ? -12.270 -25.097 68.946 1.00 66.75 677 GLU A C 1
ATOM 5327 O O . GLU A 1 677 ? -11.295 -24.646 69.546 1.00 66.75 677 GLU A O 1
ATOM 5332 N N . ALA A 1 678 ? -12.246 -26.319 68.410 1.00 61.72 678 ALA A N 1
ATOM 5333 C CA . ALA A 1 678 ? -11.093 -27.212 68.403 1.00 61.72 678 ALA A CA 1
ATOM 5334 C C . ALA A 1 678 ? -11.103 -28.064 67.122 1.00 61.72 678 ALA A C 1
ATOM 5336 O O . ALA A 1 678 ? -12.183 -28.398 66.626 1.00 61.72 678 ALA A O 1
ATOM 5337 N N . PRO A 1 679 ? -9.939 -28.466 66.573 1.00 56.38 679 PRO A N 1
ATOM 5338 C CA . PRO A 1 679 ? -9.914 -29.332 65.402 1.00 56.38 679 PRO A CA 1
ATOM 5339 C C . PRO A 1 679 ? -10.631 -30.649 65.727 1.00 56.38 679 PRO A C 1
ATOM 5341 O O . PRO A 1 679 ? -10.145 -31.455 66.519 1.00 56.38 679 PRO A O 1
ATOM 5344 N N . LEU A 1 680 ? -11.785 -30.868 65.086 1.00 55.78 680 LEU A N 1
ATOM 5345 C CA . LEU A 1 680 ? -12.655 -32.045 65.244 1.00 55.78 680 LEU A CA 1
ATOM 5346 C C . LEU A 1 680 ? -11.949 -33.379 64.930 1.00 55.78 680 LEU A C 1
ATOM 5348 O O . LEU A 1 680 ? -12.486 -34.450 65.196 1.00 55.78 680 LEU A O 1
ATOM 5352 N N . ILE A 1 681 ? -10.743 -33.331 64.356 1.00 60.00 681 ILE A N 1
ATOM 5353 C CA . ILE A 1 681 ? -9.968 -34.488 63.924 1.00 60.00 681 ILE A CA 1
ATOM 5354 C C . ILE A 1 681 ? -8.492 -34.202 64.223 1.00 60.00 681 ILE A C 1
ATOM 5356 O O . ILE A 1 681 ? -7.941 -33.216 63.729 1.00 60.00 681 ILE A O 1
ATOM 5360 N N . LYS A 1 682 ? -7.821 -35.081 64.985 1.00 64.56 682 LYS A N 1
ATOM 5361 C CA . LYS A 1 682 ? -6.348 -35.146 65.038 1.00 64.56 682 LYS A CA 1
ATOM 5362 C C . LYS A 1 682 ? -5.839 -35.584 63.660 1.00 64.56 682 LYS A C 1
ATOM 5364 O O . LYS A 1 682 ? -5.541 -36.759 63.455 1.00 64.56 682 LYS A O 1
ATOM 5369 N N . LYS A 1 683 ? -5.822 -34.667 62.689 1.00 63.38 683 LYS A N 1
ATOM 5370 C CA . LYS A 1 683 ? -5.271 -34.950 61.364 1.00 63.38 683 LYS A CA 1
ATOM 5371 C C . LYS A 1 683 ? -3.772 -35.251 61.510 1.00 63.38 683 LYS A C 1
ATOM 5373 O O . LYS A 1 683 ? -3.104 -34.581 62.304 1.00 63.38 683 LYS A O 1
ATOM 5378 N N . PRO A 1 684 ? -3.239 -36.251 60.788 1.00 70.94 684 PRO A N 1
ATOM 5379 C CA . PRO A 1 684 ? -1.800 -36.460 60.712 1.00 70.94 684 PRO A CA 1
ATOM 5380 C C . PRO A 1 684 ? -1.107 -35.177 60.240 1.00 70.94 684 PRO A C 1
ATOM 5382 O O . PRO A 1 684 ? -1.708 -34.365 59.533 1.00 70.94 684 PRO A O 1
ATOM 5385 N N . ALA A 1 685 ? 0.164 -34.999 60.605 1.00 76.50 685 ALA A N 1
ATOM 5386 C CA . ALA A 1 685 ? 0.967 -33.949 59.993 1.00 76.50 685 ALA A CA 1
ATOM 5387 C C . ALA A 1 685 ? 0.961 -34.144 58.470 1.00 76.50 685 ALA A C 1
ATOM 5389 O O . ALA A 1 685 ? 1.116 -35.265 57.984 1.00 76.50 685 ALA A O 1
ATOM 5390 N N . ALA A 1 686 ? 0.755 -33.056 57.734 1.00 78.19 686 ALA A N 1
ATOM 5391 C CA . ALA A 1 686 ? 0.740 -33.105 56.282 1.00 78.19 686 ALA A CA 1
ATOM 5392 C C . ALA A 1 686 ? 2.057 -33.660 55.741 1.00 78.19 686 ALA A C 1
ATOM 5394 O O . ALA A 1 686 ? 3.136 -33.358 56.268 1.00 78.19 686 ALA A O 1
ATOM 5395 N N . ARG A 1 687 ? 1.959 -34.458 54.682 1.00 84.69 687 ARG A N 1
ATOM 5396 C CA . ARG A 1 687 ? 3.112 -35.149 54.113 1.00 84.69 687 ARG A CA 1
ATOM 5397 C C . ARG A 1 687 ? 4.119 -34.151 53.549 1.00 84.69 687 ARG A C 1
ATOM 5399 O O . ARG A 1 687 ? 3.761 -33.062 53.104 1.00 84.69 687 ARG A O 1
ATOM 5406 N N . THR A 1 688 ? 5.394 -34.519 53.555 1.00 85.44 688 THR A N 1
ATOM 5407 C CA . THR A 1 688 ? 6.472 -33.756 52.901 1.00 85.44 688 THR A CA 1
ATOM 5408 C C . THR A 1 688 ? 6.785 -34.268 51.494 1.00 85.44 688 THR A C 1
ATOM 5410 O O . THR A 1 688 ? 7.505 -33.603 50.761 1.00 85.44 688 THR A O 1
ATOM 5413 N N . SER A 1 689 ? 6.233 -35.420 51.105 1.00 89.69 689 SER A N 1
ATOM 5414 C CA . SER A 1 689 ? 6.320 -36.011 49.769 1.00 89.69 689 SER A CA 1
ATOM 5415 C C . SER A 1 689 ? 5.028 -36.764 49.442 1.00 89.69 689 SER A C 1
ATOM 5417 O O . SER A 1 689 ? 4.279 -37.131 50.349 1.00 89.69 689 SER A O 1
ATOM 5419 N N . GLN A 1 690 ? 4.757 -36.995 48.154 1.00 90.69 690 GLN A N 1
ATOM 5420 C CA . GLN A 1 690 ? 3.505 -37.601 47.678 1.00 90.69 690 GLN A CA 1
ATOM 5421 C C . GLN A 1 690 ? 2.252 -36.841 48.156 1.00 90.69 690 GLN A C 1
ATOM 5423 O O . GLN A 1 690 ? 1.279 -37.440 48.621 1.00 90.69 690 GLN A O 1
ATOM 5428 N N . GLN A 1 691 ? 2.312 -35.511 48.082 1.00 93.50 691 GLN A N 1
ATOM 5429 C CA . GLN A 1 691 ? 1.261 -34.606 48.535 1.00 93.50 691 GLN A CA 1
ATOM 5430 C C . GLN A 1 691 ? 0.085 -34.568 47.558 1.00 93.50 691 GLN A C 1
ATOM 5432 O O . GLN A 1 691 ? 0.282 -34.564 46.338 1.00 93.50 691 GLN A O 1
ATOM 5437 N N . THR A 1 692 ? -1.124 -34.434 48.102 1.00 94.44 692 THR A N 1
ATOM 5438 C CA . THR A 1 692 ? -2.307 -34.002 47.350 1.00 94.44 692 THR A CA 1
ATOM 5439 C C . THR A 1 692 ? -2.604 -32.536 47.651 1.00 94.44 692 THR A C 1
ATOM 5441 O O . THR A 1 692 ? -2.910 -32.175 48.792 1.00 94.44 692 THR A O 1
ATOM 5444 N N . VAL A 1 693 ? -2.537 -31.679 46.633 1.00 96.00 693 VAL A N 1
ATOM 5445 C CA . VAL A 1 693 ? -2.752 -30.232 46.773 1.00 96.00 693 VAL A CA 1
ATOM 5446 C C . VAL A 1 693 ? -4.087 -29.835 46.159 1.00 96.00 693 VAL A C 1
ATOM 5448 O O . VAL A 1 693 ? -4.338 -30.074 44.982 1.00 96.00 693 VAL A O 1
ATOM 5451 N N . VAL A 1 694 ? -4.944 -29.185 46.941 1.00 95.69 694 VAL A N 1
ATOM 5452 C CA . VAL A 1 694 ? -6.172 -28.558 46.443 1.00 95.69 694 VAL A CA 1
ATOM 5453 C C . VAL A 1 694 ? -5.852 -27.128 46.026 1.00 95.69 694 VAL A C 1
ATOM 5455 O O . VAL A 1 694 ? -5.364 -26.348 46.842 1.00 95.69 694 VAL A O 1
ATOM 5458 N N . LEU A 1 695 ? -6.142 -26.770 44.777 1.00 95.50 695 LEU A N 1
ATOM 5459 C CA . LEU A 1 695 ? -5.921 -25.429 44.234 1.00 95.50 695 LEU A CA 1
ATOM 5460 C C . LEU A 1 695 ? -7.250 -24.811 43.793 1.00 95.50 695 LEU A C 1
ATOM 5462 O O . LEU A 1 695 ? -7.915 -25.331 42.896 1.00 95.50 695 LEU A O 1
ATOM 5466 N N . THR A 1 696 ? -7.622 -23.672 44.376 1.00 93.31 696 THR A N 1
ATOM 5467 C CA . THR A 1 696 ? -8.724 -22.843 43.857 1.00 93.31 696 THR A CA 1
ATOM 5468 C C . THR A 1 696 ? -8.171 -21.755 42.942 1.00 93.31 696 THR A C 1
ATOM 5470 O O . THR A 1 696 ? -7.062 -21.261 43.143 1.00 93.31 696 THR A O 1
ATOM 5473 N N . GLY A 1 697 ? -8.933 -21.364 41.917 1.00 89.44 697 GLY A N 1
ATOM 5474 C CA . GLY A 1 697 ? -8.529 -20.276 41.020 1.00 89.44 697 GLY A CA 1
ATOM 5475 C C . GLY A 1 697 ? -7.395 -20.615 40.042 1.00 89.44 697 GLY A C 1
ATOM 5476 O O . GLY A 1 697 ? -6.746 -19.694 39.552 1.00 89.44 697 GLY A O 1
ATOM 5477 N N . SER A 1 698 ? -7.176 -21.896 39.711 1.00 91.94 698 SER A N 1
ATOM 5478 C CA . SER A 1 698 ? -6.131 -22.357 38.769 1.00 91.94 698 SER A CA 1
ATOM 5479 C C . SER A 1 698 ? -6.161 -21.652 37.406 1.00 91.94 698 SER A C 1
ATOM 5481 O O . SER A 1 698 ? -5.120 -21.329 36.846 1.00 91.94 698 SER A O 1
ATOM 5483 N N . THR A 1 699 ? -7.348 -21.286 36.919 1.00 88.69 699 THR A N 1
ATOM 5484 C CA . THR A 1 699 ? -7.527 -20.567 35.647 1.00 88.69 699 THR A CA 1
ATOM 5485 C C . THR A 1 699 ? -7.336 -19.044 35.760 1.00 88.69 699 THR A C 1
ATOM 5487 O O . THR A 1 699 ? -7.661 -18.307 34.828 1.00 88.69 699 THR A O 1
ATOM 5490 N N . GLY A 1 700 ? -6.903 -18.541 36.919 1.00 84.12 700 GLY A N 1
ATOM 5491 C CA . GLY A 1 700 ? -6.622 -17.127 37.172 1.00 84.12 700 GLY A CA 1
ATOM 5492 C C . GLY A 1 700 ? -5.240 -16.683 36.676 1.00 84.12 700 GLY A C 1
ATOM 5493 O O . GLY A 1 700 ? -4.443 -17.473 36.167 1.00 84.12 700 GLY A O 1
ATOM 5494 N N . ARG A 1 701 ? -4.917 -15.389 36.829 1.00 82.31 701 ARG A N 1
ATOM 5495 C CA . ARG A 1 701 ? -3.593 -14.860 36.447 1.00 82.31 701 ARG A CA 1
ATOM 5496 C C . ARG A 1 701 ? -2.475 -15.530 37.246 1.00 82.31 701 ARG A C 1
ATOM 5498 O O . ARG A 1 701 ? -1.622 -16.151 36.635 1.00 82.31 701 ARG A O 1
ATOM 5505 N N . LEU A 1 702 ? -2.526 -15.459 38.578 1.00 88.25 702 LEU A N 1
ATOM 5506 C CA . LEU A 1 702 ? -1.552 -16.108 39.467 1.00 88.25 702 LEU A CA 1
ATOM 5507 C C . LEU A 1 702 ? -1.731 -17.635 39.516 1.00 88.25 702 LEU A C 1
ATOM 5509 O O . LEU A 1 702 ? -0.749 -18.370 39.522 1.00 88.25 702 LEU A O 1
ATOM 5513 N N . GLY A 1 703 ? -2.981 -18.108 39.511 1.00 91.56 703 GLY A N 1
ATOM 5514 C CA . GLY A 1 703 ? -3.308 -19.528 39.654 1.00 91.56 703 GLY A CA 1
ATOM 5515 C C . GLY A 1 703 ? -2.693 -20.438 38.591 1.00 91.56 703 GLY A C 1
ATOM 5516 O O . GLY A 1 703 ? -2.289 -21.544 38.931 1.00 91.56 703 GLY A O 1
ATOM 5517 N N . ALA A 1 704 ? -2.547 -19.968 37.346 1.00 92.56 704 ALA A N 1
ATOM 5518 C CA . ALA A 1 704 ? -1.948 -20.774 36.279 1.00 92.56 704 ALA A CA 1
ATOM 5519 C C . ALA A 1 704 ? -0.456 -21.043 36.532 1.00 92.56 704 ALA A C 1
ATOM 5521 O O . ALA A 1 704 ? 0.013 -22.162 36.367 1.00 92.56 704 ALA A O 1
ATOM 5522 N N . TYR A 1 705 ? 0.278 -20.039 37.025 1.00 95.00 705 TYR A N 1
ATOM 5523 C CA . TYR A 1 705 ? 1.687 -20.204 37.395 1.00 95.00 705 TYR A CA 1
ATOM 5524 C C . TYR A 1 705 ? 1.851 -21.044 38.665 1.00 95.00 705 TYR A C 1
ATOM 5526 O O . TYR A 1 705 ? 2.792 -21.825 38.761 1.00 95.00 705 TYR A O 1
ATOM 5534 N N . LEU A 1 706 ? 0.933 -20.918 39.634 1.00 95.25 706 LEU A N 1
ATOM 5535 C CA . LEU A 1 706 ? 0.910 -21.796 40.810 1.00 95.25 706 LEU A CA 1
ATOM 5536 C C . LEU A 1 706 ? 0.683 -23.254 40.403 1.00 95.25 706 LEU A C 1
ATOM 5538 O O . LEU A 1 706 ? 1.371 -24.131 40.915 1.00 95.25 706 LEU A O 1
ATOM 5542 N N . LEU A 1 707 ? -0.247 -23.509 39.477 1.00 95.75 707 LEU A N 1
ATOM 5543 C CA . LEU A 1 707 ? -0.487 -24.850 38.956 1.00 95.75 707 LEU A CA 1
ATOM 5544 C C . LEU A 1 707 ? 0.758 -25.403 38.261 1.00 95.75 707 LEU A C 1
ATOM 5546 O O . LEU A 1 707 ? 1.162 -26.515 38.581 1.00 95.75 707 LEU A O 1
ATOM 5550 N N . ASP A 1 708 ? 1.389 -24.625 37.378 1.00 95.31 708 ASP A N 1
ATOM 5551 C CA . ASP A 1 708 ? 2.632 -25.035 36.725 1.00 95.31 708 ASP A CA 1
ATOM 5552 C C . ASP A 1 708 ? 3.692 -25.398 37.782 1.00 95.31 708 ASP A C 1
ATOM 5554 O O . ASP A 1 708 ? 4.173 -26.530 37.810 1.00 95.31 708 ASP A O 1
ATOM 5558 N N . MET A 1 709 ? 3.975 -24.520 38.749 1.00 94.88 709 MET A N 1
ATOM 5559 C CA . MET A 1 709 ? 4.933 -24.818 39.825 1.00 94.88 709 MET A CA 1
ATOM 5560 C C . MET A 1 709 ? 4.595 -26.103 40.596 1.00 94.88 709 MET A C 1
ATOM 5562 O O . MET A 1 709 ? 5.489 -26.914 40.825 1.00 94.88 709 MET A O 1
ATOM 5566 N N . LEU A 1 710 ? 3.322 -26.330 40.935 1.00 95.06 710 LEU A N 1
ATOM 5567 C CA . LEU A 1 710 ? 2.884 -27.546 41.628 1.00 95.06 710 LEU A CA 1
ATOM 5568 C C . LEU A 1 710 ? 3.075 -28.806 40.775 1.00 95.06 710 LEU A C 1
ATOM 5570 O O . LEU A 1 710 ? 3.471 -29.835 41.307 1.00 95.06 710 LEU A O 1
ATOM 5574 N N . VAL A 1 711 ? 2.846 -28.733 39.461 1.00 94.62 711 VAL A N 1
ATOM 5575 C CA . VAL A 1 711 ? 3.094 -29.850 38.530 1.00 94.62 711 VAL A CA 1
ATOM 5576 C C . VAL A 1 711 ? 4.596 -30.150 38.403 1.00 94.62 711 VAL A C 1
ATOM 5578 O O . VAL A 1 711 ? 4.977 -31.265 38.067 1.00 94.62 711 VAL A O 1
ATOM 5581 N N . ALA A 1 712 ? 5.483 -29.173 38.643 1.00 93.31 712 ALA A N 1
ATOM 5582 C CA . ALA A 1 712 ? 6.942 -29.389 38.639 1.00 93.31 712 ALA A CA 1
ATOM 5583 C C . ALA A 1 712 ? 7.476 -29.971 39.942 1.00 93.31 712 ALA A C 1
ATOM 5585 O O . ALA A 1 712 ? 8.608 -30.456 39.957 1.00 93.31 712 ALA A O 1
ATOM 5586 N N . ASP A 1 713 ? 6.718 -29.868 41.027 1.00 93.62 713 ASP A N 1
ATOM 5587 C CA . ASP A 1 713 ? 7.221 -30.206 42.343 1.00 93.62 713 ASP A CA 1
ATOM 5588 C C . ASP A 1 713 ? 7.213 -31.733 42.541 1.00 93.62 713 ASP A C 1
ATOM 5590 O O . ASP A 1 713 ? 6.140 -32.339 42.607 1.00 93.62 713 ASP A O 1
ATOM 5594 N N . PRO A 1 714 ? 8.382 -32.390 42.686 1.00 93.31 714 PRO A N 1
ATOM 5595 C CA . PRO A 1 714 ? 8.446 -33.836 42.894 1.00 93.31 714 PRO A CA 1
ATOM 5596 C C . PRO A 1 714 ? 7.821 -34.283 44.227 1.00 93.31 714 PRO A C 1
ATOM 5598 O O . PRO A 1 714 ? 7.577 -35.477 44.426 1.00 93.31 714 PRO A O 1
ATOM 5601 N N . ALA A 1 715 ? 7.568 -33.360 45.160 1.00 93.62 715 ALA A N 1
ATOM 5602 C CA . ALA A 1 715 ? 6.842 -33.647 46.388 1.00 93.62 715 ALA A CA 1
ATOM 5603 C C . ALA A 1 715 ? 5.327 -33.778 46.168 1.00 93.62 715 ALA A C 1
ATOM 5605 O O . ALA A 1 715 ? 4.661 -34.359 47.028 1.00 93.62 715 ALA A O 1
ATOM 5606 N N . VAL A 1 716 ? 4.779 -33.294 45.047 1.00 94.94 716 VAL A N 1
ATOM 5607 C CA . VAL A 1 716 ? 3.342 -33.290 44.743 1.00 94.94 716 VAL A CA 1
ATOM 5608 C C . VAL A 1 716 ? 2.995 -34.469 43.835 1.00 94.94 716 VAL A C 1
ATOM 5610 O O . VAL A 1 716 ? 3.463 -34.573 42.708 1.00 94.94 716 VAL A O 1
ATOM 5613 N N . ALA A 1 717 ? 2.153 -35.378 44.330 1.00 93.25 717 ALA A N 1
ATOM 5614 C CA . ALA A 1 717 ? 1.685 -36.533 43.560 1.00 93.25 717 ALA A CA 1
ATOM 5615 C C . ALA A 1 717 ? 0.365 -36.264 42.832 1.00 93.25 717 ALA A C 1
ATOM 5617 O O . ALA A 1 717 ? 0.104 -36.858 41.787 1.00 93.25 717 ALA A O 1
ATOM 5618 N N . LYS A 1 718 ? -0.490 -35.409 43.402 1.00 94.94 718 LYS A N 1
ATOM 5619 C CA . LYS A 1 718 ? -1.826 -35.151 42.868 1.00 94.94 718 LYS A CA 1
ATOM 5620 C C . LYS A 1 718 ? -2.261 -33.712 43.115 1.00 94.94 718 LYS A C 1
ATOM 5622 O O . LYS A 1 718 ? -2.049 -33.170 44.198 1.00 94.94 718 LYS A O 1
ATOM 5627 N N . ILE A 1 719 ? -2.922 -33.105 42.135 1.00 96.31 719 ILE A N 1
ATOM 5628 C CA . ILE A 1 719 ? -3.474 -31.752 42.250 1.00 96.31 719 ILE A CA 1
ATOM 5629 C C . ILE A 1 719 ? -4.972 -31.797 41.957 1.00 96.31 719 ILE A C 1
ATOM 5631 O O . ILE A 1 719 ? -5.393 -32.330 40.935 1.00 96.31 719 ILE A O 1
ATOM 5635 N N . LEU A 1 720 ? -5.781 -31.237 42.853 1.00 94.88 720 LEU A N 1
ATOM 5636 C CA . LEU A 1 720 ? -7.230 -31.115 42.706 1.00 94.88 720 LEU A CA 1
ATOM 5637 C C . LEU A 1 720 ? -7.579 -29.644 42.462 1.00 94.88 720 LEU A C 1
ATOM 5639 O O . LEU A 1 720 ? -7.608 -28.835 43.390 1.00 94.88 720 LEU A O 1
ATOM 5643 N N . CYS A 1 721 ? -7.828 -29.283 41.208 1.00 94.94 721 CYS A N 1
ATOM 5644 C CA . CYS A 1 721 ? -8.267 -27.947 40.833 1.00 94.94 721 CYS A CA 1
ATOM 5645 C C . CYS A 1 721 ? -9.780 -27.809 41.023 1.00 94.94 721 CYS A C 1
ATOM 5647 O O . CYS A 1 721 ? -10.561 -28.491 40.361 1.00 94.94 721 CYS A O 1
ATOM 5649 N N . LEU A 1 722 ? -10.196 -26.910 41.916 1.00 92.94 722 LEU A N 1
ATOM 5650 C CA . LEU A 1 722 ? -11.604 -26.586 42.140 1.00 92.94 722 LEU A CA 1
ATOM 5651 C C . LEU A 1 722 ? -11.990 -25.388 41.266 1.00 92.94 722 LEU A C 1
ATOM 5653 O O . LEU A 1 722 ? -11.555 -24.258 41.510 1.00 92.94 722 LEU A O 1
ATOM 5657 N N . ASN A 1 723 ? -12.802 -25.629 40.236 1.00 89.44 723 ASN A N 1
ATOM 5658 C CA . ASN A 1 723 ? -13.175 -24.631 39.235 1.00 89.44 723 ASN A CA 1
ATOM 5659 C C . ASN A 1 723 ? -14.690 -24.411 39.192 1.00 89.44 723 ASN A C 1
ATOM 5661 O O . ASN A 1 723 ? -15.483 -25.346 39.259 1.00 89.44 723 ASN A O 1
ATOM 5665 N N . ARG A 1 724 ? -15.106 -23.156 38.977 1.00 82.56 724 ARG A N 1
ATOM 5666 C CA . ARG A 1 724 ? -16.530 -22.819 38.796 1.00 82.56 724 ARG A CA 1
ATOM 5667 C C . ARG A 1 724 ? -17.095 -23.317 37.469 1.00 82.56 724 ARG A C 1
ATOM 5669 O O . ARG A 1 724 ? -18.299 -23.488 37.353 1.00 82.56 724 ARG A O 1
ATOM 5676 N N . SER A 1 725 ? -16.258 -23.520 36.452 1.00 76.69 725 SER A N 1
ATOM 5677 C CA . SER A 1 725 ? -16.703 -24.013 35.149 1.00 76.69 725 SER A CA 1
ATOM 5678 C C . SER A 1 725 ? -16.552 -25.530 35.052 1.00 76.69 725 SER A C 1
ATOM 5680 O O . SER A 1 725 ? -15.655 -26.120 35.653 1.00 76.69 725 SER A O 1
ATOM 5682 N N . ARG A 1 726 ? -17.441 -26.174 34.287 1.00 77.38 726 ARG A N 1
ATOM 5683 C CA . ARG A 1 726 ? -17.380 -27.625 34.030 1.00 77.38 726 ARG A CA 1
ATOM 5684 C C . ARG A 1 726 ? -16.260 -28.012 33.057 1.00 77.38 726 ARG A C 1
ATOM 5686 O O . ARG A 1 726 ? -15.877 -29.172 33.002 1.00 77.38 726 ARG A O 1
ATOM 5693 N N . ASP A 1 727 ? -15.723 -27.048 32.313 1.00 81.00 727 ASP A N 1
ATOM 5694 C CA . ASP A 1 727 ? -14.685 -27.221 31.290 1.00 81.00 727 ASP A CA 1
ATOM 5695 C C . ASP A 1 727 ? -13.264 -26.889 31.794 1.00 81.00 727 ASP A C 1
ATOM 5697 O O . ASP A 1 727 ? -12.381 -26.574 30.993 1.00 81.00 727 ASP A O 1
ATOM 5701 N N . GLY A 1 728 ? -13.032 -26.957 33.113 1.00 83.12 728 GLY A N 1
ATOM 5702 C CA . GLY A 1 728 ? -11.795 -26.506 33.767 1.00 83.12 728 GLY A CA 1
ATOM 5703 C C . GLY A 1 728 ? -10.506 -26.993 33.095 1.00 83.12 728 GLY A C 1
ATOM 5704 O O . GLY A 1 728 ? -9.618 -26.182 32.847 1.00 83.12 728 GLY A O 1
ATOM 5705 N N . ARG A 1 729 ? -10.437 -28.274 32.698 1.00 89.25 729 ARG A N 1
ATOM 5706 C CA . ARG A 1 729 ? -9.266 -28.847 32.006 1.00 89.25 729 ARG A CA 1
ATOM 5707 C C . ARG A 1 729 ? -9.004 -28.190 30.650 1.00 89.25 729 ARG A C 1
ATOM 5709 O O . ARG A 1 729 ? -7.894 -27.742 30.392 1.00 89.25 729 ARG A O 1
ATOM 5716 N N . ALA A 1 730 ? -10.020 -28.120 29.789 1.00 86.06 730 ALA A N 1
ATOM 5717 C CA . ALA A 1 730 ? -9.872 -27.560 28.446 1.00 86.06 730 ALA A CA 1
ATOM 5718 C C . ALA A 1 730 ? -9.525 -26.065 28.502 1.00 86.06 730 ALA A C 1
ATOM 5720 O O . ALA A 1 730 ? -8.706 -25.574 27.726 1.00 86.06 730 ALA A O 1
ATOM 5721 N N . ARG A 1 731 ? -10.122 -25.338 29.453 1.00 87.00 731 ARG A N 1
ATOM 5722 C CA . ARG A 1 731 ? -9.799 -23.934 29.710 1.00 87.00 731 ARG A CA 1
ATOM 5723 C C . ARG A 1 731 ? -8.362 -23.758 30.195 1.00 87.00 731 ARG A C 1
ATOM 5725 O O . ARG A 1 731 ? -7.688 -22.858 29.704 1.00 87.00 731 ARG A O 1
ATOM 5732 N N . GLN A 1 732 ? -7.903 -24.604 31.116 1.00 91.50 732 GLN A N 1
ATOM 5733 C CA . GLN A 1 732 ? -6.537 -24.561 31.631 1.00 91.50 732 GLN A CA 1
ATOM 5734 C C . GLN A 1 732 ? -5.515 -24.854 30.527 1.00 91.50 732 GLN A C 1
ATOM 5736 O O . GLN A 1 732 ? -4.598 -24.071 30.343 1.00 91.50 732 GLN A O 1
ATOM 5741 N N . GLN A 1 733 ? -5.726 -25.886 29.706 1.00 90.44 733 GLN A N 1
ATOM 5742 C CA . GLN A 1 733 ? -4.810 -26.221 28.605 1.00 90.44 733 GLN A CA 1
ATOM 5743 C C . GLN A 1 733 ? -4.653 -25.081 27.590 1.00 90.44 733 GLN A C 1
ATOM 5745 O O . GLN A 1 733 ? -3.540 -24.798 27.152 1.00 90.44 733 GLN A O 1
ATOM 5750 N N . ARG A 1 734 ? -5.750 -24.395 27.235 1.00 86.94 734 ARG A N 1
ATOM 5751 C CA . ARG A 1 734 ? -5.695 -23.203 26.368 1.00 86.94 734 ARG A CA 1
ATOM 5752 C C . ARG A 1 734 ? -4.929 -22.051 27.021 1.00 86.94 734 ARG A C 1
ATOM 5754 O O . ARG A 1 734 ? -4.192 -21.348 26.336 1.00 86.94 734 ARG A O 1
ATOM 5761 N N . LEU A 1 735 ? -5.124 -21.856 28.325 1.00 88.56 735 LEU A N 1
ATOM 5762 C CA . LEU A 1 735 ? -4.470 -20.805 29.104 1.00 88.56 735 LEU A CA 1
ATOM 5763 C C . LEU A 1 735 ? -2.966 -21.053 29.264 1.00 88.56 735 LEU A C 1
ATOM 5765 O O . LEU A 1 735 ? -2.178 -20.121 29.149 1.00 88.56 735 LEU A O 1
ATOM 5769 N N . ASP A 1 736 ? -2.577 -22.295 29.529 1.00 90.88 736 ASP A N 1
ATOM 5770 C CA . ASP A 1 736 ? -1.179 -22.673 29.714 1.00 90.88 736 ASP A CA 1
ATOM 5771 C C . ASP A 1 736 ? -0.429 -22.575 28.382 1.00 90.88 736 ASP A C 1
ATOM 5773 O O . ASP A 1 736 ? 0.638 -21.965 28.325 1.00 90.88 736 ASP A O 1
ATOM 5777 N N . ALA A 1 737 ? -1.044 -23.040 27.285 1.00 88.12 737 ALA A N 1
ATOM 5778 C CA . ALA A 1 737 ? -0.494 -22.903 25.938 1.00 88.12 737 ALA A CA 1
ATOM 5779 C C . ALA A 1 737 ? -0.268 -21.435 25.538 1.00 88.12 737 ALA A C 1
ATOM 5781 O O . ALA A 1 737 ? 0.789 -21.101 25.009 1.00 88.12 737 ALA A O 1
ATOM 5782 N N . SER A 1 738 ? -1.218 -20.538 25.830 1.00 84.44 738 SER A N 1
ATOM 5783 C CA . SER A 1 738 ? -1.072 -19.111 25.503 1.00 84.44 738 SER A CA 1
ATOM 5784 C C . SER A 1 738 ? -0.033 -18.381 26.359 1.00 84.44 738 SER A C 1
ATOM 5786 O O . SER A 1 738 ? 0.391 -17.284 26.001 1.00 84.44 738 SER A O 1
ATOM 5788 N N . ARG A 1 739 ? 0.394 -18.976 27.481 1.00 87.94 739 ARG A N 1
ATOM 5789 C CA . ARG A 1 739 ? 1.378 -18.406 28.414 1.00 87.94 739 ARG A CA 1
ATOM 5790 C C . ARG A 1 739 ? 2.740 -19.102 28.380 1.00 87.94 739 ARG A C 1
ATOM 5792 O O . ARG A 1 739 ? 3.604 -18.738 29.173 1.00 87.94 739 ARG A O 1
ATOM 5799 N N . GLY A 1 740 ? 2.934 -20.081 27.493 1.00 89.38 740 GLY A N 1
ATOM 5800 C CA . GLY A 1 740 ? 4.167 -20.872 27.421 1.00 89.38 740 GLY A CA 1
ATOM 5801 C C . GLY A 1 740 ? 4.402 -21.763 28.648 1.00 89.38 740 GLY A C 1
ATOM 5802 O O . GLY A 1 740 ? 5.548 -22.067 28.967 1.00 89.38 740 GLY A O 1
ATOM 5803 N N . LEU A 1 741 ? 3.334 -22.144 29.356 1.00 92.31 741 LEU A N 1
ATOM 5804 C CA . LEU A 1 741 ? 3.373 -23.056 30.504 1.00 92.31 741 LEU A CA 1
ATOM 5805 C C . LEU A 1 741 ? 3.170 -24.508 30.049 1.00 92.31 741 LEU A C 1
ATOM 5807 O O . LEU A 1 741 ? 2.778 -24.773 28.908 1.00 92.31 741 LEU A O 1
ATOM 5811 N N . ARG A 1 742 ? 3.432 -25.472 30.938 1.00 89.12 742 ARG A N 1
ATOM 5812 C CA . ARG A 1 742 ? 3.257 -26.894 30.614 1.00 89.12 742 ARG A CA 1
ATOM 5813 C C . ARG A 1 742 ? 1.791 -27.232 30.369 1.00 89.12 742 ARG A C 1
ATOM 5815 O O . ARG A 1 742 ? 0.926 -26.936 31.181 1.00 89.12 742 ARG A O 1
ATOM 5822 N N . THR A 1 743 ? 1.532 -27.914 29.258 1.00 89.06 743 THR A N 1
ATOM 5823 C CA . THR A 1 743 ? 0.192 -28.378 28.862 1.00 89.06 743 THR A CA 1
ATOM 5824 C C . THR A 1 743 ? -0.061 -29.846 29.206 1.00 89.06 743 THR A C 1
ATOM 5826 O O . THR A 1 743 ? -1.208 -30.305 29.153 1.00 89.06 743 THR A O 1
ATOM 5829 N N . ASP A 1 744 ? 0.995 -30.578 29.578 1.00 88.62 744 ASP A N 1
ATOM 5830 C CA . ASP A 1 744 ? 0.878 -31.895 30.191 1.00 88.62 744 ASP A CA 1
ATOM 5831 C C . ASP A 1 744 ? 0.404 -31.736 31.638 1.00 88.62 744 ASP A C 1
ATOM 5833 O O . ASP A 1 744 ? 1.149 -31.337 32.531 1.00 88.62 744 ASP A O 1
ATOM 5837 N N . LEU A 1 745 ? -0.877 -32.033 31.838 1.00 89.56 745 LEU A N 1
ATOM 5838 C CA . LEU A 1 745 ? -1.571 -31.944 33.120 1.00 89.56 745 LEU A CA 1
ATOM 5839 C C . LEU A 1 745 ? -1.809 -33.342 33.705 1.00 89.56 745 LEU A C 1
ATOM 5841 O O . LEU A 1 745 ? -2.879 -33.627 34.262 1.00 89.56 745 LEU A O 1
ATOM 5845 N N . THR A 1 746 ? -0.843 -34.243 33.518 1.00 87.88 746 THR A N 1
ATOM 5846 C CA . THR A 1 746 ? -0.822 -35.556 34.167 1.00 87.88 746 THR A CA 1
ATOM 5847 C C . THR A 1 746 ? -0.736 -35.373 35.685 1.00 87.88 746 THR A C 1
ATOM 5849 O O . THR A 1 746 ? 0.073 -34.599 36.184 1.00 87.88 746 THR A O 1
ATOM 5852 N N . GLY A 1 747 ? -1.611 -36.051 36.435 1.00 88.25 747 GLY A N 1
ATOM 5853 C CA . GLY A 1 747 ? -1.704 -35.901 37.896 1.00 88.25 747 GLY A CA 1
ATOM 5854 C C . GLY A 1 747 ? -2.564 -34.723 38.383 1.00 88.25 747 GLY A C 1
ATOM 5855 O O . GLY A 1 747 ? -2.683 -34.521 39.592 1.00 88.25 747 GLY A O 1
ATOM 5856 N N . VAL A 1 748 ? -3.204 -33.974 37.475 1.00 94.94 748 VAL A N 1
ATOM 5857 C CA . VAL A 1 748 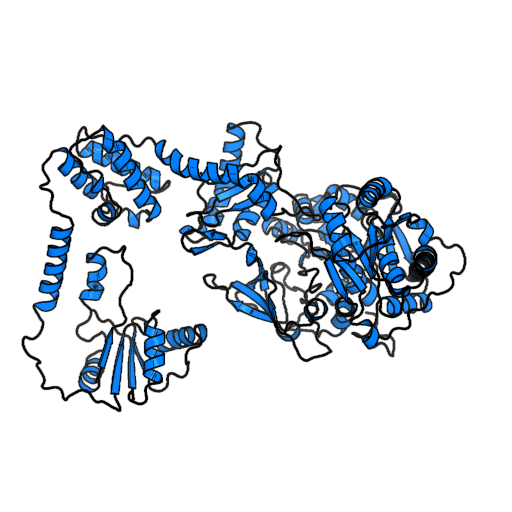? -4.133 -32.879 37.807 1.00 94.94 748 VAL A CA 1
ATOM 5858 C C . VAL A 1 748 ? -5.570 -33.300 37.511 1.00 94.94 748 VAL A C 1
ATOM 5860 O O . VAL A 1 748 ? -5.878 -33.628 36.367 1.00 94.94 748 VAL A O 1
ATOM 5863 N N . ASP A 1 749 ? -6.464 -33.219 38.493 1.00 93.25 749 ASP A N 1
ATOM 5864 C CA . ASP A 1 749 ? -7.910 -33.397 38.326 1.00 93.25 749 ASP A CA 1
ATOM 5865 C C . ASP A 1 749 ? -8.632 -32.050 38.419 1.00 93.25 749 ASP A C 1
ATOM 5867 O O . ASP A 1 749 ? -8.318 -31.218 39.267 1.00 93.25 749 ASP A O 1
ATOM 5871 N N . PHE A 1 750 ? -9.638 -31.847 37.566 1.00 92.88 750 PHE A N 1
ATOM 5872 C CA . PHE A 1 750 ? -10.462 -30.638 37.552 1.00 92.88 750 PHE A CA 1
ATOM 5873 C C . PHE A 1 750 ? -11.864 -30.983 38.033 1.00 92.88 750 PHE A C 1
ATOM 5875 O O . PHE A 1 750 ? -12.582 -31.736 37.375 1.00 92.88 750 PHE A O 1
ATOM 5882 N N . LEU A 1 751 ? -12.250 -30.421 39.172 1.00 91.25 751 LEU A N 1
ATOM 5883 C CA . LEU A 1 751 ? -13.537 -30.654 39.806 1.00 91.25 751 LEU A CA 1
ATOM 5884 C C . LEU A 1 751 ? -14.391 -29.391 39.704 1.00 91.25 751 LEU A C 1
ATOM 5886 O O . LEU A 1 751 ? -13.944 -28.287 40.021 1.00 91.25 751 LEU A O 1
ATOM 5890 N N . HIS A 1 752 ? -15.636 -29.561 39.263 1.00 90.31 752 HIS A N 1
ATOM 5891 C CA . HIS A 1 752 ? -16.610 -28.478 39.253 1.00 90.31 752 HIS A CA 1
ATOM 5892 C C . HIS A 1 752 ? -17.092 -28.223 40.682 1.00 90.31 752 HIS A C 1
ATOM 5894 O O . HIS A 1 752 ? -17.775 -29.069 41.253 1.00 90.31 752 HIS A O 1
ATOM 5900 N N . ALA A 1 753 ? -16.725 -27.075 41.245 1.00 88.62 753 ALA A N 1
ATOM 5901 C CA . ALA A 1 753 ? -16.978 -26.746 42.638 1.00 88.62 753 ALA A CA 1
ATOM 5902 C C . ALA A 1 753 ? -17.639 -25.372 42.793 1.00 88.62 753 ALA A C 1
ATOM 5904 O O . ALA A 1 753 ? -17.328 -24.416 42.075 1.00 88.62 753 ALA A O 1
ATOM 5905 N N . ASP A 1 754 ? -18.508 -25.277 43.791 1.00 86.81 754 ASP A N 1
ATOM 5906 C CA . ASP A 1 754 ? -19.084 -24.044 44.309 1.00 86.81 754 ASP A CA 1
ATOM 5907 C C . ASP A 1 754 ? -18.723 -23.926 45.792 1.00 86.81 754 ASP A C 1
ATOM 5909 O O . ASP A 1 754 ? -19.325 -24.568 46.653 1.00 86.81 754 ASP A O 1
ATOM 5913 N N . LEU A 1 755 ? -17.715 -23.099 46.073 1.00 86.56 755 LEU A N 1
ATOM 5914 C CA . LEU A 1 755 ? -17.170 -22.906 47.417 1.00 86.56 755 LEU A CA 1
ATOM 5915 C C . LEU A 1 755 ? -18.194 -22.301 48.396 1.00 86.56 755 LEU A C 1
ATOM 5917 O O . LEU A 1 755 ? -18.021 -22.416 49.601 1.00 86.56 755 LEU A O 1
ATOM 5921 N N . ALA A 1 756 ? -19.290 -21.705 47.908 1.00 80.94 756 ALA A N 1
ATOM 5922 C CA . ALA A 1 756 ? -20.343 -21.166 48.769 1.00 80.94 756 ALA A CA 1
ATOM 5923 C C . ALA A 1 756 ? -21.269 -22.251 49.361 1.00 80.94 756 ALA A C 1
ATOM 5925 O O . ALA A 1 756 ? -22.132 -21.939 50.200 1.00 80.94 756 ALA A O 1
ATOM 5926 N N . ARG A 1 757 ? -21.131 -23.509 48.912 1.00 84.12 757 ARG A N 1
ATOM 5927 C CA . ARG A 1 757 ? -21.898 -24.666 49.388 1.00 84.12 757 ARG A CA 1
ATOM 5928 C C . ARG A 1 757 ? -21.128 -25.446 50.463 1.00 84.12 757 ARG A C 1
ATOM 5930 O O . ARG A 1 757 ? -19.920 -25.619 50.322 1.00 84.12 757 ARG A O 1
ATOM 5937 N N . PRO A 1 758 ? -21.814 -26.019 51.474 1.00 81.31 758 PRO A N 1
ATOM 5938 C CA . PRO A 1 758 ? -21.164 -26.791 52.541 1.00 81.31 758 PRO A CA 1
ATOM 5939 C C . PRO A 1 758 ? -20.324 -27.985 52.058 1.00 81.31 758 PRO A C 1
ATOM 5941 O O . PRO A 1 758 ? -19.344 -28.348 52.697 1.00 81.31 758 PRO A O 1
ATOM 5944 N N . ASP A 1 759 ? -20.700 -28.588 50.929 1.00 86.88 759 ASP A N 1
ATOM 5945 C CA . ASP A 1 759 ? -20.031 -29.732 50.298 1.00 86.88 759 ASP A CA 1
ATOM 5946 C C . ASP A 1 759 ? -19.126 -29.325 49.122 1.00 86.88 759 ASP A C 1
ATOM 5948 O O . ASP A 1 759 ? -18.752 -30.160 48.297 1.00 86.88 759 ASP A O 1
ATOM 5952 N N . LEU A 1 760 ? -18.835 -28.025 48.988 1.00 88.69 760 LEU A N 1
ATOM 5953 C CA . LEU A 1 760 ? -18.152 -27.416 47.843 1.00 88.69 760 LEU A CA 1
ATOM 5954 C C . LEU A 1 760 ? -18.846 -27.691 46.494 1.00 88.69 760 LEU A C 1
ATOM 5956 O O . LEU A 1 760 ? -18.231 -27.539 45.442 1.00 88.69 760 LEU A O 1
ATOM 5960 N N . GLY A 1 761 ? -20.110 -28.133 46.492 1.00 87.75 761 GLY A N 1
ATOM 5961 C CA . GLY A 1 761 ? -20.822 -28.557 45.284 1.00 87.75 761 GLY A CA 1
ATOM 5962 C C . GLY A 1 761 ? -20.331 -29.878 44.680 1.00 87.75 761 GLY A C 1
ATOM 5963 O O . GLY A 1 761 ? -20.734 -30.208 43.567 1.00 87.75 761 GLY A O 1
ATOM 5964 N N . LEU A 1 762 ? -19.493 -30.636 45.397 1.00 88.62 762 LEU A N 1
ATOM 5965 C CA . LEU A 1 762 ? -18.883 -31.887 44.928 1.00 88.62 762 LEU A CA 1
ATOM 5966 C C . LEU A 1 762 ? -19.725 -33.136 45.232 1.00 88.62 762 LEU A C 1
ATOM 5968 O O . LEU A 1 762 ? -19.404 -34.226 44.759 1.00 88.62 762 LEU A O 1
ATOM 5972 N N . GLY A 1 763 ? -20.790 -32.992 46.026 1.00 88.31 763 GLY A N 1
ATOM 5973 C CA . GLY A 1 763 ? -21.539 -34.116 46.576 1.00 88.31 763 GLY A CA 1
ATOM 5974 C C . GLY A 1 763 ? -20.789 -34.835 47.703 1.00 88.31 763 GLY A C 1
ATOM 5975 O O . GLY A 1 763 ? -19.622 -34.566 47.989 1.00 88.31 763 GLY A O 1
ATOM 5976 N N . VAL A 1 764 ? -21.481 -35.769 48.361 1.00 86.25 764 VAL A N 1
ATOM 5977 C CA . VAL A 1 764 ? -20.996 -36.433 49.587 1.00 86.25 764 VAL A CA 1
ATOM 5978 C C . VAL A 1 764 ? -19.692 -37.203 49.353 1.00 86.25 764 VAL A C 1
ATOM 5980 O O . VAL A 1 764 ? -18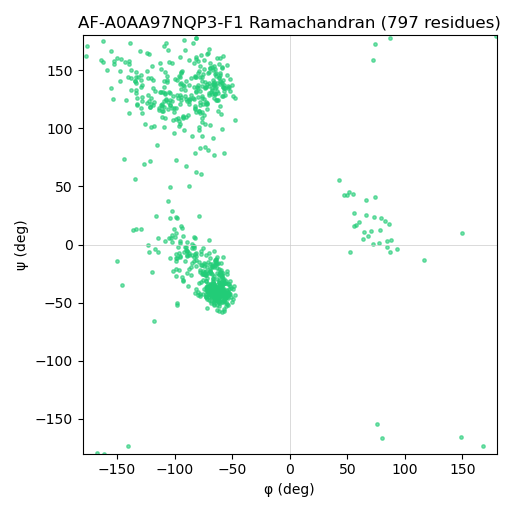.770 -37.103 50.157 1.00 86.25 764 VAL A O 1
ATOM 5983 N N . GLU A 1 765 ? -19.594 -37.937 48.244 1.00 85.25 765 GLU A N 1
ATOM 5984 C CA . GLU A 1 765 ? -18.425 -38.770 47.933 1.00 85.25 765 GLU A CA 1
ATOM 5985 C C . GLU A 1 765 ? -17.191 -37.928 47.580 1.00 85.25 765 GLU A C 1
ATOM 5987 O O . GLU A 1 765 ? -16.122 -38.134 48.154 1.00 85.25 765 GLU A O 1
ATOM 5992 N N . GLY A 1 766 ? -17.345 -36.933 46.698 1.00 86.25 766 GLY A N 1
ATOM 5993 C CA . GLY A 1 766 ? -16.246 -36.048 46.300 1.00 86.25 766 GLY A CA 1
ATOM 5994 C C . GLY A 1 766 ? -15.727 -35.200 47.462 1.00 86.25 766 GLY A C 1
ATOM 5995 O O . GLY A 1 766 ? -14.518 -35.026 47.619 1.00 86.25 766 GLY A O 1
ATOM 5996 N N . TYR A 1 767 ? -16.624 -34.726 48.330 1.00 90.19 767 TYR A N 1
ATOM 5997 C CA . TYR A 1 767 ? -16.242 -33.985 49.529 1.00 90.19 767 TYR A CA 1
ATOM 5998 C C . TYR A 1 767 ? -15.511 -34.871 50.552 1.00 90.19 767 TYR A C 1
ATOM 6000 O O . TYR A 1 767 ? -14.470 -34.473 51.078 1.00 90.19 767 TYR A O 1
ATOM 6008 N N . ALA A 1 768 ? -15.992 -36.098 50.790 1.00 87.00 768 ALA A N 1
ATOM 6009 C CA . ALA A 1 768 ? -15.328 -37.057 51.677 1.00 87.00 768 ALA A CA 1
ATOM 6010 C C . ALA A 1 768 ? -13.917 -37.423 51.189 1.00 87.00 768 ALA A C 1
ATOM 6012 O O . ALA A 1 768 ? -12.997 -37.531 52.002 1.00 87.00 768 ALA A O 1
ATOM 6013 N N . GLN A 1 769 ? -13.727 -37.548 49.873 1.00 84.19 769 GLN A N 1
ATOM 6014 C CA . GLN A 1 769 ? -12.420 -37.804 49.276 1.00 84.19 769 GLN A CA 1
ATOM 6015 C C . GLN A 1 769 ? -11.437 -36.655 49.533 1.00 84.19 769 GLN A C 1
ATOM 6017 O O . GLN A 1 769 ? -10.323 -36.890 49.995 1.00 84.19 769 GLN A O 1
ATOM 6022 N N . ILE A 1 770 ? -11.850 -35.403 49.311 1.00 89.25 770 ILE A N 1
ATOM 6023 C CA . ILE A 1 770 ? -10.994 -34.241 49.600 1.00 89.25 770 ILE A CA 1
ATOM 6024 C C . ILE A 1 770 ? -10.638 -34.174 51.087 1.00 89.25 770 ILE A C 1
ATOM 6026 O O . ILE A 1 770 ? -9.490 -33.894 51.430 1.00 89.25 770 ILE A O 1
ATOM 6030 N N . LEU A 1 771 ? -11.594 -34.451 51.980 1.00 86.06 771 LEU A N 1
ATOM 6031 C CA . LEU A 1 771 ? -11.345 -34.446 53.422 1.00 86.06 771 LEU A CA 1
ATOM 6032 C C . LEU A 1 771 ? -10.302 -35.484 53.860 1.00 86.06 771 LEU A C 1
ATOM 6034 O O . LEU A 1 771 ? -9.577 -35.216 54.826 1.00 86.06 771 LEU A O 1
ATOM 6038 N N . ALA A 1 772 ? -10.250 -36.631 53.177 1.00 83.38 772 ALA A N 1
ATOM 6039 C CA . ALA A 1 772 ? -9.328 -37.727 53.454 1.00 83.38 772 ALA A CA 1
ATOM 6040 C C . ALA A 1 772 ? -7.939 -37.518 52.828 1.00 83.38 772 ALA A C 1
ATOM 6042 O O . ALA A 1 772 ? -6.936 -37.783 53.490 1.00 83.38 772 ALA A O 1
ATOM 6043 N N . ASP A 1 773 ? -7.888 -37.025 51.587 1.00 84.62 773 ASP A N 1
ATOM 6044 C CA . ASP A 1 773 ? -6.675 -37.060 50.765 1.00 84.62 773 ASP A CA 1
ATOM 6045 C C . ASP A 1 773 ? -5.884 -35.743 50.764 1.00 84.62 773 ASP A C 1
ATOM 6047 O O . ASP A 1 773 ? -4.677 -35.772 50.541 1.00 84.62 773 ASP A O 1
ATOM 6051 N N . ALA A 1 774 ? -6.523 -34.587 50.989 1.00 89.81 774 ALA A N 1
ATOM 6052 C CA . ALA A 1 774 ? -5.870 -33.285 50.829 1.00 89.81 774 ALA A CA 1
ATOM 6053 C C . ALA A 1 774 ? -4.838 -32.979 51.934 1.00 89.81 774 ALA A C 1
ATOM 6055 O O . ALA A 1 774 ? -5.182 -32.838 53.111 1.00 89.81 774 ALA A O 1
ATOM 6056 N N . ASP A 1 775 ? -3.581 -32.765 51.535 1.00 90.19 775 ASP A N 1
ATOM 6057 C CA . ASP A 1 775 ? -2.474 -32.363 52.415 1.00 90.19 775 ASP A CA 1
ATOM 6058 C C . ASP A 1 775 ? -2.358 -30.838 52.560 1.00 90.19 775 ASP A C 1
ATOM 6060 O O . ASP A 1 775 ? -1.963 -30.307 53.607 1.00 90.19 775 ASP A O 1
ATOM 6064 N N . ARG A 1 776 ? -2.650 -30.117 51.473 1.00 91.31 776 ARG A N 1
ATOM 6065 C CA . ARG A 1 776 ? -2.490 -28.664 51.356 1.00 91.31 776 ARG A CA 1
ATOM 6066 C C . ARG A 1 776 ? -3.660 -28.066 50.593 1.00 91.31 776 ARG A C 1
ATOM 6068 O O . ARG A 1 776 ? -4.135 -28.650 49.624 1.00 91.31 776 ARG A O 1
ATOM 6075 N N . VAL A 1 777 ? -4.067 -26.869 51.002 1.00 92.31 777 VAL A N 1
ATOM 6076 C CA . VAL A 1 777 ? -5.043 -26.054 50.276 1.00 92.31 777 VAL A CA 1
ATOM 6077 C C . VAL A 1 777 ? -4.375 -24.736 49.911 1.00 92.31 777 VAL A C 1
ATOM 6079 O O . VAL A 1 777 ? -3.915 -24.006 50.786 1.00 92.31 777 VAL A O 1
ATOM 6082 N N . VAL A 1 778 ? -4.319 -24.445 48.617 1.00 93.62 778 VAL A N 1
ATOM 6083 C CA . VAL A 1 778 ? -3.864 -23.173 48.064 1.00 93.62 778 VAL A CA 1
ATOM 6084 C C . VAL A 1 778 ? -5.090 -22.448 47.528 1.00 93.62 778 VAL A C 1
ATOM 6086 O O . VAL A 1 778 ? -5.678 -22.848 46.522 1.00 93.62 778 VAL A O 1
ATOM 6089 N N . HIS A 1 779 ? -5.497 -21.384 48.218 1.00 91.19 779 HIS A N 1
ATOM 6090 C CA . HIS A 1 779 ? -6.630 -20.573 47.794 1.00 91.19 779 HIS A CA 1
ATOM 6091 C C . HIS A 1 779 ? -6.147 -19.369 46.974 1.00 91.19 779 HIS A C 1
ATOM 6093 O O . HIS A 1 779 ? -5.639 -18.402 47.537 1.00 91.19 779 HIS A O 1
ATOM 6099 N N . ALA A 1 780 ? -6.305 -19.416 45.647 1.00 88.88 780 ALA A N 1
ATOM 6100 C CA . ALA A 1 780 ? -5.900 -18.340 44.730 1.00 88.88 780 ALA A CA 1
ATOM 6101 C C . ALA A 1 780 ? -7.097 -17.700 43.996 1.00 88.88 780 ALA A C 1
ATOM 6103 O O . ALA A 1 780 ? -6.951 -17.130 42.914 1.00 88.88 780 ALA A O 1
ATOM 6104 N N . GLN A 1 781 ? -8.297 -17.788 44.581 1.00 82.00 781 GLN A N 1
ATOM 6105 C CA . GLN A 1 781 ? -9.561 -17.328 43.996 1.00 82.00 781 GLN A CA 1
ATOM 6106 C C . GLN A 1 781 ? -10.059 -16.003 44.614 1.00 82.00 781 GLN A C 1
ATOM 6108 O O . GLN A 1 781 ? -11.231 -15.874 44.975 1.00 82.00 781 GLN A O 1
ATOM 6113 N N . TRP A 1 782 ? -9.180 -14.998 44.688 1.00 81.69 782 TRP A N 1
ATOM 6114 C CA . TRP A 1 782 ? -9.497 -13.661 45.208 1.00 81.69 782 TRP A CA 1
ATOM 6115 C C . TRP A 1 782 ? -9.543 -12.598 44.089 1.00 81.69 782 TRP A C 1
ATOM 6117 O O . TRP A 1 782 ? -8.594 -12.517 43.303 1.00 81.69 782 TRP A O 1
ATOM 6127 N N . PRO A 1 783 ? -10.601 -11.770 43.984 1.00 71.44 783 PRO A N 1
ATOM 6128 C CA . PRO A 1 783 ? -10.627 -10.647 43.053 1.00 71.44 783 PRO A CA 1
ATOM 6129 C C . PRO A 1 783 ? -9.709 -9.520 43.544 1.00 71.44 783 PRO A C 1
ATOM 6131 O O . PRO A 1 783 ? -9.889 -8.980 44.630 1.00 71.44 783 PRO A O 1
ATOM 6134 N N . ALA A 1 784 ? -8.716 -9.152 42.738 1.00 66.56 784 ALA A N 1
ATOM 6135 C CA . ALA A 1 784 ? -7.795 -8.057 43.038 1.00 66.56 784 ALA A CA 1
ATOM 6136 C C . ALA A 1 784 ? -8.328 -6.725 42.479 1.00 66.56 784 ALA A C 1
ATOM 6138 O O . ALA A 1 784 ? -7.756 -6.180 41.540 1.00 66.56 784 ALA A O 1
ATOM 6139 N N . ASP A 1 785 ? -9.437 -6.229 43.034 1.00 65.81 785 ASP A N 1
ATOM 6140 C CA . ASP A 1 785 ? -10.022 -4.936 42.657 1.00 65.81 785 ASP A CA 1
ATOM 6141 C C . ASP A 1 785 ? -10.207 -4.043 43.891 1.00 65.81 785 ASP A C 1
ATOM 6143 O O . ASP A 1 785 ? -11.121 -4.227 44.693 1.00 65.81 785 ASP A O 1
ATOM 6147 N N . SER A 1 786 ? -9.323 -3.059 44.052 1.00 59.19 786 SER A N 1
ATOM 6148 C CA . SER A 1 786 ? -9.343 -2.123 45.182 1.00 59.19 786 SER A CA 1
ATOM 6149 C C . SER A 1 786 ? -10.506 -1.126 45.151 1.00 59.19 786 SER A C 1
ATOM 6151 O O . SER A 1 786 ? -10.681 -0.380 46.115 1.00 59.19 786 SER A O 1
ATOM 6153 N N . ASN A 1 787 ? -11.283 -1.083 44.065 1.00 55.19 787 ASN A N 1
ATOM 6154 C CA . ASN A 1 787 ? -12.407 -0.161 43.907 1.00 55.19 787 ASN A CA 1
ATOM 6155 C C . ASN A 1 787 ? -13.734 -0.753 44.406 1.00 55.19 787 ASN A C 1
ATOM 6157 O O . ASN A 1 787 ? -14.701 -0.014 44.598 1.00 55.19 787 ASN A O 1
ATOM 6161 N N . LEU A 1 788 ? -13.793 -2.066 44.646 1.00 58.62 788 LEU A N 1
ATOM 6162 C CA . LEU A 1 788 ? -14.993 -2.732 45.142 1.00 58.62 788 LEU A CA 1
ATOM 6163 C C . LEU A 1 788 ? -15.247 -2.415 46.624 1.00 58.62 788 LEU A C 1
ATOM 6165 O O . LEU A 1 788 ? -14.344 -2.402 47.461 1.00 58.62 788 LEU A O 1
ATOM 6169 N N . ALA A 1 789 ? -16.516 -2.198 46.973 1.00 71.62 789 ALA A N 1
ATOM 6170 C CA . ALA A 1 789 ? -16.929 -2.088 48.369 1.00 71.62 789 ALA A CA 1
ATOM 6171 C C . ALA A 1 789 ? -16.808 -3.446 49.084 1.00 71.62 789 ALA A C 1
ATOM 6173 O O . ALA A 1 789 ? -17.015 -4.491 48.474 1.00 71.62 789 ALA A O 1
ATOM 6174 N N . LEU A 1 790 ? -16.573 -3.439 50.403 1.00 73.81 790 LEU A N 1
ATOM 6175 C CA . LEU A 1 790 ? -16.432 -4.659 51.217 1.00 73.81 790 LEU A CA 1
ATOM 6176 C C . LEU A 1 790 ? -17.594 -5.656 51.033 1.00 73.81 790 LEU A C 1
ATOM 6178 O O . LEU A 1 790 ? -17.370 -6.861 51.005 1.00 73.81 790 LEU A O 1
ATOM 6182 N N . ALA A 1 791 ? -18.822 -5.162 50.847 1.00 73.00 791 ALA A N 1
ATOM 6183 C CA . ALA A 1 791 ? -19.996 -6.001 50.602 1.00 73.00 791 ALA A CA 1
ATOM 6184 C C . ALA A 1 791 ? -19.882 -6.844 49.315 1.00 73.00 791 ALA A C 1
ATOM 6186 O O . ALA A 1 791 ? -20.362 -7.972 49.280 1.00 73.00 791 ALA A O 1
ATOM 6187 N N . ALA A 1 792 ? -19.201 -6.344 48.278 1.00 73.25 792 ALA A N 1
ATOM 6188 C CA . ALA A 1 792 ? -18.973 -7.095 47.042 1.00 73.25 792 ALA A CA 1
ATOM 6189 C C . ALA A 1 792 ? -18.004 -8.276 47.241 1.00 73.25 792 ALA A C 1
ATOM 6191 O O . ALA A 1 792 ? -18.041 -9.237 46.476 1.00 73.25 792 ALA A O 1
ATOM 6192 N N . PHE A 1 793 ? -17.176 -8.237 48.291 1.00 78.38 793 PHE A N 1
ATOM 6193 C CA . PHE A 1 793 ? -16.292 -9.340 48.667 1.00 78.38 793 PHE A CA 1
ATOM 6194 C C . PHE A 1 793 ? -16.975 -10.395 49.541 1.00 78.38 793 PHE A C 1
ATOM 6196 O O . PHE A 1 793 ? -16.397 -11.457 49.747 1.00 78.38 793 PHE A O 1
ATOM 6203 N N . GLU A 1 794 ? -18.196 -10.167 50.036 1.00 82.25 794 GLU A N 1
ATOM 6204 C CA . GLU A 1 794 ? -18.869 -11.114 50.932 1.00 82.25 794 GLU A CA 1
ATOM 6205 C C . GLU A 1 794 ? -18.974 -12.546 50.363 1.00 82.25 794 GLU A C 1
ATOM 6207 O O . GLU A 1 794 ? -18.667 -13.482 51.103 1.00 82.25 794 GLU A O 1
ATOM 6212 N N . PRO A 1 795 ? -19.301 -12.774 49.072 1.00 76.81 795 PRO A N 1
ATOM 6213 C CA . PRO A 1 795 ? -19.298 -14.122 48.499 1.00 76.81 795 PRO A CA 1
ATOM 6214 C C . PRO A 1 795 ? -17.930 -14.819 48.561 1.00 76.81 795 PRO A C 1
ATOM 6216 O O . PRO A 1 795 ? -17.879 -16.043 48.604 1.00 76.81 795 PRO A O 1
ATOM 6219 N N . HIS A 1 796 ? -16.838 -14.050 48.565 1.00 79.25 796 HIS A N 1
ATOM 6220 C CA . HIS A 1 796 ? -15.461 -14.543 48.664 1.00 79.25 796 HIS A CA 1
ATOM 6221 C C . HIS A 1 796 ? -15.008 -14.760 50.106 1.00 79.25 796 HIS A C 1
ATOM 6223 O O . HIS A 1 796 ? -14.128 -15.572 50.333 1.00 79.25 796 HIS A O 1
ATOM 6229 N N . VAL A 1 797 ? -15.589 -14.031 51.062 1.00 81.00 797 VAL A N 1
ATOM 6230 C CA . VAL A 1 797 ? -15.374 -14.240 52.503 1.00 81.00 797 VAL A CA 1
ATOM 6231 C C . VAL A 1 797 ? -16.162 -15.453 53.003 1.00 81.00 797 VAL A C 1
ATOM 6233 O O . VAL A 1 797 ? -15.728 -16.139 53.920 1.00 81.00 797 VAL A O 1
ATOM 6236 N N . ARG A 1 798 ? -17.333 -15.709 52.407 1.00 78.19 798 ARG A N 1
ATOM 6237 C CA . ARG A 1 798 ? -18.167 -16.881 52.692 1.00 78.19 798 ARG A CA 1
ATOM 6238 C C . ARG A 1 798 ? -17.555 -18.192 52.179 1.00 78.19 798 ARG A C 1
ATOM 6240 O O . ARG A 1 798 ? -17.814 -19.235 52.775 1.00 78.19 798 ARG A O 1
ATOM 6247 N N . ALA A 1 799 ? -16.881 -18.125 51.033 1.00 71.25 799 ALA A N 1
ATOM 6248 C CA . ALA A 1 799 ? -16.215 -19.238 50.353 1.00 71.25 799 ALA A CA 1
ATOM 6249 C C . ALA A 1 799 ? -14.879 -19.581 51.017 1.00 71.25 799 ALA A C 1
ATOM 6251 O O . ALA A 1 799 ? -14.524 -20.782 51.012 1.00 71.25 799 ALA A O 1
#

Organism: Pyricularia oryzae (strain Y34) (NCBI:txid1143189)

pLDDT: mean 85.21, std 12.68, range [30.53, 98.75]

Foldseek 3Di:
DPDPDPPDDFLWDFLLNLLVVCCVVPVAQFLAWEAPDLALQSEIDTAGSVLLQQLLLVVLVVCCVVVNQDDPLPAAEEEEDEDQDCVLVSNLSSSVLSSHAYEQDDPPDDLVLVLVACVLRVAQEYEYEPVCVVVVVVNCVVDPNHYYDYDDDPCVSSPPPDDRDRRDDDDTSVRQQLRFRYWAWDLALPHRIDIFRAGSVLLSLLRLLVVDDADPVFHFVLVVVLVQQEEEEQDGCSFLVVVSCSRSRSSNSVHYYYYASNPDDLALVSVLSNLVSYPPSHQEYEDEQVRLLRLLVDPSSLVSQQSHPAYEYEPDDHQPVSLVSSVVSNHQYAYWYADPQRGTARFTDDPDSNLNQWTQHPCVLQQWDFDDDPPDPQKTWTKHADDPDPSHSRRNCSRVVPDRMDTPQWMWGADPPDPRTTGTQAGVVLWAQALVRDTDDCVVLFSLLCSDQQFVTKDWHHRPHQEIAMETETPDADPDDVVVVVVLVVCVVSLVVSQVVDDPSHRYDSLRYHYDDPVQDFDATPSRHGSHPVRCVSCVVVNVVSVVCVVCCLVVLPLQQDLPDLVSNLVSLQSLLCVLLVPFRADQFDFSVNSVQDPVSLQSSLVNCLVNVVVVAPQADSVVSHSVLCLVQRGSNSSSVVRNCSRVVVDDPDDPVNVLVVVVVVLCCVQCVPPDPDPPDPDPQFDQAQAEEEEEPCLHPVNVVVLLVLVPDRRHQAYEYEDQDPCVLVSSLVSCVVVVGDNPQPRYDYANACLLDPQRPRPDVRSVCCVPGHRYYHYPPDDPDPSDDPVVCSSVSSD